Protein 5BUK (pdb70)

Radius of gyration: 29.81 Å; Cα contacts (8 Å, |Δi|>4): 1865; chains: 2; bounding box: 68×84×71 Å

Organism: NCBI:txid467194

InterPro domains:
  IPR002938 FAD-binding domain [PF01494] (5-361)
  IPR036188 FAD/NAD(P)-binding domain superfamily [G3DSA:3.50.50.60] (1-447)
  IPR036188 FAD/NAD(P)-binding domain superfamily [SSF51905] (2-396)
  IPR050816 Flavin-dependent halogenases [PTHR43747] (2-377)

B-factor: mean 31.66, std 9.0, range [16.54, 79.93]

Nearest PDB structures (foldseek):
  5buk-assembly1_A  TM=1.002E+00  e=3.097E-97  Streptomyces sp. CNQ-418
  5buk-assembly2_B  TM=9.868E-01  e=4.689E-89  Streptomyces sp. CNQ-418
  7fco-assembly1_A  TM=9.828E-01  e=1.094E-70  Streptomyces antibioticus
  5dbj-assembly1_E  TM=9.733E-01  e=3.593E-66  Pseudomonas protegens Pf-5
  5dbj-assembly2_B  TM=9.717E-01  e=8.549E-66  Pseudomonas protegens Pf-5

Structure (mmCIF, N/CA/C/O backbone):
data_5BUK
#
_entry.id   5BUK
#
_cell.length_a   62.831
_cell.length_b   73.276
_cell.length_c   189.717
_cell.angle_alpha   90.00
_cell.angle_beta   90.00
_cell.angle_gamma   90.00
#
_symmetry.space_group_name_H-M   'P 21 21 21'
#
loop_
_entity.id
_entity.type
_entity.pdbx_description
1 polymer 'FADH2-dependent halogenase'
2 non-polymer 'FLAVIN-ADENINE DINUCLEOTIDE'
3 non-polymer GLYCEROL
4 water water
#
loop_
_atom_site.group_PDB
_atom_site.id
_atom_site.type_symbol
_atom_site.label_atom_id
_atom_site.label_alt_id
_atom_site.label_comp_id
_atom_site.label_asym_id
_atom_site.label_entity_id
_atom_site.label_seq_id
_atom_site.pdbx_PDB_ins_code
_atom_site.Cartn_x
_atom_site.Cartn_y
_atom_site.Cartn_z
_atom_site.occupancy
_atom_site.B_iso_or_equiv
_atom_site.auth_seq_id
_atom_site.auth_comp_id
_atom_site.auth_asym_id
_atom_site.auth_atom_id
_atom_site.pdbx_PDB_model_num
ATOM 1 N N . GLU A 1 5 ? -3.008 67.059 19.621 1.00 44.72 2 GLU A N 1
ATOM 2 C CA . GLU A 1 5 ? -1.621 66.849 20.047 1.00 42.64 2 GLU A CA 1
ATOM 3 C C . GLU A 1 5 ? -0.768 68.104 19.910 1.00 40.65 2 GLU A C 1
ATOM 4 O O . GLU A 1 5 ? -0.958 68.888 18.983 1.00 37.24 2 GLU A O 1
ATOM 10 N N . PRO A 1 6 ? 0.189 68.289 20.833 1.00 35.10 3 PRO A N 1
ATOM 11 C CA . PRO A 1 6 ? 1.033 69.486 20.807 1.00 31.41 3 PRO A CA 1
ATOM 12 C C . PRO A 1 6 ? 1.738 69.675 19.473 1.00 31.95 3 PRO A C 1
ATOM 13 O O . PRO A 1 6 ? 2.163 68.711 18.833 1.00 32.50 3 PRO A O 1
ATOM 17 N N . GLN A 1 7 ? 1.859 70.936 19.082 1.00 33.43 4 GLN A N 1
ATOM 18 C CA . GLN A 1 7 ? 2.595 71.355 17.901 1.00 35.04 4 GLN A CA 1
ATOM 19 C C . GLN A 1 7 ? 4.046 70.889 17.996 1.00 34.09 4 GLN A C 1
ATOM 20 O O . GLN A 1 7 ? 4.592 70.309 17.061 1.00 30.22 4 GLN A O 1
ATOM 26 N N . PHE A 1 8 ? 4.670 71.131 19.139 1.00 27.49 5 PHE A N 1
ATOM 27 C CA . PHE A 1 8 ? 6.078 70.776 19.297 1.00 30.14 5 PHE A CA 1
ATOM 28 C C . PHE A 1 8 ? 6.294 69.325 19.690 1.00 27.26 5 PHE A C 1
ATOM 29 O O . PHE A 1 8 ? 5.654 68.831 20.606 1.00 25.38 5 PHE A O 1
ATOM 37 N N . ASP A 1 9 ? 7.203 68.648 18.995 1.00 25.23 6 ASP A N 1
ATOM 38 C CA . ASP A 1 9 ? 7.507 67.262 19.333 1.00 26.13 6 ASP A CA 1
ATOM 39 C C . ASP A 1 9 ? 8.287 67.168 20.639 1.00 25.26 6 ASP A C 1
ATOM 40 O O . ASP A 1 9 ? 8.022 66.309 21.479 1.00 24.19 6 ASP A O 1
ATOM 45 N N . VAL A 1 10 ? 9.252 68.063 20.817 1.00 25.06 7 VAL A N 1
ATOM 46 C CA . VAL A 1 10 ? 10.152 67.961 21.957 1.00 19.80 7 VAL A CA 1
ATOM 47 C C . VAL A 1 10 ? 10.405 69.335 22.567 1.00 20.89 7 VAL A C 1
ATOM 48 O O . VAL A 1 10 ? 10.638 70.305 21.850 1.00 23.31 7 VAL A O 1
ATOM 52 N N . GLY A 1 11 ? 10.347 69.408 23.888 1.00 20.03 8 GLY A N 1
ATOM 53 C CA . GLY A 1 11 ? 10.685 70.632 24.595 1.00 20.14 8 GLY A CA 1
ATOM 54 C C . GLY A 1 11 ? 11.934 70.359 25.389 1.00 21.41 8 GLY A C 1
ATOM 55 O O . GLY A 1 11 ? 12.001 69.359 26.098 1.00 22.37 8 GLY A O 1
ATOM 56 N N . ILE A 1 12 ? 12.932 71.228 25.258 1.00 19.07 9 ILE A N 1
ATOM 57 C CA . ILE A 1 12 ? 14.217 71.008 25.925 1.00 18.29 9 ILE A CA 1
ATOM 58 C C . ILE A 1 12 ? 14.473 72.068 26.987 1.00 20.68 9 ILE A C 1
ATOM 59 O O . ILE A 1 12 ? 14.428 73.272 26.710 1.00 23.68 9 ILE A O 1
ATOM 64 N N . ILE A 1 13 ? 14.760 71.611 28.197 1.00 18.56 10 ILE A N 1
ATOM 65 C CA . ILE A 1 13 ? 15.110 72.514 29.289 1.00 20.84 10 ILE A CA 1
ATOM 66 C C . ILE A 1 13 ? 16.621 72.670 29.306 1.00 21.34 10 ILE A C 1
ATOM 67 O O . ILE A 1 13 ? 17.346 71.701 29.582 1.00 21.69 10 ILE A O 1
ATOM 72 N N . GLY A 1 14 ? 17.099 73.870 28.992 1.00 21.96 11 GLY A N 1
ATOM 73 C CA . GLY A 1 14 ? 18.528 74.147 29.000 1.00 21.86 11 GLY A CA 1
ATOM 74 C C . GLY A 1 14 ? 19.177 74.168 27.620 1.00 21.26 11 GLY A C 1
ATOM 75 O O . GLY A 1 14 ? 18.839 73.373 26.747 1.00 21.21 11 GLY A O 1
ATOM 76 N N . GLY A 1 15 ? 20.126 75.080 27.423 1.00 20.36 12 GLY A N 1
ATOM 77 C CA . GLY A 1 15 ? 20.788 75.214 26.134 1.00 17.19 12 GLY A CA 1
ATOM 78 C C . GLY A 1 15 ? 22.304 75.155 26.226 1.00 21.30 12 GLY A C 1
ATOM 79 O O . GLY A 1 15 ? 23.007 75.774 25.415 1.00 22.28 12 GLY A O 1
ATOM 80 N N . GLY A 1 16 ? 22.805 74.423 27.219 1.00 17.26 13 GLY A N 1
ATOM 81 C CA . GLY A 1 16 ? 24.229 74.121 27.311 1.00 19.38 13 GLY A CA 1
ATOM 82 C C . GLY A 1 16 ? 24.544 73.036 26.287 1.00 21.20 13 GLY A C 1
ATOM 83 O O . GLY A 1 16 ? 23.688 72.699 25.488 1.00 20.86 13 GLY A O 1
ATOM 84 N N . PRO A 1 17 ? 25.762 72.470 26.316 1.00 20.36 14 PRO A N 1
ATOM 85 C CA . PRO A 1 17 ? 26.158 71.454 25.331 1.00 19.18 14 PRO A CA 1
ATOM 86 C C . PRO A 1 17 ? 25.164 70.299 25.165 1.00 19.99 14 PRO A C 1
ATOM 87 O O . PRO A 1 17 ? 24.873 69.929 24.033 1.00 19.06 14 PRO A O 1
ATOM 91 N N . ALA A 1 18 ? 24.643 69.747 26.254 1.00 18.80 15 ALA A N 1
ATOM 92 C CA . ALA A 1 18 ? 23.681 68.651 26.130 1.00 22.71 15 ALA A CA 1
ATOM 93 C C . ALA A 1 18 ? 22.376 69.081 25.433 1.00 22.17 15 ALA A C 1
ATOM 94 O O . ALA A 1 18 ? 21.847 68.390 24.545 1.00 20.89 15 ALA A O 1
ATOM 96 N N . GLY A 1 19 ? 21.843 70.215 25.857 1.00 19.40 16 GLY A N 1
ATOM 97 C CA . GLY A 1 19 ? 20.593 70.702 25.305 1.00 19.38 16 GLY A CA 1
ATOM 98 C C . GLY A 1 19 ? 20.716 71.137 23.861 1.00 23.01 16 GLY A C 1
ATOM 99 O O . GLY A 1 19 ? 19.848 70.827 23.041 1.00 19.11 16 GLY A O 1
ATOM 100 N N . SER A 1 20 ? 21.784 71.855 23.537 1.00 18.96 17 SER A N 1
ATOM 101 C CA . SER A 1 20 ? 21.925 72.335 22.169 1.00 19.43 17 SER A CA 1
ATOM 102 C C . SER A 1 20 ? 22.214 71.182 21.224 1.00 19.13 17 SER A C 1
ATOM 103 O O . SER A 1 20 ? 21.709 71.151 20.111 1.00 18.46 17 SER A O 1
ATOM 106 N N . THR A 1 21 ? 23.027 70.227 21.666 1.00 20.96 18 THR A N 1
ATOM 107 C CA . THR A 1 21 ? 23.315 69.047 20.848 1.00 18.94 18 THR A CA 1
ATOM 108 C C . THR A 1 21 ? 22.062 68.212 20.584 1.00 19.56 18 THR A C 1
ATOM 109 O O . THR A 1 21 ? 21.845 67.730 19.468 1.00 23.18 18 THR A O 1
ATOM 113 N N . THR A 1 22 ? 21.235 68.038 21.606 1.00 16.67 19 THR A N 1
ATOM 114 C CA . THR A 1 22 ? 19.974 67.321 21.449 1.00 20.59 19 THR A CA 1
ATOM 115 C C . THR A 1 22 ? 19.088 68.043 20.425 1.00 21.76 19 THR A C 1
ATOM 116 O O . THR A 1 22 ? 18.545 67.432 19.494 1.00 21.01 19 THR A O 1
ATOM 120 N N . ALA A 1 23 ? 18.961 69.355 20.591 1.00 20.76 20 ALA A N 1
ATOM 121 C CA . ALA A 1 23 ? 18.174 70.151 19.657 1.00 20.09 20 ALA A CA 1
ATOM 122 C C . ALA A 1 23 ? 18.658 69.982 18.215 1.00 19.34 20 ALA A C 1
ATOM 123 O O . ALA A 1 23 ? 17.845 69.853 17.301 1.00 21.88 20 ALA A O 1
ATOM 125 N N . SER A 1 24 ? 19.971 69.984 18.010 1.00 20.78 21 SER A N 1
ATOM 126 C CA . SER A 1 24 ? 20.522 69.837 16.656 1.00 23.32 21 SER A CA 1
ATOM 127 C C . SER A 1 24 ? 20.244 68.480 16.044 1.00 22.50 21 SER A C 1
ATOM 128 O O . SER A 1 24 ? 19.813 68.393 14.894 1.00 22.73 21 SER A O 1
ATOM 131 N N . TYR A 1 25 ? 20.491 67.410 16.795 1.00 19.44 22 TYR A N 1
ATOM 132 C CA . TYR A 1 25 ? 20.132 66.083 16.303 1.00 24.81 22 TYR A CA 1
ATOM 133 C C . TYR A 1 25 ? 18.659 65.982 15.908 1.00 24.10 22 TYR A C 1
ATOM 134 O O . TYR A 1 25 ? 18.315 65.438 14.848 1.00 23.20 22 TYR A O 1
ATOM 143 N N . LEU A 1 26 ? 17.783 66.479 16.777 1.00 20.82 23 LEU A N 1
ATOM 144 C CA . LEU A 1 26 ? 16.352 66.293 16.598 1.00 21.73 23 LEU A CA 1
ATOM 145 C C . LEU A 1 26 ? 15.816 67.182 15.488 1.00 25.37 23 LEU A C 1
ATOM 146 O O . LEU A 1 26 ? 15.008 66.739 14.672 1.00 23.92 23 LEU A O 1
ATOM 151 N N . ALA A 1 27 ? 16.272 68.433 15.449 1.00 22.46 24 ALA A N 1
ATOM 152 C CA . ALA A 1 27 ? 15.867 69.345 14.385 1.00 23.98 24 ALA A CA 1
ATOM 153 C C . ALA A 1 27 ? 16.355 68.828 13.030 1.00 27.97 24 ALA A C 1
ATOM 154 O O . ALA A 1 27 ? 15.637 68.897 12.027 1.00 24.76 24 ALA A O 1
ATOM 156 N N . ARG A 1 28 ? 17.565 68.275 13.001 1.00 25.95 25 ARG A N 1
ATOM 157 C CA . ARG A 1 28 ? 18.110 67.764 11.747 1.00 22.98 25 ARG A CA 1
ATOM 158 C C . ARG A 1 28 ? 17.331 66.550 11.283 1.00 28.07 25 ARG A C 1
ATOM 159 O O . ARG A 1 28 ? 17.282 66.255 10.086 1.00 29.34 25 ARG A O 1
ATOM 167 N N . ALA A 1 29 ? 16.704 65.852 12.222 1.00 23.46 26 ALA A N 1
ATOM 168 C CA . ALA A 1 29 ? 15.903 64.684 11.879 1.00 29.07 26 ALA A CA 1
ATOM 169 C C . ALA A 1 29 ? 14.483 65.079 11.478 1.00 30.26 26 ALA A C 1
ATOM 170 O O . ALA A 1 29 ? 13.666 64.228 11.111 1.00 26.15 26 ALA A O 1
ATOM 172 N N . GLY A 1 30 ? 14.187 66.374 11.555 1.00 28.60 27 GLY A N 1
ATOM 173 C CA . GLY A 1 30 ? 12.896 66.881 11.135 1.00 30.19 27 GLY A CA 1
ATOM 174 C C . GLY A 1 30 ? 11.841 66.999 12.220 1.00 33.90 27 GLY A C 1
ATOM 175 O O . GLY A 1 30 ? 10.678 67.257 11.916 1.00 31.59 27 GLY A O 1
ATOM 176 N N . LEU A 1 31 ? 12.226 66.807 13.481 1.00 28.45 28 LEU A N 1
ATOM 177 C CA . LEU A 1 31 ? 11.284 66.990 14.589 1.00 26.79 28 LEU A CA 1
ATOM 178 C C . LEU A 1 31 ? 11.129 68.471 14.910 1.00 28.66 28 LEU A C 1
ATOM 179 O O . LEU A 1 31 ? 12.030 69.257 14.631 1.00 25.72 28 LEU A O 1
ATOM 184 N N . LYS A 1 32 ? 9.983 68.856 15.464 1.00 25.63 29 LYS A N 1
ATOM 185 C CA . LYS A 1 32 ? 9.754 70.257 15.828 1.00 26.22 29 LYS A CA 1
ATOM 186 C C . LYS A 1 32 ? 10.232 70.423 17.252 1.00 25.15 29 LYS A C 1
ATOM 187 O O . LYS A 1 32 ? 9.696 69.801 18.159 1.00 23.47 29 LYS A O 1
ATOM 193 N N . VAL A 1 33 ? 11.247 71.257 17.452 1.00 21.74 30 VAL A N 1
ATOM 194 C CA . VAL A 1 33 ? 11.913 71.336 18.757 1.00 22.98 30 VAL A CA 1
ATOM 195 C C . VAL A 1 33 ? 11.850 72.759 19.319 1.00 26.00 30 VAL A C 1
ATOM 196 O O . VAL A 1 33 ? 12.173 73.719 18.609 1.00 24.02 30 VAL A O 1
ATOM 200 N N . ALA A 1 34 ? 11.432 72.879 20.579 1.00 22.45 31 ALA A N 1
ATOM 201 C CA . ALA A 1 34 ? 11.472 74.143 21.309 1.00 21.62 31 ALA A CA 1
ATOM 202 C C . ALA A 1 34 ? 12.449 73.994 22.468 1.00 24.66 31 ALA A C 1
ATOM 203 O O . ALA A 1 34 ? 12.354 73.035 23.245 1.00 24.34 31 ALA A O 1
ATOM 205 N N . LEU A 1 35 ? 13.379 74.935 22.588 1.00 21.11 32 LEU A N 1
ATOM 206 C CA . LEU A 1 35 ? 14.383 74.895 23.651 1.00 21.56 32 LEU A CA 1
ATOM 207 C C . LEU A 1 35 ? 14.294 76.149 24.510 1.00 20.65 32 LEU A C 1
ATOM 208 O O . LEU A 1 35 ? 14.118 77.246 23.983 1.00 22.73 32 LEU A O 1
ATOM 213 N N . PHE A 1 36 ? 14.413 75.979 25.824 1.00 20.32 33 PHE A N 1
ATOM 214 C CA . PHE A 1 36 ? 14.315 77.089 26.761 1.00 23.93 33 PHE A CA 1
ATOM 215 C C . PHE A 1 36 ? 15.549 77.177 27.660 1.00 22.17 33 PHE A C 1
ATOM 216 O O . PHE A 1 36 ? 15.856 76.245 28.405 1.00 24.54 33 PHE A O 1
ATOM 224 N N . GLU A 1 37 ? 16.236 78.310 27.583 1.00 19.26 34 GLU A N 1
ATOM 225 C CA . GLU A 1 37 ? 17.440 78.547 28.355 1.00 20.81 34 GLU A CA 1
ATOM 226 C C . GLU A 1 37 ? 17.183 79.712 29.307 1.00 23.16 34 GLU A C 1
ATOM 227 O O . GLU A 1 37 ? 16.780 80.797 28.878 1.00 22.88 34 GLU A O 1
ATOM 233 N N . SER A 1 38 ? 17.383 79.483 30.601 1.00 24.19 35 SER A N 1
ATOM 234 C CA A SER A 1 38 ? 17.121 80.501 31.624 0.32 23.45 35 SER A CA 1
ATOM 235 C CA B SER A 1 38 ? 17.088 80.513 31.597 0.68 23.29 35 SER A CA 1
ATOM 236 C C . SER A 1 38 ? 17.975 81.749 31.442 1.00 25.33 35 SER A C 1
ATOM 237 O O . SER A 1 38 ? 17.518 82.881 31.673 1.00 25.11 35 SER A O 1
ATOM 242 N N . ASP A 1 39 ? 19.230 81.543 31.064 1.00 23.55 36 ASP A N 1
ATOM 243 C CA . ASP A 1 39 ? 20.176 82.651 30.943 1.00 25.08 36 ASP A CA 1
ATOM 244 C C . ASP A 1 39 ? 20.180 83.237 29.546 1.00 24.55 36 ASP A C 1
ATOM 245 O O . ASP A 1 39 ? 19.531 82.712 28.638 1.00 23.41 36 ASP A O 1
ATOM 250 N N . ASN A 1 40 ? 20.930 84.326 29.376 1.00 22.65 37 ASN A N 1
ATOM 251 C CA . ASN A 1 40 ? 21.238 84.826 28.048 1.00 21.23 37 ASN A CA 1
ATOM 252 C C . ASN A 1 40 ? 22.713 84.598 27.786 1.00 21.83 37 ASN A C 1
ATOM 253 O O . ASN A 1 40 ? 23.553 85.004 28.589 1.00 23.19 37 ASN A O 1
ATOM 258 N N . PHE A 1 41 ? 23.022 83.931 26.675 1.00 22.58 38 PHE A N 1
ATOM 259 C CA . PHE A 1 41 ? 24.401 83.656 26.297 1.00 22.70 38 PHE A CA 1
ATOM 260 C C . PHE A 1 41 ? 25.040 84.898 25.650 1.00 24.72 38 PHE A C 1
ATOM 261 O O . PHE A 1 41 ? 24.347 85.700 25.014 1.00 25.04 38 PHE A O 1
ATOM 269 N N . PRO A 1 42 ? 26.367 85.044 25.783 1.00 24.12 39 PRO A N 1
ATOM 270 C CA . PRO A 1 42 ? 27.247 84.094 26.483 1.00 24.60 39 PRO A CA 1
ATOM 271 C C . PRO A 1 42 ? 27.230 84.270 28.000 1.00 26.01 39 PRO A C 1
ATOM 272 O O . PRO A 1 42 ? 27.044 85.384 28.496 1.00 24.85 39 PRO A O 1
ATOM 276 N N . ARG A 1 43 ? 27.415 83.172 28.731 1.00 26.34 40 ARG A N 1
ATOM 277 C CA . ARG A 1 43 ? 27.485 83.242 30.180 1.00 25.82 40 ARG A CA 1
ATOM 278 C C . ARG A 1 43 ? 28.625 82.362 30.679 1.00 26.50 40 ARG A C 1
ATOM 279 O O . ARG A 1 43 ? 28.895 81.313 30.105 1.00 22.21 40 ARG A O 1
ATOM 287 N N . GLU A 1 44 ? 29.303 82.815 31.728 1.00 25.72 41 GLU A N 1
ATOM 288 C CA . GLU A 1 44 ? 30.472 82.120 32.254 1.00 25.27 41 GLU A CA 1
ATOM 289 C C . GLU A 1 44 ? 30.075 80.741 32.775 1.00 25.63 41 GLU A C 1
ATOM 290 O O . GLU A 1 44 ? 28.979 80.581 33.309 1.00 24.48 41 GLU A O 1
ATOM 296 N N . HIS A 1 45 ? 30.950 79.750 32.584 1.00 22.93 42 HIS A N 1
ATOM 297 C CA . HIS A 1 45 ? 30.676 78.363 32.996 1.00 22.55 42 HIS A CA 1
ATOM 298 C C . HIS A 1 45 ? 32.003 77.601 33.016 1.00 20.64 42 HIS A C 1
ATOM 299 O O . HIS A 1 45 ? 32.786 77.697 32.079 1.00 23.70 42 HIS A O 1
ATOM 306 N N . VAL A 1 46 ? 32.244 76.862 34.088 1.00 21.37 43 VAL A N 1
ATOM 307 C CA . VAL A 1 46 ? 33.469 76.072 34.248 1.00 20.84 43 VAL A CA 1
ATOM 308 C C . VAL A 1 46 ? 33.340 74.801 33.401 1.00 25.69 43 VAL A C 1
ATOM 309 O O . VAL A 1 46 ? 32.231 74.457 32.961 1.00 26.15 43 VAL A O 1
ATOM 313 N N . GLY A 1 47 ? 34.441 74.093 33.163 1.00 22.01 44 GLY A N 1
ATOM 314 C CA . GLY A 1 47 ? 34.343 72.828 32.443 1.00 22.03 44 GLY A CA 1
ATOM 315 C C . GLY A 1 47 ? 34.808 72.948 31.007 1.00 22.00 44 GLY A C 1
ATOM 316 O O . GLY A 1 47 ? 34.029 72.809 30.064 1.00 22.82 44 GLY A O 1
ATOM 317 N N . GLU A 1 48 ? 36.107 73.164 30.849 1.00 22.25 45 GLU A N 1
ATOM 318 C CA . GLU A 1 48 ? 36.633 73.768 29.632 1.00 22.76 45 GLU A CA 1
ATOM 319 C C . GLU A 1 48 ? 37.401 72.815 28.737 1.00 21.69 45 GLU A C 1
ATOM 320 O O . GLU A 1 48 ? 37.594 73.095 27.551 1.00 23.44 45 GLU A O 1
ATOM 326 N N . SER A 1 49 ? 37.849 71.692 29.285 1.00 22.34 46 SER A N 1
ATOM 327 C CA . SER A 1 49 ? 38.732 70.812 28.509 1.00 19.95 46 SER A CA 1
ATOM 328 C C . SER A 1 49 ? 38.000 69.619 27.893 1.00 21.85 46 SER A C 1
ATOM 329 O O . SER A 1 49 ? 37.420 68.799 28.603 1.00 21.87 46 SER A O 1
ATOM 332 N N . LEU A 1 50 ? 38.010 69.515 26.566 1.00 20.05 47 LEU A N 1
ATOM 333 C CA . LEU A 1 50 ? 37.238 68.453 25.922 1.00 20.68 47 LEU A CA 1
ATOM 334 C C . LEU A 1 50 ? 38.069 67.194 25.734 1.00 24.63 47 LEU A C 1
ATOM 335 O O . LEU A 1 50 ? 39.296 67.236 25.780 1.00 23.69 47 LEU A O 1
ATOM 340 N N . VAL A 1 51 ? 37.384 66.078 25.511 1.00 22.52 48 VAL A N 1
ATOM 341 C CA . VAL A 1 51 ? 38.039 64.894 24.985 1.00 21.53 48 VAL A CA 1
ATOM 342 C C . VAL A 1 51 ? 37.477 64.579 23.595 1.00 20.26 48 VAL A C 1
ATOM 343 O O . VAL A 1 51 ? 36.378 65.030 23.248 1.00 21.87 48 VAL A O 1
ATOM 347 N N . PRO A 1 52 ? 38.243 63.823 22.792 1.00 20.09 49 PRO A N 1
ATOM 348 C CA . PRO A 1 52 ? 37.946 63.543 21.385 1.00 20.44 49 PRO A CA 1
ATOM 349 C C . PRO A 1 52 ? 36.621 62.830 21.140 1.00 20.14 49 PRO A C 1
ATOM 350 O O . PRO A 1 52 ? 36.146 62.891 20.015 1.00 23.16 49 PRO A O 1
ATOM 354 N N . ALA A 1 53 ? 36.037 62.176 22.140 1.00 23.55 50 ALA A N 1
ATOM 355 C CA . ALA A 1 53 ? 34.695 61.603 21.972 1.00 22.58 50 ALA A CA 1
ATOM 356 C C . ALA A 1 53 ? 33.638 62.685 21.681 1.00 23.32 50 ALA A C 1
ATOM 357 O O . ALA A 1 53 ? 32.502 62.370 21.304 1.00 24.49 50 ALA A O 1
ATOM 359 N N . THR A 1 54 ? 34.004 63.955 21.855 1.00 20.67 51 THR A N 1
ATOM 360 C CA . THR A 1 54 ? 33.112 65.045 21.447 1.00 22.62 51 THR A CA 1
ATOM 361 C C . THR A 1 54 ? 33.113 65.178 19.930 1.00 22.33 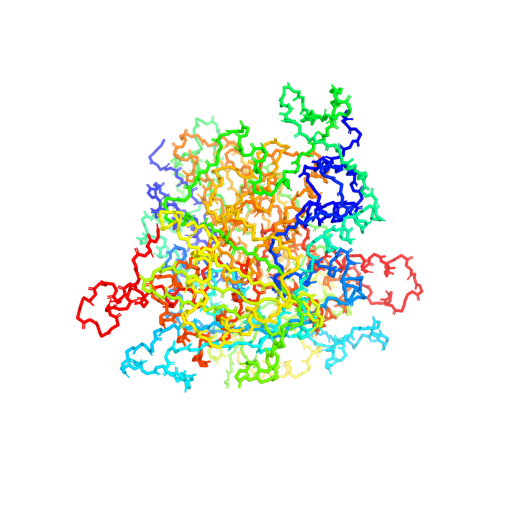51 THR A C 1
ATOM 362 O O . THR A 1 54 ? 32.157 65.661 19.342 1.00 22.11 51 THR A O 1
ATOM 366 N N . THR A 1 55 ? 34.199 64.756 19.294 1.00 20.66 52 THR A N 1
ATOM 367 C CA . THR A 1 55 ? 34.367 65.019 17.862 1.00 23.64 52 THR A CA 1
ATOM 368 C C . THR A 1 55 ? 33.346 64.345 16.949 1.00 23.52 52 THR A C 1
ATOM 369 O O . THR A 1 55 ? 32.826 64.980 16.031 1.00 23.79 52 THR A O 1
ATOM 373 N N . PRO A 1 56 ? 33.062 63.055 17.176 1.00 25.08 53 PRO A N 1
ATOM 374 C CA . PRO A 1 56 ? 32.129 62.430 16.233 1.00 23.32 53 PRO A CA 1
ATOM 375 C C . PRO A 1 56 ? 30.742 63.047 16.338 1.00 24.55 53 PRO A C 1
ATOM 376 O O . PRO A 1 56 ? 29.999 63.080 15.350 1.00 23.39 53 PRO A O 1
ATOM 380 N N . VAL A 1 57 ? 30.399 63.537 17.525 1.00 23.81 54 VAL A N 1
ATOM 381 C CA . VAL A 1 57 ? 29.103 64.174 17.728 1.00 19.84 54 VAL A CA 1
ATOM 382 C C . VAL A 1 57 ? 29.074 65.545 17.022 1.00 23.25 54 VAL A C 1
ATOM 383 O O . VAL A 1 57 ? 28.108 65.873 16.339 1.00 22.94 54 VAL A O 1
ATOM 387 N N . LEU A 1 58 ? 30.134 66.335 17.186 1.00 21.82 55 LEU A N 1
ATOM 388 C CA . LEU A 1 58 ? 30.212 67.625 16.493 1.00 23.63 55 LEU A CA 1
ATOM 389 C C . LEU A 1 58 ? 30.118 67.431 14.972 1.00 25.92 55 LEU A C 1
ATOM 390 O O . LEU A 1 58 ? 29.471 68.208 14.267 1.00 22.90 55 LEU A O 1
ATOM 395 N N . VAL A 1 59 ? 30.760 66.385 14.464 1.00 26.47 56 VAL A N 1
ATOM 396 C CA . VAL A 1 59 ? 30.647 66.083 13.038 1.00 24.40 56 VAL A CA 1
ATOM 397 C C . VAL A 1 59 ? 29.223 65.652 12.666 1.00 22.92 56 VAL A C 1
ATOM 398 O O . VAL A 1 59 ? 28.675 66.121 11.662 1.00 25.48 56 VAL A O 1
ATOM 402 N N . ASP A 1 60 ? 28.617 64.783 13.477 1.00 24.01 57 ASP A N 1
ATOM 403 C CA . ASP A 1 60 ? 27.237 64.337 13.233 1.00 26.77 57 ASP A CA 1
ATOM 404 C C . ASP A 1 60 ? 26.293 65.511 12.976 1.00 24.04 57 ASP A C 1
ATOM 405 O O . ASP A 1 60 ? 25.494 65.470 12.045 1.00 21.54 57 ASP A O 1
ATOM 410 N N . ILE A 1 61 ? 26.356 66.527 13.837 1.00 22.48 58 ILE A N 1
ATOM 411 C CA . ILE A 1 61 ? 25.422 67.655 13.764 1.00 20.47 58 ILE A CA 1
ATOM 412 C C . ILE A 1 61 ? 25.965 68.785 12.887 1.00 23.08 58 ILE A C 1
ATOM 413 O O . ILE A 1 61 ? 25.333 69.832 12.752 1.00 23.25 58 ILE A O 1
ATOM 418 N N . ASP A 1 62 ? 27.137 68.557 12.304 1.00 24.47 59 ASP A N 1
ATOM 419 C CA . ASP A 1 62 ? 27.801 69.498 11.390 1.00 26.60 59 ASP A CA 1
ATOM 420 C C . ASP A 1 62 ? 28.221 70.809 12.061 1.00 28.06 59 ASP A C 1
ATOM 421 O O . ASP A 1 62 ? 28.135 71.885 11.460 1.00 25.48 59 ASP A O 1
ATOM 426 N N . ALA A 1 63 ? 28.692 70.698 13.301 1.00 23.96 60 ALA A N 1
ATOM 427 C CA . ALA A 1 63 ? 29.183 71.831 14.066 1.00 24.85 60 ALA A CA 1
ATOM 428 C C . ALA A 1 63 ? 30.702 71.838 14.187 1.00 26.73 60 ALA A C 1
ATOM 429 O O . ALA A 1 63 ? 31.274 72.791 14.693 1.00 25.86 60 ALA A O 1
ATOM 431 N N . PHE A 1 64 ? 31.364 70.768 13.760 1.00 24.18 61 PHE A N 1
ATOM 432 C CA . PHE A 1 64 ? 32.803 70.693 13.993 1.00 26.32 61 PHE A CA 1
ATOM 433 C C . PHE A 1 64 ? 33.579 71.827 13.311 1.00 26.55 61 PHE A C 1
ATOM 434 O O . PHE A 1 64 ? 34.463 72.438 13.913 1.00 28.01 61 PHE A O 1
ATOM 442 N N . ASP A 1 65 ? 33.244 72.096 12.055 1.00 28.44 62 ASP A N 1
ATOM 443 C CA . ASP A 1 65 ? 33.914 73.147 11.293 1.00 32.58 62 ASP A CA 1
ATOM 444 C C . ASP A 1 65 ? 33.809 74.522 11.970 1.00 26.26 62 ASP A C 1
ATOM 445 O O . ASP A 1 65 ? 34.790 75.263 12.029 1.00 27.66 62 ASP A O 1
ATOM 450 N N . LYS A 1 66 ? 32.632 74.863 12.483 1.00 27.64 63 LYS A N 1
ATOM 451 C CA . LYS A 1 66 ? 32.466 76.141 13.182 1.00 26.20 63 LYS A CA 1
ATOM 452 C C . LYS A 1 66 ? 33.332 76.168 14.438 1.00 27.74 63 LYS A C 1
ATOM 453 O O . LYS A 1 66 ? 33.967 77.177 14.761 1.00 25.41 63 LYS A O 1
ATOM 459 N N . VAL A 1 67 ? 33.347 75.058 15.164 1.00 26.13 64 VAL A N 1
ATOM 460 C CA . VAL A 1 67 ? 34.111 75.004 16.402 1.00 27.18 64 VAL A CA 1
ATOM 461 C C . VAL A 1 67 ? 35.589 75.193 16.109 1.00 27.35 64 VAL A C 1
ATOM 462 O O . VAL A 1 67 ? 36.287 75.945 16.793 1.00 26.58 64 VAL A O 1
ATOM 466 N N . GLU A 1 68 ? 36.052 74.505 15.074 1.00 26.75 65 GLU A N 1
ATOM 467 C CA . GLU A 1 68 ? 37.435 74.608 14.628 1.00 33.36 65 GLU A CA 1
ATOM 468 C C . GLU A 1 68 ? 37.750 76.024 14.158 1.00 33.31 65 GLU A C 1
ATOM 469 O O . GLU A 1 68 ? 38.847 76.530 14.378 1.00 36.11 65 GLU A O 1
ATOM 475 N N . ALA A 1 69 ? 36.776 76.666 13.526 1.00 30.87 66 ALA A N 1
ATOM 476 C CA . ALA A 1 69 ? 36.978 78.006 12.982 1.00 35.32 66 ALA A CA 1
ATOM 477 C C . ALA A 1 69 ? 37.034 79.085 14.061 1.00 34.57 66 ALA A C 1
ATOM 478 O O . ALA A 1 69 ? 37.583 80.168 13.844 1.00 31.83 66 ALA A O 1
ATOM 480 N N . ALA A 1 70 ? 36.474 78.782 15.226 1.00 31.43 67 ALA A N 1
ATOM 481 C CA . ALA A 1 70 ? 36.402 79.746 16.308 1.00 29.54 67 ALA A CA 1
ATOM 482 C C . ALA A 1 70 ? 37.766 80.084 16.901 1.00 31.46 67 ALA A C 1
ATOM 483 O O . ALA A 1 70 ? 37.923 81.110 17.547 1.00 31.62 67 ALA A O 1
ATOM 485 N N . GLY A 1 71 ? 38.743 79.206 16.712 1.00 33.36 68 GLY A N 1
ATOM 486 C CA . GLY A 1 71 ? 40.079 79.460 17.218 1.00 32.60 68 GLY A CA 1
ATOM 487 C C . GLY A 1 71 ? 40.308 79.107 18.680 1.00 32.20 68 GLY A C 1
ATOM 488 O O . GLY A 1 71 ? 41.154 79.705 19.334 1.00 32.87 68 GLY A O 1
ATOM 489 N N . PHE A 1 72 ? 39.564 78.138 19.202 1.00 26.01 69 PHE A N 1
ATOM 490 C CA . PHE A 1 72 ? 39.841 77.599 20.542 1.00 27.18 69 PHE A CA 1
ATOM 491 C C . PHE A 1 72 ? 41.206 76.895 20.540 1.00 24.93 69 PHE A C 1
ATOM 492 O O . PHE A 1 72 ? 41.600 76.314 19.531 1.00 25.60 69 PHE A O 1
ATOM 500 N N . PRO A 1 73 ? 41.922 76.919 21.675 1.00 25.81 70 PRO A N 1
ATOM 501 C CA . PRO A 1 73 ? 43.232 76.241 21.725 1.00 26.22 70 PRO A CA 1
ATOM 502 C C . PRO A 1 73 ? 43.113 74.750 21.413 1.00 26.95 70 PRO A C 1
ATOM 503 O O . PRO A 1 73 ? 42.214 74.090 21.945 1.00 26.60 70 PRO A O 1
ATOM 507 N N . LYS A 1 74 ? 43.980 74.238 20.542 1.00 23.88 71 LYS A N 1
ATOM 508 C CA . LYS A 1 74 ? 43.973 72.826 20.189 1.00 23.86 71 LYS A CA 1
ATOM 509 C C . LYS A 1 74 ? 44.535 71.985 21.343 1.00 26.96 71 LYS A C 1
ATOM 510 O O . LYS A 1 74 ? 45.537 72.355 21.961 1.00 25.85 71 LYS A O 1
ATOM 516 N N . LYS A 1 75 ? 43.870 70.869 21.632 1.00 24.58 72 LYS A N 1
ATOM 517 C CA . LYS A 1 75 ? 44.297 69.945 22.681 1.00 21.33 72 LYS A CA 1
ATOM 518 C C . LYS A 1 75 ? 44.720 68.604 22.072 1.00 24.44 72 LYS A C 1
ATOM 519 O O . LYS A 1 75 ? 43.875 67.807 21.672 1.00 23.89 72 LYS A O 1
ATOM 525 N N . PHE A 1 76 ? 46.031 68.374 21.982 1.00 23.20 73 PHE A N 1
ATOM 526 C CA . PHE A 1 76 ? 46.575 67.115 21.447 1.00 23.06 73 PHE A CA 1
ATOM 527 C C . PHE A 1 76 ? 46.776 66.046 22.516 1.00 22.78 73 PHE A C 1
ATOM 528 O O . PHE A 1 76 ? 47.057 64.888 22.210 1.00 23.12 73 PHE A O 1
ATOM 536 N N . GLY A 1 77 ? 46.660 66.422 23.776 1.00 24.61 74 GLY A N 1
ATOM 537 C CA . GLY A 1 77 ? 46.919 65.450 24.818 1.00 26.29 74 GLY A CA 1
ATOM 538 C C . GLY A 1 77 ? 46.700 65.950 26.220 1.00 26.82 74 GLY A C 1
ATOM 539 O O . GLY A 1 77 ? 46.159 67.036 26.438 1.00 24.31 74 GLY A O 1
ATOM 540 N N . ALA A 1 78 ? 47.141 65.148 27.180 1.00 23.74 75 ALA A N 1
ATOM 541 C CA . ALA A 1 78 ? 46.854 65.413 28.573 1.00 24.29 75 ALA A CA 1
ATOM 542 C C . ALA A 1 78 ? 47.961 64.856 29.455 1.00 26.96 75 ALA A C 1
ATOM 543 O O . ALA A 1 78 ? 48.607 63.862 29.115 1.00 24.08 75 ALA A O 1
ATOM 545 N N . ALA A 1 79 ? 48.189 65.504 30.585 1.00 24.17 76 ALA A N 1
ATOM 546 C CA . ALA A 1 79 ? 49.195 65.015 31.522 1.00 26.70 76 ALA A CA 1
ATOM 547 C C . ALA A 1 79 ? 48.628 65.015 32.934 1.00 27.32 76 ALA A C 1
ATOM 548 O O . ALA A 1 79 ? 47.970 65.981 33.352 1.00 25.25 76 ALA A O 1
ATOM 550 N N . TRP A 1 80 ? 48.879 63.927 33.652 1.00 23.55 77 TRP A N 1
ATOM 551 C CA . TRP A 1 80 ? 48.482 63.777 35.048 1.00 24.91 77 TRP A CA 1
ATOM 552 C C . TRP A 1 80 ? 49.747 63.573 35.878 1.00 28.46 77 TRP A C 1
ATOM 553 O O . TRP A 1 80 ? 50.489 62.605 35.659 1.00 26.84 77 TRP A O 1
ATOM 564 N N . THR A 1 81 ? 49.994 64.482 36.815 1.00 25.23 78 THR A N 1
ATOM 565 C CA . THR A 1 81 ? 51.163 64.388 37.673 1.00 30.28 78 THR A CA 1
ATOM 566 C C . THR A 1 81 ? 50.738 64.142 39.120 1.00 30.31 78 THR A C 1
ATOM 567 O O . THR A 1 81 ? 49.610 64.453 39.503 1.00 30.11 78 THR A O 1
ATOM 571 N N . SER A 1 82 ? 51.640 63.580 39.923 1.00 27.77 79 SER A N 1
ATOM 572 C CA . SER A 1 82 ? 51.369 63.399 41.348 1.00 28.77 79 SER A CA 1
ATOM 573 C C . SER A 1 82 ? 52.519 63.929 42.200 1.00 29.34 79 SER A C 1
ATOM 574 O O . SER A 1 82 ? 53.663 63.932 41.759 1.00 29.80 79 SER A O 1
ATOM 577 N N . ALA A 1 83 ? 52.225 64.368 43.421 1.00 29.90 80 ALA A N 1
ATOM 578 C CA . ALA A 1 83 ? 53.287 64.794 44.340 1.00 37.54 80 ALA A CA 1
ATOM 579 C C . ALA A 1 83 ? 54.023 63.586 44.941 1.00 36.55 80 ALA A C 1
ATOM 580 O O . ALA A 1 83 ? 55.095 63.722 45.530 1.00 41.21 80 ALA A O 1
ATOM 582 N N . ASP A 1 84 ? 53.430 62.407 44.785 1.00 37.04 81 ASP A N 1
ATOM 583 C CA . ASP A 1 84 ? 53.966 61.161 45.328 1.00 35.94 81 ASP A CA 1
ATOM 584 C C . ASP A 1 84 ? 54.871 60.486 44.294 1.00 35.86 81 ASP A C 1
ATOM 585 O O . ASP A 1 84 ? 54.472 60.325 43.146 1.00 35.02 81 ASP A O 1
ATOM 590 N N . SER A 1 85 ? 56.084 60.090 44.686 1.00 33.84 82 SER A N 1
ATOM 591 C CA . SER A 1 85 ? 56.987 59.416 43.755 1.00 30.92 82 SER A CA 1
ATOM 592 C C . SER A 1 85 ? 56.676 57.932 43.683 1.00 34.96 82 SER A C 1
ATOM 593 O O . SER A 1 85 ? 57.086 57.246 42.745 1.00 33.76 82 SER A O 1
ATOM 596 N N . GLY A 1 86 ? 55.961 57.430 44.682 1.00 34.71 83 GLY A N 1
ATOM 597 C CA . GLY A 1 86 ? 55.512 56.054 44.652 1.00 32.33 83 GLY A CA 1
ATOM 598 C C . GLY A 1 86 ? 56.561 55.059 45.113 1.00 37.99 83 GLY A C 1
ATOM 599 O O . GLY A 1 86 ? 57.685 55.441 45.443 1.00 35.43 83 GLY A O 1
ATOM 600 N N . PRO A 1 87 ? 56.194 53.767 45.135 1.00 34.59 84 PRO A N 1
ATOM 601 C CA . PRO A 1 87 ? 57.042 52.687 45.658 1.00 39.75 84 PRO A CA 1
ATOM 602 C C . PRO A 1 87 ? 58.262 52.423 44.789 1.00 42.00 84 PRO A C 1
ATOM 603 O O . PRO A 1 87 ? 58.226 52.684 43.583 1.00 34.90 84 PRO A O 1
ATOM 607 N N . SER A 1 88 ? 59.326 51.898 45.394 1.00 41.03 85 SER A N 1
ATOM 608 C CA . SER A 1 88 ? 60.554 51.610 44.659 1.00 37.31 85 SER A CA 1
ATOM 609 C C . SER A 1 88 ? 60.344 50.413 43.751 1.00 37.36 85 SER A C 1
ATOM 610 O O . SER A 1 88 ? 60.883 50.353 42.645 1.00 40.61 85 SER A O 1
ATOM 613 N N . ASP A 1 89 ? 59.551 49.460 44.226 1.00 35.73 86 ASP A N 1
ATOM 614 C CA . ASP A 1 89 ? 59.246 48.270 43.453 1.00 41.53 86 ASP A CA 1
ATOM 615 C C . ASP A 1 89 ? 58.128 48.597 42.466 1.00 39.56 86 ASP A C 1
ATOM 616 O O . ASP A 1 89 ? 56.963 48.713 42.852 1.00 40.00 86 ASP A O 1
ATOM 621 N N . LYS A 1 90 ? 58.495 48.755 41.198 1.00 39.30 87 LYS A N 1
ATOM 622 C CA . LYS A 1 90 ? 57.537 49.088 40.151 1.00 38.98 87 LYS A CA 1
ATOM 623 C C . LYS A 1 90 ? 56.760 47.865 39.674 1.00 38.82 87 LYS A C 1
ATOM 624 O O . LYS A 1 90 ? 55.900 47.967 38.795 1.00 37.43 87 LYS A O 1
ATOM 630 N N . MET A 1 91 ? 57.068 46.709 40.251 1.00 39.89 88 MET A N 1
ATOM 631 C CA . MET A 1 91 ? 56.283 45.502 40.000 1.00 37.50 88 MET A CA 1
ATOM 632 C C . MET A 1 91 ? 56.220 45.130 38.522 1.00 39.21 88 MET A C 1
ATOM 633 O O . MET A 1 91 ? 55.210 44.606 38.050 1.00 41.99 88 MET A O 1
ATOM 638 N N . GLY A 1 92 ? 57.294 45.407 37.792 1.00 35.52 89 GLY A N 1
ATOM 639 C CA . GLY A 1 92 ? 57.389 45.000 36.401 1.00 36.38 89 GLY A CA 1
ATOM 640 C C . GLY A 1 92 ? 56.763 45.954 35.399 1.00 38.47 89 GLY A C 1
ATOM 641 O O . GLY A 1 92 ? 56.811 45.703 34.195 1.00 38.46 89 GLY A O 1
ATOM 642 N N . PHE A 1 93 ? 56.170 47.043 35.885 1.00 34.84 90 PHE A N 1
ATOM 643 C CA . PHE A 1 93 ? 55.607 48.058 34.999 1.00 34.97 90 PHE A CA 1
ATOM 644 C C . PHE A 1 93 ? 56.714 48.890 34.365 1.00 31.47 90 PHE A C 1
ATOM 645 O O . PHE A 1 93 ? 57.640 49.328 35.051 1.00 33.80 90 PHE A O 1
ATOM 653 N N . THR A 1 94 ? 56.616 49.118 33.059 1.00 30.16 91 THR A N 1
ATOM 654 C CA . THR A 1 94 ? 57.603 49.929 32.350 1.00 36.52 91 THR A CA 1
ATOM 655 C C . THR A 1 94 ? 57.021 51.261 31.871 1.00 36.32 91 THR A C 1
ATOM 656 O O . THR A 1 94 ? 55.808 51.450 31.870 1.00 35.20 91 THR A O 1
ATOM 660 N N . GLY A 1 95 ? 57.893 52.185 31.477 1.00 31.80 92 GLY A N 1
ATOM 661 C CA . GLY A 1 95 ? 57.449 53.461 30.954 1.00 36.74 92 GLY A CA 1
ATOM 662 C C . GLY A 1 95 ? 57.310 54.511 32.032 1.00 37.30 92 GLY A C 1
ATOM 663 O O . GLY A 1 95 ? 56.910 55.637 31.759 1.00 34.85 92 GLY A O 1
ATOM 664 N N . LEU A 1 96 ? 57.634 54.144 33.268 1.00 32.57 93 LEU A N 1
ATOM 665 C CA . LEU A 1 96 ? 57.580 55.095 34.367 1.00 37.10 93 LEU A CA 1
ATOM 666 C C . LEU A 1 96 ? 58.880 55.887 34.448 1.00 38.90 93 LEU A C 1
ATOM 667 O O . LEU A 1 96 ? 59.688 55.685 35.354 1.00 33.43 93 LEU A O 1
ATOM 672 N N . ASP A 1 97 ? 59.073 56.791 33.488 1.00 34.88 94 ASP A N 1
ATOM 673 C CA . ASP A 1 97 ? 60.327 57.526 33.355 1.00 39.37 94 ASP A CA 1
ATOM 674 C C . ASP A 1 97 ? 60.578 58.506 34.502 1.00 37.04 94 ASP A C 1
ATOM 675 O O . ASP A 1 97 ? 61.709 58.944 34.723 1.00 34.53 94 ASP A O 1
ATOM 680 N N . HIS A 1 98 ? 59.528 58.849 35.237 1.00 33.74 95 HIS A N 1
ATOM 681 C CA . HIS A 1 98 ? 59.666 59.781 36.358 1.00 32.71 95 HIS A CA 1
ATOM 682 C C . HIS A 1 98 ? 59.059 59.182 37.621 1.00 35.78 95 HIS A C 1
ATOM 683 O O . HIS A 1 98 ? 58.278 59.825 38.321 1.00 33.90 95 HIS A O 1
ATOM 690 N N . ASP A 1 99 ? 59.477 57.958 37.923 1.00 32.30 96 ASP A N 1
ATOM 691 C CA . ASP A 1 99 ? 58.856 57.145 38.956 1.00 34.19 96 ASP A CA 1
ATOM 692 C C . ASP A 1 99 ? 57.349 57.221 38.741 1.00 31.11 96 ASP A C 1
ATOM 693 O O . ASP A 1 99 ? 56.882 57.101 37.602 1.00 33.62 96 ASP A O 1
ATOM 698 N N . PHE A 1 100 ? 56.588 57.435 39.802 1.00 32.26 97 PHE A N 1
ATOM 699 C CA . PHE A 1 100 ? 55.137 57.529 39.665 1.00 33.51 97 PHE A CA 1
ATOM 700 C C . PHE A 1 100 ? 54.673 58.985 39.636 1.00 30.34 97 PHE A C 1
ATOM 701 O O . PHE A 1 100 ? 53.497 59.286 39.862 1.00 32.77 97 PHE A O 1
ATOM 709 N N . ARG A 1 101 ? 55.602 59.893 39.364 1.00 27.82 98 ARG A N 1
ATOM 710 C CA . ARG A 1 101 ? 55.294 61.319 39.420 1.00 26.73 98 ARG A CA 1
ATOM 711 C C . ARG A 1 101 ? 54.513 61.826 38.199 1.00 30.30 98 ARG A C 1
ATOM 712 O O . ARG A 1 101 ? 53.885 62.868 38.262 1.00 31.30 98 ARG A O 1
ATOM 720 N N . ALA A 1 102 ? 54.560 61.104 37.085 1.00 31.49 99 ALA A N 1
ATOM 721 C CA . ALA A 1 102 ? 54.004 61.653 35.847 1.00 30.98 99 ALA A CA 1
ATOM 722 C C . ALA A 1 102 ? 53.495 60.611 34.863 1.00 26.87 99 ALA A C 1
ATOM 723 O O . ALA A 1 102 ? 54.176 59.626 34.572 1.00 30.02 99 ALA A O 1
ATOM 725 N N . ALA A 1 103 ? 52.296 60.855 34.345 1.00 26.77 100 ALA A N 1
ATOM 726 C CA . ALA A 1 103 ? 51.781 60.136 33.195 1.00 26.90 100 ALA A CA 1
ATOM 727 C C . ALA A 1 103 ? 51.302 61.132 32.141 1.00 28.05 100 ALA A C 1
ATOM 728 O O . ALA A 1 103 ? 50.829 62.226 32.464 1.00 26.20 100 ALA A O 1
ATOM 730 N N . GLU A 1 104 ? 51.409 60.739 30.880 1.00 25.97 101 GLU A N 1
ATOM 731 C CA . GLU A 1 104 ? 51.106 61.640 29.773 1.00 31.69 101 GLU A CA 1
ATOM 732 C C . GLU A 1 104 ? 50.631 60.835 28.573 1.00 31.28 101 GLU A C 1
ATOM 733 O O . GLU A 1 104 ? 51.156 59.756 28.296 1.00 31.13 101 GLU A O 1
ATOM 739 N N . ILE A 1 105 ? 49.639 61.351 27.855 1.00 29.99 102 ILE A N 1
ATOM 740 C CA . ILE A 1 105 ? 49.230 60.722 26.591 1.00 25.49 102 ILE A CA 1
ATOM 741 C C . ILE A 1 105 ? 48.966 61.733 25.482 1.00 27.53 102 ILE A C 1
ATOM 742 O O . ILE A 1 105 ? 48.674 62.909 25.736 1.00 25.80 102 ILE A O 1
ATOM 747 N N . MET A 1 106 ? 49.079 61.268 24.243 1.00 29.28 103 MET A N 1
ATOM 748 C CA . MET A 1 106 ? 48.573 62.020 23.099 1.00 28.32 103 MET A CA 1
ATOM 749 C C . MET A 1 106 ? 47.407 61.243 22.515 1.00 27.55 103 MET A C 1
ATOM 750 O O . MET A 1 106 ? 47.449 60.024 22.412 1.00 25.65 103 MET A O 1
ATOM 755 N N . PHE A 1 107 ? 46.358 61.958 22.152 1.00 27.38 104 PHE A N 1
ATOM 756 C CA . PHE A 1 107 ? 45.143 61.320 21.681 1.00 28.34 104 PHE A CA 1
ATOM 757 C C . PHE A 1 107 ? 45.387 60.517 20.415 1.00 29.37 104 PHE A C 1
ATOM 758 O O . PHE A 1 107 ? 44.752 59.486 20.203 1.00 28.24 104 PHE A O 1
ATOM 766 N N . ASN A 1 108 ? 46.325 60.968 19.588 1.00 29.74 105 ASN A N 1
ATOM 767 C CA . ASN A 1 108 ? 46.555 60.296 18.309 1.00 31.34 105 ASN A CA 1
ATOM 768 C C . ASN A 1 108 ? 47.294 58.953 18.420 1.00 30.17 105 ASN A C 1
ATOM 769 O O . ASN A 1 108 ? 47.607 58.325 17.407 1.00 28.70 105 ASN A O 1
ATOM 774 N N . GLU A 1 109 ? 47.567 58.506 19.643 1.00 30.80 106 GLU A N 1
ATOM 775 C CA . GLU A 1 109 ? 48.279 57.246 19.823 1.00 30.85 106 GLU A CA 1
ATOM 776 C C . GLU A 1 109 ? 47.361 56.063 19.565 1.00 35.19 106 GLU A C 1
ATOM 777 O O . GLU A 1 109 ? 47.818 54.937 19.354 1.00 30.59 106 GLU A O 1
ATOM 783 N N . ARG A 1 110 ? 46.060 56.314 19.601 1.00 29.45 107 ARG A N 1
ATOM 784 C CA . ARG A 1 110 ? 45.097 55.259 19.325 1.00 29.36 107 ARG A CA 1
ATOM 785 C C . ARG A 1 110 ? 44.104 55.784 18.307 1.00 32.36 107 ARG A C 1
ATOM 786 O O . ARG A 1 110 ? 43.600 56.892 18.457 1.00 28.61 107 ARG A O 1
ATOM 794 N N . THR A 1 111 ? 43.831 54.991 17.277 1.00 30.33 108 THR A N 1
ATOM 795 C CA . THR A 1 111 ? 42.855 55.356 16.263 1.00 32.83 108 THR A CA 1
ATOM 796 C C . THR A 1 111 ? 41.453 55.320 16.861 1.00 30.16 108 THR A C 1
ATOM 797 O O . THR A 1 111 ? 41.043 54.332 17.465 1.00 31.36 108 THR A O 1
ATOM 801 N N . GLN A 1 112 ? 40.722 56.413 16.713 1.00 27.98 109 GLN A N 1
ATOM 802 C CA . GLN A 1 112 ? 39.408 56.503 17.325 1.00 31.51 109 GLN A CA 1
ATOM 803 C C . GLN A 1 112 ? 38.313 56.681 16.277 1.00 30.48 109 GLN A C 1
ATOM 804 O O . GLN A 1 112 ? 38.308 57.648 15.517 1.00 27.93 109 GLN A O 1
ATOM 810 N N . SER A 1 113 ? 37.390 55.729 16.237 1.00 32.02 110 SER A N 1
ATOM 811 C CA . SER A 1 113 ? 36.322 55.731 15.249 1.00 37.93 110 SER A CA 1
ATOM 812 C C . SER A 1 113 ? 35.544 57.057 15.224 1.00 34.35 110 SER A C 1
ATOM 813 O O . SER A 1 113 ? 35.127 57.567 16.266 1.00 36.24 110 SER A O 1
ATOM 816 N N . GLY A 1 114 ? 35.375 57.619 14.029 1.00 34.41 111 GLY A N 1
ATOM 817 C CA . GLY A 1 114 ? 34.652 58.871 13.859 1.00 36.65 111 GLY A CA 1
ATOM 818 C C . GLY A 1 114 ? 35.450 60.130 14.160 1.00 33.58 111 GLY A C 1
ATOM 819 O O . GLY A 1 114 ? 34.937 61.244 14.036 1.00 31.62 111 GLY A O 1
ATOM 820 N N . VAL A 1 115 ? 36.705 59.960 14.568 1.00 32.35 112 VAL A N 1
ATOM 821 C CA . VAL A 1 115 ? 37.578 61.095 14.852 1.00 27.30 112 VAL A CA 1
ATOM 822 C C . VAL A 1 115 ? 38.618 61.216 13.744 1.00 33.09 112 VAL A C 1
ATOM 823 O O . VAL A 1 115 ? 39.372 60.278 13.491 1.00 30.53 112 VAL A O 1
ATOM 827 N N . HIS A 1 116 ? 38.658 62.378 13.096 1.00 31.22 113 HIS A N 1
ATOM 828 C CA . HIS A 1 116 ? 39.460 62.579 11.893 1.00 34.63 113 HIS A CA 1
ATOM 829 C C . HIS A 1 116 ? 40.624 63.539 12.121 1.00 33.55 113 HIS A C 1
ATOM 830 O O . HIS A 1 116 ? 41.352 63.873 11.183 1.00 32.77 113 HIS A O 1
ATOM 837 N N . LYS A 1 117 ? 40.779 63.988 13.362 1.00 32.33 114 LYS A N 1
ATOM 838 C CA . LYS A 1 117 ? 41.832 64.934 13.736 1.00 30.81 114 LYS A CA 1
ATOM 839 C C . LYS A 1 117 ? 42.644 64.409 14.927 1.00 29.66 114 LYS A C 1
ATOM 840 O O . LYS A 1 117 ? 42.166 63.579 15.707 1.00 30.78 114 LYS A O 1
ATOM 846 N N . ASP A 1 118 ? 43.875 64.894 15.056 1.00 28.05 115 ASP A N 1
ATOM 847 C CA . ASP A 1 118 ? 44.767 64.483 16.139 1.00 27.19 115 ASP A CA 1
ATOM 848 C C . ASP A 1 118 ? 44.514 65.293 17.417 1.00 26.25 115 ASP A C 1
ATOM 849 O O . ASP A 1 118 ? 45.110 65.040 18.455 1.00 25.19 115 ASP A O 1
ATOM 854 N N . TYR A 1 119 ? 43.618 66.267 17.333 1.00 27.64 116 TYR A N 1
ATOM 855 C CA . TYR A 1 119 ? 43.374 67.163 18.446 1.00 25.21 116 TYR A CA 1
ATOM 856 C C . TYR A 1 119 ? 41.883 67.367 18.661 1.00 23.03 116 TYR A C 1
ATOM 857 O O . TYR A 1 119 ? 41.086 67.219 17.733 1.00 24.48 116 TYR A O 1
ATOM 866 N N . THR A 1 120 ? 41.531 67.678 19.905 1.00 22.73 117 THR A N 1
ATOM 867 C CA . THR A 1 120 ? 40.262 68.303 20.234 1.00 22.85 117 THR A CA 1
ATOM 868 C C . THR A 1 120 ? 40.608 69.706 20.765 1.00 27.23 117 THR A C 1
ATOM 869 O O . THR A 1 120 ? 41.645 70.264 20.380 1.00 25.86 117 THR A O 1
ATOM 873 N N . PHE A 1 121 ? 39.771 70.281 21.626 1.00 21.60 118 PHE A N 1
ATOM 874 C CA . PHE A 1 121 ? 39.982 71.662 22.060 1.00 22.73 118 PHE A CA 1
ATOM 875 C C . PHE A 1 121 ? 39.842 71.844 23.569 1.00 24.93 118 PHE A C 1
ATOM 876 O O . PHE A 1 121 ? 39.281 70.987 24.259 1.00 26.17 118 PHE A O 1
ATOM 884 N N . HIS A 1 122 ? 40.380 72.954 24.070 1.00 20.85 119 HIS A N 1
ATOM 885 C CA . HIS A 1 122 ? 39.962 73.511 25.345 1.00 20.59 119 HIS A CA 1
ATOM 886 C C . HIS A 1 122 ? 39.146 74.739 24.958 1.00 24.51 119 HIS A C 1
ATOM 887 O O . HIS A 1 122 ? 39.506 75.451 24.010 1.00 25.81 119 HIS A O 1
ATOM 894 N N . VAL A 1 123 ? 38.056 75.002 25.670 1.00 23.37 120 VAL A N 1
ATOM 895 C CA . VAL A 1 123 ? 37.161 76.083 25.248 1.00 24.06 120 VAL A CA 1
ATOM 896 C C . VAL A 1 123 ? 36.749 77.050 26.360 1.00 21.23 120 VAL A C 1
ATOM 897 O O . VAL A 1 123 ? 36.571 76.647 27.509 1.00 25.48 120 VAL A O 1
ATOM 901 N N . ASP A 1 124 ? 36.619 78.330 25.999 1.00 22.07 121 ASP A N 1
ATOM 902 C CA . ASP A 1 124 ? 35.890 79.325 26.781 1.00 22.68 121 ASP A CA 1
ATOM 903 C C . ASP A 1 124 ? 34.437 78.902 26.631 1.00 22.10 121 ASP A C 1
ATOM 904 O O . ASP A 1 124 ? 33.884 78.991 25.539 1.00 20.64 121 ASP A O 1
ATOM 909 N N . ARG A 1 125 ? 33.842 78.388 27.700 1.00 22.69 122 ARG A N 1
ATOM 910 C CA . ARG A 1 125 ? 32.520 77.758 27.606 1.00 19.50 122 ARG A CA 1
ATOM 911 C C . ARG A 1 125 ? 31.417 78.762 27.320 1.00 23.49 122 ARG A C 1
ATOM 912 O O . ARG A 1 125 ? 30.387 78.405 26.751 1.00 20.94 122 ARG A O 1
ATOM 920 N N . GLY A 1 126 ? 31.619 80.014 27.726 1.00 22.47 123 GLY A N 1
ATOM 921 C CA . GLY A 1 126 ? 30.684 81.058 27.339 1.00 23.29 123 GLY A CA 1
ATOM 922 C C . GLY A 1 126 ? 30.555 81.113 25.821 1.00 24.41 123 GLY A C 1
ATOM 923 O O . GLY A 1 126 ? 29.441 81.110 25.273 1.00 22.38 123 GLY A O 1
ATOM 924 N N . GLN A 1 127 ? 31.698 81.138 25.134 1.00 25.88 124 GLN A N 1
ATOM 925 C CA . GLN A 1 127 ? 31.711 81.235 23.674 1.00 25.24 124 GLN A CA 1
ATOM 926 C C . GLN A 1 127 ? 31.297 79.925 23.006 1.00 20.43 124 GLN A C 1
ATOM 927 O O . GLN A 1 127 ? 30.591 79.921 22.003 1.00 21.80 124 GLN A O 1
ATOM 933 N N . PHE A 1 128 ? 31.762 78.814 23.558 1.00 20.61 125 PHE A N 1
ATOM 934 C CA . PHE A 1 128 ? 31.463 77.493 23.012 1.00 20.64 125 PHE A CA 1
ATOM 935 C C . PHE A 1 128 ? 29.963 77.186 23.068 1.00 21.59 125 PHE A C 1
ATOM 936 O O . PHE A 1 128 ? 29.385 76.715 22.084 1.00 23.10 125 PHE A O 1
ATOM 944 N N . ASP A 1 129 ? 29.334 77.434 24.215 1.00 23.13 126 ASP A N 1
ATOM 945 C CA . ASP A 1 129 ? 27.895 77.147 24.379 1.00 22.72 126 ASP A CA 1
ATOM 946 C C . ASP A 1 129 ? 27.040 78.044 23.502 1.00 21.32 126 ASP A C 1
ATOM 947 O O . ASP A 1 129 ? 25.991 77.624 23.001 1.00 20.74 126 ASP A O 1
ATOM 952 N N . LEU A 1 130 ? 27.475 79.289 23.330 1.00 20.32 127 LEU A N 1
ATOM 953 C CA . LEU A 1 130 ? 26.767 80.210 22.438 1.00 19.83 127 LEU A CA 1
ATOM 954 C C . LEU A 1 130 ? 26.859 79.729 20.985 1.00 22.12 127 LEU A C 1
ATOM 955 O O . LEU A 1 130 ? 25.870 79.730 20.237 1.00 22.00 127 LEU A O 1
ATOM 960 N N . LEU A 1 131 ? 28.054 79.321 20.581 1.00 21.91 128 LEU A N 1
ATOM 961 C CA . LEU A 1 131 ? 28.281 78.824 19.228 1.00 22.80 128 LEU A CA 1
ATOM 962 C C . LEU A 1 131 ? 27.358 77.646 18.930 1.00 22.65 128 LEU A C 1
ATOM 963 O O . LEU A 1 131 ? 26.689 77.614 17.888 1.00 22.30 128 LEU A O 1
ATOM 968 N N . LEU A 1 132 ? 27.321 76.677 19.842 1.00 19.40 129 LEU A N 1
ATOM 969 C CA . LEU A 1 132 ? 26.456 75.510 19.667 1.00 20.14 129 LEU A CA 1
ATOM 970 C C . LEU A 1 132 ? 24.967 75.849 19.731 1.00 21.46 129 LEU A C 1
ATOM 971 O O . LEU A 1 132 ? 24.142 75.237 19.034 1.00 21.78 129 LEU A O 1
ATOM 976 N N . LEU A 1 133 ? 24.607 76.815 20.566 1.00 20.59 130 LEU A N 1
ATOM 977 C CA . LEU A 1 133 ? 23.193 77.159 20.674 1.00 19.14 130 LEU A CA 1
ATOM 978 C C . LEU A 1 133 ? 22.697 77.862 19.396 1.00 22.03 130 LEU A C 1
ATOM 979 O O . LEU A 1 133 ? 21.595 77.583 18.904 1.00 20.07 130 LEU A O 1
ATOM 984 N N . LYS A 1 134 ? 23.514 78.755 18.839 1.00 19.87 131 LYS A N 1
ATOM 985 C CA . LYS A 1 134 ? 23.156 79.382 17.564 1.00 21.93 131 LYS A CA 1
ATOM 986 C C . LYS A 1 134 ? 23.119 78.354 16.434 1.00 19.08 131 LYS A C 1
ATOM 987 O O . LYS A 1 134 ? 22.256 78.397 15.545 1.00 20.80 131 LYS A O 1
ATOM 993 N N . HIS A 1 135 ? 24.031 77.399 16.484 1.00 22.72 132 HIS A N 1
ATOM 994 C CA . HIS A 1 135 ? 24.028 76.327 15.508 1.00 19.12 132 HIS A CA 1
ATOM 995 C C . HIS A 1 135 ? 22.718 75.529 15.560 1.00 20.41 132 HIS A C 1
ATOM 996 O O . HIS A 1 135 ? 22.157 75.204 14.525 1.00 23.68 132 HIS A O 1
ATOM 1003 N N . ALA A 1 136 ? 22.244 75.194 16.757 1.00 20.98 133 ALA A N 1
ATOM 1004 C CA . ALA A 1 136 ? 20.990 74.447 16.895 1.00 21.97 133 ALA A CA 1
ATOM 1005 C C . ALA A 1 136 ? 19.828 75.243 16.280 1.00 22.55 133 ALA A C 1
ATOM 1006 O O . ALA A 1 136 ? 18.953 74.692 15.599 1.00 22.02 133 ALA A O 1
ATOM 1008 N N . GLU A 1 137 ? 19.815 76.544 16.537 1.00 22.30 134 GLU A N 1
ATOM 1009 C CA . GLU A 1 137 ? 18.787 77.401 15.955 1.00 22.49 134 GLU A CA 1
ATOM 1010 C C . GLU A 1 137 ? 18.832 77.295 14.442 1.00 24.02 134 GLU A C 1
ATOM 1011 O O . GLU A 1 137 ? 17.796 77.179 13.779 1.00 25.75 134 GLU A O 1
ATOM 1017 N N . GLU A 1 138 ? 20.041 77.327 13.895 1.00 23.18 135 GLU A N 1
ATOM 1018 C CA . GLU A 1 138 ? 20.234 77.234 12.452 1.00 25.71 135 GLU A CA 1
ATOM 1019 C C . GLU A 1 138 ? 19.752 75.888 11.894 1.00 29.62 135 GLU A C 1
ATOM 1020 O O . GLU A 1 138 ? 19.394 75.791 10.706 1.00 26.66 135 GLU A O 1
ATOM 1026 N N . GLN A 1 139 ? 19.732 74.858 12.743 1.00 24.67 136 GLN A N 1
ATOM 1027 C CA . GLN A 1 139 ? 19.232 73.547 12.321 1.00 25.03 136 GLN A CA 1
ATOM 1028 C C . GLN A 1 139 ? 17.711 73.525 12.284 1.00 24.40 136 GLN A C 1
ATOM 1029 O O . GLN A 1 139 ? 17.112 72.634 11.678 1.00 28.79 136 GLN A O 1
ATOM 1035 N N . GLY A 1 140 ? 17.085 74.506 12.926 1.00 27.51 137 GLY A N 1
ATOM 1036 C CA . GLY A 1 140 ? 15.636 74.606 12.912 1.00 28.86 137 GLY A CA 1
ATOM 1037 C C . GLY A 1 140 ? 15.011 74.528 14.290 1.00 26.14 137 GLY A C 1
ATOM 1038 O O . GLY A 1 140 ? 13.791 74.612 14.432 1.00 27.60 137 GLY A O 1
ATOM 1039 N N . ALA A 1 141 ? 15.833 74.363 15.321 1.00 24.92 138 ALA A N 1
ATOM 1040 C CA . ALA A 1 141 ? 15.307 74.414 16.688 1.00 26.09 138 ALA A CA 1
ATOM 1041 C C . ALA A 1 141 ? 14.825 75.824 17.052 1.00 25.62 138 ALA A C 1
ATOM 1042 O O . ALA A 1 141 ? 15.454 76.812 16.668 1.00 25.47 138 ALA A O 1
ATOM 1044 N N . LYS A 1 142 ? 13.705 75.908 17.775 1.00 23.36 139 LYS A N 1
ATOM 1045 C CA . LYS A 1 142 ? 13.175 77.185 18.253 1.00 26.86 139 LYS A CA 1
ATOM 1046 C C . LYS A 1 142 ? 13.726 77.516 19.637 1.00 24.85 139 LYS A C 1
ATOM 1047 O O . LYS A 1 142 ? 13.329 76.921 20.651 1.00 24.34 139 LYS A O 1
ATOM 1053 N N . VAL A 1 143 ? 14.645 78.473 19.668 1.00 21.36 140 VAL A N 1
ATOM 1054 C CA . VAL A 1 143 ? 15.441 78.751 20.857 1.00 23.16 140 VAL A CA 1
ATOM 1055 C C . VAL A 1 143 ? 14.933 79.990 21.568 1.00 24.17 140 VAL A C 1
ATOM 1056 O O . VAL A 1 143 ? 14.676 81.021 20.940 1.00 21.74 140 VAL A O 1
ATOM 1060 N N . HIS A 1 144 ? 14.772 79.871 22.879 1.00 21.07 141 HIS A N 1
ATOM 1061 C CA . HIS A 1 144 ? 14.380 80.998 23.707 1.00 23.96 141 HIS A CA 1
ATOM 1062 C C . HIS A 1 144 ? 15.422 81.148 24.803 1.00 27.49 141 HIS A C 1
ATOM 1063 O O . HIS A 1 144 ? 15.867 80.149 25.388 1.00 24.80 141 HIS A O 1
ATOM 1070 N N . GLN A 1 145 ? 15.819 82.390 25.072 1.00 24.79 142 GLN A N 1
ATOM 1071 C CA . GLN A 1 145 ? 16.741 82.671 26.157 1.00 20.05 142 GLN A CA 1
ATOM 1072 C C . GLN A 1 145 ? 16.115 83.665 27.113 1.00 20.39 142 GLN A C 1
ATOM 1073 O O . GLN A 1 145 ? 15.259 84.452 26.724 1.00 22.43 142 GLN A O 1
ATOM 1079 N N . GLY A 1 146 ? 16.556 83.632 28.364 1.00 21.50 143 GLY A N 1
ATOM 1080 C CA . GLY A 1 146 ? 15.936 84.443 29.391 1.00 23.96 143 GLY A CA 1
ATOM 1081 C C . GLY A 1 146 ? 14.604 83.860 29.798 1.00 23.99 143 GLY A C 1
ATOM 1082 O O . GLY A 1 146 ? 13.813 84.518 30.473 1.00 25.77 143 GLY A O 1
ATOM 1083 N N . VAL A 1 147 ? 14.355 82.617 29.394 1.00 24.24 144 VAL A N 1
ATOM 1084 C CA . VAL A 1 147 ? 13.075 81.966 29.656 1.00 24.47 144 VAL A CA 1
ATOM 1085 C C . VAL A 1 147 ? 13.295 80.668 30.428 1.00 27.00 144 VAL A C 1
ATOM 1086 O O . VAL A 1 147 ? 13.713 79.657 29.863 1.00 22.58 144 VAL A O 1
ATOM 1090 N N . ARG A 1 148 ? 13.011 80.712 31.723 1.00 23.13 145 ARG A N 1
ATOM 1091 C CA . ARG A 1 148 ? 13.287 79.598 32.600 1.00 26.73 145 ARG A CA 1
ATOM 1092 C C . ARG A 1 148 ? 12.099 78.643 32.603 1.00 27.73 145 ARG A C 1
ATOM 1093 O O . ARG A 1 148 ? 10.948 79.065 32.508 1.00 28.09 145 ARG A O 1
ATOM 1101 N N . VAL A 1 149 ? 12.378 77.354 32.689 1.00 25.11 146 VAL A N 1
ATOM 1102 C CA . VAL A 1 149 ? 11.316 76.377 32.873 1.00 21.94 146 VAL A CA 1
ATOM 1103 C C . VAL A 1 149 ? 11.222 76.140 34.367 1.00 25.30 146 VAL A C 1
ATOM 1104 O O . VAL A 1 149 ? 12.193 75.697 34.980 1.00 25.49 146 VAL A O 1
ATOM 1108 N N . ASN A 1 150 ? 10.067 76.452 34.957 1.00 25.46 147 ASN A N 1
ATOM 1109 C CA . ASN A 1 150 ? 9.891 76.391 36.408 1.00 28.76 147 ASN A CA 1
ATOM 1110 C C . ASN A 1 150 ? 9.533 75.000 36.880 1.00 30.34 147 ASN A C 1
ATOM 1111 O O . ASN A 1 150 ? 9.897 74.579 37.981 1.00 27.54 147 ASN A O 1
ATOM 1116 N N . ARG A 1 151 ? 8.784 74.297 36.046 1.00 24.00 148 ARG A N 1
ATOM 1117 C CA . ARG A 1 151 ? 8.273 72.992 36.422 1.00 28.84 148 ARG A CA 1
ATOM 1118 C C . ARG A 1 151 ? 7.804 72.299 35.153 1.00 26.84 148 ARG A C 1
ATOM 1119 O O . ARG A 1 151 ? 7.595 72.949 34.126 1.00 27.40 148 ARG A O 1
ATOM 1127 N N . VAL A 1 152 ? 7.651 70.982 35.222 1.00 25.83 149 VAL A N 1
ATOM 1128 C CA . VAL A 1 152 ? 7.035 70.230 34.133 1.00 26.00 149 VAL A CA 1
ATOM 1129 C C . VAL A 1 152 ? 5.736 69.667 34.680 1.00 26.13 149 VAL A C 1
ATOM 1130 O O . VAL A 1 152 ? 5.732 68.982 35.702 1.00 27.79 149 VAL A O 1
ATOM 1134 N N . ASN A 1 153 ? 4.627 69.962 34.017 1.00 27.53 150 ASN A N 1
ATOM 1135 C CA . ASN A 1 153 ? 3.341 69.431 34.471 1.00 28.02 150 ASN A CA 1
ATOM 1136 C C . ASN A 1 153 ? 2.995 68.138 33.748 1.00 26.17 150 ASN A C 1
ATOM 1137 O O . ASN A 1 153 ? 2.980 68.108 32.526 1.00 26.18 150 ASN A O 1
ATOM 1142 N N . PHE A 1 154 ? 2.721 67.077 34.510 1.00 25.43 151 PHE A N 1
ATOM 1143 C CA . PHE A 1 154 ? 2.379 65.774 33.938 1.00 25.83 151 PHE A CA 1
ATOM 1144 C C . PHE A 1 154 ? 0.892 65.427 34.065 1.00 27.33 151 PHE A C 1
ATOM 1145 O O . PHE A 1 154 ? 0.508 64.270 33.902 1.00 28.85 151 PHE A O 1
ATOM 1153 N N . ASP A 1 155 ? 0.058 66.422 34.349 1.00 26.53 152 ASP A N 1
ATOM 1154 C CA . ASP A 1 155 ? -1.368 66.172 34.603 1.00 28.69 152 ASP A CA 1
ATOM 1155 C C . ASP A 1 155 ? -2.166 65.845 33.345 1.00 33.00 152 ASP A C 1
ATOM 1156 O O . ASP A 1 155 ? -3.272 65.308 33.434 1.00 33.58 152 ASP A O 1
ATOM 1161 N N . GLY A 1 156 ? -1.611 66.171 32.179 1.00 29.47 153 GLY A N 1
ATOM 1162 C CA . GLY A 1 156 ? -2.296 65.970 30.906 1.00 34.21 153 GLY A CA 1
ATOM 1163 C C . GLY A 1 156 ? -1.812 64.758 30.128 1.00 33.33 153 GLY A C 1
ATOM 1164 O O . GLY A 1 156 ? -0.986 63.986 30.621 1.00 31.46 153 GLY A O 1
ATOM 1165 N N . ALA A 1 157 ? -2.327 64.582 28.911 1.00 28.95 154 ALA A N 1
ATOM 1166 C CA . ALA A 1 157 ? -1.912 63.468 28.066 1.00 30.34 154 ALA A CA 1
ATOM 1167 C C . ALA A 1 157 ? -0.464 63.641 27.628 1.00 30.52 154 ALA A C 1
ATOM 1168 O O . ALA A 1 157 ? 0.254 62.663 27.433 1.00 28.19 154 ALA A O 1
ATOM 1170 N N . PHE A 1 158 ? -0.058 64.896 27.447 1.00 27.97 155 PHE A N 1
ATOM 1171 C CA . PHE A 1 158 ? 1.309 65.238 27.070 1.00 26.45 155 PHE A CA 1
ATOM 1172 C C . PHE A 1 158 ? 1.875 66.223 28.088 1.00 25.02 155 PHE A C 1
ATOM 1173 O O . PHE A 1 158 ? 1.133 67.041 28.643 1.00 25.74 155 PHE A O 1
ATOM 1181 N N . PRO A 1 159 ? 3.187 66.140 28.351 1.00 24.95 156 PRO A N 1
ATOM 1182 C CA . PRO A 1 159 ? 3.808 66.986 29.377 1.00 28.05 156 PRO A CA 1
ATOM 1183 C C . PRO A 1 159 ? 3.722 68.448 28.988 1.00 26.04 156 PRO A C 1
ATOM 1184 O O . PRO A 1 159 ? 3.713 68.778 27.799 1.00 26.29 156 PRO A O 1
ATOM 1188 N N . VAL A 1 160 ? 3.635 69.316 29.987 1.00 25.78 157 VAL A N 1
ATOM 1189 C CA . VAL A 1 160 ? 3.584 70.750 29.738 1.00 28.08 157 VAL A CA 1
ATOM 1190 C C . VAL A 1 160 ? 4.712 71.440 30.491 1.00 26.56 157 VAL A C 1
ATOM 1191 O O . VAL A 1 160 ? 4.832 71.289 31.701 1.00 25.19 157 VAL A O 1
ATOM 1195 N N . LEU A 1 161 ? 5.543 72.184 29.765 1.00 24.98 158 LEU A N 1
ATOM 1196 C CA . LEU A 1 161 ? 6.607 72.973 30.386 1.00 24.45 158 LEU A CA 1
ATOM 1197 C C . LEU A 1 161 ? 6.028 74.297 30.882 1.00 26.36 158 LEU A C 1
ATOM 1198 O O . LEU A 1 161 ? 5.538 75.102 30.092 1.00 23.49 158 LEU A O 1
ATOM 1203 N N . GLU A 1 162 ? 6.080 74.520 32.189 1.00 27.92 159 GLU A N 1
ATOM 1204 C CA . GLU A 1 162 ? 5.653 75.796 32.752 1.00 26.32 159 GLU A CA 1
ATOM 1205 C C . GLU A 1 162 ? 6.825 76.780 32.734 1.00 29.30 159 GLU A C 1
ATOM 1206 O O . GLU A 1 162 ? 7.723 76.707 33.576 1.00 30.23 159 GLU A O 1
ATOM 1212 N N . THR A 1 163 ? 6.835 77.679 31.753 1.00 28.22 160 THR A N 1
ATOM 1213 C CA . THR A 1 163 ? 7.933 78.630 31.626 1.00 27.07 160 THR A CA 1
ATOM 1214 C C . THR A 1 163 ? 7.551 79.970 32.244 1.00 31.23 160 THR A C 1
ATOM 1215 O O . THR A 1 163 ? 6.379 80.217 32.556 1.00 28.51 160 THR A O 1
ATOM 1219 N N . SER A 1 164 ? 8.552 80.823 32.424 1.00 29.38 161 SER A N 1
ATOM 1220 C CA . SER A 1 164 ? 8.365 82.134 33.026 1.00 32.85 161 SER A CA 1
ATOM 1221 C C . SER A 1 164 ? 8.810 83.210 32.032 1.00 28.87 161 SER A C 1
ATOM 1222 O O . SER A 1 164 ? 9.952 83.213 31.560 1.00 28.62 161 SER A O 1
ATOM 1225 N N . VAL A 1 165 ? 7.896 84.106 31.691 1.00 29.80 162 VAL A N 1
ATOM 1226 C CA . VAL A 1 165 ? 8.200 85.170 30.742 1.00 30.37 162 VAL A CA 1
ATOM 1227 C C . VAL A 1 165 ? 7.834 86.480 31.409 1.00 27.00 162 VAL A C 1
ATOM 1228 O O . VAL A 1 165 ? 6.650 86.751 31.630 1.00 28.07 162 VAL A O 1
ATOM 1232 N N . ALA A 1 166 ? 8.828 87.286 31.750 1.00 26.88 163 ALA A N 1
ATOM 1233 C CA . ALA A 1 166 ? 8.548 88.552 32.428 1.00 30.42 163 ALA A CA 1
ATOM 1234 C C . ALA A 1 166 ? 7.518 88.383 33.546 1.00 32.80 163 ALA A C 1
ATOM 1235 O O . ALA A 1 166 ? 6.502 89.084 33.566 1.00 32.46 163 ALA A O 1
ATOM 1237 N N . GLY A 1 167 ? 7.758 87.437 34.449 1.00 36.24 164 GLY A N 1
ATOM 1238 C CA . GLY A 1 167 ? 6.874 87.230 35.584 1.00 38.19 164 GLY A CA 1
ATOM 1239 C C . GLY A 1 167 ? 5.531 86.591 35.262 1.00 37.61 164 GLY A C 1
ATOM 1240 O O . GLY A 1 167 ? 4.703 86.395 36.157 1.00 36.81 164 GLY A O 1
ATOM 1241 N N . GLN A 1 168 ? 5.302 86.282 33.989 1.00 31.88 165 GLN A N 1
ATOM 1242 C CA . GLN A 1 168 ? 4.066 85.628 33.562 1.00 32.82 165 GLN A CA 1
ATOM 1243 C C . GLN A 1 168 ? 4.315 84.143 33.304 1.00 36.25 165 GLN A C 1
ATOM 1244 O O . GLN A 1 168 ? 5.389 83.756 32.852 1.00 31.27 165 GLN A O 1
ATOM 1250 N N . ARG A 1 169 ? 3.317 83.318 33.598 1.00 33.07 166 ARG A N 1
ATOM 1251 C CA . ARG A 1 169 ? 3.420 81.881 33.387 1.00 35.66 166 ARG A CA 1
ATOM 1252 C C . ARG A 1 169 ? 2.987 81.558 31.961 1.00 38.83 166 ARG A C 1
ATOM 1253 O O . ARG A 1 169 ? 1.866 81.886 31.563 1.00 42.22 166 ARG A O 1
ATOM 1261 N N . ALA A 1 170 ? 3.870 80.927 31.190 1.00 29.87 167 ALA A N 1
ATOM 1262 C CA . ALA A 1 170 ? 3.553 80.520 29.828 1.00 31.40 167 ALA A CA 1
ATOM 1263 C C . ALA A 1 170 ? 3.680 79.008 29.714 1.00 33.20 167 ALA A C 1
ATOM 1264 O O . ALA A 1 170 ? 4.794 78.485 29.759 1.00 29.12 167 ALA A O 1
ATOM 1266 N N . LYS A 1 171 ? 2.550 78.312 29.566 1.00 25.88 168 LYS A N 1
ATOM 1267 C CA . LYS A 1 171 ? 2.535 76.839 29.561 1.00 29.30 168 LYS A CA 1
ATOM 1268 C C . LYS A 1 171 ? 2.715 76.254 28.165 1.00 31.68 168 LYS A C 1
ATOM 1269 O O . LYS A 1 171 ? 1.841 76.390 27.315 1.00 37.47 168 LYS A O 1
ATOM 1275 N N . VAL A 1 172 ? 3.838 75.588 27.926 1.00 28.33 169 VAL A N 1
ATOM 1276 C CA . VAL A 1 172 ? 4.119 75.063 26.599 1.00 24.58 169 VAL A CA 1
ATOM 1277 C C . VAL A 1 172 ? 3.944 73.545 26.536 1.00 29.66 169 VAL A C 1
ATOM 1278 O O . VAL A 1 172 ? 4.769 72.788 27.056 1.00 24.80 169 VAL A O 1
ATOM 1282 N N . PRO A 1 173 ? 2.859 73.085 25.899 1.00 31.65 170 PRO A N 1
ATOM 1283 C CA . PRO A 1 173 ? 2.743 71.637 25.714 1.00 28.44 170 PRO A CA 1
ATOM 1284 C C . PRO A 1 173 ? 3.751 71.111 24.692 1.00 26.23 170 PRO A C 1
ATOM 1285 O O . PRO A 1 173 ? 3.995 71.742 23.649 1.00 25.64 170 PRO A O 1
ATOM 1289 N N . VAL A 1 174 ? 4.325 69.953 24.993 1.00 25.10 171 VAL A N 1
ATOM 1290 C CA . VAL A 1 174 ? 5.175 69.231 24.046 1.00 24.92 171 VAL A CA 1
ATOM 1291 C C . VAL A 1 174 ? 4.892 67.739 24.174 1.00 24.29 171 VAL A C 1
ATOM 1292 O O . VAL A 1 174 ? 4.401 67.290 25.201 1.00 25.45 171 VAL A O 1
ATOM 1296 N N . LYS A 1 175 ? 5.220 66.969 23.144 1.00 23.97 172 LYS A N 1
ATOM 1297 C CA . LYS A 1 175 ? 5.015 65.526 23.217 1.00 25.37 172 LYS A CA 1
ATOM 1298 C C . LYS A 1 175 ? 6.053 64.857 24.119 1.00 24.55 172 LYS A C 1
ATOM 1299 O O . LYS A 1 175 ? 5.759 63.870 24.778 1.00 23.58 172 LYS A O 1
ATOM 1305 N N . MET A 1 176 ? 7.263 65.410 24.151 1.00 21.98 173 MET A N 1
ATOM 1306 C CA . MET A 1 176 ? 8.388 64.778 24.830 1.00 25.50 173 MET A CA 1
ATOM 1307 C C . MET A 1 176 ? 9.248 65.853 25.478 1.00 22.76 173 MET A C 1
ATOM 1308 O O . MET A 1 176 ? 9.590 66.840 24.824 1.00 21.65 173 MET A O 1
ATOM 1313 N N . VAL A 1 177 ? 9.616 65.641 26.736 1.00 24.16 174 VAL A N 1
ATOM 1314 C CA . VAL A 1 177 ? 10.506 66.558 27.453 1.00 24.86 174 VAL A CA 1
ATOM 1315 C C . VAL A 1 177 ? 11.913 65.993 27.582 1.00 24.03 174 VAL A C 1
ATOM 1316 O O . VAL A 1 177 ? 12.090 64.826 27.933 1.00 23.11 174 VAL A O 1
ATOM 1320 N N . VAL A 1 178 ? 12.909 66.821 27.273 1.00 21.88 175 VAL A N 1
ATOM 1321 C CA . VAL A 1 178 ? 14.302 66.474 27.527 1.00 20.47 175 VAL A CA 1
ATOM 1322 C C . VAL A 1 178 ? 14.841 67.462 28.548 1.00 23.41 175 VAL A C 1
ATOM 1323 O O . VAL A 1 178 ? 14.866 68.671 28.302 1.00 22.29 175 VAL A O 1
ATOM 1327 N N . ASP A 1 179 ? 15.229 66.954 29.709 1.00 19.99 176 ASP A N 1
ATOM 1328 C CA . ASP A 1 179 ? 15.833 67.790 30.730 1.00 21.25 176 ASP A CA 1
ATOM 1329 C C . ASP A 1 179 ? 17.330 67.841 30.482 1.00 22.13 176 ASP A C 1
ATOM 1330 O O . ASP A 1 179 ? 18.024 66.838 30.622 1.00 22.08 176 ASP A O 1
ATOM 1335 N N . ALA A 1 180 ? 17.816 69.011 30.093 1.00 20.25 177 ALA A N 1
ATOM 1336 C CA . ALA A 1 180 ? 19.230 69.243 29.844 1.00 20.36 177 ALA A CA 1
ATOM 1337 C C . ALA A 1 180 ? 19.670 70.436 30.691 1.00 19.32 177 ALA A C 1
ATOM 1338 O O . ALA A 1 180 ? 20.452 71.293 30.257 1.00 22.12 177 ALA A O 1
ATOM 1340 N N . SER A 1 181 ? 19.187 70.446 31.928 1.00 18.38 178 SER A N 1
ATOM 1341 C CA . SER A 1 181 ? 19.409 71.559 32.827 1.00 20.89 178 SER A CA 1
ATOM 1342 C C . SER A 1 181 ? 20.744 71.479 33.567 1.00 23.76 178 SER A C 1
ATOM 1343 O O . SER A 1 181 ? 20.985 72.271 34.466 1.00 22.29 178 SER A O 1
ATOM 1346 N N . GLY A 1 182 ? 21.611 70.535 33.192 1.00 21.78 179 GLY A N 1
ATOM 1347 C CA . GLY A 1 182 ? 22.888 70.395 33.872 1.00 20.37 179 GLY A CA 1
ATOM 1348 C C . GLY A 1 182 ? 22.770 70.161 35.376 1.00 23.00 179 GLY A C 1
ATOM 1349 O O . GLY A 1 182 ? 21.872 69.442 35.854 1.00 21.39 179 GLY A O 1
ATOM 1350 N N . ARG A 1 183 ? 23.690 70.758 36.130 1.00 19.48 180 ARG A N 1
ATOM 1351 C CA . ARG A 1 183 ? 23.783 70.508 37.568 1.00 20.43 180 ARG A CA 1
ATOM 1352 C C . ARG A 1 183 ? 22.582 71.052 38.325 1.00 25.10 180 ARG A C 1
ATOM 1353 O O . ARG A 1 183 ? 22.421 70.792 39.516 1.00 24.59 180 ARG A O 1
ATOM 1361 N N . ARG A 1 184 ? 21.745 71.827 37.641 1.00 25.65 181 ARG A N 1
ATOM 1362 C CA . ARG A 1 184 ? 20.499 72.292 38.254 1.00 26.48 181 ARG A CA 1
ATOM 1363 C C . ARG A 1 184 ? 19.526 71.133 38.460 1.00 25.18 181 ARG A C 1
ATOM 1364 O O . ARG A 1 184 ? 18.614 71.230 39.283 1.00 22.74 181 ARG A O 1
ATOM 1366 N N . THR A 1 185 ? 19.748 70.029 37.740 1.00 23.44 182 THR A N 1
ATOM 1367 C CA . THR A 1 185 ? 18.870 68.842 37.762 1.00 22.20 182 THR A CA 1
ATOM 1368 C C . THR A 1 185 ? 17.386 69.176 37.953 1.00 23.33 182 THR A C 1
ATOM 1369 O O . THR A 1 185 ? 16.752 68.710 38.906 1.00 22.96 182 THR A O 1
ATOM 1373 N N . GLN A 1 186 ? 16.842 69.971 37.031 1.00 25.05 183 GLN A N 1
ATOM 1374 C CA . GLN A 1 186 ? 15.497 70.541 37.169 1.00 25.54 183 GLN A CA 1
ATOM 1375 C C . GLN A 1 186 ? 14.409 69.491 37.377 1.00 27.92 183 GLN A C 1
ATOM 1376 O O . GLN A 1 186 ? 13.611 69.576 38.322 1.00 26.94 183 GLN A O 1
ATOM 1382 N N . LEU A 1 187 ? 14.395 68.487 36.508 1.00 25.08 184 LEU A N 1
ATOM 1383 C CA . LEU A 1 187 ? 13.386 67.440 36.577 1.00 24.50 184 LEU A CA 1
ATOM 1384 C C . LEU A 1 187 ? 13.705 66.367 37.635 1.00 25.88 184 LEU A C 1
ATOM 1385 O O . LEU A 1 187 ? 12.812 65.897 38.339 1.00 25.63 184 LEU A O 1
ATOM 1390 N N . GLY A 1 188 ? 14.972 65.986 37.759 1.00 24.73 185 GLY A N 1
ATOM 1391 C CA . GLY A 1 188 ? 15.370 65.037 38.784 1.00 28.10 185 GLY A CA 1
ATOM 1392 C C . GLY A 1 188 ? 15.016 65.519 40.185 1.00 28.14 185 GLY A C 1
ATOM 1393 O O . GLY A 1 188 ? 14.548 64.738 41.015 1.00 27.24 185 GLY A O 1
ATOM 1394 N N . SER A 1 189 ? 15.225 66.807 40.445 1.00 26.26 186 SER A N 1
ATOM 1395 C CA . SER A 1 189 ? 14.867 67.391 41.738 1.00 26.15 186 SER A CA 1
ATOM 1396 C C . SER A 1 189 ? 13.360 67.461 41.942 1.00 27.45 186 SER A C 1
ATOM 1397 O O . SER A 1 189 ? 12.863 67.188 43.042 1.00 29.49 186 SER A O 1
ATOM 1400 N N . GLN A 1 190 ? 12.630 67.828 40.890 1.00 27.94 187 GLN A N 1
ATOM 1401 C CA . GLN A 1 190 ? 11.172 67.841 40.962 1.00 27.99 187 GLN A CA 1
ATOM 1402 C C . GLN A 1 190 ? 10.628 66.454 41.308 1.00 28.67 187 GLN A C 1
ATOM 1403 O O . GLN A 1 190 ? 9.743 66.318 42.156 1.00 26.41 187 GLN A O 1
ATOM 1409 N N . LEU A 1 191 ? 11.168 65.425 40.652 1.00 27.21 188 LEU A N 1
ATOM 1410 C CA . LEU A 1 191 ? 10.713 64.052 40.844 1.00 26.17 188 LEU A CA 1
ATOM 1411 C C . LEU A 1 191 ? 11.305 63.389 42.089 1.00 28.55 188 LEU A C 1
ATOM 1412 O O . LEU A 1 191 ? 10.909 62.277 42.453 1.00 28.53 188 LEU A O 1
ATOM 1417 N N . LYS A 1 192 ? 12.249 64.077 42.727 1.00 27.85 189 LYS A N 1
ATOM 1418 C CA . LYS A 1 192 ? 12.936 63.602 43.935 1.00 31.10 189 LYS A CA 1
ATOM 1419 C C . LYS A 1 192 ? 13.714 62.316 43.701 1.00 31.61 189 LYS A C 1
ATOM 1420 O O . LYS A 1 192 ? 13.692 61.412 44.536 1.00 30.10 189 LYS A O 1
ATOM 1426 N N . VAL A 1 193 ? 14.407 62.229 42.569 1.00 28.53 190 VAL A N 1
ATOM 1427 C CA . VAL A 1 193 ? 15.145 61.019 42.243 1.00 26.54 190 VAL A CA 1
ATOM 1428 C C . VAL A 1 193 ? 16.665 61.236 42.283 1.00 29.34 190 VAL A C 1
ATOM 1429 O O . VAL A 1 193 ? 17.427 60.354 41.900 1.00 29.82 190 VAL A O 1
ATOM 1433 N N . LYS A 1 194 ? 17.098 62.400 42.763 1.00 26.71 191 LYS A N 1
ATOM 1434 C CA . LYS A 1 194 ? 18.521 62.747 42.777 1.00 27.69 191 LYS A CA 1
ATOM 1435 C C . LYS A 1 194 ? 19.212 62.245 44.042 1.00 31.21 191 LYS A C 1
ATOM 1436 O O . LYS A 1 194 ? 18.796 62.576 45.151 1.00 35.70 191 LYS A O 1
ATOM 1442 N N . GLU A 1 195 ? 20.268 61.456 43.870 1.00 30.72 192 GLU A N 1
ATOM 1443 C CA . GLU A 1 195 ? 21.012 60.909 45.006 1.00 34.02 192 GLU A CA 1
ATOM 1444 C C . GLU A 1 195 ? 22.451 61.397 45.033 1.00 28.61 192 GLU A C 1
ATOM 1445 O O . GLU A 1 195 ? 23.244 61.041 44.159 1.00 29.87 192 GLU A O 1
ATOM 1451 N N . LYS A 1 196 ? 22.797 62.198 46.035 1.00 32.82 193 LYS A N 1
ATOM 1452 C CA . LYS A 1 196 ? 24.159 62.706 46.133 1.00 34.08 193 LYS A CA 1
ATOM 1453 C C . LYS A 1 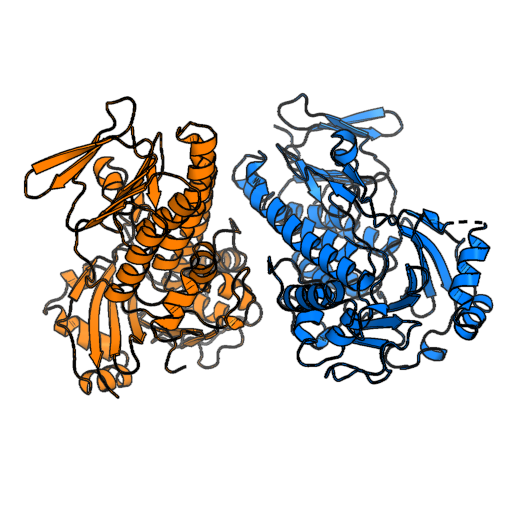196 ? 25.112 61.585 46.505 1.00 32.09 193 LYS A C 1
ATOM 1454 O O . LYS A 1 196 ? 24.774 60.689 47.276 1.00 35.23 193 LYS A O 1
ATOM 1460 N N . ASP A 1 197 ? 26.303 61.624 45.931 1.00 29.93 194 ASP A N 1
ATOM 1461 C CA . ASP A 1 197 ? 27.299 60.598 46.198 1.00 31.76 194 ASP A CA 1
ATOM 1462 C C . ASP A 1 197 ? 27.834 60.760 47.626 1.00 33.49 194 ASP A C 1
ATOM 1463 O O . ASP A 1 197 ? 28.270 61.835 48.007 1.00 30.55 194 ASP A O 1
ATOM 1468 N N . PRO A 1 198 ? 27.813 59.683 48.419 1.00 36.12 195 PRO A N 1
ATOM 1469 C CA . PRO A 1 198 ? 28.254 59.831 49.809 1.00 44.06 195 PRO A CA 1
ATOM 1470 C C . PRO A 1 198 ? 29.748 60.154 49.922 1.00 46.77 195 PRO A C 1
ATOM 1471 O O . PRO A 1 198 ? 30.181 60.670 50.955 1.00 49.15 195 PRO A O 1
ATOM 1475 N N . VAL A 1 199 ? 30.515 59.884 48.867 1.00 34.87 196 VAL A N 1
ATOM 1476 C CA . VAL A 1 199 ? 31.973 59.937 48.944 1.00 36.30 196 VAL A CA 1
ATOM 1477 C C . VAL A 1 199 ? 32.613 61.056 48.106 1.00 35.80 196 VAL A C 1
ATOM 1478 O O . VAL A 1 199 ? 33.490 61.789 48.580 1.00 33.25 196 VAL A O 1
ATOM 1482 N N . PHE A 1 200 ? 32.175 61.187 46.862 1.00 31.97 197 PHE A N 1
ATOM 1483 C CA . PHE A 1 200 ? 32.685 62.248 45.990 1.00 31.28 197 PHE A CA 1
ATOM 1484 C C . PHE A 1 200 ? 31.913 63.539 46.189 1.00 32.74 197 PHE A C 1
ATOM 1485 O O . PHE A 1 200 ? 30.948 63.816 45.484 1.00 35.96 197 PHE A O 1
ATOM 1493 N N . ASN A 1 201 ? 32.352 64.329 47.155 1.00 30.63 198 ASN A N 1
ATOM 1494 C CA . ASN A 1 201 ? 31.682 65.569 47.498 1.00 34.18 198 ASN A CA 1
ATOM 1495 C C . ASN A 1 201 ? 32.543 66.786 47.206 1.00 32.35 198 ASN A C 1
ATOM 1496 O O . ASN A 1 201 ? 32.610 67.710 48.014 1.00 33.13 198 ASN A O 1
ATOM 1501 N N . GLN A 1 202 ? 33.193 66.780 46.043 1.00 31.89 199 GLN A N 1
ATOM 1502 C CA . GLN A 1 202 ? 34.163 67.812 45.689 1.00 28.61 199 GLN A CA 1
ATOM 1503 C C . GLN A 1 202 ? 33.525 69.172 45.462 1.00 31.08 199 GLN A C 1
ATOM 1504 O O . GLN A 1 202 ? 32.346 69.282 45.118 1.00 30.94 199 GLN A O 1
ATOM 1510 N N . TYR A 1 203 ? 34.340 70.199 45.669 1.00 27.11 200 TYR A N 1
ATOM 1511 C CA . TYR A 1 203 ? 34.018 71.575 45.342 1.00 30.08 200 TYR A CA 1
ATOM 1512 C C . TYR A 1 203 ? 35.263 72.136 44.679 1.00 27.78 200 TYR A C 1
ATOM 1513 O O . TYR A 1 203 ? 36.353 71.621 44.894 1.00 27.33 200 TYR A O 1
ATOM 1522 N N . ALA A 1 204 ? 35.102 73.179 43.874 1.00 27.62 201 ALA A N 1
ATOM 1523 C CA . ALA A 1 204 ? 36.210 73.730 43.107 1.00 26.65 201 ALA A CA 1
ATOM 1524 C C . ALA A 1 204 ? 36.353 75.218 43.352 1.00 29.20 201 ALA A C 1
ATOM 1525 O O . ALA A 1 204 ? 35.356 75.917 43.499 1.00 30.64 201 ALA A O 1
ATOM 1527 N N . ILE A 1 205 ? 37.596 75.689 43.396 1.00 29.06 202 ILE A N 1
ATOM 1528 C CA . ILE A 1 205 ? 37.905 77.114 43.472 1.00 29.06 202 ILE A CA 1
ATOM 1529 C C . ILE A 1 205 ? 38.814 77.417 42.298 1.00 26.69 202 ILE A C 1
ATOM 1530 O O . ILE A 1 205 ? 39.887 76.830 42.181 1.00 28.36 202 ILE A O 1
ATOM 1535 N N . HIS A 1 206 ? 38.415 78.345 41.437 1.00 24.66 203 HIS A N 1
ATOM 1536 C CA . HIS A 1 206 ? 39.117 78.505 40.167 1.00 29.17 203 HIS A CA 1
ATOM 1537 C C . HIS A 1 206 ? 38.976 79.902 39.591 1.00 28.56 203 HIS A C 1
ATOM 1538 O O . HIS A 1 206 ? 38.062 80.650 39.956 1.00 29.14 203 HIS A O 1
ATOM 1545 N N . THR A 1 207 ? 39.872 80.242 38.665 1.00 25.03 204 THR A N 1
ATOM 1546 C CA . THR A 1 207 ? 39.779 81.506 37.947 1.00 27.13 204 THR A CA 1
ATOM 1547 C C . THR A 1 207 ? 40.596 81.478 36.647 1.00 28.78 204 THR A C 1
ATOM 1548 O O . THR A 1 207 ? 41.195 80.457 36.304 1.00 28.45 204 THR A O 1
ATOM 1552 N N . TRP A 1 208 ? 40.589 82.590 35.913 1.00 27.92 205 TRP A N 1
ATOM 1553 C CA . TRP A 1 208 ? 41.446 82.769 34.741 1.00 25.47 205 TRP A CA 1
ATOM 1554 C C . TRP A 1 208 ? 42.606 83.720 35.050 1.00 27.59 205 TRP A C 1
ATOM 1555 O O . TRP A 1 208 ? 42.445 84.696 35.785 1.00 28.67 205 TRP A O 1
ATOM 1566 N N . PHE A 1 209 ? 43.762 83.435 34.465 1.00 27.63 206 PHE A N 1
ATOM 1567 C CA . PHE A 1 209 ? 44.929 84.309 34.543 1.00 30.18 206 PHE A CA 1
ATOM 1568 C C . PHE A 1 209 ? 45.361 84.693 33.130 1.00 33.85 206 PHE A C 1
ATOM 1569 O O . PHE A 1 209 ? 45.282 83.879 32.208 1.00 30.58 206 PHE A O 1
ATOM 1577 N N . ASP A 1 210 ? 45.819 85.929 32.963 1.00 32.40 207 ASP A N 1
ATOM 1578 C CA . ASP A 1 210 ? 46.326 86.396 31.678 1.00 34.57 207 ASP A CA 1
ATOM 1579 C C . ASP A 1 210 ? 47.838 86.633 31.785 1.00 36.23 207 ASP A C 1
ATOM 1580 O O . ASP A 1 210 ? 48.341 87.004 32.842 1.00 36.72 207 ASP A O 1
ATOM 1585 N N . ASN A 1 211 ? 48.552 86.388 30.693 1.00 39.67 208 ASN A N 1
ATOM 1586 C CA . ASN A 1 211 ? 50.000 86.590 30.641 1.00 42.04 208 ASN A CA 1
ATOM 1587 C C . ASN A 1 211 ? 50.779 85.731 31.629 1.00 41.02 208 ASN A C 1
ATOM 1588 O O . ASN A 1 211 ? 51.813 86.134 32.162 1.00 40.35 208 ASN A O 1
ATOM 1593 N N . PHE A 1 212 ? 50.245 84.545 31.886 1.00 40.93 209 PHE A N 1
ATOM 1594 C CA . PHE A 1 212 ? 51.002 83.479 32.516 1.00 38.34 209 PHE A CA 1
ATOM 1595 C C . PHE A 1 212 ? 51.562 82.669 31.350 1.00 40.25 209 PHE A C 1
ATOM 1596 O O . PHE A 1 212 ? 50.811 82.260 30.465 1.00 33.17 209 PHE A O 1
ATOM 1604 N N . ASP A 1 213 ? 52.880 82.477 31.317 1.00 36.17 210 ASP A N 1
ATOM 1605 C CA . ASP A 1 213 ? 53.519 81.842 30.163 1.00 36.84 210 ASP A CA 1
ATOM 1606 C C . ASP A 1 213 ? 53.600 80.323 30.298 1.00 37.22 210 ASP A C 1
ATOM 1607 O O . ASP A 1 213 ? 54.556 79.800 30.862 1.00 36.50 210 ASP A O 1
ATOM 1612 N N . ARG A 1 214 ? 52.612 79.623 29.753 1.00 32.82 211 ARG A N 1
ATOM 1613 C CA . ARG A 1 214 ? 52.513 78.175 29.931 1.00 32.75 211 ARG A CA 1
ATOM 1614 C C . ARG A 1 214 ? 53.783 77.440 29.517 1.00 33.12 211 ARG A C 1
ATOM 1615 O O . ARG A 1 214 ? 54.197 76.469 30.151 1.00 33.62 211 ARG A O 1
ATOM 1623 N N . LYS A 1 215 ? 54.383 77.904 28.433 1.00 35.83 212 LYS A N 1
ATOM 1624 C CA . LYS A 1 215 ? 55.511 77.219 27.833 1.00 39.49 212 LYS A CA 1
ATOM 1625 C C . LYS A 1 215 ? 56.753 77.374 28.708 1.00 41.06 212 LYS A C 1
ATOM 1626 O O . LYS A 1 215 ? 57.591 76.479 28.770 1.00 39.92 212 LYS A O 1
ATOM 1632 N N . ALA A 1 216 ? 56.842 78.497 29.415 1.00 40.43 213 ALA A N 1
ATOM 1633 C CA . ALA A 1 216 ? 58.004 78.804 30.249 1.00 40.91 213 ALA A CA 1
ATOM 1634 C C . ALA A 1 216 ? 58.159 77.858 31.432 1.00 43.74 213 ALA A C 1
ATOM 1635 O O . ALA A 1 216 ? 59.279 77.537 31.835 1.00 46.04 213 ALA A O 1
ATOM 1637 N N . LEU A 1 217 ? 57.039 77.425 32.003 1.00 41.66 214 LEU A N 1
ATOM 1638 C CA . LEU A 1 217 ? 57.088 76.490 33.124 1.00 40.40 214 LEU A CA 1
ATOM 1639 C C . LEU A 1 217 ? 56.992 75.022 32.711 1.00 42.26 214 LEU A C 1
ATOM 1640 O O . LEU A 1 217 ? 57.316 74.135 33.502 1.00 42.49 214 LEU A O 1
ATOM 1645 N N . ALA A 1 218 ? 56.541 74.766 31.487 1.00 37.85 215 ALA A N 1
ATOM 1646 C CA . ALA A 1 218 ? 56.325 73.393 31.023 1.00 34.11 215 ALA A CA 1
ATOM 1647 C C . ALA A 1 218 ? 57.624 72.583 31.006 1.00 40.30 215 ALA A C 1
ATOM 1648 O O . ALA A 1 218 ? 58.639 73.065 30.503 1.00 34.49 215 ALA A O 1
ATOM 1650 N N . VAL A 1 219 ? 57.591 71.361 31.551 1.00 35.41 216 VAL A N 1
ATOM 1651 C CA . VAL A 1 219 ? 58.769 70.486 31.527 1.00 35.47 216 VAL A CA 1
ATOM 1652 C C . VAL A 1 219 ? 58.993 69.894 30.133 1.00 40.80 216 VAL A C 1
ATOM 1653 O O . VAL A 1 219 ? 60.124 69.561 29.763 1.00 40.77 216 VAL A O 1
ATOM 1657 N N . ASP A 1 220 ? 57.908 69.757 29.372 1.00 34.67 217 ASP A N 1
ATOM 1658 C CA . ASP A 1 220 ? 57.983 69.436 27.946 1.00 36.99 217 ASP A CA 1
ATOM 1659 C C . ASP A 1 220 ? 57.336 70.589 27.208 1.00 37.40 217 ASP A C 1
ATOM 1660 O O . ASP A 1 220 ? 56.109 70.665 27.150 1.00 33.77 217 ASP A O 1
ATOM 1665 N N . GLN A 1 221 ? 58.145 71.485 26.645 1.00 37.65 218 GLN A N 1
ATOM 1666 C CA . GLN A 1 221 ? 57.603 72.672 25.988 1.00 38.43 218 GLN A CA 1
ATOM 1667 C C . GLN A 1 221 ? 56.586 72.330 24.905 1.00 37.35 218 GLN A C 1
ATOM 1668 O O . GLN A 1 221 ? 55.634 73.076 24.685 1.00 39.56 218 GLN A O 1
ATOM 1674 N N . SER A 1 222 ? 56.794 71.213 24.219 1.00 36.04 219 SER A N 1
ATOM 1675 C CA . SER A 1 222 ? 55.894 70.807 23.145 1.00 38.29 219 SER A CA 1
ATOM 1676 C C . SER A 1 222 ? 54.509 70.441 23.688 1.00 38.92 219 SER A C 1
ATOM 1677 O O . SER A 1 222 ? 53.556 70.250 22.932 1.00 40.84 219 SER A O 1
ATOM 1680 N N . GLN A 1 223 ? 54.407 70.329 25.003 1.00 32.47 220 GLN A N 1
ATOM 1681 C CA . GLN A 1 223 ? 53.169 69.890 25.628 1.00 36.27 220 GLN A CA 1
ATOM 1682 C C . GLN A 1 223 ? 52.494 71.023 26.382 1.00 30.88 220 GLN A C 1
ATOM 1683 O O . GLN A 1 223 ? 51.554 70.791 27.147 1.00 27.13 220 GLN A O 1
ATOM 1689 N N . SER A 1 224 ? 52.970 72.247 26.176 1.00 29.49 221 SER A N 1
ATOM 1690 C CA . SER A 1 224 ? 52.513 73.362 27.009 1.00 30.75 221 SER A CA 1
ATOM 1691 C C . SER A 1 224 ? 51.020 73.654 26.851 1.00 27.84 221 SER A C 1
ATOM 1692 O O . SER A 1 224 ? 50.418 74.298 27.714 1.00 31.85 221 SER A O 1
ATOM 1695 N N . ASP A 1 225 ? 50.424 73.183 25.758 1.00 26.17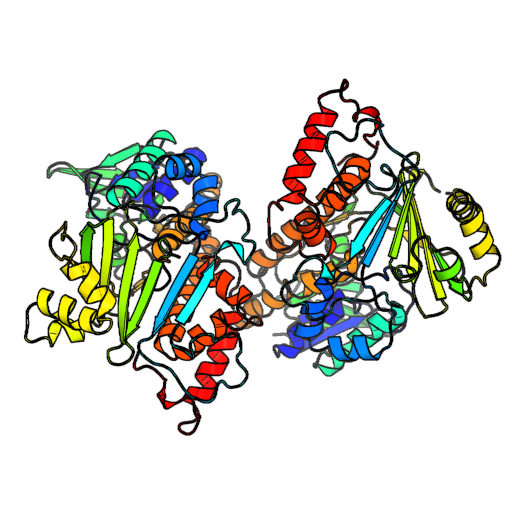 222 ASP A N 1
ATOM 1696 C CA . ASP A 1 225 ? 48.980 73.349 25.551 1.00 25.53 222 ASP A CA 1
ATOM 1697 C C . ASP A 1 225 ? 48.143 72.098 25.884 1.00 24.12 222 ASP A C 1
ATOM 1698 O O . ASP A 1 225 ? 46.954 72.057 25.576 1.00 26.31 222 ASP A O 1
ATOM 1703 N N . PHE A 1 226 ? 48.744 71.093 26.529 1.00 25.28 223 PHE A N 1
ATOM 1704 C CA . PHE A 1 226 ? 47.968 70.002 27.127 1.00 25.68 223 PHE A CA 1
ATOM 1705 C C . PHE A 1 226 ? 47.151 70.531 28.309 1.00 22.24 223 PHE A C 1
ATOM 1706 O O . PHE A 1 226 ? 47.435 71.601 28.845 1.00 23.45 223 PHE A O 1
ATOM 1714 N N . ILE A 1 227 ? 46.168 69.764 28.759 1.00 23.25 224 ILE A N 1
ATOM 1715 C CA . ILE A 1 227 ? 45.662 69.992 30.105 1.00 20.74 224 ILE A CA 1
ATOM 1716 C C . ILE A 1 227 ? 46.656 69.346 31.075 1.00 20.67 224 ILE A C 1
ATOM 1717 O O . ILE A 1 227 ? 47.201 68.279 30.793 1.00 24.57 224 ILE A O 1
ATOM 1722 N N . PHE A 1 228 ? 46.918 69.999 32.199 1.00 22.73 225 PHE A N 1
ATOM 1723 C CA . PHE A 1 228 ? 47.716 69.385 33.260 1.00 22.65 225 PHE A CA 1
ATOM 1724 C C . PHE A 1 228 ? 46.851 69.249 34.502 1.00 26.01 225 PHE A C 1
ATOM 1725 O O . PHE A 1 228 ? 46.177 70.202 34.913 1.00 22.89 225 PHE A O 1
ATOM 1733 N N . ILE A 1 229 ? 46.840 68.049 35.070 1.00 23.30 226 ILE A N 1
ATOM 1734 C CA . ILE A 1 229 ? 46.084 67.778 36.281 1.00 25.47 226 ILE A CA 1
ATOM 1735 C C . ILE A 1 229 ? 47.109 67.298 37.287 1.00 25.09 226 ILE A C 1
ATOM 1736 O O . ILE A 1 229 ? 47.717 66.257 37.084 1.00 26.01 226 ILE A O 1
ATOM 1741 N N . HIS A 1 230 ? 47.314 68.058 38.354 1.00 24.03 227 HIS A N 1
ATOM 1742 C CA . HIS A 1 230 ? 48.279 67.677 39.374 1.00 31.07 227 HIS A CA 1
ATOM 1743 C C . HIS A 1 230 ? 47.566 67.172 40.622 1.00 26.70 227 HIS A C 1
ATOM 1744 O O . HIS A 1 230 ? 46.735 67.873 41.196 1.00 26.30 227 HIS A O 1
ATOM 1751 N N . PHE A 1 231 ? 47.936 65.973 41.055 1.00 27.96 228 PHE A N 1
ATOM 1752 C CA . PHE A 1 231 ? 47.305 65.318 42.192 1.00 27.97 228 PHE A CA 1
ATOM 1753 C C . PHE A 1 231 ? 48.156 65.417 43.458 1.00 30.41 228 PHE A C 1
ATOM 1754 O O . PHE A 1 231 ? 49.366 65.214 43.419 1.00 28.33 228 PHE A O 1
ATOM 1762 N N . LEU A 1 232 ? 47.501 65.719 44.573 1.00 30.69 229 LEU A N 1
ATOM 1763 C CA . LEU A 1 232 ? 48.142 65.748 45.886 1.00 33.33 229 LEU A CA 1
ATOM 1764 C C . LEU A 1 232 ? 47.498 64.643 46.711 1.00 30.90 229 LEU A C 1
ATOM 1765 O O . LEU A 1 232 ? 46.432 64.836 47.292 1.00 29.56 229 LEU A O 1
ATOM 1770 N N . PRO A 1 233 ? 48.125 63.454 46.716 1.00 30.82 230 PRO A N 1
ATOM 1771 C CA . PRO A 1 233 ? 47.539 62.236 47.289 1.00 37.04 230 PRO A CA 1
ATOM 1772 C C . PRO A 1 233 ? 47.150 62.399 48.757 1.00 38.46 230 PRO A C 1
ATOM 1773 O O . PRO A 1 233 ? 46.132 61.861 49.206 1.00 41.31 230 PRO A O 1
ATOM 1777 N N . VAL A 1 234 ? 47.960 63.133 49.504 1.00 36.00 231 VAL A N 1
ATOM 1778 C CA . VAL A 1 234 ? 47.777 63.193 50.955 1.00 46.33 231 VAL A CA 1
ATOM 1779 C C . VAL A 1 234 ? 46.462 63.858 51.351 1.00 43.52 231 VAL A C 1
ATOM 1780 O O . VAL A 1 234 ? 45.866 63.505 52.371 1.00 44.67 231 VAL A O 1
ATOM 1784 N N . ILE A 1 235 ? 46.008 64.801 50.529 1.00 37.17 232 ILE A N 1
ATOM 1785 C CA . ILE A 1 235 ? 44.770 65.523 50.817 1.00 34.57 232 ILE A CA 1
ATOM 1786 C C . ILE A 1 235 ? 43.697 65.339 49.727 1.00 37.23 232 ILE A C 1
ATOM 1787 O O . ILE A 1 235 ? 42.749 66.121 49.639 1.00 33.08 232 ILE A O 1
ATOM 1792 N N . ASP A 1 236 ? 43.850 64.293 48.914 1.00 35.02 233 ASP A N 1
ATOM 1793 C CA . ASP A 1 236 ? 42.880 63.966 47.868 1.00 37.04 233 ASP A CA 1
ATOM 1794 C C . ASP A 1 236 ? 42.396 65.233 47.160 1.00 32.12 233 ASP A C 1
ATOM 1795 O O . ASP A 1 236 ? 41.194 65.501 47.074 1.0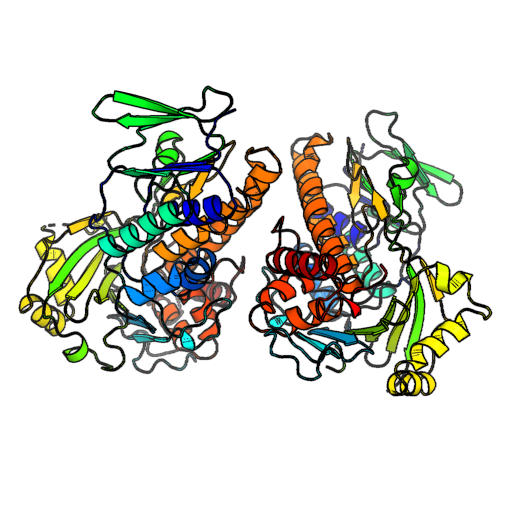0 29.61 233 ASP A O 1
ATOM 1800 N N . THR A 1 237 ? 43.357 66.009 46.672 1.00 27.84 234 THR A N 1
ATOM 1801 C CA . THR A 1 237 ? 43.082 67.298 46.047 1.00 30.58 234 THR A CA 1
ATOM 1802 C C . THR A 1 237 ? 43.784 67.367 44.694 1.00 28.46 234 THR A C 1
ATOM 1803 O O . THR A 1 237 ? 44.939 66.948 44.564 1.00 31.63 234 THR A O 1
ATOM 1807 N N . TRP A 1 238 ? 43.091 67.884 43.681 1.00 29.76 235 TRP A N 1
ATOM 1808 C CA . TRP A 1 238 ? 43.714 68.070 42.377 1.00 27.46 235 TRP A CA 1
ATOM 1809 C C . TRP A 1 238 ? 43.693 69.508 41.867 1.00 25.73 235 TRP A C 1
ATOM 1810 O O . TRP A 1 238 ? 42.864 70.316 42.275 1.00 25.94 235 TRP A O 1
ATOM 1821 N N . VAL A 1 239 ? 44.645 69.806 40.987 1.00 26.81 236 VAL A N 1
ATOM 1822 C CA . VAL A 1 239 ? 44.856 71.153 40.486 1.00 23.38 236 VAL A CA 1
ATOM 1823 C C . VAL A 1 239 ? 44.924 71.097 38.967 1.00 24.64 236 VAL A C 1
ATOM 1824 O O . VAL A 1 239 ? 45.722 70.341 38.407 1.00 25.35 236 VAL A O 1
ATOM 1828 N N . TRP A 1 240 ? 44.096 71.892 38.299 1.00 23.25 237 TRP A N 1
ATOM 1829 C CA . TRP A 1 240 ? 44.097 71.894 36.838 1.00 21.96 237 TRP A CA 1
ATOM 1830 C C . TRP A 1 240 ? 44.772 73.134 36.254 1.00 20.80 237 TRP A C 1
ATOM 1831 O O . TRP A 1 240 ? 44.760 74.195 36.869 1.00 23.42 237 TRP A O 1
ATOM 1842 N N . GLN A 1 241 ? 45.369 72.966 35.080 1.00 22.97 238 GLN A N 1
ATOM 1843 C CA . GLN A 1 241 ? 45.806 74.064 34.222 1.00 23.91 238 GLN A CA 1
ATOM 1844 C C . GLN A 1 241 ? 45.236 73.817 32.817 1.00 25.74 238 GLN A C 1
ATOM 1845 O O . GLN A 1 241 ? 45.561 72.814 32.170 1.00 24.78 238 GLN A O 1
ATOM 1851 N N . ILE A 1 242 ? 44.374 74.718 32.355 1.00 24.23 239 ILE A N 1
ATOM 1852 C CA . ILE A 1 242 ? 43.715 74.559 31.058 1.00 23.71 239 ILE A CA 1
ATOM 1853 C C . ILE A 1 242 ? 43.878 75.815 30.214 1.00 23.51 239 ILE A C 1
ATOM 1854 O O . ILE A 1 242 ? 43.480 76.902 30.635 1.00 25.39 239 ILE A O 1
ATOM 1859 N N . PRO A 1 243 ? 44.445 75.672 29.009 1.00 23.61 240 PRO A N 1
ATOM 1860 C CA . PRO A 1 243 ? 44.559 76.829 28.115 1.00 24.88 240 PRO A CA 1
ATOM 1861 C C . PRO A 1 243 ? 43.174 77.342 27.723 1.00 25.92 240 PRO A C 1
ATOM 1862 O O . PRO A 1 243 ? 42.282 76.548 27.437 1.00 22.44 240 PRO A O 1
ATOM 1866 N N . ILE A 1 244 ? 43.008 78.657 27.714 1.00 25.63 241 ILE A N 1
ATOM 1867 C CA . ILE A 1 244 ? 41.774 79.267 27.239 1.00 24.49 241 ILE A CA 1
ATOM 1868 C C . ILE A 1 244 ? 42.025 80.027 25.927 1.00 26.74 241 ILE A C 1
ATOM 1869 O O . ILE A 1 244 ? 41.280 79.882 24.963 1.00 28.72 241 ILE A O 1
ATOM 1874 N N . THR A 1 245 ? 43.073 80.846 25.903 1.00 26.17 242 THR A N 1
ATOM 1875 C CA . THR A 1 245 ? 43.566 81.431 24.656 1.00 29.88 242 THR A CA 1
ATOM 1876 C C . THR A 1 245 ? 45.081 81.284 24.592 1.00 31.52 242 THR A C 1
ATOM 1877 O O . THR A 1 245 ? 45.685 80.627 25.433 1.00 26.92 242 THR A O 1
ATOM 1881 N N . ASP A 1 246 ? 45.703 81.903 23.598 1.00 31.95 243 ASP A N 1
ATOM 1882 C CA . ASP A 1 246 ? 47.155 81.890 23.523 1.00 32.76 243 ASP A CA 1
ATOM 1883 C C . ASP A 1 246 ? 47.770 82.487 24.793 1.00 32.36 243 ASP A C 1
ATOM 1884 O O . ASP A 1 246 ? 48.867 82.103 25.186 1.00 32.08 243 ASP A O 1
ATOM 1889 N N . THR A 1 247 ? 47.053 83.393 25.457 1.00 30.48 244 THR A N 1
ATOM 1890 C CA . THR A 1 247 ? 47.598 84.051 26.648 1.00 31.16 244 THR A CA 1
ATOM 1891 C C . THR A 1 247 ? 46.827 83.845 27.953 1.00 29.39 244 THR A C 1
ATOM 1892 O O . THR A 1 247 ? 47.353 84.139 29.028 1.00 30.85 244 THR A O 1
ATOM 1896 N N . ILE A 1 248 ? 45.590 83.359 27.874 1.00 26.85 245 ILE A N 1
ATOM 1897 C CA . ILE A 1 248 ? 44.804 83.117 29.084 1.00 25.99 245 ILE A CA 1
ATOM 1898 C C . ILE A 1 248 ? 44.785 81.642 29.470 1.00 24.26 245 ILE A C 1
ATOM 1899 O O . ILE A 1 248 ? 44.641 80.762 28.615 1.00 23.37 245 ILE A O 1
ATOM 1904 N N . THR A 1 249 ? 44.917 81.390 30.763 1.00 24.29 246 THR A N 1
ATOM 1905 C CA . THR A 1 249 ? 44.905 80.036 31.300 1.00 27.68 246 THR A CA 1
ATOM 1906 C C . THR A 1 249 ? 43.917 79.924 32.460 1.00 27.73 246 THR A C 1
ATOM 1907 O O . THR A 1 249 ? 43.837 80.811 33.324 1.00 29.33 246 THR A O 1
ATOM 1911 N N . SER A 1 250 ? 43.161 78.830 32.465 1.00 25.32 247 SER A N 1
ATOM 1912 C CA . SER A 1 250 ? 42.234 78.527 33.536 1.00 22.02 247 SER A CA 1
ATOM 1913 C C . SER A 1 250 ? 42.933 77.635 34.567 1.00 25.80 247 SER A C 1
ATOM 1914 O O . SER A 1 250 ? 43.594 76.660 34.216 1.00 24.88 247 SER A O 1
ATOM 1917 N N . VAL A 1 251 ? 42.795 77.977 35.837 1.00 22.84 248 VAL A N 1
ATOM 1918 C CA . VAL A 1 251 ? 43.452 77.224 36.910 1.00 25.22 248 VAL A CA 1
ATOM 1919 C C . VAL A 1 251 ? 42.434 76.984 38.004 1.00 23.00 248 VAL A C 1
ATOM 1920 O O . VAL A 1 251 ? 41.718 77.905 38.404 1.00 24.84 248 VAL A O 1
ATOM 1924 N N . GLY A 1 252 ? 42.355 75.751 38.482 1.00 22.83 249 GLY A N 1
ATOM 1925 C CA . GLY A 1 252 ? 41.346 75.396 39.460 1.00 24.22 249 GLY A CA 1
ATOM 1926 C C . GLY A 1 252 ? 41.903 74.456 40.500 1.00 27.69 249 GLY A C 1
ATOM 1927 O O . GLY A 1 252 ? 42.817 73.682 40.218 1.00 25.04 249 GLY A O 1
ATOM 1928 N N . VAL A 1 253 ? 41.355 74.535 41.705 1.00 25.92 250 VAL A N 1
ATOM 1929 C CA . VAL A 1 253 ? 41.703 73.616 42.778 1.00 26.46 250 VAL A CA 1
ATOM 1930 C C . VAL A 1 253 ? 40.437 72.890 43.188 1.00 25.26 250 VAL A C 1
ATOM 1931 O O . VAL A 1 253 ? 39.384 73.514 43.366 1.00 29.24 250 VAL A O 1
ATOM 1935 N N . VAL A 1 254 ? 40.527 71.571 43.302 1.00 27.06 251 VAL A N 1
ATOM 1936 C CA . VAL A 1 254 ? 39.352 70.755 43.563 1.00 26.56 251 VAL A CA 1
ATOM 1937 C C . VAL A 1 254 ? 39.597 69.862 44.768 1.00 28.76 251 VAL A C 1
ATOM 1938 O O . VAL A 1 254 ? 40.585 69.125 44.819 1.00 27.55 251 VAL A O 1
ATOM 1942 N N . THR A 1 255 ? 38.688 69.912 45.734 1.00 27.85 252 THR A N 1
ATOM 1943 C CA . THR A 1 255 ? 38.895 69.191 46.986 1.00 29.12 252 THR A CA 1
ATOM 1944 C C . THR A 1 255 ? 37.571 68.796 47.636 1.00 30.44 252 THR A C 1
ATOM 1945 O O . THR A 1 255 ? 36.509 69.302 47.261 1.00 33.30 252 THR A O 1
ATOM 1949 N N . GLN A 1 256 ? 37.624 67.888 48.607 1.00 34.02 253 GLN A N 1
ATOM 1950 C CA . GLN A 1 256 ? 36.412 67.510 49.343 1.00 36.80 253 GLN A CA 1
ATOM 1951 C C . GLN A 1 256 ? 35.823 68.693 50.082 1.00 31.91 253 GLN A C 1
ATOM 1952 O O . GLN A 1 256 ? 36.553 69.518 50.632 1.00 36.57 253 GLN A O 1
ATOM 1958 N N . LYS A 1 257 ? 34.497 68.767 50.099 1.00 35.07 254 LYS A N 1
ATOM 1959 C CA . LYS A 1 257 ? 33.790 69.830 50.810 1.00 41.27 254 LYS A CA 1
ATOM 1960 C C . LYS A 1 257 ? 34.249 69.923 52.262 1.00 38.73 254 LYS A C 1
ATOM 1961 O O . LYS A 1 257 ? 34.468 71.020 52.775 1.00 37.65 254 LYS A O 1
ATOM 1967 N N . GLU A 1 258 ? 34.388 68.769 52.915 1.00 39.37 255 GLU A N 1
ATOM 1968 C CA . GLU A 1 258 ? 34.784 68.716 54.328 1.00 42.06 255 GLU A CA 1
ATOM 1969 C C . GLU A 1 258 ? 36.078 69.482 54.557 1.00 45.09 255 GLU A C 1
ATOM 1970 O O . GLU A 1 258 ? 36.229 70.194 55.551 1.00 44.91 255 GLU A O 1
ATOM 1976 N N . ARG A 1 259 ? 37.014 69.333 53.628 1.00 42.47 256 ARG A N 1
ATOM 1977 C CA . ARG A 1 259 ? 38.316 69.970 53.759 1.00 44.45 256 ARG A CA 1
ATOM 1978 C C . ARG A 1 259 ? 38.189 71.483 53.605 1.00 43.43 256 ARG A C 1
ATOM 1979 O O . ARG A 1 259 ? 38.990 72.242 54.147 1.00 49.14 256 ARG A O 1
ATOM 1987 N N . LEU A 1 260 ? 37.162 71.923 52.887 1.00 48.05 257 LEU A N 1
ATOM 1988 C CA . LEU A 1 260 ? 36.834 73.344 52.831 1.00 48.16 257 LEU A CA 1
ATOM 1989 C C . LEU A 1 260 ? 36.010 73.752 54.053 1.00 50.90 257 LEU A C 1
ATOM 1990 O O . LEU A 1 260 ? 36.150 74.863 54.569 1.00 56.30 257 LEU A O 1
ATOM 1995 N N . ASP A 1 266 ? 40.256 81.448 54.835 1.00 53.51 263 ASP A N 1
ATOM 1996 C CA . ASP A 1 266 ? 39.201 81.560 53.839 1.00 52.58 263 ASP A CA 1
ATOM 1997 C C . ASP A 1 266 ? 39.618 80.879 52.535 1.00 49.27 263 ASP A C 1
ATOM 1998 O O . ASP A 1 266 ? 40.693 80.280 52.452 1.00 46.52 263 ASP A O 1
ATOM 2003 N N . LEU A 1 267 ? 38.763 80.985 51.522 1.00 46.38 264 LEU A N 1
ATOM 2004 C CA . LEU A 1 267 ? 38.921 80.226 50.281 1.00 49.21 264 LEU A CA 1
ATOM 2005 C C . LEU A 1 267 ? 40.085 80.700 49.411 1.00 44.96 264 LEU A C 1
ATOM 2006 O O . LEU A 1 267 ? 40.790 79.895 48.808 1.00 44.25 264 LEU A O 1
ATOM 2011 N N . GLU A 1 268 ? 40.279 82.010 49.347 1.00 45.65 265 GLU A N 1
ATOM 2012 C CA . GLU A 1 268 ? 41.405 82.580 48.628 1.00 47.86 265 GLU A CA 1
ATOM 2013 C C . GLU A 1 268 ? 42.720 81.986 49.126 1.00 48.41 265 GLU A C 1
ATOM 2014 O O . GLU A 1 268 ? 43.601 81.635 48.334 1.00 44.12 265 GLU A O 1
ATOM 2020 N N . LYS A 1 269 ? 42.839 81.861 50.444 1.00 46.90 266 LYS A N 1
ATOM 2021 C CA . LYS A 1 269 ? 44.048 81.327 51.061 1.00 45.49 266 LYS A CA 1
ATOM 2022 C C . LYS A 1 269 ? 44.237 79.834 50.769 1.00 41.43 266 LYS A C 1
ATOM 2023 O O . LYS A 1 269 ? 45.356 79.385 50.509 1.00 36.92 266 LYS A O 1
ATOM 2029 N N . PHE A 1 270 ? 43.146 79.070 50.801 1.00 37.77 267 PHE A N 1
ATOM 2030 C CA . PHE A 1 270 ? 43.223 77.642 50.501 1.00 39.41 267 PHE A CA 1
ATOM 2031 C C . PHE A 1 270 ? 43.673 77.424 49.056 1.00 36.41 267 PHE A C 1
ATOM 2032 O O . PHE A 1 270 ? 44.528 76.591 48.785 1.00 37.77 267 PHE A O 1
ATOM 2040 N N . PHE A 1 271 ? 43.084 78.181 48.138 1.00 33.17 268 PHE A N 1
ATOM 2041 C CA . PHE A 1 271 ? 43.480 78.144 46.734 1.00 30.60 268 PHE A CA 1
ATOM 2042 C C . PHE A 1 271 ? 44.991 78.337 46.600 1.00 37.03 268 PHE A C 1
ATOM 2043 O O . PHE A 1 271 ? 45.690 77.497 46.033 1.00 32.17 268 PHE A O 1
ATOM 2051 N N . TRP A 1 272 ? 45.496 79.442 47.139 1.00 35.83 269 TRP A N 1
ATOM 2052 C CA . TRP A 1 272 ? 46.910 79.769 46.979 1.00 38.08 269 TRP A CA 1
ATOM 2053 C C . TRP A 1 272 ? 47.859 78.840 47.721 1.00 36.23 269 TRP A C 1
ATOM 2054 O O . TRP A 1 272 ? 48.904 78.489 47.187 1.00 39.78 269 TRP A O 1
ATOM 2065 N N . ASP A 1 273 ? 47.508 78.444 48.943 1.00 38.75 270 ASP A N 1
ATOM 2066 C CA . ASP A 1 273 ? 48.339 77.493 49.682 1.00 38.85 270 ASP A CA 1
ATOM 2067 C C . ASP A 1 273 ? 48.494 76.196 48.898 1.00 38.19 270 ASP A C 1
ATOM 2068 O O . ASP A 1 273 ? 49.585 75.621 48.833 1.00 36.27 270 ASP A O 1
ATOM 2073 N N . THR A 1 274 ? 47.394 75.738 48.302 1.00 35.06 271 THR A N 1
ATOM 2074 C CA . THR A 1 274 ? 47.415 74.522 47.492 1.00 36.44 271 THR A CA 1
ATOM 2075 C C . THR A 1 274 ? 48.329 74.660 46.273 1.00 34.78 271 THR A C 1
ATOM 2076 O O . THR A 1 274 ? 49.135 73.776 45.988 1.00 35.64 271 THR A O 1
ATOM 2080 N N . LEU A 1 275 ? 48.189 75.760 45.541 1.00 34.39 272 LEU A N 1
ATOM 2081 C CA . LEU A 1 275 ? 49.069 76.023 44.402 1.00 33.40 272 LEU A CA 1
ATOM 2082 C C . LEU A 1 275 ? 50.525 76.123 44.852 1.00 39.05 272 LEU A C 1
ATOM 2083 O O . LEU A 1 275 ? 51.448 75.818 44.094 1.00 39.17 272 LEU A O 1
ATOM 2088 N N . GLY A 1 276 ? 50.711 76.556 46.096 1.00 37.86 273 GLY A N 1
ATOM 2089 C CA . GLY A 1 276 ? 52.029 76.742 46.673 1.00 40.60 273 GLY A CA 1
ATOM 2090 C C . GLY A 1 276 ? 52.768 75.447 46.924 1.00 45.43 273 GLY A C 1
ATOM 2091 O O . GLY A 1 276 ? 53.944 75.465 47.289 1.00 46.91 273 GLY A O 1
ATOM 2092 N N . SER A 1 277 ? 52.089 74.318 46.731 1.00 43.35 274 SER A N 1
ATOM 2093 C CA . SER A 1 277 ? 52.756 73.027 46.836 1.00 45.48 274 SER A CA 1
ATOM 2094 C C . SER A 1 277 ? 53.869 72.983 45.800 1.00 51.32 274 SER A C 1
ATOM 2095 O O . SER A 1 277 ? 54.728 72.102 45.827 1.00 53.29 274 SER A O 1
ATOM 2098 N N . ARG A 1 278 ? 53.848 73.951 44.888 1.00 45.90 275 ARG A N 1
ATOM 2099 C CA . ARG A 1 278 ? 54.810 74.017 43.798 1.00 47.07 275 ARG A CA 1
ATOM 2100 C C . ARG A 1 278 ? 55.203 75.463 43.620 1.00 44.35 275 ARG A C 1
ATOM 2101 O O . ARG A 1 278 ? 54.606 76.178 42.825 1.00 48.67 275 ARG A O 1
ATOM 2109 N N . PRO A 1 279 ? 56.208 75.902 44.392 1.00 50.23 276 PRO A N 1
ATOM 2110 C CA . PRO A 1 279 ? 56.549 77.315 44.594 1.00 50.76 276 PRO A CA 1
ATOM 2111 C C . PRO A 1 279 ? 56.657 78.152 43.317 1.00 50.32 276 PRO A C 1
ATOM 2112 O O . PRO A 1 279 ? 56.236 79.310 43.333 1.00 46.21 276 PRO A O 1
ATOM 2116 N N . GLU A 1 280 ? 57.194 77.597 42.235 1.00 46.02 277 GLU A N 1
ATOM 2117 C CA . GLU A 1 280 ? 57.386 78.415 41.041 1.00 53.68 277 GLU A CA 1
ATOM 2118 C C . GLU A 1 280 ? 56.160 78.509 40.124 1.00 47.03 277 GLU A C 1
ATOM 2119 O O . GLU A 1 280 ? 56.049 79.445 39.335 1.00 47.97 277 GLU A O 1
ATOM 2125 N N . LEU A 1 281 ? 55.235 77.559 40.237 1.00 46.00 278 LEU A N 1
ATOM 2126 C CA . LEU A 1 281 ? 53.935 77.727 39.598 1.00 42.54 278 LEU A CA 1
ATOM 2127 C C . LEU A 1 281 ? 53.194 78.808 40.363 1.00 39.81 278 LEU A C 1
ATOM 2128 O O . LEU A 1 281 ? 52.637 79.737 39.782 1.00 43.13 278 LEU A O 1
ATOM 2133 N N . HIS A 1 282 ? 53.202 78.674 41.683 1.00 36.45 279 HIS A N 1
ATOM 2134 C CA . HIS A 1 282 ? 52.586 79.643 42.564 1.00 41.33 279 HIS A CA 1
ATOM 2135 C C . HIS A 1 282 ? 53.124 81.037 42.243 1.00 39.59 279 HIS A C 1
ATOM 2136 O O . HIS A 1 282 ? 52.368 81.988 42.079 1.00 38.14 279 HIS A O 1
ATOM 2143 N N . LYS A 1 283 ? 54.441 81.153 42.144 1.00 44.47 280 LYS A N 1
ATOM 2144 C CA . LYS A 1 283 ? 55.056 82.437 41.834 1.00 45.46 280 LYS A CA 1
ATOM 2145 C C . LYS A 1 283 ? 54.607 82.979 40.477 1.00 39.70 280 LYS A C 1
ATOM 2146 O O . LYS A 1 283 ? 54.157 84.123 40.367 1.00 40.24 280 LYS A O 1
ATOM 2152 N N . ALA A 1 284 ? 54.730 82.152 39.446 1.00 40.44 281 ALA A N 1
ATOM 2153 C CA . ALA A 1 284 ? 54.360 82.552 38.094 1.00 41.99 281 ALA A CA 1
ATOM 2154 C C . ALA A 1 284 ? 52.918 83.054 37.999 1.00 38.79 281 ALA A C 1
ATOM 2155 O O . ALA A 1 284 ? 52.619 83.960 37.220 1.00 35.31 281 ALA A O 1
ATOM 2157 N N . LEU A 1 285 ? 52.022 82.455 38.778 1.00 39.73 282 LEU A N 1
ATOM 2158 C CA . LEU A 1 285 ? 50.611 82.838 38.725 1.00 36.42 282 LEU A CA 1
ATOM 2159 C C . LEU A 1 285 ? 50.362 84.113 39.515 1.00 34.96 282 LEU A C 1
ATOM 2160 O O . LEU A 1 285 ? 49.544 84.947 39.124 1.00 35.16 282 LEU A O 1
ATOM 2165 N N . LYS A 1 286 ? 51.071 84.260 40.629 1.00 39.32 283 LYS A N 1
ATOM 2166 C CA . LYS A 1 286 ? 50.973 85.473 41.429 1.00 42.06 283 LYS A CA 1
ATOM 2167 C C . LYS A 1 286 ? 51.435 86.666 40.611 1.00 36.09 283 LYS A C 1
ATOM 2168 O O . LYS A 1 286 ? 50.893 87.756 40.726 1.00 39.82 283 LYS A O 1
ATOM 2174 N N . GLU A 1 287 ? 52.431 86.449 39.766 1.00 38.28 284 GLU A N 1
ATOM 2175 C CA . GLU A 1 287 ? 52.984 87.536 38.970 1.00 39.97 284 GLU A CA 1
ATOM 2176 C C . GLU A 1 287 ? 52.230 87.757 37.664 1.00 42.24 284 GLU A C 1
ATOM 2177 O O . GLU A 1 287 ? 52.530 88.689 36.918 1.00 40.76 284 GLU A O 1
ATOM 2183 N N . SER A 1 288 ? 51.250 86.904 37.382 1.00 36.45 285 SER A N 1
ATOM 2184 C CA . SER A 1 288 ? 50.431 87.105 36.194 1.00 37.90 285 SER A CA 1
ATOM 2185 C C . SER A 1 288 ? 49.202 87.939 36.553 1.00 35.08 285 SER A C 1
ATOM 2186 O O . SER A 1 288 ? 48.987 88.269 37.722 1.00 37.17 285 SER A O 1
ATOM 2189 N N . GLU A 1 289 ? 48.396 88.283 35.552 1.00 33.35 286 GLU A N 1
ATOM 2190 C CA . GLU A 1 289 ? 47.180 89.054 35.793 1.00 37.22 286 GLU A CA 1
ATOM 2191 C C . GLU A 1 289 ? 45.976 88.151 36.062 1.00 36.67 286 GLU A C 1
ATOM 2192 O O . GLU A 1 289 ? 45.579 87.374 35.200 1.00 34.49 286 GLU A O 1
ATOM 2198 N N . GLN A 1 290 ? 45.399 88.244 37.255 1.00 36.86 287 GLN A N 1
ATOM 2199 C CA . GLN A 1 290 ? 44.174 87.508 37.534 1.00 35.92 287 GLN A CA 1
ATOM 2200 C C . GLN A 1 290 ? 43.003 88.271 36.917 1.00 40.97 287 GLN A C 1
ATOM 2201 O O . GLN A 1 290 ? 42.654 89.369 37.363 1.00 36.71 287 GLN A O 1
ATOM 2207 N N . VAL A 1 291 ? 42.391 87.680 35.891 1.00 33.94 288 VAL A N 1
ATOM 2208 C CA A VAL A 1 291 ? 41.367 88.334 35.073 0.18 34.42 288 VAL A CA 1
ATOM 2209 C CA B VAL A 1 291 ? 41.382 88.413 35.132 0.82 34.39 288 VAL A CA 1
ATOM 2210 C C . VAL A 1 291 ? 39.947 88.211 35.633 1.00 32.54 288 VAL A C 1
ATOM 2211 O O . VAL A 1 291 ? 39.042 88.921 35.214 1.00 34.81 288 VAL A O 1
ATOM 2218 N N . ARG A 1 292 ? 39.750 87.284 36.565 1.00 32.01 289 ARG A N 1
ATOM 2219 C CA . ARG A 1 292 ? 38.433 87.089 37.178 1.00 34.58 289 ARG A CA 1
ATOM 2220 C C . ARG A 1 292 ? 38.561 86.816 38.673 1.00 34.52 289 ARG A C 1
ATOM 2221 O O . ARG A 1 292 ? 39.604 86.358 39.134 1.00 33.12 289 ARG A O 1
ATOM 2229 N N . PRO A 1 293 ? 37.494 87.088 39.441 1.00 39.68 290 PRO A N 1
ATOM 2230 C CA . PRO A 1 293 ? 37.517 86.760 40.872 1.00 41.37 290 PRO A CA 1
ATOM 2231 C C . PRO A 1 293 ? 37.668 85.259 41.046 1.00 40.23 290 PRO A C 1
ATOM 2232 O O . PRO A 1 293 ? 37.283 84.514 40.142 1.00 38.69 290 PRO A O 1
ATOM 2236 N N . LEU A 1 294 ? 38.199 84.810 42.177 1.00 35.87 291 LEU A N 1
ATOM 2237 C CA . LEU A 1 294 ? 38.150 83.387 42.469 1.00 37.68 291 LEU A CA 1
ATOM 2238 C C . LEU A 1 294 ? 36.689 82.988 42.601 1.00 39.27 291 LEU A C 1
ATOM 2239 O O . LEU A 1 294 ? 35.927 83.619 43.329 1.00 35.32 291 LEU A O 1
ATOM 2244 N N . LYS A 1 295 ? 36.296 81.947 41.883 1.00 33.02 292 LYS A N 1
ATOM 2245 C CA . LYS A 1 295 ? 34.942 81.438 41.989 1.00 34.94 292 LYS A CA 1
ATOM 2246 C C . LYS A 1 295 ? 34.950 80.078 42.668 1.00 33.11 292 LYS A C 1
ATOM 2247 O O . LYS A 1 295 ? 35.793 79.227 42.372 1.00 31.34 292 LYS A O 1
ATOM 2253 N N . THR A 1 296 ? 34.013 79.873 43.582 1.00 30.99 293 THR A N 1
ATOM 2254 C CA . THR A 1 296 ? 33.865 78.572 44.218 1.00 35.24 293 THR A CA 1
ATOM 2255 C C . THR A 1 296 ? 32.527 77.967 43.811 1.00 35.94 293 THR A C 1
ATOM 2256 O O . THR A 1 296 ? 31.495 78.633 43.902 1.00 30.32 293 THR A O 1
ATOM 2260 N N . GLU A 1 297 ? 32.546 76.721 43.340 1.00 29.64 294 GLU A N 1
ATOM 2261 C CA . GLU A 1 297 ? 31.312 76.043 42.930 1.00 30.48 294 GLU A CA 1
ATOM 2262 C C . GLU A 1 297 ? 31.313 74.579 43.319 1.00 28.93 294 GLU A C 1
ATOM 2263 O O . GLU A 1 297 ? 32.360 73.987 43.570 1.00 28.40 294 GLU A O 1
ATOM 2269 N N . GLY A 1 298 ? 30.122 73.990 43.304 1.00 27.82 295 GLY A N 1
ATOM 2270 C CA . GLY A 1 298 ? 29.954 72.579 43.560 1.00 27.95 295 GLY A CA 1
ATOM 2271 C C . GLY A 1 298 ? 30.552 71.743 42.444 1.00 25.60 295 GLY A C 1
ATOM 2272 O O . GLY A 1 298 ? 30.452 72.088 41.268 1.00 24.90 295 GLY A O 1
ATOM 2273 N N . ASP A 1 299 ? 31.178 70.637 42.831 1.00 27.55 296 ASP A N 1
ATOM 2274 C CA . ASP A 1 299 ? 31.762 69.710 41.884 1.00 26.44 296 ASP A CA 1
ATOM 2275 C C . ASP A 1 299 ? 31.413 68.310 42.331 1.00 26.04 296 ASP A C 1
ATOM 2276 O O . ASP A 1 299 ? 32.066 67.345 41.947 1.00 26.14 296 ASP A O 1
ATOM 2281 N N . TYR A 1 300 ? 30.371 68.196 43.149 1.00 26.28 297 TYR A N 1
ATOM 2282 C CA . TYR A 1 300 ? 30.070 66.915 43.767 1.00 27.71 297 TYR A CA 1
ATOM 2283 C C . TYR A 1 300 ? 29.317 65.970 42.838 1.00 24.05 297 TYR A C 1
ATOM 2284 O O . TYR A 1 300 ? 28.546 66.389 41.971 1.00 24.98 297 TYR A O 1
ATOM 2293 N N . SER A 1 301 ? 29.569 64.684 43.026 1.00 25.88 298 SER A N 1
ATOM 2294 C CA . SER A 1 301 ? 28.936 63.648 42.229 1.00 26.56 298 SER A CA 1
ATOM 2295 C C . SER A 1 301 ? 27.535 63.323 42.746 1.00 26.17 298 SER A C 1
ATOM 2296 O O . SER A 1 301 ? 27.216 63.535 43.931 1.00 27.19 298 SER A O 1
ATOM 2299 N N . TYR A 1 302 ? 26.695 62.855 41.831 1.00 21.19 299 TYR A N 1
ATOM 2300 C CA . TYR A 1 302 ? 25.323 62.437 42.125 1.00 24.89 299 TYR A CA 1
ATOM 2301 C C . TYR A 1 302 ? 24.841 61.591 40.952 1.00 24.35 299 TYR A C 1
ATOM 2302 O O . TYR A 1 302 ? 25.400 61.647 39.850 1.00 25.32 299 TYR A O 1
ATOM 2311 N N . ALA A 1 303 ? 23.795 60.817 41.182 1.00 23.23 300 ALA A N 1
ATOM 2312 C CA . ALA A 1 303 ? 23.148 60.081 40.110 1.00 24.33 300 ALA A CA 1
ATOM 2313 C C . ALA A 1 303 ? 21.648 60.050 40.363 1.00 27.76 300 ALA A C 1
ATOM 2314 O O . ALA A 1 303 ? 21.191 60.020 41.514 1.00 28.79 300 ALA A O 1
ATOM 2316 N N . LEU A 1 304 ? 20.879 60.065 39.284 1.00 25.89 301 LEU A N 1
ATOM 2317 C CA . LEU A 1 304 ? 19.436 59.984 39.383 1.00 29.25 301 LEU A CA 1
ATOM 2318 C C . LEU A 1 304 ? 19.018 58.525 39.390 1.00 28.70 301 LEU A C 1
ATOM 2319 O O . LEU A 1 304 ? 19.572 57.709 38.647 1.00 27.61 301 LEU A O 1
ATOM 2324 N N . THR A 1 305 ? 18.038 58.186 40.218 1.00 29.49 302 THR A N 1
ATOM 2325 C CA . THR A 1 305 ? 17.523 56.820 40.202 1.00 32.05 302 THR A CA 1
ATOM 2326 C C . THR A 1 305 ? 16.575 56.612 39.026 1.00 35.07 302 THR A C 1
ATOM 2327 O O . THR A 1 305 ? 16.229 55.479 38.687 1.00 31.63 302 THR A O 1
ATOM 2331 N N . LYS A 1 306 ? 16.158 57.710 38.402 1.00 30.56 303 LYS A N 1
ATOM 2332 C CA . LYS A 1 306 ? 15.366 57.634 37.180 1.00 31.26 303 LYS A CA 1
ATOM 2333 C C . LYS A 1 306 ? 15.903 58.661 36.175 1.00 28.21 303 LYS A C 1
ATOM 2334 O O . LYS A 1 306 ? 16.001 59.839 36.509 1.00 26.46 303 LYS A O 1
ATOM 2340 N N . VAL A 1 307 ? 16.273 58.219 34.970 1.00 24.97 304 VAL A N 1
ATOM 2341 C CA . VAL A 1 307 ? 16.753 59.144 33.932 1.00 26.61 304 VAL A CA 1
ATOM 2342 C C . VAL A 1 307 ? 15.805 59.234 32.739 1.00 27.10 304 VAL A C 1
ATOM 2343 O O . VAL A 1 307 ? 16.077 59.938 31.755 1.00 24.87 304 VAL A O 1
ATOM 2347 N N . CYS A 1 308 ? 14.695 58.511 32.822 1.00 26.35 305 CYS A N 1
ATOM 2348 C CA . CYS A 1 308 ? 13.687 58.528 31.768 1.00 23.20 305 CYS A CA 1
ATOM 2349 C C . CYS A 1 308 ? 12.384 57.959 32.316 1.00 26.72 305 CYS A C 1
ATOM 2350 O O . CYS A 1 308 ? 12.360 57.384 33.405 1.00 27.23 305 CYS A O 1
ATOM 2353 N N . GLY A 1 309 ? 11.306 58.141 31.568 1.00 25.26 306 GLY A N 1
ATOM 2354 C CA . GLY A 1 309 ? 9.993 57.680 31.984 1.00 23.28 306 GLY A CA 1
ATOM 2355 C C . GLY A 1 309 ? 9.045 58.044 30.870 1.00 25.13 306 GLY A C 1
ATOM 2356 O O . GLY A 1 309 ? 9.496 58.447 29.801 1.00 24.42 306 GLY A O 1
ATOM 2357 N N . ASP A 1 310 ? 7.741 57.915 31.095 1.00 27.05 307 ASP A N 1
ATOM 2358 C CA . ASP A 1 310 ? 6.776 58.296 30.062 1.00 25.44 307 ASP A CA 1
ATOM 2359 C C . ASP A 1 310 ? 6.936 59.770 29.694 1.00 24.94 307 ASP A C 1
ATOM 2360 O O . ASP A 1 310 ? 6.732 60.642 30.534 1.00 24.27 307 ASP A O 1
ATOM 2365 N N . ASN A 1 311 ? 7.277 60.034 28.433 1.00 23.61 308 ASN A N 1
ATOM 2366 C CA . ASN A 1 311 ? 7.394 61.397 27.902 1.00 25.79 308 ASN A CA 1
ATOM 2367 C C . ASN A 1 311 ? 8.487 62.274 28.516 1.00 24.75 308 ASN A C 1
ATOM 2368 O O . ASN A 1 311 ? 8.398 63.495 28.423 1.00 24.80 308 ASN A O 1
ATOM 2373 N N . PHE A 1 312 ? 9.518 61.677 29.122 1.00 21.64 309 PHE A N 1
ATOM 2374 C CA . PHE A 1 312 ? 10.680 62.475 29.523 1.00 25.80 309 PHE A CA 1
ATOM 2375 C C . PHE A 1 312 ? 11.989 61.680 29.606 1.00 23.82 309 PHE A C 1
ATOM 2376 O O . PHE A 1 312 ? 11.993 60.466 29.821 1.00 20.36 309 PHE A O 1
ATOM 2384 N N . LEU A 1 313 ? 13.102 62.384 29.434 1.00 20.69 310 LEU A N 1
ATOM 2385 C CA . LEU A 1 313 ? 14.408 61.838 29.803 1.00 19.58 310 LEU A CA 1
ATOM 2386 C C . LEU A 1 313 ? 15.356 62.972 30.153 1.00 21.30 310 LEU A C 1
ATOM 2387 O O . LEU A 1 313 ? 15.079 64.129 29.836 1.00 21.18 310 LEU A O 1
ATOM 2392 N N . MET A 1 314 ? 16.444 62.638 30.842 1.00 22.51 311 MET A N 1
ATOM 2393 C CA . MET A 1 314 ? 17.464 63.608 31.236 1.00 22.77 311 MET A CA 1
ATOM 2394 C C . MET A 1 314 ? 18.732 63.316 30.463 1.00 22.98 311 MET A C 1
ATOM 2395 O O . MET A 1 314 ? 19.083 62.148 30.276 1.00 21.79 311 MET A O 1
ATOM 2400 N N . VAL A 1 315 ? 19.439 64.366 30.049 1.00 19.44 312 VAL A N 1
ATOM 2401 C CA . VAL A 1 315 ? 20.748 64.206 29.400 1.00 19.60 312 VAL A CA 1
ATOM 2402 C C . VAL A 1 315 ? 21.799 65.017 30.149 1.00 19.45 312 VAL A C 1
ATOM 2403 O O . VAL A 1 315 ? 21.462 65.920 30.918 1.00 19.87 312 VAL A O 1
ATOM 2407 N N . GLY A 1 316 ? 23.065 64.712 29.902 1.00 17.85 313 GLY A N 1
ATOM 2408 C CA . GLY A 1 316 ? 24.174 65.483 30.451 1.00 18.73 313 GLY A CA 1
ATOM 2409 C C . GLY A 1 316 ? 24.198 65.489 31.966 1.00 21.77 313 GLY A C 1
ATOM 2410 O O . GLY A 1 316 ? 23.866 64.487 32.596 1.00 21.52 313 GLY A O 1
ATOM 2411 N N . ASP A 1 317 ? 24.598 66.613 32.562 1.00 21.49 314 ASP A N 1
ATOM 2412 C CA . ASP A 1 317 ? 24.696 66.683 34.021 1.00 22.57 314 ASP A CA 1
ATOM 2413 C C . ASP A 1 317 ? 23.317 66.504 34.670 1.00 20.57 314 ASP A C 1
ATOM 2414 O O . ASP A 1 317 ? 23.215 66.092 35.825 1.00 21.17 314 ASP A O 1
ATOM 2419 N N . ALA A 1 318 ? 22.254 66.816 33.935 1.00 20.33 315 ALA A N 1
ATOM 2420 C CA . ALA A 1 318 ? 20.911 66.697 34.512 1.00 18.70 315 ALA A CA 1
ATOM 2421 C C . ALA A 1 318 ? 20.593 65.244 34.871 1.00 22.80 315 ALA A C 1
ATOM 2422 O O . ALA A 1 318 ? 19.691 64.989 35.672 1.00 21.37 315 ALA A O 1
ATOM 2424 N N . ALA A 1 319 ? 21.339 64.307 34.281 1.00 22.26 316 ALA A N 1
ATOM 2425 C CA . ALA A 1 319 ? 21.166 62.878 34.553 1.00 22.99 316 ALA A CA 1
ATOM 2426 C C . ALA A 1 319 ? 22.149 62.330 35.593 1.00 23.18 316 ALA A C 1
ATOM 2427 O O . ALA A 1 319 ? 21.774 61.509 36.425 1.00 25.73 316 ALA A O 1
ATOM 2429 N N . ARG A 1 320 ? 23.401 62.781 35.537 1.00 23.12 317 ARG A N 1
ATOM 2430 C CA . ARG A 1 320 ? 24.454 62.263 36.419 1.00 24.57 317 ARG A CA 1
ATOM 2431 C C . ARG A 1 320 ? 25.697 63.158 36.368 1.00 22.41 317 ARG A C 1
ATOM 2432 O O . ARG A 1 320 ? 25.926 63.848 35.375 1.00 23.37 317 ARG A O 1
ATOM 2440 N N . PHE A 1 321 ? 26.480 63.168 37.446 1.00 21.80 318 PHE A N 1
ATOM 2441 C CA . PHE A 1 321 ? 27.728 63.932 37.479 1.00 21.35 318 PHE A CA 1
ATOM 2442 C C . PHE A 1 321 ? 28.844 63.098 38.092 1.00 23.94 318 PHE A C 1
ATOM 2443 O O . PHE A 1 321 ? 28.633 62.422 39.097 1.00 22.55 318 PHE A O 1
ATOM 2451 N N . VAL A 1 322 ? 30.021 63.141 37.469 1.00 24.49 319 VAL A N 1
ATOM 2452 C CA . VAL A 1 322 ? 31.220 62.499 37.996 1.00 24.08 319 VAL A CA 1
ATOM 2453 C C . VAL A 1 322 ? 32.386 63.497 37.981 1.00 21.99 319 VAL A C 1
ATOM 2454 O O . VAL A 1 322 ? 32.403 64.444 37.182 1.00 22.22 319 VAL A O 1
ATOM 2458 N N . ASP A 1 323 ? 33.350 63.295 38.873 1.00 25.46 320 ASP A N 1
ATOM 2459 C CA . ASP A 1 323 ? 34.502 64.196 39.002 1.00 21.27 320 ASP A CA 1
ATOM 2460 C C . ASP A 1 323 ? 35.288 64.288 37.691 1.00 23.66 320 ASP A C 1
ATOM 2461 O O . ASP A 1 323 ? 35.771 63.274 37.189 1.00 23.92 320 ASP A O 1
ATOM 2466 N N . PRO A 1 324 ? 35.419 65.504 37.129 1.00 23.79 321 PRO A N 1
ATOM 2467 C CA . PRO A 1 324 ? 35.997 65.666 35.781 1.00 22.88 321 PRO A CA 1
ATOM 2468 C C . PRO A 1 324 ? 37.527 65.669 35.706 1.00 24.03 321 PRO A C 1
ATOM 2469 O O . PRO A 1 324 ? 38.113 66.429 34.913 1.00 23.34 321 PRO A O 1
ATOM 2473 N N . ILE A 1 325 ? 38.176 64.816 36.493 1.00 22.81 322 ILE A N 1
ATOM 2474 C CA . ILE A 1 325 ? 39.632 64.687 36.415 1.00 22.75 322 ILE A CA 1
ATOM 2475 C C . ILE A 1 325 ? 40.094 64.213 35.045 1.00 23.64 322 ILE A C 1
ATOM 2476 O O . ILE A 1 325 ? 41.257 64.405 34.679 1.00 25.44 322 ILE A O 1
ATOM 2481 N N . PHE A 1 326 ? 39.192 63.580 34.297 1.00 22.28 323 PHE A N 1
ATOM 2482 C CA . PHE A 1 326 ? 39.509 63.127 32.948 1.00 23.14 323 PHE A CA 1
ATOM 2483 C C . PHE A 1 326 ? 38.839 63.976 31.860 1.00 22.22 323 PHE A C 1
ATOM 2484 O O . PHE A 1 326 ? 38.747 63.538 30.713 1.00 24.85 323 PHE A O 1
ATOM 2492 N N . SER A 1 327 ? 38.378 65.173 32.222 1.00 22.71 324 SER A N 1
ATOM 2493 C CA . SER A 1 327 ? 37.800 66.105 31.248 1.00 22.82 324 SER A CA 1
ATOM 2494 C C . SER A 1 327 ? 36.652 65.440 30.501 1.00 20.52 324 SER A C 1
ATOM 2495 O O . SER A 1 327 ? 36.606 65.452 29.264 1.00 22.26 324 SER A O 1
ATOM 2498 N N . SER A 1 328 ? 35.726 64.875 31.272 1.00 22.54 325 SER A N 1
ATOM 2499 C CA . SER A 1 328 ? 34.728 63.937 30.760 1.00 21.96 325 SER A CA 1
ATOM 2500 C C . SER A 1 328 ? 33.346 64.543 30.514 1.00 20.80 325 SER A C 1
ATOM 2501 O O . SER A 1 328 ? 32.608 64.068 29.653 1.00 22.64 325 SER A O 1
ATOM 2504 N N . GLY A 1 329 ? 33.009 65.585 31.256 1.00 18.89 326 GLY A N 1
ATOM 2505 C CA . GLY A 1 329 ? 31.644 66.086 31.302 1.00 20.79 326 GLY A CA 1
ATOM 2506 C C . GLY A 1 329 ? 30.992 66.510 29.998 1.00 21.40 326 GLY A C 1
ATOM 2507 O O . GLY A 1 329 ? 29.853 66.118 29.698 1.00 18.96 326 GLY A O 1
ATOM 2508 N N . VAL A 1 330 ? 31.673 67.352 29.229 1.00 20.50 327 VAL A N 1
ATOM 2509 C CA . VAL A 1 330 ? 31.097 67.781 27.966 1.00 16.54 327 VAL A CA 1
ATOM 2510 C C . VAL A 1 330 ? 30.980 66.590 26.990 1.00 17.12 327 VAL A C 1
ATOM 2511 O O . VAL A 1 330 ? 30.030 66.512 26.236 1.00 19.21 327 VAL A O 1
ATOM 2515 N N . SER A 1 331 ? 31.926 65.652 27.014 1.00 19.18 328 SER A N 1
ATOM 2516 C CA . SER A 1 331 ? 31.768 64.462 26.172 1.00 18.84 328 SER A CA 1
ATOM 2517 C C . SER A 1 331 ? 30.544 63.640 26.582 1.00 21.90 328 SER A C 1
ATOM 2518 O O . SER A 1 331 ? 29.879 63.055 25.722 1.00 20.86 328 SER A O 1
ATOM 2521 N N . VAL A 1 332 ? 30.219 63.604 27.875 1.00 21.13 329 VAL A N 1
ATOM 2522 C CA . VAL A 1 332 ? 28.991 62.908 28.299 1.00 20.75 329 VAL A CA 1
ATOM 2523 C C . VAL A 1 332 ? 27.746 63.673 27.853 1.00 19.73 329 VAL A C 1
ATOM 2524 O O . VAL A 1 332 ? 26.761 63.082 27.383 1.00 21.47 329 VAL A O 1
ATOM 2528 N N . ALA A 1 333 ? 27.806 64.995 27.973 1.00 20.10 330 ALA A N 1
ATOM 2529 C CA . ALA A 1 333 ? 26.734 65.848 27.483 1.00 21.11 330 ALA A CA 1
ATOM 2530 C C . ALA A 1 333 ? 26.472 65.579 26.000 1.00 22.84 330 ALA A C 1
ATOM 2531 O O . ALA A 1 333 ? 25.332 65.364 25.595 1.00 20.88 330 ALA A O 1
ATOM 2533 N N . LEU A 1 334 ? 27.524 65.575 25.190 1.00 19.13 331 LEU A N 1
ATOM 2534 C CA . LEU A 1 334 ? 27.333 65.406 23.756 1.00 20.98 331 LEU A CA 1
ATOM 2535 C C . LEU A 1 334 ? 26.899 63.986 23.400 1.00 21.35 331 LEU A C 1
ATOM 2536 O O . LEU A 1 334 ? 26.030 63.793 22.539 1.00 20.89 331 LEU A O 1
ATOM 2541 N N . ASN A 1 335 ? 27.491 62.991 24.059 1.00 20.29 332 ASN A N 1
ATOM 2542 C CA . ASN A 1 335 ? 27.134 61.611 23.736 1.00 23.27 332 ASN A CA 1
ATOM 2543 C C . ASN A 1 335 ? 25.824 61.132 24.338 1.00 21.17 332 ASN A C 1
ATOM 2544 O O . ASN A 1 335 ? 25.121 60.345 23.717 1.00 21.58 332 ASN A O 1
ATOM 2549 N N . SER A 1 336 ? 25.475 61.603 25.534 1.00 18.38 333 SER A N 1
ATOM 2550 C CA . SER A 1 336 ? 24.133 61.303 26.048 1.00 22.25 333 SER A CA 1
ATOM 2551 C C . SER A 1 336 ? 23.074 61.901 25.111 1.00 23.87 333 SER A C 1
ATOM 2552 O O . SER A 1 336 ? 22.065 61.250 24.803 1.00 21.17 333 SER A O 1
ATOM 2555 N N . ALA A 1 337 ? 23.316 63.131 24.648 1.00 19.64 334 ALA A N 1
ATOM 2556 C CA . ALA A 1 337 ? 22.468 63.764 23.637 1.00 19.96 334 ALA A CA 1
ATOM 2557 C C . ALA A 1 337 ? 22.367 62.888 22.380 1.00 23.40 334 ALA A C 1
ATOM 2558 O O . ALA A 1 337 ? 21.283 62.653 21.857 1.00 22.61 334 ALA A O 1
ATOM 2560 N N . ARG A 1 338 ? 23.503 62.414 21.888 1.00 20.22 335 ARG A N 1
ATOM 2561 C CA . ARG A 1 338 ? 23.492 61.584 20.694 1.00 20.80 335 ARG A CA 1
ATOM 2562 C C . ARG A 1 338 ? 22.629 60.331 20.864 1.00 26.68 335 ARG A C 1
ATOM 2563 O O . ARG A 1 338 ? 21.787 60.024 20.020 1.00 23.43 335 ARG A O 1
ATOM 2571 N N . ILE A 1 339 ? 22.850 59.614 21.963 1.00 22.20 336 ILE A N 1
ATOM 2572 C CA A ILE A 1 339 ? 22.181 58.339 22.217 0.16 25.46 336 ILE A CA 1
ATOM 2573 C CA B ILE A 1 339 ? 22.181 58.333 22.192 0.84 25.77 336 ILE A CA 1
ATOM 2574 C C . ILE A 1 339 ? 20.706 58.538 22.525 1.00 26.03 336 ILE A C 1
ATOM 2575 O O . ILE A 1 339 ? 19.838 57.810 22.021 1.00 25.21 336 ILE A O 1
ATOM 2584 N N . ALA A 1 340 ? 20.420 59.527 23.357 1.00 21.52 337 ALA A N 1
ATOM 2585 C CA . ALA A 1 340 ? 19.043 59.855 23.678 1.00 21.77 337 ALA A CA 1
ATOM 2586 C C . ALA A 1 340 ? 18.308 60.278 22.412 1.00 23.66 337 ALA A C 1
ATOM 2587 O O . ALA A 1 340 ? 17.152 59.901 22.210 1.00 22.86 337 ALA A O 1
ATOM 2589 N N . SER A 1 341 ? 18.962 61.063 21.555 1.00 21.89 338 SER A N 1
ATOM 2590 C CA . SER A 1 341 ? 18.269 61.530 20.354 1.00 23.59 338 SER A CA 1
ATOM 2591 C C . SER A 1 341 ? 17.883 60.371 19.442 1.00 24.21 338 SER A C 1
ATOM 2592 O O . SER A 1 341 ? 16.859 60.435 18.766 1.00 23.66 338 SER A O 1
ATOM 2595 N N . ALA A 1 342 ? 18.706 59.327 19.404 1.00 24.29 339 ALA A N 1
ATOM 2596 C CA . ALA A 1 342 ? 18.378 58.159 18.580 1.00 28.28 339 ALA A CA 1
ATOM 2597 C C . ALA A 1 342 ? 17.088 57.494 19.047 1.00 26.60 339 ALA A C 1
ATOM 2598 O O . ALA A 1 342 ? 16.242 57.144 18.224 1.00 26.46 339 ALA A O 1
ATOM 2600 N N . ASP A 1 343 ? 16.939 57.329 20.362 1.00 23.46 340 ASP A N 1
ATOM 2601 C CA . ASP A 1 343 ? 15.712 56.774 20.927 1.00 25.06 340 ASP A CA 1
ATOM 2602 C C . ASP A 1 343 ? 14.527 57.713 20.704 1.00 24.51 340 ASP A C 1
ATOM 2603 O O . ASP A 1 343 ? 13.419 57.254 20.486 1.00 22.41 340 ASP A O 1
ATOM 2608 N N . ILE A 1 344 ? 14.746 59.025 20.771 1.00 23.24 341 ILE A N 1
ATOM 2609 C CA A ILE A 1 344 ? 13.663 59.992 20.585 0.18 23.22 341 ILE A CA 1
ATOM 2610 C CA B ILE A 1 344 ? 13.631 59.957 20.603 0.82 23.13 341 ILE A CA 1
ATOM 2611 C C . ILE A 1 344 ? 13.130 59.965 19.158 1.00 22.00 341 ILE A C 1
ATOM 2612 O O . ILE A 1 344 ? 11.931 59.977 18.924 1.00 24.12 341 ILE A O 1
ATOM 2621 N N . ILE A 1 345 ? 14.047 59.933 18.202 1.00 20.98 342 ILE A N 1
ATOM 2622 C CA . ILE A 1 345 ? 13.683 59.902 16.791 1.00 22.56 342 ILE A CA 1
ATOM 2623 C C . ILE A 1 345 ? 12.877 58.637 16.475 1.00 26.49 342 ILE A C 1
ATOM 2624 O O . ILE A 1 345 ? 11.859 58.685 15.767 1.00 21.92 342 ILE A O 1
ATOM 2629 N N . ALA A 1 346 ? 13.336 57.504 17.003 1.00 26.75 343 ALA A N 1
ATOM 2630 C CA . ALA A 1 346 ? 12.615 56.239 16.852 1.00 25.80 343 ALA A CA 1
ATOM 2631 C C . ALA A 1 346 ? 11.261 56.304 17.530 1.00 25.03 343 ALA A C 1
ATOM 2632 O O . ALA A 1 346 ? 10.290 55.788 16.996 1.00 25.52 343 ALA A O 1
ATOM 2634 N N . ALA A 1 347 ? 11.192 56.928 18.707 1.00 23.14 344 ALA A N 1
ATOM 2635 C CA . ALA A 1 347 ? 9.910 57.083 19.407 1.00 23.50 344 ALA A CA 1
ATOM 2636 C C . ALA A 1 347 ? 8.931 57.938 18.585 1.00 27.93 344 ALA A C 1
ATOM 2637 O O . ALA A 1 347 ? 7.756 57.591 18.421 1.00 27.66 344 ALA A O 1
ATOM 2639 N N . HIS A 1 348 ? 9.428 59.055 18.064 1.00 26.12 345 HIS A N 1
ATOM 2640 C CA . HIS A 1 348 ? 8.665 59.911 17.156 1.00 28.31 345 HIS A CA 1
ATOM 2641 C C . HIS A 1 348 ? 8.136 59.098 15.966 1.00 27.62 345 HIS A C 1
ATOM 2642 O O . HIS A 1 348 ? 6.982 59.257 15.558 1.00 31.17 345 HIS A O 1
ATOM 2649 N N . ARG A 1 349 ? 8.967 58.217 15.417 1.00 26.86 346 ARG A N 1
ATOM 2650 C CA . ARG A 1 349 ? 8.542 57.414 14.263 1.00 29.63 346 ARG A CA 1
ATOM 2651 C C . ARG A 1 349 ? 7.464 56.403 14.652 1.00 32.56 346 ARG A C 1
ATOM 2652 O O . ARG A 1 349 ? 6.626 56.027 13.827 1.00 30.32 346 ARG A O 1
ATOM 2660 N N . ALA A 1 350 ? 7.475 55.994 15.916 1.00 31.49 347 ALA A N 1
ATOM 2661 C CA . ALA A 1 350 ? 6.513 55.022 16.433 1.00 33.66 347 ALA A CA 1
ATOM 2662 C C . ALA A 1 350 ? 5.247 55.693 16.959 1.00 36.81 347 ALA A C 1
ATOM 2663 O O . ALA A 1 350 ? 4.265 55.020 17.278 1.00 34.75 347 ALA A O 1
ATOM 2665 N N . GLY A 1 351 ? 5.280 57.016 17.073 1.00 32.44 348 GLY A N 1
ATOM 2666 C CA . GLY A 1 351 ? 4.168 57.762 17.631 1.00 32.05 348 GLY A CA 1
ATOM 2667 C C . GLY A 1 351 ? 3.883 57.410 19.085 1.00 35.88 348 GLY A C 1
ATOM 2668 O O . GLY A 1 351 ? 2.726 57.389 19.520 1.00 33.15 348 GLY A O 1
ATOM 2669 N N . ASP A 1 352 ? 4.942 57.139 19.842 1.00 33.53 349 ASP A N 1
ATOM 2670 C CA . ASP A 1 352 ? 4.800 56.771 21.244 1.00 29.12 349 ASP A CA 1
ATOM 2671 C C . ASP A 1 352 ? 6.050 57.118 22.067 1.00 28.32 349 ASP A C 1
ATOM 2672 O O . ASP A 1 352 ? 7.176 56.834 21.658 1.00 25.14 349 ASP A O 1
ATOM 2677 N N . TYR A 1 353 ? 5.850 57.725 23.230 1.00 25.46 350 TYR A N 1
ATOM 2678 C CA . TYR A 1 353 ? 6.972 58.190 24.031 1.00 28.97 350 TYR A CA 1
ATOM 2679 C C . TYR A 1 353 ? 6.994 57.567 25.419 1.00 26.20 350 TYR A C 1
ATOM 2680 O O . TYR A 1 353 ? 7.512 58.162 26.349 1.00 26.21 350 TYR A O 1
ATOM 2689 N N . SER A 1 354 ? 6.425 56.376 25.558 1.00 25.10 351 SER A N 1
ATOM 2690 C CA . SER A 1 354 ? 6.421 55.682 26.843 1.00 26.18 351 SER A CA 1
ATOM 2691 C C . SER A 1 354 ? 7.837 55.241 27.230 1.00 25.78 351 SER A C 1
ATOM 2692 O O . SER A 1 354 ? 8.712 55.143 26.379 1.00 25.80 351 SER A O 1
ATOM 2695 N N . LYS A 1 355 ? 8.048 54.980 28.519 1.00 24.32 352 LYS A N 1
ATOM 2696 C CA . LYS A 1 355 ? 9.385 54.723 29.065 1.00 24.74 352 LYS A CA 1
ATOM 2697 C C . LYS A 1 355 ? 10.199 53.684 28.279 1.00 27.59 352 LYS A C 1
ATOM 2698 O O . LYS A 1 355 ? 11.400 53.860 28.058 1.00 23.22 352 LYS A O 1
ATOM 2704 N N . LYS A 1 356 ? 9.551 52.596 27.868 1.00 29.02 353 LYS A N 1
ATOM 2705 C CA . LYS A 1 356 ? 10.270 51.521 27.183 1.00 28.61 353 LYS A CA 1
ATOM 2706 C C . LYS A 1 356 ? 11.008 52.012 25.936 1.00 27.10 353 LYS A C 1
ATOM 2707 O O . LYS A 1 356 ? 12.017 51.419 25.543 1.00 24.67 353 LYS A O 1
ATOM 2713 N N . ARG A 1 357 ? 10.521 53.093 25.319 1.00 25.68 354 ARG A N 1
ATOM 2714 C CA . ARG A 1 357 ? 11.174 53.648 24.123 1.00 21.60 354 ARG A CA 1
ATOM 2715 C C . ARG A 1 357 ? 12.614 54.064 24.383 1.00 23.36 354 ARG A C 1
ATOM 2716 O O . ARG A 1 357 ? 13.399 54.197 23.453 1.00 25.75 354 ARG A O 1
ATOM 2724 N N . PHE A 1 358 ? 12.952 54.302 25.648 1.00 24.81 355 PHE A N 1
ATOM 2725 C CA . PHE A 1 358 ? 14.277 54.794 25.983 1.00 26.00 355 PHE A CA 1
ATOM 2726 C C . PHE A 1 358 ? 15.122 53.768 26.739 1.00 27.03 355 PHE A C 1
ATOM 2727 O O . PHE A 1 358 ? 16.118 54.126 27.362 1.00 26.57 355 PHE A O 1
ATOM 2735 N N . ASP A 1 359 ? 14.730 52.497 26.665 1.00 27.89 356 ASP A N 1
ATOM 2736 C CA . ASP A 1 359 ? 15.494 51.415 27.300 1.00 25.45 356 ASP A CA 1
ATOM 2737 C C . ASP A 1 359 ? 16.958 51.412 26.870 1.00 26.30 356 ASP A C 1
ATOM 2738 O O . ASP A 1 359 ? 17.858 51.222 27.702 1.00 24.68 356 ASP A O 1
ATOM 2743 N N . THR A 1 360 ? 17.211 51.603 25.579 1.00 25.58 357 THR A N 1
ATOM 2744 C CA . THR A 1 360 ? 18.591 51.606 25.089 1.00 26.89 357 THR A CA 1
ATOM 2745 C C . THR A 1 360 ? 19.375 52.805 25.632 1.00 29.77 357 THR A C 1
ATOM 2746 O O . THR A 1 360 ? 20.503 52.651 26.107 1.00 24.46 357 THR A O 1
ATOM 2750 N N . TYR A 1 361 ? 18.785 53.998 25.577 1.00 23.90 358 TYR A N 1
ATOM 2751 C CA . TYR A 1 361 ? 19.467 55.162 26.140 1.00 23.95 358 TYR A CA 1
ATOM 2752 C C . TYR A 1 361 ? 19.787 54.935 27.615 1.00 22.90 358 TYR A C 1
ATOM 2753 O O . TYR A 1 361 ? 20.901 55.206 28.063 1.00 25.32 358 TYR A O 1
ATOM 2762 N N . GLU A 1 362 ? 18.814 54.427 28.367 1.00 23.29 359 GLU A N 1
ATOM 2763 C CA . GLU A 1 362 ? 18.992 54.202 29.798 1.00 23.52 359 GLU A CA 1
ATOM 2764 C C . GLU A 1 362 ? 20.170 53.252 30.086 1.00 28.42 359 GLU A C 1
ATOM 2765 O O . GLU A 1 362 ? 21.008 53.526 30.956 1.00 26.03 359 GLU A O 1
ATOM 2771 N N . SER A 1 363 ? 20.237 52.150 29.339 1.00 29.17 360 SER A N 1
ATOM 2772 C CA . SER A 1 363 ? 21.329 51.182 29.479 1.00 25.90 360 SER A CA 1
ATOM 2773 C C . SER A 1 363 ? 22.698 51.736 29.074 1.00 24.54 360 SER A C 1
ATOM 2774 O O . SER A 1 363 ? 23.695 51.475 29.748 1.00 24.29 360 SER A O 1
ATOM 2777 N N . MET A 1 364 ? 22.754 52.449 27.949 1.00 21.55 361 MET A N 1
ATOM 2778 C CA . MET A 1 364 ? 24.017 52.977 27.440 1.00 23.47 361 MET A CA 1
ATOM 2779 C C . MET A 1 364 ? 24.569 54.089 28.317 1.00 25.02 361 MET A C 1
ATOM 2780 O O . MET A 1 364 ? 25.784 54.173 28.528 1.00 23.66 361 MET A O 1
ATOM 2785 N N . LEU A 1 365 ? 23.685 54.956 28.812 1.00 20.44 362 LEU A N 1
ATOM 2786 C CA . LEU A 1 365 ? 24.101 55.983 29.768 1.00 24.16 362 LEU A CA 1
ATOM 2787 C C . LEU A 1 365 ? 24.645 55.371 31.072 1.00 25.67 362 LEU A C 1
ATOM 2788 O O . LEU A 1 365 ? 25.651 55.825 31.635 1.00 24.69 362 LEU A O 1
ATOM 2793 N N . ARG A 1 366 ? 23.963 54.346 31.560 1.00 26.37 363 ARG A N 1
ATOM 2794 C CA . ARG A 1 366 ? 24.415 53.634 32.744 1.00 26.37 363 ARG A CA 1
ATOM 2795 C C . ARG A 1 366 ? 25.785 52.987 32.510 1.00 24.76 363 ARG A C 1
ATOM 2796 O O . ARG A 1 366 ? 26.691 53.118 33.332 1.00 24.98 363 ARG A O 1
ATOM 2804 N N . ARG A 1 367 ? 25.929 52.294 31.387 1.00 25.26 364 ARG A N 1
ATOM 2805 C CA . ARG A 1 367 ? 27.199 51.669 31.011 1.00 26.97 364 ARG A CA 1
ATOM 2806 C C . ARG A 1 367 ? 28.342 52.680 30.897 1.00 22.03 364 ARG A C 1
ATOM 2807 O O . ARG A 1 367 ? 29.401 52.517 31.509 1.00 22.40 364 ARG A O 1
ATOM 2815 N N . GLY A 1 368 ? 28.151 53.710 30.083 1.00 22.85 365 GLY A N 1
ATOM 2816 C CA . GLY A 1 368 ? 29.215 54.671 29.854 1.00 20.12 365 GLY A CA 1
ATOM 2817 C C . GLY A 1 368 ? 29.638 55.436 31.100 1.00 23.50 365 GLY A C 1
ATOM 2818 O O . GLY A 1 368 ? 30.831 55.569 31.402 1.00 24.74 365 GLY A O 1
ATOM 2819 N N . VAL A 1 369 ? 28.675 55.971 31.835 1.00 21.90 366 VAL A N 1
ATOM 2820 C CA . VAL A 1 369 ? 29.052 56.722 33.035 1.00 24.49 366 VAL A CA 1
ATOM 2821 C C . VAL A 1 369 ? 29.498 55.829 34.211 1.00 25.41 366 VAL A C 1
ATOM 2822 O O . VAL A 1 369 ? 30.287 56.266 35.047 1.00 22.69 366 VAL A O 1
ATOM 2826 N N . ASN A 1 370 ? 29.005 54.592 34.276 1.00 24.08 367 ASN A N 1
ATOM 2827 C CA . ASN A 1 370 ? 29.581 53.625 35.212 1.00 25.78 367 ASN A CA 1
ATOM 2828 C C . ASN A 1 370 ? 31.068 53.421 34.899 1.00 23.70 367 ASN A C 1
ATOM 2829 O O . ASN A 1 370 ? 31.889 53.308 35.805 1.00 22.27 367 ASN A O 1
ATOM 2834 N N . ASN A 1 371 ? 31.408 53.351 33.613 1.00 23.61 368 ASN A N 1
ATOM 2835 C CA . ASN A 1 371 ? 32.805 53.218 33.205 1.00 24.01 368 ASN A CA 1
ATOM 2836 C C . ASN A 1 371 ? 33.661 54.404 33.673 1.00 23.77 368 ASN A C 1
ATOM 2837 O O . ASN A 1 371 ? 34.738 54.223 34.245 1.00 22.22 368 ASN A O 1
ATOM 2842 N N . TRP A 1 372 ? 33.174 55.619 33.448 1.00 25.17 369 TRP A N 1
ATOM 2843 C CA . TRP A 1 372 ? 33.860 56.801 33.958 1.00 22.92 369 TRP A CA 1
ATOM 2844 C C . TRP A 1 372 ? 34.008 56.738 35.481 1.00 24.06 369 TRP A C 1
ATOM 2845 O O . TRP A 1 372 ? 35.080 57.037 36.013 1.00 22.89 369 TRP A O 1
ATOM 2856 N N . TYR A 1 373 ? 32.931 56.364 36.178 1.00 24.24 370 TYR A N 1
ATOM 2857 C CA . TYR A 1 373 ? 32.915 56.393 37.645 1.00 22.91 370 TYR A CA 1
ATOM 2858 C C . TYR A 1 373 ? 33.924 55.414 38.238 1.00 22.95 370 TYR A C 1
ATOM 2859 O O . TYR A 1 373 ? 34.615 55.709 39.223 1.00 22.66 370 TYR A O 1
ATOM 2868 N N . GLU A 1 374 ? 33.996 54.246 37.624 1.00 21.89 371 GLU A N 1
ATOM 2869 C CA . GLU A 1 374 ? 34.922 53.197 38.045 1.00 25.71 371 GLU A CA 1
ATOM 2870 C C . GLU A 1 374 ? 36.379 53.622 37.780 1.00 28.20 371 GLU A C 1
ATOM 2871 O O . GLU A 1 374 ? 37.269 53.444 38.625 1.00 23.07 371 GLU A O 1
ATOM 2877 N N . PHE A 1 375 ? 36.616 54.196 36.605 1.00 22.35 372 PHE A N 1
ATOM 2878 C CA . PHE A 1 375 ? 37.930 54.728 36.247 1.00 23.35 372 PHE A CA 1
ATOM 2879 C C . PHE A 1 375 ? 38.338 55.776 37.284 1.00 25.73 372 PHE A C 1
ATOM 2880 O O . PHE A 1 375 ? 39.445 55.731 37.836 1.00 25.25 372 PHE A O 1
ATOM 2888 N N . ILE A 1 376 ? 37.435 56.717 37.556 1.00 22.99 373 ILE A N 1
ATOM 2889 C CA . ILE A 1 376 ? 37.691 57.755 38.546 1.00 20.76 373 ILE A CA 1
ATOM 2890 C C . ILE A 1 376 ? 37.947 57.164 39.941 1.00 25.91 373 ILE A C 1
ATOM 2891 O O . ILE A 1 376 ? 38.835 57.628 40.666 1.00 22.36 373 ILE A O 1
ATOM 2896 N N . SER A 1 377 ? 37.172 56.148 40.310 1.00 25.40 374 SER A N 1
ATOM 2897 C CA . SER A 1 377 ? 37.323 55.484 41.616 1.00 25.90 374 SER A CA 1
ATOM 2898 C C . SER A 1 377 ? 38.729 54.909 41.777 1.00 25.75 374 SER A C 1
ATOM 2899 O O . SER A 1 377 ? 39.357 55.048 42.833 1.00 30.44 374 SER A O 1
ATOM 2902 N N . ILE A 1 378 ? 39.210 54.251 40.726 1.00 26.41 375 ILE A N 1
ATOM 2903 C CA . ILE A 1 378 ? 40.556 53.659 40.711 1.00 27.00 375 ILE A CA 1
ATOM 2904 C C . ILE A 1 378 ? 41.632 54.742 40.841 1.00 28.71 375 ILE A C 1
ATOM 2905 O O . ILE A 1 378 ? 42.589 54.594 41.604 1.00 31.00 375 ILE A O 1
ATOM 2910 N N . TYR A 1 379 ? 41.461 55.845 40.118 1.00 29.13 376 TYR A N 1
ATOM 2911 C CA . TYR A 1 379 ? 42.397 56.974 40.182 1.00 24.05 376 TYR A CA 1
ATOM 2912 C C . TYR A 1 379 ? 42.583 57.410 41.621 1.00 27.37 376 TYR A C 1
ATOM 2913 O O . TYR A 1 379 ? 43.711 57.638 42.079 1.00 28.39 376 TYR A O 1
ATOM 2922 N N . TYR A 1 380 ? 41.472 57.528 42.338 1.00 25.26 377 TYR A N 1
ATOM 2923 C CA . TYR A 1 380 ? 41.517 57.944 43.738 1.00 28.09 377 TYR A CA 1
ATOM 2924 C C . TYR A 1 380 ? 41.982 56.812 44.664 1.00 27.73 377 TYR A C 1
ATOM 2925 O O . TYR A 1 380 ? 42.770 57.048 45.573 1.00 30.44 377 TYR A O 1
ATOM 2934 N N . ARG A 1 381 ? 41.504 55.593 44.436 1.00 27.30 378 ARG A N 1
ATOM 2935 C CA . ARG A 1 381 ? 41.813 54.491 45.361 1.00 29.24 378 ARG A CA 1
ATOM 2936 C C . ARG A 1 381 ? 43.269 53.975 45.287 1.00 30.37 378 ARG A C 1
ATOM 2937 O O . ARG A 1 381 ? 43.863 53.645 46.307 1.00 32.51 378 ARG A O 1
ATOM 2945 N N . LEU A 1 382 ? 43.838 53.900 44.090 1.00 31.09 379 LEU A N 1
ATOM 2946 C CA . LEU A 1 382 ? 45.243 53.508 43.941 1.00 31.16 379 LEU A CA 1
ATOM 2947 C C . LEU A 1 382 ? 45.824 54.301 42.786 1.00 27.98 379 LEU A C 1
ATOM 2948 O O . LEU A 1 382 ? 45.952 53.802 41.671 1.00 26.82 379 LEU A O 1
ATOM 2953 N N . ASN A 1 383 ? 46.147 55.554 43.058 1.00 28.47 380 ASN A N 1
ATOM 2954 C CA . ASN A 1 383 ? 46.569 56.456 42.016 1.00 26.91 380 ASN A CA 1
ATOM 2955 C C . ASN A 1 383 ? 47.837 55.988 41.307 1.00 29.12 380 ASN A C 1
ATOM 2956 O O . ASN A 1 383 ? 47.980 56.186 40.100 1.00 25.50 380 ASN A O 1
ATOM 2961 N N . ILE A 1 384 ? 48.758 55.352 42.030 1.00 28.59 381 ILE A N 1
ATOM 2962 C CA . ILE A 1 384 ? 49.976 54.871 41.378 1.00 23.30 381 ILE A CA 1
ATOM 2963 C C . ILE A 1 384 ? 49.685 53.840 40.285 1.00 28.37 381 ILE A C 1
ATOM 2964 O O . ILE A 1 384 ? 50.445 53.704 39.324 1.00 30.01 381 ILE A O 1
ATOM 2969 N N . LEU A 1 385 ? 48.589 53.107 40.428 1.00 27.09 382 LEU A N 1
ATOM 2970 C CA . LEU A 1 385 ? 48.227 52.104 39.435 1.00 25.71 382 LEU A CA 1
ATOM 2971 C C . LEU A 1 385 ? 47.696 52.778 38.165 1.00 24.75 382 LEU A C 1
ATOM 2972 O O . LEU A 1 385 ? 47.952 52.326 37.055 1.00 25.32 382 LEU A O 1
ATOM 2977 N N . PHE A 1 386 ? 46.942 53.854 38.341 1.00 26.93 383 PHE A N 1
ATOM 2978 C CA . PHE A 1 386 ? 46.519 54.664 37.206 1.00 26.80 383 PHE A CA 1
ATOM 2979 C C . PHE A 1 386 ? 47.742 55.075 36.406 1.00 25.18 383 PHE A C 1
ATOM 2980 O O . PHE A 1 386 ? 47.816 54.837 35.203 1.00 26.75 383 PHE A O 1
ATOM 2988 N N . THR A 1 387 ? 48.708 55.684 37.087 1.00 26.98 384 THR A N 1
ATOM 2989 C CA . THR A 1 387 ? 49.944 56.143 36.452 1.00 28.12 384 THR A CA 1
ATOM 2990 C C . THR A 1 387 ? 50.673 55.015 35.706 1.00 28.86 384 THR A C 1
ATOM 2991 O O . THR A 1 387 ? 51.143 55.209 34.583 1.00 28.92 384 THR A O 1
ATOM 2995 N N . ALA A 1 388 ? 50.750 53.842 36.327 1.00 23.79 385 ALA A N 1
ATOM 2996 C CA . ALA A 1 388 ? 51.375 52.678 35.708 1.00 28.30 385 ALA A CA 1
ATOM 2997 C C . ALA A 1 388 ? 50.629 52.187 34.473 1.00 26.89 385 ALA A C 1
ATOM 2998 O O . ALA A 1 388 ? 51.247 51.807 33.478 1.00 30.72 385 ALA A O 1
ATOM 3000 N N . PHE A 1 389 ? 49.303 52.173 34.529 1.00 27.48 386 PHE A N 1
ATOM 3001 C CA . PHE A 1 389 ? 48.539 51.699 33.377 1.00 27.54 386 PHE A CA 1
ATOM 3002 C C . PHE A 1 389 ? 48.599 52.641 32.181 1.00 27.97 386 PHE A C 1
ATOM 3003 O O . PHE A 1 389 ? 48.568 52.196 31.032 1.00 29.32 386 PHE A O 1
ATOM 3011 N N . VAL A 1 390 ? 48.680 53.939 32.453 1.00 25.78 387 VAL A N 1
ATOM 3012 C CA . VAL A 1 390 ? 48.789 54.922 31.383 1.00 27.70 387 VAL A CA 1
ATOM 3013 C C . VAL A 1 390 ? 50.145 54.767 30.701 1.00 28.21 387 VAL A C 1
ATOM 3014 O O . VAL A 1 390 ? 50.233 54.769 29.478 1.00 29.62 387 VAL A O 1
ATOM 3018 N N . GLN A 1 391 ? 51.191 54.579 31.497 1.00 27.94 388 GLN A N 1
ATOM 3019 C CA . GLN A 1 391 ? 52.561 54.578 30.983 1.00 29.30 388 GLN A CA 1
ATOM 3020 C C . GLN A 1 391 ? 53.040 53.263 30.358 1.00 32.19 388 GLN A C 1
ATOM 3021 O O . GLN A 1 391 ? 53.852 53.283 29.435 1.00 30.73 388 GLN A O 1
ATOM 3027 N N . ASP A 1 392 ? 52.551 52.136 30.865 1.00 31.52 389 ASP A N 1
ATOM 3028 C CA . ASP A 1 392 ? 53.016 50.823 30.414 1.00 32.94 389 ASP A CA 1
ATOM 3029 C C . ASP A 1 392 ? 52.385 50.419 29.088 1.00 33.44 389 ASP A C 1
ATOM 3030 O O . ASP A 1 392 ? 51.163 50.360 28.964 1.00 31.99 389 ASP A O 1
ATOM 3035 N N . PRO A 1 393 ? 53.227 50.127 28.089 1.00 37.33 390 PRO A N 1
ATOM 3036 C CA . PRO A 1 393 ? 52.773 49.940 26.706 1.00 38.27 390 PRO A CA 1
ATOM 3037 C C . PRO A 1 393 ? 51.891 48.713 26.513 1.00 35.38 390 PRO A C 1
ATOM 3038 O O . PRO A 1 393 ? 51.234 48.600 25.480 1.00 38.27 390 PRO A O 1
ATOM 3042 N N . ARG A 1 394 ? 51.865 47.810 27.487 1.00 30.95 391 ARG A N 1
ATOM 3043 C CA . ARG A 1 394 ? 50.942 46.685 27.427 1.00 37.03 391 ARG A CA 1
ATOM 3044 C C . ARG A 1 394 ? 49.487 47.135 27.605 1.00 35.26 391 ARG A C 1
ATOM 3045 O O . ARG A 1 394 ? 48.557 46.504 27.088 1.00 29.68 391 ARG A O 1
ATOM 3053 N N . TYR A 1 395 ? 49.304 48.239 28.323 1.00 33.10 392 TYR A N 1
ATOM 3054 C CA . TYR A 1 395 ? 47.982 48.649 28.792 1.00 31.33 392 TYR A CA 1
ATOM 3055 C C . TYR A 1 395 ? 47.583 50.026 28.287 1.00 30.15 392 TYR A C 1
ATOM 3056 O O . TYR A 1 395 ? 46.413 50.397 28.343 1.00 30.35 392 TYR A O 1
ATOM 3065 N N . ARG A 1 396 ? 48.570 50.771 27.811 1.00 26.90 393 ARG A N 1
ATOM 3066 C CA . ARG A 1 396 ? 48.416 52.175 27.469 1.00 30.09 393 ARG A CA 1
ATOM 3067 C C . ARG A 1 396 ? 47.271 52.434 26.496 1.00 30.70 393 ARG A C 1
ATOM 3068 O O . ARG A 1 396 ? 46.478 53.353 26.708 1.00 28.40 393 ARG A O 1
ATOM 3076 N N . ILE A 1 397 ? 47.168 51.616 25.450 1.00 31.88 394 ILE A N 1
ATOM 3077 C CA . ILE A 1 397 ? 46.174 51.843 24.400 1.00 30.07 394 ILE A CA 1
ATOM 3078 C C . ILE A 1 397 ? 44.747 51.583 24.892 1.00 31.60 394 ILE A C 1
ATOM 3079 O O . ILE A 1 397 ? 43.810 52.302 24.530 1.00 26.07 394 ILE A O 1
ATOM 3084 N N . ASP A 1 398 ? 44.589 50.552 25.718 1.00 29.37 395 ASP A N 1
ATOM 3085 C CA . ASP A 1 398 ? 43.284 50.222 26.283 1.00 32.96 395 ASP A CA 1
ATOM 3086 C C . ASP A 1 398 ? 42.864 51.289 27.286 1.00 29.83 395 ASP A C 1
ATOM 3087 O O . ASP A 1 398 ? 41.681 51.593 27.415 1.00 30.42 395 ASP A O 1
ATOM 3092 N N . VAL A 1 399 ? 43.834 51.842 28.003 1.00 25.38 396 VAL A N 1
ATOM 3093 C CA . VAL A 1 399 ? 43.555 52.952 28.906 1.00 27.21 396 VAL A CA 1
ATOM 3094 C C . VAL A 1 399 ? 43.226 54.224 28.109 1.00 28.28 396 VAL A C 1
ATOM 3095 O O . VAL A 1 399 ? 42.306 54.976 28.450 1.00 25.37 396 VAL A O 1
ATOM 3099 N N . LEU A 1 400 ? 43.976 54.452 27.041 1.00 25.83 397 LEU A N 1
ATOM 3100 C CA . LEU A 1 400 ? 43.745 55.623 26.202 1.00 25.96 397 LEU A CA 1
ATOM 3101 C C . LEU A 1 400 ? 42.328 55.632 25.606 1.00 27.38 397 LEU A C 1
ATOM 3102 O O . LEU A 1 400 ? 41.736 56.698 25.428 1.00 26.20 397 LEU A O 1
ATOM 3107 N N . LYS A 1 401 ? 41.779 54.455 25.303 1.00 25.02 398 LYS A N 1
ATOM 3108 C CA . LYS A 1 401 ? 40.394 54.379 24.828 1.00 25.20 398 LYS A CA 1
ATOM 3109 C C . LYS A 1 401 ? 39.423 55.042 25.814 1.00 27.29 398 LYS A C 1
ATOM 3110 O O . LYS A 1 401 ? 38.495 55.748 25.400 1.00 28.38 398 LYS A O 1
ATOM 3116 N N . MET A 1 402 ? 39.638 54.816 27.113 1.00 25.79 399 MET A N 1
ATOM 3117 C CA . MET A 1 402 ? 38.817 55.459 28.142 1.00 27.39 399 MET A CA 1
ATOM 3118 C C . MET A 1 402 ? 39.068 56.967 28.190 1.00 26.51 399 MET A C 1
ATOM 3119 O O . MET A 1 402 ? 38.130 57.767 28.266 1.00 23.90 399 MET A O 1
ATOM 3124 N N . LEU A 1 403 ? 40.342 57.345 28.166 1.00 24.40 400 LEU A N 1
ATOM 3125 C CA . LEU A 1 403 ? 40.726 58.742 28.304 1.00 23.18 400 LEU A CA 1
ATOM 3126 C C . LEU A 1 403 ? 40.292 59.573 27.105 1.00 21.44 400 LEU A C 1
ATOM 3127 O O . LEU A 1 403 ? 40.221 60.803 27.189 1.00 23.20 400 LEU A O 1
ATOM 3132 N N . GLN A 1 404 ? 40.028 58.904 25.987 1.00 22.30 401 GLN A N 1
ATOM 3133 C CA . GLN A 1 404 ? 39.542 59.573 24.776 1.00 23.87 401 GLN A CA 1
ATOM 3134 C C . GLN A 1 404 ? 38.051 59.840 24.899 1.00 22.58 401 GLN A C 1
ATOM 3135 O O . GLN A 1 404 ? 37.481 60.585 24.105 1.00 21.81 401 GLN A O 1
ATOM 3141 N N . GLY A 1 405 ? 37.421 59.206 25.888 1.00 22.10 402 GLY A N 1
ATOM 3142 C CA . GLY A 1 405 ? 35.995 59.367 26.130 1.00 21.38 402 GLY A CA 1
ATOM 3143 C C . GLY A 1 405 ? 35.141 58.265 25.512 1.00 22.72 402 GLY A C 1
ATOM 3144 O O . GLY A 1 405 ? 33.914 58.321 25.539 1.00 22.88 402 GLY A O 1
ATOM 3145 N N . ASP A 1 406 ? 35.804 57.265 24.947 1.00 22.64 403 ASP A N 1
ATOM 3146 C CA . ASP A 1 406 ? 35.153 56.195 24.196 1.00 25.49 403 ASP A CA 1
ATOM 3147 C C . ASP A 1 406 ? 34.650 55.110 25.159 1.00 25.43 403 ASP A C 1
ATOM 3148 O O . ASP A 1 406 ? 35.155 53.991 25.149 1.00 27.61 403 ASP A O 1
ATOM 3153 N N . VAL A 1 407 ? 33.653 55.439 25.982 1.00 25.49 404 VAL A N 1
ATOM 3154 C CA . VAL A 1 407 ? 33.250 54.560 27.086 1.00 25.94 404 VAL A CA 1
ATOM 3155 C C . VAL A 1 407 ? 31.907 53.854 26.903 1.00 25.20 404 VAL A C 1
ATOM 3156 O O . VAL A 1 407 ? 31.419 53.185 27.823 1.00 23.07 404 VAL A O 1
ATOM 3160 N N . TYR A 1 408 ? 31.305 54.007 25.725 1.00 25.56 405 TYR A N 1
ATOM 3161 C CA . TYR A 1 408 ? 29.933 53.555 25.508 1.00 26.79 405 TYR A CA 1
ATOM 3162 C C . TYR A 1 408 ? 29.874 52.175 24.852 1.00 31.20 405 TYR A C 1
ATOM 3163 O O . TYR A 1 408 ? 28.807 51.576 24.738 1.00 30.58 405 TYR A O 1
ATOM 3172 N N . ASP A 1 409 ? 31.048 51.689 24.464 1.00 33.58 406 ASP A N 1
ATOM 3173 C CA . ASP A 1 409 ? 31.235 50.486 23.655 1.00 40.43 406 ASP A CA 1
ATOM 3174 C C . ASP A 1 409 ? 31.114 49.192 24.429 1.00 37.19 406 ASP A C 1
ATOM 3175 O O . ASP A 1 409 ? 30.862 48.137 23.865 1.00 34.99 406 ASP A O 1
ATOM 3180 N N . ASP A 1 410 ? 31.361 49.274 25.724 1.00 33.03 407 ASP A N 1
ATOM 3181 C CA . ASP A 1 410 ? 31.836 48.121 26.446 1.00 32.28 407 ASP A CA 1
ATOM 3182 C C . ASP A 1 410 ? 31.340 48.145 27.883 1.00 32.31 407 ASP A C 1
ATOM 3183 O O . ASP A 1 410 ? 31.652 49.056 28.644 1.00 29.22 407 ASP A O 1
ATOM 3188 N N . GLU A 1 411 ? 30.550 47.142 28.244 1.00 29.55 408 GLU A N 1
ATOM 3189 C CA . GLU A 1 411 ? 30.061 47.000 29.600 1.00 34.43 408 GLU A CA 1
ATOM 3190 C C . GLU A 1 411 ? 31.226 46.760 30.559 1.00 36.05 408 GLU A C 1
ATOM 3191 O O . GLU A 1 411 ? 31.157 47.149 31.721 1.00 31.59 408 GLU A O 1
ATOM 3197 N N . GLU A 1 412 ? 32.287 46.126 30.063 1.00 33.53 409 GLU A N 1
ATOM 3198 C CA . GLU A 1 412 ? 33.426 45.730 30.893 1.00 38.81 409 GLU A CA 1
ATOM 3199 C C . GLU A 1 412 ? 34.747 46.007 30.202 1.00 36.53 409 GLU A C 1
ATOM 3200 O O . GLU A 1 412 ? 35.388 45.078 29.718 1.00 34.92 409 GLU A O 1
ATOM 3206 N N . PRO A 1 413 ? 35.157 47.289 30.137 1.00 32.72 410 PRO A N 1
ATOM 3207 C CA . PRO A 1 413 ? 36.370 47.661 29.396 1.00 29.94 410 PRO A CA 1
ATOM 3208 C C . PRO A 1 413 ? 37.612 46.889 29.857 1.00 34.94 410 PRO A C 1
ATOM 3209 O O . PRO A 1 413 ? 37.790 46.653 31.057 1.00 32.22 410 PRO A O 1
ATOM 3213 N N . LYS A 1 414 ? 38.464 46.513 28.906 1.00 33.04 411 LYS A N 1
ATOM 3214 C CA . LYS A 1 414 ? 39.623 45.672 29.202 1.00 40.68 411 LYS A CA 1
ATOM 3215 C C . LYS A 1 414 ? 40.497 46.273 30.298 1.00 36.14 411 LYS A C 1
ATOM 3216 O O . LYS A 1 414 ? 40.777 45.619 31.301 1.00 35.83 411 LYS A O 1
ATOM 3222 N N . ALA A 1 415 ? 40.905 47.526 30.110 1.00 33.77 412 ALA A N 1
ATOM 3223 C CA . ALA A 1 415 ? 41.762 48.203 31.080 1.00 34.99 412 ALA A CA 1
ATOM 3224 C C . ALA A 1 415 ? 41.131 48.296 32.472 1.00 32.53 412 ALA A C 1
ATOM 3225 O O . ALA A 1 415 ? 41.803 48.091 33.479 1.00 34.40 412 ALA A O 1
ATOM 3227 N N . LEU A 1 416 ? 39.840 48.609 32.530 1.00 29.08 413 LEU A N 1
ATOM 3228 C CA . LEU A 1 416 ? 39.146 48.765 33.804 1.00 31.25 413 LEU A CA 1
ATOM 3229 C C . LEU A 1 416 ? 39.083 47.466 34.602 1.00 34.74 413 LEU A C 1
ATOM 3230 O O . LEU A 1 416 ? 39.298 47.466 35.809 1.00 31.55 413 LEU A O 1
ATOM 3235 N N . ALA A 1 417 ? 38.754 46.367 33.932 1.00 36.45 414 ALA A N 1
ATOM 3236 C CA . ALA A 1 417 ? 38.720 45.066 34.591 1.00 36.95 414 ALA A CA 1
ATOM 3237 C C . ALA A 1 417 ? 40.117 44.697 35.100 1.00 34.83 414 ALA A C 1
ATOM 3238 O O . ALA A 1 417 ? 40.283 44.312 36.257 1.00 35.49 414 ALA A O 1
ATOM 3240 N N . ALA A 1 418 ? 41.117 44.841 34.237 1.00 33.47 415 ALA A N 1
ATOM 3241 C CA . ALA A 1 418 ? 42.505 44.579 34.624 1.00 38.08 415 ALA A CA 1
ATOM 3242 C C . ALA A 1 418 ? 42.916 45.359 35.871 1.00 37.64 415 ALA A C 1
ATOM 3243 O O . ALA A 1 418 ? 43.435 44.784 36.826 1.00 34.79 415 ALA A O 1
ATOM 3245 N N . MET A 1 419 ? 42.689 46.672 35.860 1.00 32.05 416 MET A N 1
ATOM 3246 C CA . MET A 1 419 ? 43.050 47.515 36.994 1.00 31.51 416 MET A CA 1
ATOM 3247 C C . MET A 1 419 ? 42.249 47.155 38.233 1.00 33.00 416 MET A C 1
ATOM 3248 O O . MET A 1 419 ? 42.774 47.169 39.343 1.00 32.25 416 MET A O 1
ATOM 3253 N N . ARG A 1 420 ? 40.974 46.835 38.044 1.00 32.98 417 ARG A N 1
ATOM 3254 C CA . ARG A 1 420 ? 40.104 46.534 39.171 1.00 32.21 417 ARG A CA 1
ATOM 3255 C C . ARG A 1 420 ? 40.613 45.353 40.016 1.00 35.40 417 ARG A C 1
ATOM 3256 O O . ARG A 1 420 ? 40.565 45.385 41.252 1.00 35.89 417 ARG A O 1
ATOM 3264 N N . GLU A 1 421 ? 41.090 44.306 39.361 1.00 33.57 418 GLU A N 1
ATOM 3265 C CA . GLU A 1 421 ? 41.546 43.147 40.118 1.00 39.56 418 GLU A CA 1
ATOM 3266 C C . GLU A 1 421 ? 42.900 43.393 40.776 1.00 37.32 418 GLU A C 1
ATOM 3267 O O . GLU A 1 421 ? 43.231 42.752 41.763 1.00 35.74 418 GLU A O 1
ATOM 3273 N N . ILE A 1 422 ? 43.676 44.333 40.245 1.00 34.33 419 ILE A N 1
ATOM 3274 C CA . ILE A 1 422 ? 44.935 44.693 40.885 1.00 33.96 419 ILE A CA 1
ATOM 3275 C C . ILE A 1 422 ? 44.652 45.478 42.155 1.00 35.31 419 ILE A C 1
ATOM 3276 O O . ILE A 1 422 ? 45.271 45.240 43.192 1.00 35.21 419 ILE A O 1
ATOM 3281 N N . VAL A 1 423 ? 43.694 46.400 42.087 1.00 33.67 420 VAL A N 1
ATOM 3282 C CA . VAL A 1 423 ? 43.277 47.118 43.280 1.00 30.58 420 VAL A CA 1
ATOM 3283 C C . VAL A 1 423 ? 42.801 46.126 44.344 1.00 35.48 420 VAL A C 1
ATOM 3284 O O . VAL A 1 423 ? 43.162 46.245 45.505 1.00 32.80 420 VAL A O 1
ATOM 3288 N N . LYS A 1 424 ? 41.994 45.149 43.938 1.00 40.14 421 LYS A N 1
ATOM 3289 C CA . LYS A 1 424 ? 41.522 44.109 44.859 1.00 39.46 421 LYS A CA 1
ATOM 3290 C C . LYS A 1 424 ? 42.679 43.337 45.486 1.00 38.19 421 LYS A C 1
ATOM 3291 O O . LYS A 1 424 ? 42.749 43.194 46.703 1.00 42.82 421 LYS A O 1
ATOM 3297 N N . ALA A 1 425 ? 43.568 42.826 44.643 1.00 35.96 422 ALA A N 1
ATOM 3298 C CA . ALA A 1 425 ? 44.728 42.072 45.107 1.00 42.76 422 ALA A CA 1
ATOM 3299 C C . ALA A 1 425 ? 45.516 42.879 46.129 1.00 44.07 422 ALA A C 1
ATOM 3300 O O . ALA A 1 425 ? 45.959 42.349 47.147 1.00 44.98 422 ALA A O 1
ATOM 3302 N N . VAL A 1 426 ? 45.687 44.167 45.854 1.00 36.95 423 VAL A N 1
ATOM 3303 C CA . VAL A 1 426 ? 46.421 45.046 46.758 1.00 38.04 423 VAL A CA 1
ATOM 3304 C C . VAL A 1 426 ? 45.654 45.287 48.052 1.00 41.32 423 VAL A C 1
ATOM 3305 O O . VAL A 1 426 ? 46.216 45.196 49.144 1.00 39.66 423 VAL A O 1
ATOM 3309 N N . GLU A 1 427 ? 44.367 45.592 47.931 1.00 40.31 424 GLU A N 1
ATOM 3310 C CA . GLU A 1 427 ? 43.536 45.831 49.101 1.00 40.67 424 GLU A CA 1
ATOM 3311 C C . GLU A 1 427 ? 43.534 44.633 50.056 1.00 45.45 424 GLU A C 1
ATOM 3312 O O . GLU A 1 427 ? 43.575 44.801 51.279 1.00 42.40 424 GLU A O 1
ATOM 3318 N N . GLU A 1 428 ? 43.480 43.431 49.484 1.00 44.95 425 GLU A N 1
ATOM 3319 C CA . GLU A 1 428 ? 43.295 42.200 50.256 1.00 47.16 425 GLU A CA 1
ATOM 3320 C C . GLU A 1 428 ? 44.602 41.607 50.798 1.00 49.13 425 GLU A C 1
ATOM 3321 O O . GLU A 1 428 ? 44.595 40.597 51.505 1.00 50.80 425 GLU A O 1
ATOM 3327 N N . ASP A 1 429 ? 45.721 42.234 50.463 1.00 43.87 426 ASP A N 1
ATOM 3328 C CA . ASP A 1 429 ? 47.010 41.817 51.000 1.00 48.11 426 ASP A CA 1
ATOM 3329 C C . ASP A 1 429 ? 47.730 42.997 51.661 1.00 43.80 426 ASP A C 1
ATOM 3330 O O . ASP A 1 429 ? 48.433 43.758 50.996 1.00 44.86 426 ASP A O 1
ATOM 3335 N N . PRO A 1 430 ? 47.555 43.160 52.981 1.00 46.87 427 PRO A N 1
ATOM 3336 C CA . PRO A 1 430 ? 48.224 44.288 53.641 1.00 40.16 427 PRO A CA 1
ATOM 3337 C C . PRO A 1 430 ? 49.753 44.145 53.627 1.00 41.27 427 PRO A C 1
ATOM 3338 O O . PRO A 1 430 ? 50.454 45.062 54.056 1.00 44.35 427 PRO A O 1
ATOM 3342 N N . ASN A 1 431 ? 50.254 43.018 53.124 1.00 39.02 428 ASN A N 1
ATOM 3343 C CA . ASN A 1 431 ? 51.698 42.812 52.981 1.00 46.78 428 ASN A CA 1
ATOM 3344 C C . ASN A 1 431 ? 52.231 43.422 51.691 1.00 47.77 428 ASN A C 1
ATOM 3345 O O . ASN A 1 431 ? 53.438 43.628 51.537 1.00 48.62 428 ASN A O 1
ATOM 3350 N N . HIS A 1 432 ? 51.319 43.706 50.764 1.00 45.70 429 HIS A N 1
ATOM 3351 C CA . HIS A 1 432 ? 51.689 44.225 49.454 1.00 41.79 429 HIS A CA 1
ATOM 3352 C C . HIS A 1 432 ? 52.491 45.511 49.587 1.00 32.35 429 HIS A C 1
ATOM 3353 O O . HIS A 1 432 ? 52.137 46.398 50.363 1.00 37.93 429 HIS A O 1
ATOM 3360 N N . LEU A 1 433 ? 53.575 45.607 48.827 1.00 36.83 430 LEU A N 1
ATOM 3361 C CA . LEU A 1 433 ? 54.397 46.811 48.832 1.00 36.60 430 LEU A CA 1
ATOM 3362 C C . LEU A 1 433 ? 53.624 48.012 48.290 1.00 38.60 430 LEU A C 1
ATOM 3363 O O . LEU A 1 433 ? 54.041 49.155 48.457 1.00 37.65 430 LEU A O 1
ATOM 3368 N N . TRP A 1 434 ? 52.488 47.758 47.648 1.00 37.41 431 TRP A N 1
ATOM 3369 C CA . TRP A 1 434 ? 51.694 48.864 47.122 1.00 39.23 431 TRP A CA 1
ATOM 3370 C C . TRP A 1 434 ? 50.564 49.249 48.079 1.00 41.61 431 TRP A C 1
ATOM 3371 O O . TRP A 1 434 ? 50.010 50.349 47.987 1.00 37.51 431 TRP A O 1
ATOM 3382 N N . HIS A 1 435 ? 50.248 48.355 49.016 1.00 35.36 432 HIS A N 1
ATOM 3383 C CA . HIS A 1 435 ? 49.180 48.603 49.995 1.00 37.74 432 HIS A CA 1
ATOM 3384 C C . HIS A 1 435 ? 49.229 49.995 50.643 1.00 34.42 432 HIS A C 1
ATOM 3385 O O . HIS A 1 435 ? 48.192 50.630 50.827 1.00 36.66 432 HIS A O 1
ATOM 3392 N N . PRO A 1 436 ? 50.430 50.477 51.000 1.00 36.13 433 PRO A N 1
ATOM 3393 C CA . PRO A 1 436 ? 50.495 51.789 51.656 1.00 33.82 433 PRO A CA 1
ATOM 3394 C C . PRO A 1 436 ? 50.068 52.951 50.753 1.00 38.19 433 PRO A C 1
ATOM 3395 O O . PRO A 1 436 ? 49.887 54.075 51.222 1.00 32.46 433 PRO A O 1
ATOM 3399 N N . PHE A 1 437 ? 49.907 52.687 49.464 1.00 34.57 434 PHE A N 1
ATOM 3400 C CA . PHE A 1 437 ? 49.551 53.752 48.534 1.00 33.92 434 PHE A CA 1
ATOM 3401 C C . PHE A 1 437 ? 48.052 53.835 48.221 1.00 34.62 434 PHE A C 1
ATOM 3402 O O . PHE A 1 437 ? 47.604 54.745 47.510 1.00 37.90 434 PHE A O 1
ATOM 3410 N N . LEU A 1 438 ? 47.280 52.897 48.766 1.00 32.06 435 LEU A N 1
ATOM 3411 C CA . LEU A 1 438 ? 45.823 52.961 48.682 1.00 35.63 435 LEU A CA 1
ATOM 3412 C C . LEU A 1 438 ? 45.324 54.281 49.259 1.00 39.15 435 LEU A C 1
ATOM 3413 O O . LEU A 1 438 ? 45.677 54.640 50.380 1.00 34.30 435 LEU A O 1
ATOM 3418 N N . GLY A 1 439 ? 44.508 55.006 48.493 1.00 33.05 436 GLY A N 1
ATOM 3419 C CA . GLY A 1 439 ? 43.940 56.253 48.970 1.00 31.03 436 GLY A CA 1
ATOM 3420 C C . GLY A 1 439 ? 42.732 56.022 49.858 1.00 35.43 436 GLY A C 1
ATOM 3421 O O . GLY A 1 439 ? 42.155 54.933 49.864 1.00 38.05 436 GLY A O 1
ATOM 3422 N N . SER A 1 440 ? 42.334 57.050 50.602 1.00 34.10 437 SER A N 1
ATOM 3423 C CA . SER A 1 440 ? 41.251 56.917 51.570 1.00 40.46 437 SER A CA 1
ATOM 3424 C C . SER A 1 440 ? 39.866 57.057 50.943 1.00 41.05 437 SER A C 1
ATOM 3425 O O . SER A 1 440 ? 38.863 56.701 51.556 1.00 41.62 437 SER A O 1
ATOM 3428 N N . LEU A 1 441 ? 39.808 57.576 49.721 1.00 41.17 438 LEU A N 1
ATOM 3429 C CA . LEU A 1 441 ? 38.521 57.758 49.055 1.00 39.51 438 LEU A CA 1
ATOM 3430 C C . LEU A 1 441 ? 38.114 56.463 48.356 1.00 33.99 438 LEU A C 1
ATOM 3431 O O . LEU A 1 441 ? 38.729 56.060 47.360 1.00 37.92 438 LEU A O 1
ATOM 3436 N N . LYS A 1 442 ? 37.089 55.795 48.877 1.00 34.41 439 LYS A N 1
ATOM 3437 C CA . LYS A 1 442 ? 36.736 54.485 48.349 1.00 40.49 439 LYS A CA 1
ATOM 3438 C C . LYS A 1 442 ? 35.257 54.324 47.973 1.00 43.31 439 LYS A C 1
ATOM 3439 O O . LYS A 1 442 ? 34.380 54.474 48.821 1.00 38.45 439 LYS A O 1
ATOM 3445 N N . ALA A 1 443 ? 35.007 54.027 46.694 1.00 45.51 440 ALA A N 1
ATOM 3446 C CA . ALA A 1 443 ? 33.700 53.560 46.205 1.00 44.41 440 ALA A CA 1
ATOM 3447 C C . ALA A 1 443 ? 32.497 54.119 46.958 1.00 49.60 440 ALA A C 1
ATOM 3448 O O . ALA A 1 443 ? 31.468 53.443 47.076 1.00 55.24 440 ALA A O 1
ATOM 3450 N N . PRO B 1 6 ? 0.813 23.649 36.970 1.00 38.95 3 PRO B N 1
ATOM 3451 C CA . PRO B 1 6 ? 1.646 22.478 36.679 1.00 38.66 3 PRO B CA 1
ATOM 3452 C C . PRO B 1 6 ? 2.986 22.479 37.393 1.00 38.64 3 PRO B C 1
ATOM 3453 O O . PRO B 1 6 ? 3.442 23.494 37.911 1.00 45.09 3 PRO B O 1
ATOM 3457 N N . GLN B 1 7 ? 3.618 21.316 37.379 1.00 36.74 4 GLN B N 1
ATOM 3458 C CA . GLN B 1 7 ? 4.903 21.078 38.023 1.00 40.69 4 GLN B CA 1
ATOM 3459 C C . GLN B 1 7 ? 6.040 21.899 37.390 1.00 42.32 4 GLN B C 1
ATOM 3460 O O . GLN B 1 7 ? 6.852 22.507 38.089 1.00 41.92 4 GLN B O 1
ATOM 3466 N N . PHE B 1 8 ? 6.099 21.902 36.064 1.00 32.24 5 PHE B N 1
ATOM 3467 C CA . PHE B 1 8 ? 7.137 22.634 35.343 1.00 26.70 5 PHE B CA 1
ATOM 3468 C C . PHE B 1 8 ? 6.728 24.049 34.989 1.00 26.91 5 PHE B C 1
ATOM 3469 O O . PHE B 1 8 ? 5.624 24.275 34.515 1.00 27.90 5 PHE B O 1
ATOM 3477 N N . ASP B 1 9 ? 7.625 25.001 35.228 1.00 25.88 6 ASP B N 1
ATOM 3478 C CA . ASP B 1 9 ? 7.373 26.384 34.860 1.00 26.63 6 ASP B CA 1
ATOM 3479 C C . ASP B 1 9 ? 7.400 26.530 33.347 1.00 27.86 6 ASP B C 1
ATOM 3480 O O . ASP B 1 9 ? 6.553 27.208 32.763 1.00 28.83 6 ASP B O 1
ATOM 3485 N N . VAL B 1 10 ? 8.361 25.883 32.697 1.00 23.92 7 VAL B N 1
ATOM 3486 C CA . VAL B 1 10 ? 8.512 26.076 31.249 1.00 22.93 7 VAL B CA 1
ATOM 3487 C C . VAL B 1 10 ? 8.729 24.770 30.513 1.00 25.30 7 VAL B C 1
ATOM 3488 O O . VAL B 1 10 ? 9.523 23.931 30.943 1.00 26.76 7 VAL B O 1
ATOM 3492 N N . GLY B 1 11 ? 8.018 24.610 29.398 1.00 25.24 8 GLY B N 1
ATOM 3493 C CA . GLY B 1 11 ? 8.240 23.494 28.493 1.00 23.80 8 GLY B CA 1
ATOM 3494 C C . GLY B 1 11 ? 8.815 24.014 27.188 1.00 22.01 8 GLY B C 1
ATOM 3495 O O . GLY B 1 11 ? 8.277 24.944 26.596 1.00 25.04 8 GLY B O 1
ATOM 3496 N N . ILE B 1 12 ? 9.922 23.432 26.753 1.00 21.31 9 ILE B N 1
ATOM 3497 C CA . ILE B 1 12 ? 10.622 23.913 25.565 1.00 20.47 9 ILE B CA 1
ATOM 3498 C C . ILE B 1 12 ? 10.540 22.888 24.442 1.00 20.85 9 ILE B C 1
ATOM 3499 O O . ILE B 1 12 ? 10.864 21.719 24.629 1.00 20.78 9 ILE B O 1
ATOM 3504 N N . ILE B 1 13 ? 10.106 23.331 23.271 1.00 21.08 10 ILE B N 1
ATOM 3505 C CA . ILE B 1 13 ? 10.053 22.458 22.110 1.00 22.68 10 ILE B CA 1
ATOM 3506 C C . ILE B 1 13 ? 11.350 22.624 21.335 1.00 21.42 10 ILE B C 1
ATOM 3507 O O . ILE B 1 13 ? 11.586 23.689 20.756 1.00 21.22 10 ILE B O 1
ATOM 3512 N N . GLY B 1 14 ? 12.185 21.584 21.323 1.00 21.18 11 GLY B N 1
ATOM 3513 C CA . GLY B 1 14 ? 13.427 21.598 20.560 1.00 20.37 11 GLY B CA 1
ATOM 3514 C C . GLY B 1 14 ? 14.675 21.825 21.404 1.00 22.54 11 GLY B C 1
ATOM 3515 O O . GLY B 1 14 ? 14.651 22.606 22.353 1.00 22.83 11 GLY B O 1
ATOM 3516 N N . GLY B 1 15 ? 15.773 21.158 21.048 1.00 21.53 12 GLY B N 1
ATOM 3517 C CA . GLY B 1 15 ? 16.996 21.244 21.832 1.00 22.44 12 GLY B CA 1
ATOM 3518 C C . GLY B 1 15 ? 18.215 21.716 21.052 1.00 21.82 12 GLY B C 1
ATOM 3519 O O . GLY B 1 15 ? 19.368 21.415 21.425 1.00 21.05 12 GLY B O 1
ATOM 3520 N N . GLY B 1 16 ? 17.959 22.425 19.954 1.00 18.71 13 GLY B N 1
ATOM 3521 C CA . GLY B 1 16 ? 19.012 23.085 19.198 1.00 20.69 13 GLY B CA 1
ATOM 3522 C C . GLY B 1 16 ? 19.530 24.280 19.995 1.00 20.96 13 GLY B C 1
ATOM 3523 O O . GLY B 1 16 ? 19.176 24.448 21.159 1.00 20.00 13 GLY B O 1
ATOM 3524 N N . PRO B 1 17 ? 20.381 25.110 19.379 1.00 22.82 14 PRO B N 1
ATOM 3525 C CA . PRO B 1 17 ? 20.979 26.258 20.072 1.00 23.35 14 PRO B CA 1
ATOM 3526 C C . PRO B 1 17 ? 19.957 27.165 20.784 1.00 20.11 14 PRO B C 1
ATOM 3527 O O . PRO B 1 17 ? 20.186 27.539 21.932 1.00 22.27 14 PRO B O 1
ATOM 3531 N N . ALA B 1 18 ? 18.841 27.500 20.138 1.00 19.68 15 ALA B N 1
ATOM 3532 C CA . ALA B 1 18 ? 17.825 28.338 20.791 1.00 20.08 15 ALA B CA 1
ATOM 3533 C C . ALA B 1 18 ? 17.201 27.644 22.012 1.00 22.79 15 ALA B C 1
ATOM 3534 O O . ALA B 1 18 ? 17.091 28.230 23.091 1.00 20.99 15 ALA B O 1
ATOM 3536 N N . GLY B 1 19 ? 16.772 26.393 21.842 1.00 20.45 16 GLY B N 1
ATOM 3537 C CA . GLY B 1 19 ? 16.159 25.662 22.949 1.00 19.03 16 GLY B CA 1
ATOM 3538 C C . GLY B 1 19 ? 17.091 25.366 24.116 1.00 20.98 16 GLY B C 1
ATOM 3539 O O . GLY B 1 19 ? 16.723 25.539 25.284 1.00 19.92 16 GLY B O 1
ATOM 3540 N N . SER B 1 20 ? 18.303 24.910 23.818 1.00 20.89 17 SER B N 1
ATOM 3541 C CA . SER B 1 20 ? 19.235 24.608 24.896 1.00 23.18 17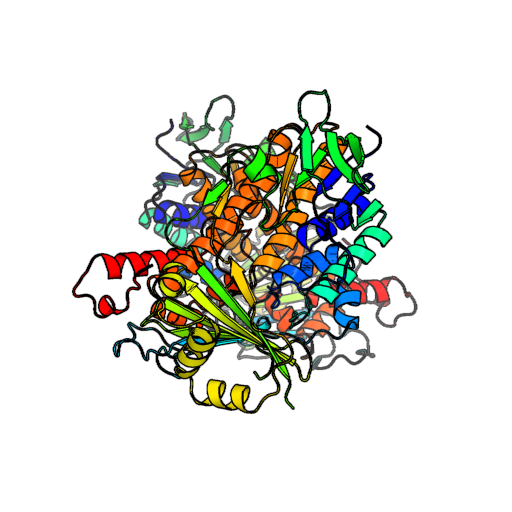 SER B CA 1
ATOM 3542 C C . SER B 1 20 ? 19.709 25.886 25.585 1.00 23.67 17 SER B C 1
ATOM 3543 O O . SER B 1 20 ? 19.969 25.879 26.774 1.00 19.22 17 SER B O 1
ATOM 3546 N N . THR B 1 21 ? 19.835 26.982 24.848 1.00 23.01 18 THR B N 1
ATOM 3547 C CA . THR B 1 21 ? 20.250 28.233 25.488 1.00 20.11 18 THR B CA 1
ATOM 3548 C C . THR B 1 21 ? 19.161 28.733 26.432 1.00 22.04 18 THR B C 1
ATOM 3549 O O . THR B 1 21 ? 19.442 29.155 27.561 1.00 24.51 18 THR B O 1
ATOM 3553 N N . THR B 1 22 ? 17.914 28.664 25.977 1.00 21.55 19 THR B N 1
ATOM 3554 C CA . THR B 1 22 ? 16.779 29.056 26.795 1.00 20.08 19 THR B CA 1
ATOM 3555 C C . THR B 1 22 ? 16.725 28.187 28.062 1.00 23.20 19 THR B C 1
ATOM 3556 O O . THR B 1 22 ? 16.567 28.691 29.168 1.00 20.38 19 THR B O 1
ATOM 3560 N N . ALA B 1 23 ? 16.876 26.881 27.885 1.00 21.79 20 ALA B N 1
ATOM 3561 C CA . ALA B 1 23 ? 16.882 25.947 29.004 1.00 24.20 20 ALA B CA 1
ATOM 3562 C C . ALA B 1 23 ? 17.967 26.297 30.026 1.00 22.00 20 ALA B C 1
ATOM 3563 O O . ALA B 1 23 ? 17.724 26.247 31.236 1.00 24.61 20 ALA B O 1
ATOM 3565 N N . SER B 1 24 ? 19.166 26.641 29.548 1.00 20.57 21 SER B N 1
ATOM 3566 C CA . SER B 1 24 ? 20.249 27.016 30.466 1.00 23.45 21 SER B CA 1
ATOM 3567 C C . SER B 1 24 ? 19.974 28.306 31.244 1.00 25.38 21 SER B C 1
ATOM 3568 O O . SER B 1 24 ? 20.113 28.331 32.466 1.00 23.70 21 SER B O 1
ATOM 3571 N N . TYR B 1 25 ? 19.573 29.371 30.560 1.00 24.26 22 TYR B N 1
ATOM 3572 C CA . TYR B 1 25 ? 19.235 30.600 31.278 1.00 24.54 22 TYR B CA 1
ATOM 3573 C C . TYR B 1 25 ? 18.170 30.342 32.338 1.00 24.07 22 TYR B C 1
ATOM 3574 O O . TYR B 1 25 ? 18.302 30.760 33.481 1.00 25.88 22 TYR B O 1
ATOM 3583 N N . LEU B 1 26 ? 17.099 29.666 31.947 1.00 23.58 23 LEU B N 1
ATOM 3584 C CA . LEU B 1 26 ? 15.958 29.481 32.844 1.00 20.19 23 LEU B CA 1
ATOM 3585 C C . LEU B 1 26 ? 16.283 28.574 34.041 1.00 24.21 23 LEU B C 1
ATOM 3586 O O . LEU B 1 26 ? 15.906 28.867 35.178 1.00 24.06 23 LEU B O 1
ATOM 3591 N N . ALA B 1 27 ? 16.989 27.478 33.789 1.00 23.00 24 ALA B N 1
ATOM 3592 C CA . ALA B 1 27 ? 17.360 26.567 34.864 1.00 24.75 24 ALA B CA 1
ATOM 3593 C C . ALA B 1 27 ? 18.343 27.250 35.805 1.00 24.95 24 ALA B C 1
ATOM 3594 O O . ALA B 1 27 ? 18.272 27.064 37.015 1.00 27.77 24 ALA B O 1
ATOM 3596 N N . ARG B 1 28 ? 19.253 28.049 35.252 1.00 25.87 25 ARG B N 1
ATOM 3597 C CA . ARG B 1 28 ? 20.236 28.735 36.080 1.00 27.24 25 ARG B CA 1
ATOM 3598 C C . ARG B 1 28 ? 19.537 29.761 36.965 1.00 31.80 25 ARG B C 1
ATOM 3599 O O . ARG B 1 28 ? 20.020 30.084 38.049 1.00 29.64 25 ARG B O 1
ATOM 3607 N N . ALA B 1 29 ? 18.385 30.244 36.508 1.00 24.87 26 ALA B N 1
ATOM 3608 C CA . ALA B 1 29 ? 17.595 31.191 37.291 1.00 31.07 26 ALA B CA 1
ATOM 3609 C C . ALA B 1 29 ? 16.668 30.508 38.304 1.00 28.30 26 ALA B C 1
ATOM 3610 O O . ALA B 1 29 ? 15.933 31.178 39.030 1.00 33.95 26 ALA B O 1
ATOM 3612 N N . GLY B 1 30 ? 16.674 29.183 38.348 1.00 26.26 27 GLY B N 1
ATOM 3613 C CA . GLY B 1 30 ? 15.853 28.478 39.319 1.00 27.90 27 GLY B CA 1
ATOM 3614 C C . GLY B 1 30 ? 14.485 28.016 38.832 1.00 34.20 27 GLY B C 1
ATOM 3615 O O . GLY B 1 30 ? 13.709 27.442 39.597 1.00 30.97 27 GLY B O 1
ATOM 3616 N N . LEU B 1 31 ? 14.170 28.253 37.563 1.00 26.09 28 LEU B N 1
ATOM 3617 C CA . LEU B 1 31 ? 12.891 27.796 37.031 1.00 26.38 28 LEU B CA 1
ATOM 3618 C C . LEU B 1 31 ? 12.943 26.303 36.741 1.00 28.86 28 LEU B C 1
ATOM 3619 O O . LEU B 1 31 ? 14.018 25.765 36.480 1.00 26.05 28 LEU B O 1
ATOM 3624 N N . LYS B 1 32 ? 11.795 25.635 36.812 1.00 28.07 29 LYS B N 1
ATOM 3625 C CA . LYS B 1 32 ? 11.720 24.211 36.489 1.00 28.81 29 LYS B CA 1
ATOM 3626 C C . LYS B 1 32 ? 11.463 24.055 35.000 1.00 26.97 29 LYS B C 1
ATOM 3627 O O . LYS B 1 32 ? 10.427 24.474 34.500 1.00 27.01 29 LYS B O 1
ATOM 3633 N N . VAL B 1 33 ? 12.413 23.453 34.296 1.00 25.05 30 VAL B N 1
ATOM 3634 C CA . VAL B 1 33 ? 12.356 23.417 32.834 1.00 26.59 30 VAL B CA 1
ATOM 3635 C C . VAL B 1 33 ? 12.305 21.984 32.293 1.00 25.29 30 VAL B C 1
ATOM 3636 O O . VAL B 1 33 ? 13.121 21.141 32.675 1.00 27.55 30 VAL B O 1
ATOM 3640 N N . ALA B 1 34 ? 11.355 21.713 31.405 1.00 26.29 31 ALA B N 1
ATOM 3641 C CA . ALA B 1 34 ? 11.313 20.435 30.685 1.00 24.22 31 ALA B CA 1
ATOM 3642 C C . ALA B 1 34 ? 11.534 20.717 29.202 1.00 27.38 31 ALA B C 1
ATOM 3643 O O . ALA B 1 34 ? 10.878 21.590 28.631 1.00 24.80 31 ALA B O 1
ATOM 3645 N N . LEU B 1 35 ? 12.473 20.004 28.587 1.00 23.98 32 LEU B N 1
ATOM 3646 C CA . LEU B 1 35 ? 12.814 20.247 27.182 1.00 20.34 32 LEU B CA 1
ATOM 3647 C C . LEU B 1 35 ? 12.624 18.962 26.392 1.00 23.01 32 LEU B C 1
ATOM 3648 O O . LEU B 1 35 ? 13.012 17.887 26.860 1.00 22.79 32 LEU B O 1
ATOM 3653 N N . PHE B 1 36 ? 12.013 19.079 25.212 1.00 21.77 33 PHE B N 1
ATOM 3654 C CA . PHE B 1 36 ? 11.724 17.918 24.364 1.00 24.93 33 PHE B CA 1
ATOM 3655 C C . PHE B 1 36 ? 12.369 18.089 23.004 1.00 25.20 33 PHE B C 1
ATOM 3656 O O . PHE B 1 36 ? 12.065 19.033 22.278 1.00 22.73 33 PHE B O 1
ATOM 3664 N N . GLU B 1 37 ? 13.279 17.176 22.666 1.00 21.47 34 GLU B N 1
ATOM 3665 C CA . GLU B 1 37 ? 13.943 17.209 21.380 1.00 19.71 34 GLU B CA 1
ATOM 3666 C C . GLU B 1 37 ? 13.539 15.945 20.610 1.00 23.75 34 GLU B C 1
ATOM 3667 O O . GLU B 1 37 ? 13.645 14.834 21.135 1.00 20.95 34 GLU B O 1
ATOM 3673 N N . SER B 1 38 ? 13.039 16.116 19.390 1.00 23.85 35 SER B N 1
ATOM 3674 C CA . SER B 1 38 ? 12.478 14.989 18.642 1.00 24.18 35 SER B CA 1
ATOM 3675 C C . SER B 1 38 ? 13.563 14.004 18.215 1.00 24.38 35 SER B C 1
ATOM 3676 O O . SER B 1 38 ? 13.311 12.805 18.120 1.00 22.60 35 SER B O 1
ATOM 3679 N N . ASP B 1 39 ? 14.756 14.520 17.931 1.00 21.89 36 ASP B N 1
ATOM 3680 C CA . ASP B 1 39 ? 15.880 13.690 17.483 1.00 24.33 36 ASP B CA 1
ATOM 3681 C C . ASP B 1 39 ? 16.733 13.209 18.641 1.00 24.17 36 ASP B C 1
ATOM 3682 O O . ASP B 1 39 ? 16.500 13.580 19.781 1.00 22.58 36 ASP B O 1
ATOM 3687 N N . ASN B 1 40 ? 17.741 12.393 18.321 1.00 24.73 37 ASN B N 1
ATOM 3688 C CA . ASN B 1 40 ? 18.778 12.018 19.271 1.00 25.02 37 ASN B CA 1
ATOM 3689 C C . ASN B 1 40 ? 20.106 12.601 18.806 1.00 21.94 37 ASN B C 1
ATOM 3690 O O . ASN B 1 40 ? 20.530 12.348 17.678 1.00 24.32 37 ASN B O 1
ATOM 3695 N N . PHE B 1 41 ? 20.762 13.386 19.665 1.00 22.19 38 PHE B N 1
ATOM 3696 C CA . PHE B 1 41 ? 22.023 14.031 19.305 1.00 21.57 38 PHE B CA 1
ATOM 3697 C C . PHE B 1 41 ? 23.177 13.042 19.499 1.00 24.00 38 PHE B C 1
ATOM 3698 O O . PHE B 1 41 ? 23.096 12.146 20.325 1.00 24.19 38 PHE B O 1
ATOM 3706 N N . PRO B 1 42 ? 24.252 13.198 18.727 1.00 24.94 39 PRO B N 1
ATOM 3707 C CA . PRO B 1 42 ? 24.455 14.243 17.718 1.00 22.47 39 PRO B CA 1
ATOM 3708 C C . PRO B 1 42 ? 23.725 13.964 16.402 1.00 26.52 39 PRO B C 1
ATOM 3709 O O . PRO B 1 42 ? 23.657 12.819 15.956 1.00 24.35 39 PRO B O 1
ATOM 3713 N N . ARG B 1 43 ? 23.184 15.010 15.779 1.00 24.64 40 ARG B N 1
ATOM 3714 C CA . ARG B 1 43 ? 22.539 14.846 14.482 1.00 23.93 40 ARG B CA 1
ATOM 3715 C C . ARG B 1 43 ? 23.024 15.925 13.535 1.00 27.27 40 ARG B C 1
ATOM 3716 O O . ARG B 1 43 ? 23.268 17.062 13.964 1.00 24.03 40 ARG B O 1
ATOM 3724 N N . GLU B 1 44 ? 23.181 15.574 12.258 1.00 20.14 41 GLU B N 1
ATOM 3725 C CA . GLU B 1 44 ? 23.735 16.512 11.281 1.00 23.97 41 GLU B CA 1
ATOM 3726 C C . GLU B 1 44 ? 22.794 17.693 11.101 1.00 23.72 41 GLU B C 1
ATOM 3727 O O . GLU B 1 44 ? 21.572 17.539 11.181 1.00 21.42 41 GLU B O 1
ATOM 3733 N N . HIS B 1 45 ? 23.371 18.863 10.843 1.00 23.46 42 HIS B N 1
ATOM 3734 C CA . HIS B 1 45 ? 22.599 20.088 10.738 1.00 24.02 42 HIS B CA 1
ATOM 3735 C C . HIS B 1 45 ? 23.504 21.142 10.124 1.00 25.57 42 HIS B C 1
ATOM 3736 O O . HIS B 1 45 ? 24.666 21.300 10.528 1.00 22.84 42 HIS B O 1
ATOM 3743 N N . VAL B 1 46 ? 22.976 21.875 9.154 1.00 26.45 43 VAL B N 1
ATOM 3744 C CA . VAL B 1 46 ? 23.758 22.905 8.473 1.00 24.41 43 VAL B CA 1
ATOM 3745 C C . VAL B 1 46 ? 23.738 24.177 9.330 1.00 25.42 43 VAL B C 1
ATOM 3746 O O . VAL B 1 46 ? 22.991 24.240 10.305 1.00 25.45 43 VAL B O 1
ATOM 3750 N N . GLY B 1 47 ? 24.577 25.160 9.005 1.00 23.22 44 GLY B N 1
ATOM 3751 C CA . GLY B 1 47 ? 24.570 26.438 9.717 1.00 21.03 44 GLY B CA 1
ATOM 3752 C C . GLY B 1 47 ? 25.704 26.506 10.715 1.00 20.24 44 GLY B C 1
ATOM 3753 O O . GLY B 1 47 ? 25.488 26.434 11.930 1.00 24.34 44 GLY B O 1
ATOM 3754 N N . GLU B 1 48 ? 26.916 26.675 10.203 1.00 20.03 45 GLU B N 1
ATOM 3755 C CA . GLU B 1 48 ? 28.119 26.295 10.944 1.00 24.70 45 GLU B CA 1
ATOM 3756 C C . GLU B 1 48 ? 29.031 27.411 11.418 1.00 26.11 45 GLU B C 1
ATOM 3757 O O . GLU B 1 48 ? 29.851 27.203 12.320 1.00 27.92 45 GLU B O 1
ATOM 3763 N N . SER B 1 49 ? 28.917 28.584 10.813 1.00 24.89 46 SER B N 1
ATOM 3764 C CA . SER B 1 49 ? 29.877 29.649 11.084 1.00 23.43 46 SER B CA 1
ATOM 3765 C C . SER B 1 49 ? 29.251 30.675 12.037 1.00 24.02 46 SER B C 1
ATOM 3766 O O . SER B 1 49 ? 28.179 31.207 11.763 1.00 24.06 46 SER B O 1
ATOM 3769 N N . LEU B 1 50 ? 29.894 30.911 13.179 1.00 22.06 47 LEU B N 1
ATOM 3770 C CA . LEU B 1 50 ? 29.307 31.785 14.205 1.00 25.02 47 LEU B CA 1
ATOM 3771 C C . LEU B 1 50 ? 29.744 33.229 14.008 1.00 22.79 47 LEU B C 1
ATOM 3772 O O . LEU B 1 50 ? 30.715 33.494 13.305 1.00 22.14 47 LEU B O 1
ATOM 3777 N N . VAL B 1 51 ? 29.006 34.163 14.609 1.00 22.82 48 VAL B N 1
ATOM 3778 C CA . VAL B 1 51 ? 29.476 35.537 14.727 1.00 21.44 48 VAL B CA 1
ATOM 3779 C C . VAL B 1 51 ? 29.623 35.828 16.221 1.00 21.46 48 VAL B C 1
ATOM 3780 O O . VAL B 1 51 ? 29.036 35.129 17.046 1.00 22.96 48 VAL B O 1
ATOM 3784 N N . PRO B 1 52 ? 30.427 36.843 16.568 1.00 22.66 49 PRO B N 1
ATOM 3785 C CA . PRO B 1 52 ? 30.792 37.002 17.979 1.00 19.92 49 PRO B CA 1
ATOM 3786 C C . PRO B 1 52 ? 29.676 37.455 18.921 1.00 22.40 49 PRO B C 1
ATOM 3787 O O . PRO B 1 52 ? 29.884 37.404 20.135 1.00 24.07 49 PRO B O 1
ATOM 3791 N N . ALA B 1 53 ? 28.509 37.830 18.402 1.00 21.43 50 ALA B N 1
ATOM 3792 C CA . ALA B 1 53 ? 27.368 38.086 19.295 1.00 23.66 50 ALA B CA 1
ATOM 3793 C C . ALA B 1 53 ? 26.919 36.807 20.016 1.00 23.55 50 ALA B C 1
ATOM 3794 O O . ALA B 1 53 ? 26.166 36.866 20.985 1.00 23.39 50 ALA B O 1
ATOM 3796 N N . THR B 1 54 ? 27.384 35.647 19.562 1.00 21.26 51 THR B N 1
ATOM 3797 C CA . THR B 1 54 ? 27.152 34.429 20.343 1.00 21.89 51 THR B CA 1
ATOM 3798 C C . THR B 1 54 ? 27.986 34.394 21.640 1.00 24.67 51 THR B C 1
ATOM 3799 O O . THR B 1 54 ? 27.627 33.721 22.601 1.00 20.20 51 THR B O 1
ATOM 3803 N N . THR B 1 55 ? 29.098 35.117 21.669 1.00 22.44 52 THR B N 1
ATOM 3804 C CA . THR B 1 55 ? 30.039 35.018 22.792 1.00 20.89 52 THR B CA 1
ATOM 3805 C C . THR B 1 55 ? 29.504 35.484 24.156 1.00 23.28 52 THR B C 1
ATOM 3806 O O . THR B 1 55 ? 29.662 34.785 25.151 1.00 23.83 52 THR B O 1
ATOM 3810 N N . PRO B 1 56 ? 28.861 36.663 24.214 1.00 22.98 53 PRO B N 1
ATOM 3811 C CA . PRO B 1 56 ? 28.365 37.068 25.536 1.00 22.48 53 PRO B CA 1
ATOM 3812 C C . PRO B 1 56 ? 27.323 36.094 26.122 1.00 27.93 53 PRO B C 1
ATOM 3813 O O . PRO B 1 56 ? 27.249 35.931 27.341 1.00 25.11 53 PRO B O 1
ATOM 3817 N N . VAL B 1 57 ? 26.523 35.472 25.259 1.00 24.35 54 VAL B N 1
ATOM 3818 C CA . VAL B 1 57 ? 25.525 34.495 25.676 1.00 20.85 54 VAL B CA 1
ATOM 3819 C C . VAL B 1 57 ? 26.173 33.204 26.215 1.00 22.66 54 VAL B C 1
ATOM 3820 O O . VAL B 1 57 ? 25.797 32.701 27.277 1.00 25.85 54 VAL B O 1
ATOM 3824 N N . LEU B 1 58 ? 27.135 32.666 25.468 1.00 22.18 55 LEU B N 1
ATOM 3825 C CA . LEU B 1 58 ? 27.907 31.501 25.916 1.00 22.64 55 LEU B CA 1
ATOM 3826 C C . LEU B 1 58 ? 28.543 31.764 27.276 1.00 25.73 55 LEU B C 1
ATOM 3827 O O . LEU B 1 58 ? 28.573 30.890 28.135 1.00 24.78 55 LEU B O 1
ATOM 3832 N N . VAL B 1 59 ? 29.065 32.973 27.457 1.00 25.82 56 VAL B N 1
ATOM 3833 C CA . VAL B 1 59 ? 29.662 33.343 28.737 1.00 26.94 56 VAL B CA 1
ATOM 3834 C C . VAL B 1 59 ? 28.587 33.437 29.819 1.00 27.01 56 VAL B C 1
ATOM 3835 O O . VAL B 1 59 ? 28.769 32.886 30.916 1.00 28.44 56 VAL B O 1
ATOM 3839 N N . ASP B 1 60 ? 27.470 34.099 29.501 1.00 24.51 57 ASP B N 1
ATOM 3840 C CA . ASP B 1 60 ? 26.321 34.209 30.420 1.00 24.15 57 ASP B CA 1
ATOM 3841 C C . ASP B 1 60 ? 25.951 32.868 31.035 1.00 29.92 57 ASP B C 1
ATOM 3842 O O . ASP B 1 60 ? 25.723 32.763 32.243 1.00 26.00 57 ASP B O 1
ATOM 3847 N N . ILE B 1 61 ? 25.832 31.846 30.192 1.00 24.97 58 ILE B N 1
ATOM 3848 C CA . ILE B 1 61 ? 25.403 30.538 30.679 1.00 23.75 58 ILE B CA 1
ATOM 3849 C C . ILE B 1 61 ? 26.593 29.643 31.049 1.00 24.64 58 ILE B C 1
ATOM 3850 O O . ILE B 1 61 ? 26.416 28.477 31.392 1.00 24.77 58 ILE B O 1
ATOM 3855 N N . ASP B 1 62 ? 27.794 30.207 30.962 1.00 24.63 59 ASP B N 1
ATOM 3856 C CA . ASP B 1 62 ? 29.022 29.522 31.339 1.00 25.36 59 ASP B CA 1
ATOM 3857 C C . ASP B 1 62 ? 29.296 28.293 30.461 1.00 26.83 59 ASP B C 1
ATOM 3858 O O . ASP B 1 62 ? 29.803 27.285 30.934 1.00 24.23 59 ASP B O 1
ATOM 3863 N N . ALA B 1 63 ? 28.984 28.403 29.172 1.00 23.72 60 ALA B N 1
ATOM 3864 C CA . ALA B 1 63 ? 29.284 27.351 28.209 1.00 25.26 60 ALA B CA 1
ATOM 3865 C C . ALA B 1 63 ? 30.510 27.694 27.368 1.00 29.08 60 ALA B C 1
ATOM 3866 O O . ALA B 1 63 ? 30.994 26.861 26.598 1.00 29.04 60 ALA B O 1
ATOM 3868 N N . PHE B 1 64 ? 31.013 28.920 27.495 1.00 25.62 61 PHE B N 1
ATOM 3869 C CA . PHE B 1 64 ? 32.066 29.353 26.587 1.00 27.01 61 PHE B CA 1
ATOM 3870 C C . PHE B 1 64 ? 33.355 28.531 26.676 1.00 28.04 61 PHE B C 1
ATOM 3871 O O . PHE B 1 64 ? 33.943 28.165 25.659 1.00 24.34 61 PHE B O 1
ATOM 3879 N N . ASP B 1 65 ? 33.810 28.267 27.889 1.00 27.98 62 ASP B N 1
ATOM 3880 C CA . ASP B 1 65 ? 35.040 27.506 28.072 1.00 32.21 62 ASP B CA 1
ATOM 3881 C C . ASP B 1 65 ? 34.915 26.094 27.500 1.00 30.66 62 ASP B C 1
ATOM 3882 O O . ASP B 1 65 ? 35.861 25.578 26.898 1.00 31.65 62 ASP B O 1
ATOM 3887 N N . LYS B 1 66 ? 33.744 25.483 27.677 1.00 25.56 63 LYS B N 1
ATOM 3888 C CA . LYS B 1 66 ? 33.455 24.178 27.084 1.00 29.40 63 LYS B CA 1
ATOM 3889 C C . LYS B 1 66 ? 33.555 24.207 25.567 1.00 29.10 63 LYS B C 1
ATOM 3890 O O . LYS B 1 66 ? 34.124 23.301 24.965 1.00 27.91 63 LYS B O 1
ATOM 3896 N N . VAL B 1 67 ? 32.994 25.240 24.944 1.00 28.58 64 VAL B N 1
ATOM 3897 C CA . VAL B 1 67 ? 33.057 25.353 23.491 1.00 25.84 64 VAL B CA 1
ATOM 3898 C C . VAL B 1 67 ? 34.498 25.518 23.029 1.00 28.99 64 VAL B C 1
ATOM 3899 O O . VAL B 1 67 ? 34.950 24.850 22.098 1.00 27.84 64 VAL B O 1
ATOM 3903 N N . GLU B 1 68 ? 35.237 26.396 23.696 1.00 28.75 65 GLU B N 1
ATOM 3904 C CA . GLU B 1 68 ? 36.617 26.618 23.299 1.00 32.84 65 GLU B CA 1
ATOM 3905 C C . GLU B 1 68 ? 37.448 25.343 23.455 1.00 31.19 65 GLU B C 1
ATOM 3906 O O . GLU B 1 68 ? 38.271 25.017 22.603 1.00 34.72 65 GLU B O 1
ATOM 3912 N N . ALA B 1 69 ? 37.206 24.611 24.537 1.00 32.59 66 ALA B N 1
ATOM 3913 C CA . ALA B 1 69 ? 37.969 23.398 24.826 1.00 31.33 66 ALA B CA 1
ATOM 3914 C C . ALA B 1 69 ? 37.625 22.230 23.895 1.00 32.82 66 ALA B C 1
ATOM 3915 O O . ALA B 1 69 ? 38.371 21.257 23.811 1.00 35.54 66 ALA B O 1
ATOM 3917 N N . ALA B 1 70 ? 36.496 22.325 23.202 1.00 29.62 67 ALA B N 1
ATOM 3918 C CA . ALA B 1 70 ? 36.074 21.276 22.282 1.00 28.73 67 ALA B CA 1
ATOM 3919 C C . ALA B 1 70 ? 36.940 21.225 21.012 1.00 33.46 67 ALA B C 1
ATOM 3920 O O . ALA B 1 70 ? 36.923 20.240 20.274 1.00 31.55 67 ALA B O 1
ATOM 3922 N N . GLY B 1 71 ? 37.695 22.288 20.756 1.00 27.42 68 GLY B N 1
ATOM 3923 C CA . GLY B 1 71 ? 38.609 22.306 19.630 1.00 28.00 68 GLY B CA 1
ATOM 3924 C C . GLY B 1 71 ? 38.008 22.734 18.298 1.00 32.24 68 GLY B C 1
ATOM 3925 O O . GLY B 1 71 ? 38.608 22.499 17.245 1.00 28.55 68 GLY B O 1
ATOM 3926 N N . PHE B 1 72 ? 36.832 23.361 18.332 1.00 29.84 69 PHE B N 1
ATOM 3927 C CA . PHE B 1 72 ? 36.235 23.924 17.124 1.00 27.84 69 PHE B CA 1
ATOM 3928 C C . PHE B 1 72 ? 37.204 24.921 16.508 1.00 29.59 69 PHE B C 1
ATOM 3929 O O . PHE B 1 72 ? 37.906 25.605 17.240 1.00 27.39 69 PHE B O 1
ATOM 3937 N N . PRO B 1 73 ? 37.264 25.001 15.160 1.00 27.44 70 PRO B N 1
ATOM 3938 C CA . PRO B 1 73 ? 38.169 25.970 14.532 1.00 29.41 70 PRO B CA 1
ATOM 3939 C C . PRO B 1 73 ? 37.854 27.407 14.959 1.00 27.57 70 PRO B C 1
ATOM 3940 O O . PRO B 1 73 ? 36.691 27.784 15.046 1.00 24.40 70 PRO B O 1
ATOM 3944 N N . LYS B 1 74 ? 38.890 28.190 15.234 1.00 27.03 71 LYS B N 1
ATOM 3945 C CA . LYS B 1 74 ? 38.711 29.578 15.629 1.00 29.35 71 LYS B CA 1
ATOM 3946 C C . LYS B 1 74 ? 38.446 30.458 14.413 1.00 28.37 71 LYS B C 1
ATOM 3947 O O . LYS B 1 74 ? 39.081 30.294 13.379 1.00 28.37 71 LYS B O 1
ATOM 3953 N N . LYS B 1 75 ? 37.481 31.368 14.539 1.00 23.71 72 LYS B N 1
ATOM 3954 C CA . LYS B 1 75 ? 37.106 32.282 13.460 1.00 24.12 72 LYS B CA 1
ATOM 3955 C C . LYS B 1 75 ? 37.434 33.715 13.856 1.00 28.39 72 LYS B C 1
ATOM 3956 O O . LYS B 1 75 ? 36.800 34.266 14.764 1.00 24.15 72 LYS B O 1
ATOM 3962 N N . PHE B 1 76 ? 38.412 34.320 13.180 1.00 24.28 73 PHE B N 1
ATOM 3963 C CA . PHE B 1 76 ? 38.824 35.691 13.490 1.00 27.17 73 PHE B CA 1
ATOM 3964 C C . PHE B 1 76 ? 38.194 36.740 12.583 1.00 28.19 73 PHE B C 1
ATOM 3965 O O . PHE B 1 76 ? 38.285 37.946 12.852 1.00 26.29 73 PHE B O 1
ATOM 3973 N N . GLY B 1 77 ? 37.596 36.296 11.484 1.00 27.58 74 GLY B N 1
ATOM 3974 C CA . GLY B 1 77 ? 37.029 37.239 10.537 1.00 25.88 74 GLY B CA 1
ATOM 3975 C C . GLY B 1 77 ? 36.264 36.583 9.411 1.00 29.41 74 GLY B C 1
ATOM 3976 O O . GLY B 1 77 ? 35.889 35.417 9.487 1.00 27.62 74 GLY B O 1
ATOM 3977 N N . ALA B 1 78 ? 36.024 37.351 8.362 1.00 28.87 75 ALA B N 1
ATOM 3978 C CA . ALA B 1 78 ? 35.175 36.904 7.282 1.00 29.46 75 ALA B CA 1
ATOM 3979 C C . ALA B 1 78 ? 35.535 37.655 6.017 1.00 27.85 75 ALA B C 1
ATOM 3980 O O . ALA B 1 78 ? 35.983 38.795 6.077 1.00 27.56 75 ALA B O 1
ATOM 3982 N N . ALA B 1 79 ? 35.333 37.007 4.873 1.00 26.59 76 ALA B N 1
ATOM 3983 C CA . ALA B 1 79 ? 35.548 37.657 3.587 1.00 27.19 76 ALA B CA 1
ATOM 3984 C C . ALA B 1 79 ? 34.380 37.395 2.634 1.00 28.60 76 ALA B C 1
ATOM 3985 O O . ALA B 1 79 ? 33.850 36.280 2.570 1.00 28.97 76 ALA B O 1
ATOM 3987 N N . TRP B 1 80 ? 33.961 38.442 1.927 1.00 29.99 77 TRP B N 1
ATOM 3988 C CA . TRP B 1 80 ? 32.887 38.340 0.939 1.00 33.23 77 TRP B CA 1
ATOM 3989 C C . TRP B 1 80 ? 33.434 38.728 -0.429 1.00 34.40 77 TRP B C 1
ATOM 3990 O O . TRP B 1 80 ? 33.938 39.837 -0.600 1.00 36.56 77 TRP B O 1
ATOM 4001 N N . THR B 1 81 ? 33.332 37.826 -1.402 1.00 30.03 78 THR B N 1
ATOM 4002 C CA . THR B 1 81 ? 33.823 38.116 -2.749 1.00 32.04 78 THR B CA 1
ATOM 4003 C C . THR B 1 81 ? 32.685 38.230 -3.756 1.00 32.69 78 THR B C 1
ATOM 4004 O O . THR B 1 81 ? 31.582 37.722 -3.532 1.00 31.72 78 THR B O 1
ATOM 4008 N N . SER B 1 82 ? 32.968 38.874 -4.884 1.00 30.89 79 SER B N 1
ATOM 4009 C CA . SER B 1 82 ? 32.004 38.959 -5.975 1.00 31.04 79 SER B CA 1
ATOM 4010 C C . SER B 1 82 ? 32.689 38.621 -7.298 1.00 38.76 79 SER B C 1
ATOM 4011 O O . SER B 1 82 ? 33.841 38.995 -7.513 1.00 34.99 79 SER B O 1
ATOM 4014 N N . ALA B 1 83 ? 31.985 37.911 -8.176 1.00 37.45 80 ALA B N 1
ATOM 4015 C CA . ALA B 1 83 ? 32.536 37.552 -9.485 1.00 40.73 80 ALA B CA 1
ATOM 4016 C C . ALA B 1 83 ? 32.525 38.751 -10.429 1.00 44.95 80 ALA B C 1
ATOM 4017 O O . ALA B 1 83 ? 32.880 38.643 -11.601 1.00 55.95 80 ALA B O 1
ATOM 4019 N N . ASP B 1 84 ? 32.122 39.895 -9.897 1.00 45.13 81 ASP B N 1
ATOM 4020 C CA . ASP B 1 84 ? 31.954 41.111 -10.669 1.00 47.55 81 ASP B CA 1
ATOM 4021 C C . ASP B 1 84 ? 32.954 42.155 -10.169 1.00 49.06 81 ASP B C 1
ATOM 4022 O O . ASP B 1 84 ? 33.174 42.281 -8.961 1.00 47.59 81 ASP B O 1
ATOM 4027 N N . SER B 1 85 ? 33.567 42.890 -11.092 1.00 47.35 82 SER B N 1
ATOM 4028 C CA . SER B 1 85 ? 34.538 43.924 -10.734 1.00 47.34 82 SER B CA 1
ATOM 4029 C C . SER B 1 85 ? 33.885 45.245 -10.340 1.00 43.69 82 SER B C 1
ATOM 4030 O O . SER B 1 85 ? 34.511 46.083 -9.693 1.00 42.93 82 SER B O 1
ATOM 4033 N N . GLY B 1 86 ? 32.634 45.441 -10.737 1.00 41.35 83 GLY B N 1
ATOM 4034 C CA . GLY B 1 86 ? 31.918 46.643 -10.349 1.00 42.24 83 GLY B CA 1
ATOM 4035 C C . GLY B 1 86 ? 32.183 47.825 -11.257 1.00 43.88 83 GLY B C 1
ATOM 4036 O O . GLY B 1 86 ? 32.957 47.717 -12.210 1.00 41.64 83 GLY B O 1
ATOM 4037 N N . PRO B 1 87 ? 31.540 48.967 -10.963 1.00 39.62 84 PRO B N 1
ATOM 4038 C CA . PRO B 1 87 ? 31.656 50.165 -11.799 1.00 43.71 84 PRO B CA 1
ATOM 4039 C C . PRO B 1 87 ? 33.061 50.738 -11.701 1.00 47.48 84 PRO B C 1
ATOM 4040 O O . PRO B 1 87 ? 33.718 50.564 -10.674 1.00 46.72 84 PRO B O 1
ATOM 4044 N N . SER B 1 88 ? 33.516 51.407 -12.753 1.00 45.76 85 SER B N 1
ATOM 4045 C CA . SER B 1 88 ? 34.842 52.018 -12.744 1.00 43.96 85 SER B CA 1
ATOM 4046 C C . SER B 1 88 ? 34.841 53.228 -11.822 1.00 41.21 85 SER B C 1
ATOM 4047 O O . SER B 1 88 ? 35.855 53.559 -11.212 1.00 46.42 85 SER B O 1
ATOM 4050 N N . ASP B 1 89 ? 33.693 53.892 -11.733 1.00 45.01 86 ASP B N 1
ATOM 4051 C CA . ASP B 1 89 ? 33.545 55.075 -10.893 1.00 45.87 86 ASP B CA 1
ATOM 4052 C C . ASP B 1 89 ? 33.213 54.677 -9.448 1.00 50.39 86 ASP B C 1
ATOM 4053 O O . ASP B 1 89 ? 32.174 54.066 -9.188 1.00 46.21 86 ASP B O 1
ATOM 4058 N N . LYS B 1 90 ? 34.092 55.040 -8.515 1.00 49.55 87 LYS B N 1
ATOM 4059 C CA . LYS B 1 90 ? 33.991 54.591 -7.125 1.00 43.72 87 LYS B CA 1
ATOM 4060 C C . LYS B 1 90 ? 33.233 55.552 -6.227 1.00 47.59 87 LYS B C 1
ATOM 4061 O O . LYS B 1 90 ? 33.055 55.290 -5.037 1.00 41.36 87 LYS B O 1
ATOM 4067 N N . MET B 1 91 ? 32.798 56.671 -6.796 1.00 41.75 88 MET B N 1
ATOM 4068 C CA . MET B 1 91 ? 31.974 57.626 -6.068 1.00 47.30 88 MET B CA 1
ATOM 4069 C C . MET B 1 91 ? 32.556 58.045 -4.716 1.00 39.90 88 MET B C 1
ATOM 4070 O O . MET B 1 91 ? 31.807 58.313 -3.782 1.00 42.12 88 MET B O 1
ATOM 4075 N N . GLY B 1 92 ? 33.880 58.099 -4.612 1.00 42.16 89 GLY B N 1
ATOM 4076 C CA . GLY B 1 92 ? 34.525 58.612 -3.411 1.00 36.54 89 GLY B CA 1
ATOM 4077 C C . GLY B 1 92 ? 34.910 57.542 -2.397 1.00 42.67 89 GLY B C 1
ATOM 4078 O O . GLY B 1 92 ? 35.620 57.811 -1.426 1.00 42.75 89 GLY B O 1
ATOM 4079 N N . PHE B 1 93 ? 34.447 56.319 -2.626 1.00 40.63 90 PHE B N 1
ATOM 4080 C CA . PHE B 1 93 ? 34.749 55.208 -1.733 1.00 36.50 90 PHE B CA 1
ATOM 4081 C C . PHE B 1 93 ? 36.204 54.757 -1.846 1.00 37.08 90 PHE B C 1
ATOM 4082 O O . PHE B 1 93 ? 36.716 54.550 -2.942 1.00 37.29 90 PHE B O 1
ATOM 4090 N N . THR B 1 94 ? 36.857 54.570 -0.706 1.00 37.05 91 THR B N 1
ATOM 4091 C CA . THR B 1 94 ? 38.257 54.160 -0.692 1.00 40.60 91 THR B CA 1
ATOM 4092 C C . THR B 1 94 ? 38.413 52.801 -0.005 1.00 41.87 91 THR B C 1
ATOM 4093 O O . THR B 1 94 ? 37.449 52.252 0.529 1.00 39.67 91 THR B O 1
ATOM 4097 N N . GLY B 1 95 ? 39.629 52.262 -0.018 1.00 40.46 92 GLY B N 1
ATOM 4098 C CA . GLY B 1 95 ? 39.910 50.998 0.635 1.00 42.28 92 GLY B CA 1
ATOM 4099 C C . GLY B 1 95 ? 39.562 49.789 -0.213 1.00 45.86 92 GLY B C 1
ATOM 4100 O O . GLY B 1 95 ? 39.603 48.652 0.266 1.00 45.09 92 GLY B O 1
ATOM 4101 N N . LEU B 1 96 ? 39.228 50.023 -1.479 1.00 40.31 93 LEU B N 1
ATOM 4102 C CA . LEU B 1 96 ? 38.877 48.929 -2.383 1.00 41.39 93 LEU B CA 1
ATOM 4103 C C . LEU B 1 96 ? 40.105 48.338 -3.084 1.00 47.77 93 LEU B C 1
ATOM 4104 O O . LEU B 1 96 ? 40.403 48.676 -4.230 1.00 50.23 93 LEU B O 1
ATOM 4109 N N . ASP B 1 97 ? 40.796 47.442 -2.388 1.00 48.26 94 ASP B N 1
ATOM 4110 C CA . ASP B 1 97 ? 42.044 46.859 -2.875 1.00 51.43 94 ASP B CA 1
ATOM 4111 C C . ASP B 1 97 ? 41.888 46.094 -4.186 1.00 53.50 94 ASP B C 1
ATOM 4112 O O . ASP B 1 97 ? 42.804 46.060 -5.007 1.00 54.31 94 ASP B O 1
ATOM 4117 N N . HIS B 1 98 ? 40.730 45.474 -4.380 1.00 51.24 95 HIS B N 1
ATOM 4118 C CA . HIS B 1 98 ? 40.499 44.693 -5.589 1.00 51.87 95 HIS B CA 1
ATOM 4119 C C . HIS B 1 98 ? 39.223 45.147 -6.292 1.00 43.45 95 HIS B C 1
ATOM 4120 O O . HIS B 1 98 ? 38.363 44.331 -6.615 1.00 47.76 95 HIS B O 1
ATOM 4127 N N . ASP B 1 99 ? 39.103 46.448 -6.530 1.00 43.89 96 ASP B N 1
ATOM 4128 C CA . ASP B 1 99 ? 37.870 46.995 -7.074 1.00 44.76 96 ASP B CA 1
ATOM 4129 C C . ASP B 1 99 ? 36.718 46.506 -6.184 1.00 41.53 96 ASP B C 1
ATOM 4130 O O . ASP B 1 99 ? 36.835 46.540 -4.963 1.00 39.38 96 ASP B O 1
ATOM 4135 N N . PHE B 1 100 ? 35.628 46.037 -6.776 1.00 41.94 97 PHE B N 1
ATOM 4136 C CA . PHE B 1 100 ? 34.500 45.553 -5.977 1.00 39.01 97 PHE B CA 1
ATOM 4137 C C . PHE B 1 100 ? 34.497 44.031 -5.830 1.00 39.43 97 PHE B C 1
ATOM 4138 O O . PHE B 1 100 ? 33.478 43.434 -5.471 1.00 39.04 97 PHE B O 1
ATOM 4146 N N . ARG B 1 101 ? 35.635 43.403 -6.108 1.00 36.26 98 ARG B N 1
ATOM 4147 C CA . ARG B 1 101 ? 35.719 41.947 -6.099 1.00 36.61 98 ARG B CA 1
ATOM 4148 C C . ARG B 1 101 ? 35.848 41.323 -4.700 1.00 36.98 98 ARG B C 1
ATOM 4149 O O . ARG B 1 101 ? 35.660 40.117 -4.538 1.00 33.37 98 ARG B O 1
ATOM 4157 N N . ALA B 1 102 ? 36.186 42.122 -3.696 1.00 34.41 99 ALA B N 1
ATOM 4158 C CA . ALA B 1 102 ? 36.419 41.547 -2.374 1.00 36.59 99 ALA B CA 1
ATOM 4159 C C . ALA B 1 102 ? 36.325 42.543 -1.234 1.00 33.56 99 ALA B C 1
ATOM 4160 O O . ALA B 1 102 ? 36.749 43.694 -1.344 1.00 33.83 99 ALA B O 1
ATOM 4162 N N . ALA B 1 103 ? 35.749 42.077 -0.132 1.00 36.52 100 ALA B N 1
ATOM 4163 C CA . ALA B 1 103 ? 35.784 42.801 1.127 1.00 35.04 100 ALA B CA 1
ATOM 4164 C C . ALA B 1 103 ? 36.121 41.802 2.229 1.00 37.21 100 ALA B C 1
ATOM 4165 O O . ALA B 1 103 ? 35.749 40.627 2.155 1.00 34.07 100 ALA B O 1
ATOM 4167 N N . GLU B 1 104 ? 36.845 42.258 3.241 1.00 33.18 101 GLU B N 1
ATOM 4168 C CA . GLU B 1 104 ? 37.259 41.368 4.324 1.00 36.51 101 GLU B CA 1
ATOM 4169 C C . GLU B 1 104 ? 37.403 42.146 5.618 1.00 32.89 101 GLU B C 1
ATOM 4170 O O . GLU B 1 104 ? 37.806 43.305 5.603 1.00 35.00 101 GLU B O 1
ATOM 4176 N N . ILE B 1 105 ? 37.052 41.514 6.734 1.00 32.95 102 ILE B N 1
ATOM 4177 C CA . ILE B 1 105 ? 37.222 42.126 8.045 1.00 29.71 102 ILE B CA 1
ATOM 4178 C C . ILE B 1 105 ? 37.664 41.129 9.100 1.00 30.28 102 ILE B C 1
ATOM 4179 O O . ILE B 1 105 ? 37.506 39.911 8.955 1.00 27.78 102 ILE B O 1
ATOM 4184 N N . MET B 1 106 ? 38.212 41.679 10.172 1.00 29.27 103 MET B N 1
ATOM 4185 C CA . MET B 1 106 ? 38.513 40.914 11.362 1.00 29.48 103 MET B CA 1
ATOM 4186 C C . MET B 1 106 ? 37.627 41.457 12.470 1.00 25.58 103 MET B C 1
ATOM 4187 O O . MET B 1 106 ? 37.465 42.670 12.604 1.00 29.49 103 MET B O 1
ATOM 4192 N N . PHE B 1 107 ? 37.026 40.551 13.235 1.00 28.04 104 PHE B N 1
ATOM 4193 C CA . PHE B 1 107 ? 36.088 40.920 14.286 1.00 26.88 104 PHE B CA 1
ATOM 4194 C C . PHE B 1 107 ? 36.704 41.830 15.337 1.00 28.36 104 PHE B C 1
ATOM 4195 O O . PHE B 1 107 ? 36.002 42.644 15.928 1.00 28.06 104 PHE B O 1
ATOM 4203 N N . ASN B 1 108 ? 38.009 41.697 15.568 1.00 27.79 105 ASN B N 1
ATOM 4204 C CA . ASN B 1 108 ? 38.681 42.539 16.564 1.00 31.83 105 ASN B CA 1
ATOM 4205 C C . ASN B 1 108 ? 38.924 43.990 16.147 1.00 32.98 105 ASN B C 1
ATOM 4206 O O . ASN B 1 108 ? 39.548 44.745 16.887 1.00 32.61 105 ASN B O 1
ATOM 4211 N N . GLU B 1 109 ? 38.436 44.384 14.976 1.00 29.75 106 GLU B N 1
ATOM 4212 C CA . GLU B 1 109 ? 38.567 45.779 14.544 1.00 32.62 106 GLU B CA 1
ATOM 4213 C C . GLU B 1 109 ? 37.588 46.694 15.265 1.00 35.13 106 GLU B C 1
ATOM 4214 O O . GLU B 1 109 ? 37.703 47.921 15.212 1.00 35.08 106 GLU B O 1
ATOM 4220 N N . ARG B 1 110 ? 36.608 46.101 15.931 1.00 30.13 107 ARG B N 1
ATOM 4221 C CA . ARG B 1 110 ? 35.644 46.889 16.677 1.00 31.26 107 ARG B CA 1
ATOM 4222 C C . ARG B 1 110 ? 35.398 46.258 18.032 1.00 37.35 107 ARG B C 1
ATOM 4223 O O . ARG B 1 110 ? 35.080 45.075 18.120 1.00 32.41 107 ARG B O 1
ATOM 4231 N N . THR B 1 111 ? 35.545 47.042 19.091 1.00 31.32 108 THR B N 1
ATOM 4232 C CA . THR B 1 111 ? 35.237 46.541 20.419 1.00 32.97 108 THR B CA 1
ATOM 4233 C C . THR B 1 111 ? 33.751 46.191 20.508 1.00 32.45 108 THR B C 1
ATOM 4234 O O . THR B 1 111 ? 32.881 46.982 20.124 1.00 32.94 108 THR B O 1
ATOM 4238 N N . GLN B 1 112 ? 33.466 44.995 21.006 1.00 29.80 109 GLN B N 1
ATOM 4239 C CA . GLN B 1 112 ? 32.095 44.525 21.111 1.00 28.97 109 GLN B CA 1
ATOM 4240 C C . GLN B 1 112 ? 31.805 44.203 22.566 1.00 30.02 109 GLN B C 1
ATOM 4241 O O . GLN B 1 112 ? 32.568 43.481 23.211 1.00 28.26 109 GLN B O 1
ATOM 4247 N N . SER B 1 113 ? 30.715 44.751 23.098 1.00 27.60 110 SER B N 1
ATOM 4248 C CA . SER B 1 113 ? 30.504 44.663 24.536 1.00 27.94 110 SER B CA 1
ATOM 4249 C C . SER B 1 113 ? 30.333 43.204 24.952 1.00 30.47 110 SER B C 1
ATOM 4250 O O . SER B 1 113 ? 29.567 42.462 24.327 1.00 31.34 110 SER B O 1
ATOM 4253 N N . GLY B 1 114 ? 31.050 42.793 25.995 1.00 30.88 111 GLY B N 1
ATOM 4254 C CA . GLY B 1 114 ? 30.927 41.443 26.517 1.00 31.79 111 GLY B CA 1
ATOM 4255 C C . GLY B 1 114 ? 31.724 40.404 25.741 1.00 33.18 111 GLY B C 1
ATOM 4256 O O . GLY B 1 114 ? 31.652 39.205 26.027 1.00 29.04 111 GLY B O 1
ATOM 4257 N N . VAL B 1 115 ? 32.501 40.866 24.770 1.00 31.34 112 VAL B N 1
ATOM 4258 C CA . VAL B 1 115 ? 33.330 39.982 23.955 1.00 29.01 112 VAL B CA 1
ATOM 4259 C C . VAL B 1 115 ? 34.802 40.173 24.298 1.00 36.25 112 VAL B C 1
ATOM 4260 O O . VAL B 1 115 ? 35.405 41.205 23.985 1.00 32.13 112 VAL B O 1
ATOM 4264 N N . HIS B 1 116 ? 35.373 39.144 24.917 1.00 33.85 113 HIS B N 1
ATOM 4265 C CA . HIS B 1 116 ? 36.692 39.209 25.529 1.00 36.78 113 HIS B CA 1
ATOM 4266 C C . HIS B 1 116 ? 37.751 38.485 24.700 1.00 35.77 113 HIS B C 1
ATOM 4267 O O . HIS B 1 116 ? 38.917 38.419 25.090 1.00 35.87 113 HIS B O 1
ATOM 4274 N N . LYS B 1 117 ? 37.344 37.942 23.558 1.00 31.82 114 LYS B N 1
ATOM 4275 C CA . LYS B 1 117 ? 38.272 37.229 22.683 1.00 29.39 114 LYS B CA 1
ATOM 4276 C C . LYS B 1 117 ? 38.258 37.824 21.282 1.00 33.54 114 LYS B C 1
ATOM 4277 O O . LYS B 1 117 ? 37.276 38.454 20.873 1.00 28.43 114 LYS B O 1
ATOM 4283 N N . ASP B 1 118 ? 39.338 37.596 20.538 1.00 26.35 115 ASP B N 1
ATOM 4284 C CA . ASP B 1 118 ? 39.453 38.136 19.193 1.00 29.90 115 ASP B CA 1
ATOM 4285 C C . ASP B 1 118 ? 38.810 37.201 18.180 1.00 28.13 115 ASP B C 1
ATOM 4286 O O . ASP B 1 118 ? 38.775 37.501 16.985 1.00 27.83 115 ASP B O 1
ATOM 4291 N N . TYR B 1 119 ? 38.300 36.069 18.659 1.00 28.21 116 TYR B N 1
ATOM 4292 C CA . TYR B 1 119 ? 37.723 35.075 17.761 1.00 27.55 116 TYR B CA 1
ATOM 4293 C C . TYR B 1 119 ? 36.390 34.519 18.255 1.00 23.59 116 TYR B C 1
ATOM 4294 O O . TYR B 1 119 ? 36.093 34.567 19.463 1.00 23.69 116 TYR B O 1
ATOM 4303 N N . THR B 1 120 ? 35.610 33.990 17.347 1.00 24.90 117 THR B N 1
ATOM 4304 C CA . THR B 1 120 ? 34.514 33.117 17.663 1.00 23.15 117 THR B CA 1
ATOM 4305 C C . THR B 1 120 ? 34.873 31.780 17.000 1.00 26.04 117 THR B C 1
ATOM 4306 O O . THR B 1 120 ? 36.014 31.467 16.941 1.00 26.10 117 THR B O 1
ATOM 4310 N N . PHE B 1 121 ? 33.920 31.010 16.520 1.00 23.93 118 PHE B N 1
ATOM 4311 C CA . PHE B 1 121 ? 34.187 29.661 16.019 1.00 24.68 118 PHE B CA 1
ATOM 4312 C C . PHE B 1 121 ? 33.410 29.293 14.767 1.00 23.34 118 PHE B C 1
ATOM 4313 O O . PHE B 1 121 ? 32.379 29.890 14.460 1.00 22.86 118 PHE B O 1
ATOM 4321 N N . HIS B 1 122 ? 33.921 28.298 14.050 1.00 23.76 119 HIS B N 1
ATOM 4322 C CA . HIS B 1 122 ? 33.106 27.550 13.088 1.00 24.65 119 HIS B CA 1
ATOM 4323 C C . HIS B 1 122 ? 32.870 26.195 13.746 1.00 22.35 119 HIS B C 1
ATOM 4324 O O . HIS B 1 122 ? 33.797 25.630 14.316 1.00 23.77 119 HIS B O 1
ATOM 4331 N N . VAL B 1 123 ? 31.659 25.651 13.658 1.00 23.48 120 VAL B N 1
ATOM 4332 C CA . VAL B 1 123 ? 31.361 24.424 14.388 1.00 23.80 120 VAL B CA 1
ATOM 4333 C C . VAL B 1 123 ? 30.717 23.311 13.548 1.00 25.82 120 VAL B C 1
ATOM 4334 O O . VAL B 1 123 ? 29.919 23.581 12.662 1.00 24.67 120 VAL B O 1
ATOM 4338 N N . ASP B 1 124 ? 31.098 22.061 13.832 1.00 22.62 121 ASP B N 1
ATOM 4339 C CA . ASP B 1 124 ? 30.302 20.898 13.464 1.00 24.23 121 ASP B CA 1
ATOM 4340 C C . ASP B 1 124 ? 29.032 20.975 14.312 1.00 23.24 121 ASP B C 1
ATOM 4341 O O . ASP B 1 124 ? 29.084 20.783 15.520 1.00 21.48 121 ASP B O 1
ATOM 4346 N N . ARG B 1 125 ? 27.891 21.283 13.6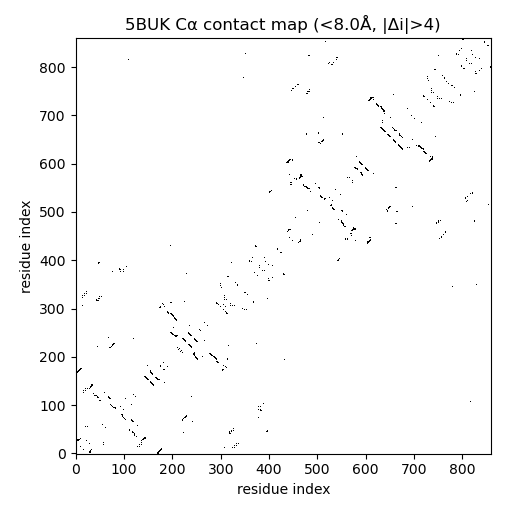96 1.00 22.97 122 ARG B N 1
ATOM 4347 C CA . ARG B 1 125 ? 26.663 21.500 14.474 1.00 23.11 122 ARG B CA 1
ATOM 4348 C C . ARG B 1 125 ? 26.161 20.267 15.232 1.00 23.47 122 ARG B C 1
ATOM 4349 O O . ARG B 1 125 ? 25.464 20.390 16.235 1.00 23.58 122 ARG B O 1
ATOM 4357 N N . GLY B 1 126 ? 26.495 19.073 14.758 1.00 24.41 123 GLY B N 1
ATOM 4358 C CA . GLY B 1 126 ? 26.089 17.881 15.488 1.00 20.93 123 GLY B CA 1
ATOM 4359 C C . GLY B 1 126 ? 26.748 17.858 16.856 1.00 23.01 123 GLY B C 1
ATOM 4360 O O . GLY B 1 126 ? 26.109 17.582 17.874 1.00 23.23 123 GLY B O 1
ATOM 4361 N N . GLN B 1 127 ? 28.037 18.170 16.875 1.00 21.31 124 GLN B N 1
ATOM 4362 C CA . GLN B 1 127 ? 28.808 18.219 18.104 1.00 22.54 124 GLN B CA 1
ATOM 4363 C C . GLN B 1 127 ? 28.487 19.451 18.957 1.00 23.76 124 GLN B C 1
ATOM 4364 O O . GLN B 1 127 ? 28.390 19.367 20.178 1.00 21.04 124 GLN B O 1
ATOM 4370 N N . PHE B 1 128 ? 28.331 20.595 18.304 1.00 20.96 125 PHE B N 1
ATOM 4371 C CA . PHE B 1 128 ? 28.037 21.854 18.988 1.00 21.67 125 PHE B CA 1
ATOM 4372 C C . PHE B 1 128 ? 26.699 21.789 19.733 1.00 22.07 125 PHE B C 1
ATOM 4373 O O . PHE B 1 128 ? 26.632 22.067 20.934 1.00 21.15 125 PHE B O 1
ATOM 4381 N N . ASP B 1 129 ? 25.635 21.402 19.033 1.00 21.55 126 ASP B N 1
ATOM 4382 C CA . ASP B 1 129 ? 24.315 21.319 19.656 1.00 22.89 126 ASP B CA 1
ATOM 4383 C C . ASP B 1 129 ? 24.273 20.280 20.767 1.00 22.25 126 ASP B C 1
ATOM 4384 O O . ASP B 1 129 ? 23.570 20.453 21.757 1.00 21.58 126 ASP B O 1
ATOM 4389 N N . LEU B 1 130 ? 24.985 19.177 20.577 1.00 21.19 127 LEU B N 1
ATOM 4390 C CA . LEU B 1 130 ? 25.090 18.167 21.631 1.00 22.47 127 LEU B CA 1
ATOM 4391 C C . LEU B 1 130 ? 25.770 18.728 22.886 1.00 20.52 127 LEU B C 1
ATOM 4392 O O . LEU B 1 130 ? 25.305 18.548 24.014 1.00 19.69 127 LEU B O 1
ATOM 4397 N N . LEU B 1 131 ? 26.899 19.389 22.691 1.00 20.69 128 LEU B N 1
ATOM 4398 C CA . LEU B 1 131 ? 27.616 19.979 23.820 1.00 21.48 128 LEU B CA 1
ATOM 4399 C C . LEU B 1 131 ? 26.686 20.914 24.599 1.00 21.99 128 LEU B C 1
ATOM 4400 O O . LEU B 1 131 ? 26.611 20.861 25.822 1.00 22.79 128 LEU B O 1
ATOM 4405 N N . LEU B 1 132 ? 25.953 21.755 23.884 1.00 19.71 129 LEU B N 1
ATOM 4406 C CA . LEU B 1 132 ? 25.087 22.740 24.531 1.00 19.86 129 LEU B CA 1
ATOM 4407 C C . LEU B 1 132 ? 23.862 22.100 25.187 1.00 22.84 129 LEU B C 1
ATOM 4408 O O . LEU B 1 132 ? 23.364 22.581 26.211 1.00 21.39 129 LEU B O 1
ATOM 4413 N N . LEU B 1 133 ? 23.373 21.007 24.608 1.00 21.06 130 LEU B N 1
ATOM 4414 C CA . LEU B 1 133 ? 22.221 20.339 25.195 1.00 19.92 130 LEU B CA 1
ATOM 4415 C C . LEU B 1 133 ? 22.600 19.661 26.509 1.00 22.01 130 LEU B C 1
ATOM 4416 O O . LEU B 1 133 ? 21.861 19.757 27.496 1.00 21.87 130 LEU B O 1
ATOM 4421 N N . LYS B 1 134 ? 23.757 18.993 26.527 1.00 21.68 131 LYS B N 1
ATOM 4422 C CA . LYS B 1 134 ? 24.257 18.387 27.759 1.00 24.37 131 LYS B CA 1
ATOM 4423 C C . LYS B 1 134 ? 24.554 19.462 28.799 1.00 22.28 131 LYS B C 1
ATOM 4424 O O . LYS B 1 134 ? 24.361 19.243 29.995 1.00 22.53 131 LYS B O 1
ATOM 4430 N N . HIS B 1 135 ? 25.026 20.622 28.351 1.00 21.74 132 HIS B N 1
ATOM 4431 C CA . HIS B 1 135 ? 25.269 21.728 29.268 1.00 24.09 132 HIS B CA 1
ATOM 4432 C C . HIS B 1 135 ? 23.965 22.192 29.941 1.00 26.13 132 HIS B C 1
ATOM 4433 O O . HIS B 1 135 ? 23.949 22.459 31.140 1.00 24.79 132 HIS B O 1
ATOM 4440 N N . ALA B 1 136 ? 22.887 22.305 29.162 1.00 22.07 133 ALA B N 1
ATOM 4441 C CA . ALA B 1 136 ? 21.579 22.689 29.690 1.00 22.59 133 ALA B CA 1
ATOM 4442 C C . ALA B 1 136 ? 21.112 21.673 30.730 1.00 25.20 133 ALA B C 1
ATOM 4443 O O . ALA B 1 136 ? 20.577 22.041 31.780 1.00 24.36 133 ALA B O 1
ATOM 4445 N N . GLU B 1 137 ? 21.335 20.394 30.454 1.00 21.39 134 GLU B N 1
ATOM 4446 C CA . GLU B 1 137 ? 20.982 19.376 31.438 1.00 24.07 134 GLU B CA 1
ATOM 4447 C C . GLU B 1 137 ? 21.768 19.555 32.729 1.00 24.32 134 GLU B C 1
ATOM 4448 O O . GLU B 1 137 ? 21.228 19.432 33.831 1.00 25.23 134 GLU B O 1
ATOM 4454 N N . GLU B 1 138 ? 23.054 19.851 32.595 1.00 26.82 135 GLU B N 1
ATOM 4455 C CA . GLU B 1 138 ? 23.887 20.076 33.760 1.00 27.38 135 GLU B CA 1
ATOM 4456 C C . GLU B 1 138 ? 23.390 21.289 34.569 1.00 28.37 135 GLU B C 1
ATOM 4457 O O . GLU B 1 138 ? 23.554 21.334 35.788 1.00 24.85 135 GLU B O 1
ATOM 4463 N N . GLN B 1 139 ? 22.769 22.263 33.900 1.00 26.91 136 GLN B N 1
ATOM 4464 C CA . GLN B 1 139 ? 22.239 23.441 34.596 1.00 25.73 136 GLN B CA 1
ATOM 4465 C C . GLN B 1 139 ? 20.976 23.128 35.386 1.00 29.91 136 GLN B C 1
ATOM 4466 O O . GLN B 1 139 ? 20.579 23.905 36.260 1.00 24.68 136 GLN B O 1
ATOM 4472 N N . GLY B 1 140 ? 20.343 21.998 35.070 1.00 26.73 137 GLY B N 1
ATOM 4473 C CA . GLY B 1 140 ? 19.183 21.550 35.802 1.00 26.23 137 GLY B CA 1
ATOM 4474 C C . GLY B 1 140 ? 17.949 21.326 34.953 1.00 25.30 137 GLY B C 1
ATOM 4475 O O . GLY B 1 140 ? 16.931 20.879 35.471 1.00 29.18 137 GLY B O 1
ATOM 4476 N N . ALA B 1 141 ? 18.023 21.634 33.657 1.00 25.12 138 ALA B N 1
ATOM 4477 C CA . ALA B 1 141 ? 16.897 21.374 32.761 1.00 23.93 138 ALA B CA 1
ATOM 4478 C C . ALA B 1 141 ? 16.670 19.867 32.603 1.00 25.19 138 ALA B C 1
ATOM 4479 O O . ALA B 1 141 ? 17.624 19.088 32.555 1.00 23.63 138 ALA B O 1
ATOM 4481 N N . LYS B 1 142 ? 15.406 19.461 32.556 1.00 24.88 139 LYS B N 1
ATOM 4482 C CA . LYS B 1 142 ? 15.072 18.056 32.339 1.00 23.57 139 LYS B CA 1
ATOM 4483 C C . LYS B 1 142 ? 14.953 17.817 30.848 1.00 25.26 139 LYS B C 1
ATOM 4484 O O . LYS B 1 142 ? 13.996 18.257 30.223 1.00 24.03 139 LYS B O 1
ATOM 4490 N N . VAL B 1 143 ? 15.934 17.110 30.289 1.00 24.40 140 VAL B N 1
ATOM 4491 C CA . VAL B 1 143 ? 16.063 16.971 28.848 1.00 22.38 140 VAL B CA 1
ATOM 4492 C C . VAL B 1 143 ? 15.564 15.603 28.369 1.00 24.69 140 VAL B C 1
ATOM 4493 O O . VAL B 1 143 ? 15.938 14.575 28.938 1.00 24.95 140 VAL B O 1
ATOM 4497 N N . HIS B 1 144 ? 14.735 15.602 27.324 1.00 24.39 141 HIS B N 1
ATOM 4498 C CA . HIS B 1 144 ? 14.219 14.371 26.718 1.00 24.18 141 HIS B CA 1
ATOM 4499 C C . HIS B 1 144 ? 14.542 14.370 25.226 1.00 25.98 141 HIS B C 1
ATOM 4500 O O . HIS B 1 144 ? 14.261 15.348 24.527 1.00 27.17 141 HIS B O 1
ATOM 4507 N N . GLN B 1 145 ? 15.137 13.286 24.736 1.00 20.34 142 GLN B N 1
ATOM 4508 C CA . GLN B 1 145 ? 15.439 13.176 23.316 1.00 19.64 142 GLN B CA 1
ATOM 4509 C C . GLN B 1 145 ? 14.676 12.004 22.712 1.00 23.30 142 GLN B C 1
ATOM 4510 O O . GLN B 1 145 ? 14.370 11.036 23.413 1.00 23.24 142 GLN B O 1
ATOM 4516 N N . GLY B 1 146 ? 14.392 12.082 21.416 1.00 19.44 143 GLY B N 1
ATOM 4517 C CA . GLY B 1 146 ? 13.585 11.081 20.747 1.00 22.45 143 GLY B CA 1
ATOM 4518 C C . GLY B 1 146 ? 12.120 11.294 21.083 1.00 27.31 143 GLY B C 1
ATOM 4519 O O . GLY B 1 146 ? 11.288 10.408 20.885 1.00 25.72 143 GLY B O 1
ATOM 4520 N N . VAL B 1 147 ? 11.805 12.481 21.594 1.00 25.02 144 VAL B N 1
ATOM 4521 C CA . VAL B 1 147 ? 10.452 12.796 22.058 1.00 24.80 144 VAL B CA 1
ATOM 4522 C C . VAL B 1 147 ? 9.933 14.057 21.372 1.00 27.81 144 VAL B C 1
ATOM 4523 O O . VAL B 1 147 ? 10.324 15.183 21.710 1.00 24.98 144 VAL B O 1
ATOM 4527 N N . ARG B 1 148 ? 9.057 13.859 20.395 1.00 25.58 145 ARG B N 1
ATOM 4528 C CA . ARG B 1 148 ? 8.526 14.974 19.607 1.00 27.29 145 ARG B CA 1
ATOM 4529 C C . ARG B 1 148 ? 7.272 15.595 20.235 1.00 28.51 145 ARG B C 1
ATOM 4530 O O . ARG B 1 148 ? 6.431 14.889 20.808 1.00 31.18 145 ARG B O 1
ATOM 4538 N N . VAL B 1 149 ? 7.152 16.920 20.135 1.00 23.76 146 VAL B N 1
ATOM 4539 C CA . VAL B 1 149 ? 5.922 17.610 20.530 1.00 24.19 146 VAL B CA 1
ATOM 4540 C C . VAL B 1 149 ? 5.053 17.805 19.284 1.00 25.78 146 VAL B C 1
ATOM 4541 O O . VAL B 1 149 ? 5.447 18.504 18.353 1.00 24.06 146 VAL B O 1
ATOM 4545 N N . ASN B 1 150 ? 3.886 17.169 19.262 1.00 27.53 147 ASN B N 1
ATOM 4546 C CA . ASN B 1 150 ? 3.014 17.182 18.090 1.00 29.33 147 ASN B CA 1
ATOM 4547 C C . ASN B 1 150 ? 2.054 18.359 18.068 1.00 26.88 147 ASN B C 1
ATOM 4548 O O . ASN B 1 150 ? 1.594 18.785 17.006 1.00 27.10 147 ASN B O 1
ATOM 4553 N N . ARG B 1 151 ? 1.752 18.883 19.244 1.00 23.63 148 ARG B N 1
ATOM 4554 C CA . ARG B 1 151 ? 0.749 19.926 19.352 1.00 29.83 148 ARG B CA 1
ATOM 4555 C C . ARG B 1 151 ? 0.829 20.575 20.722 1.00 29.49 148 ARG B C 1
ATOM 4556 O O . ARG B 1 151 ? 1.273 19.949 21.685 1.00 29.75 148 ARG B O 1
ATOM 4564 N N . VAL B 1 152 ? 0.417 21.838 20.804 1.00 28.74 149 VAL B N 1
ATOM 4565 C CA . VAL B 1 152 ? 0.267 22.508 22.087 1.00 24.73 149 VAL B CA 1
ATOM 4566 C C . VAL B 1 152 ? -1.213 22.830 22.287 1.00 33.04 149 VAL B C 1
ATOM 4567 O O . VAL B 1 152 ? -1.822 23.515 21.465 1.00 28.30 149 VAL B O 1
ATOM 4571 N N . ASN B 1 153 ? -1.797 22.301 23.357 1.00 30.79 150 ASN B N 1
ATOM 4572 C CA . ASN B 1 153 ? -3.203 22.571 23.641 1.00 35.19 150 ASN B CA 1
ATOM 4573 C C . ASN B 1 153 ? -3.363 23.751 24.599 1.00 30.10 150 ASN B C 1
ATOM 4574 O O . ASN B 1 153 ? -2.830 23.743 25.709 1.00 32.68 150 ASN B O 1
ATOM 4579 N N . PHE B 1 154 ? -4.092 24.771 24.155 1.00 35.55 151 PHE B N 1
ATOM 4580 C CA . PHE B 1 154 ? -4.306 25.983 24.951 1.00 32.67 151 PHE B CA 1
ATOM 4581 C C . PHE B 1 154 ? -5.693 26.067 25.604 1.00 40.80 151 PHE B C 1
ATOM 4582 O O . PHE B 1 154 ? -6.053 27.104 26.163 1.00 40.01 151 PHE B O 1
ATOM 4590 N N . ASP B 1 155 ? -6.460 24.983 25.537 1.00 39.90 152 ASP B N 1
ATOM 4591 C CA . ASP B 1 155 ? -7.836 24.975 26.044 1.00 43.39 152 ASP B CA 1
ATOM 4592 C C . ASP B 1 155 ? -7.937 25.215 27.553 1.00 43.74 152 ASP B C 1
ATOM 4593 O O . ASP B 1 155 ? -8.866 25.868 28.020 1.00 41.89 152 ASP B O 1
ATOM 4598 N N . GLY B 1 156 ? -6.989 24.675 28.310 1.00 38.26 153 GLY B N 1
ATOM 4599 C CA . GLY B 1 156 ? -7.048 24.742 29.759 1.00 34.53 153 GLY B CA 1
ATOM 4600 C C . GLY B 1 156 ? -6.450 25.993 30.368 1.00 38.10 153 GLY B C 1
ATOM 4601 O O . GLY B 1 156 ? -6.040 26.920 29.660 1.00 39.56 153 GLY B O 1
ATOM 4602 N N . ALA B 1 157 ? -6.412 26.021 31.697 1.00 37.81 154 ALA B N 1
ATOM 4603 C CA . ALA B 1 157 ? -5.802 27.121 32.443 1.00 40.03 154 ALA B CA 1
ATOM 4604 C C . ALA B 1 157 ? -4.347 27.344 32.023 1.00 40.43 154 ALA B C 1
ATOM 4605 O O . ALA B 1 157 ? -3.894 28.482 31.851 1.00 40.06 154 ALA B O 1
ATOM 4607 N N . PHE B 1 158 ? -3.618 26.246 31.863 1.00 39.33 155 PHE B N 1
ATOM 4608 C CA . PHE B 1 158 ? -2.234 26.308 31.411 1.00 37.58 155 PHE B CA 1
ATOM 4609 C C . PHE B 1 158 ? -2.040 25.478 30.143 1.00 33.39 155 PHE B C 1
ATOM 4610 O O . PHE B 1 158 ? -2.778 24.519 29.895 1.00 30.03 155 PHE B O 1
ATOM 4618 N N . PRO B 1 159 ? -1.050 25.851 29.328 1.00 30.38 156 PRO B N 1
ATOM 4619 C CA . PRO B 1 159 ? -0.800 25.085 28.105 1.00 30.38 156 PRO B CA 1
ATOM 4620 C C . PRO B 1 159 ? -0.387 23.645 28.404 1.00 32.52 156 PRO B C 1
ATOM 4621 O O . PRO B 1 159 ? 0.233 23.352 29.441 1.00 29.12 156 PRO B O 1
ATOM 4625 N N . VAL B 1 160 ? -0.731 22.754 27.482 1.00 29.44 157 VAL B N 1
ATOM 4626 C CA . VAL B 1 160 ? -0.333 21.356 27.586 1.00 30.13 157 VAL B CA 1
ATOM 4627 C C . VAL B 1 160 ? 0.419 20.942 26.331 1.00 27.71 157 VAL B C 1
ATOM 4628 O O . VAL B 1 160 ? -0.051 21.144 25.215 1.00 26.88 157 VAL B O 1
ATOM 4632 N N . LEU B 1 161 ? 1.613 20.401 26.518 1.00 26.39 158 LEU B N 1
ATOM 4633 C CA . LEU B 1 161 ? 2.374 19.868 25.399 1.00 26.25 158 LEU B CA 1
ATOM 4634 C C . LEU B 1 161 ? 1.931 18.434 25.128 1.00 29.13 158 LEU B C 1
ATOM 4635 O O . LEU B 1 161 ? 1.984 17.573 26.008 1.00 26.37 158 LEU B O 1
ATOM 4640 N N . GLU B 1 162 ? 1.504 18.171 23.903 1.00 27.50 159 GLU B N 1
ATOM 4641 C CA . GLU B 1 162 ? 1.142 16.811 23.541 1.00 28.37 159 GLU B CA 1
ATOM 4642 C C . GLU B 1 162 ? 2.353 16.165 22.902 1.00 29.92 159 GLU B C 1
ATOM 4643 O O . GLU B 1 162 ? 2.657 16.433 21.744 1.00 29.80 159 GLU B O 1
ATOM 4649 N N . THR B 1 163 ? 3.065 15.351 23.683 1.00 30.08 160 THR B N 1
ATOM 4650 C CA . THR B 1 163 ? 4.281 14.702 23.205 1.00 31.60 160 THR B CA 1
ATOM 4651 C C . THR B 1 163 ? 3.990 13.291 22.728 1.00 33.83 160 THR B C 1
ATOM 4652 O O . THR B 1 163 ? 2.914 12.748 22.984 1.00 34.13 160 THR B O 1
ATOM 4656 N N . SER B 1 164 ? 4.958 12.712 22.023 1.00 33.16 161 SER B N 1
ATOM 4657 C CA . SER B 1 164 ? 4.846 11.361 21.493 1.00 37.29 161 SER B CA 1
ATOM 4658 C C . SER B 1 164 ? 6.005 10.512 22.018 1.00 32.25 161 SER B C 1
ATOM 4659 O O . SER B 1 164 ? 7.170 10.811 21.754 1.00 31.21 161 SER B O 1
ATOM 4662 N N . VAL B 1 165 ? 5.671 9.486 22.796 1.00 28.70 162 VAL B N 1
ATOM 4663 C CA . VAL B 1 165 ? 6.640 8.560 23.354 1.00 33.08 162 VAL B CA 1
ATOM 4664 C C . VAL B 1 165 ? 6.319 7.166 22.840 1.00 32.77 162 VAL B C 1
ATOM 4665 O O . VAL B 1 165 ? 5.319 6.564 23.241 1.00 30.18 162 VAL B O 1
ATOM 4669 N N . ALA B 1 166 ? 7.152 6.655 21.942 1.00 30.47 163 ALA B N 1
ATOM 4670 C CA . ALA B 1 166 ? 6.925 5.326 21.365 1.00 30.00 163 ALA B CA 1
ATOM 4671 C C . ALA B 1 166 ? 5.462 5.094 20.962 1.00 33.67 163 ALA B C 1
ATOM 4672 O O . ALA B 1 166 ? 4.831 4.121 21.387 1.00 32.17 163 ALA B O 1
ATOM 4674 N N . GLY B 1 167 ? 4.929 5.989 20.142 1.00 35.11 164 GLY B N 1
ATOM 4675 C CA . GLY B 1 167 ? 3.567 5.857 19.666 1.00 35.16 164 GLY B CA 1
ATOM 4676 C C . GLY B 1 167 ? 2.514 6.223 20.692 1.00 35.63 164 GLY B C 1
ATOM 4677 O O . GLY B 1 167 ? 1.330 6.262 20.375 1.00 41.42 164 GLY B O 1
ATOM 4678 N N . GLN B 1 168 ? 2.933 6.482 21.926 1.00 32.57 165 GLN B N 1
ATOM 4679 C CA . GLN B 1 168 ? 1.998 6.879 22.970 1.00 33.92 165 GLN B CA 1
ATOM 4680 C C . GLN B 1 168 ? 1.966 8.396 23.102 1.00 38.77 165 GLN B C 1
ATOM 4681 O O . GLN B 1 168 ? 2.985 9.071 22.981 1.00 34.88 165 GLN B O 1
ATOM 4687 N N . ARG B 1 169 ? 0.786 8.933 23.356 1.00 39.23 166 ARG B N 1
ATOM 4688 C CA . ARG B 1 169 ? 0.652 10.370 23.509 1.00 38.24 166 ARG B CA 1
ATOM 4689 C C . ARG B 1 169 ? 0.729 10.730 24.985 1.00 34.92 166 ARG B C 1
ATOM 4690 O O . ARG B 1 169 ? -0.099 10.304 25.779 1.00 40.64 166 ARG B O 1
ATOM 4698 N N . ALA B 1 170 ? 1.751 11.496 25.353 1.00 30.56 167 ALA B N 1
ATOM 4699 C CA . ALA B 1 170 ? 1.951 11.896 26.735 1.00 28.29 167 ALA B CA 1
ATOM 4700 C C . ALA B 1 170 ? 1.741 13.403 26.875 1.00 34.58 167 ALA B C 1
ATOM 4701 O O . ALA B 1 170 ? 2.479 14.202 26.289 1.00 31.65 167 ALA B O 1
ATOM 4703 N N . LYS B 1 171 ? 0.743 13.788 27.662 1.00 30.41 168 LYS B N 1
ATOM 4704 C CA . LYS B 1 171 ? 0.389 15.194 27.821 1.00 32.27 168 LYS B CA 1
ATOM 4705 C C . LYS B 1 171 ? 1.096 15.819 29.019 1.00 35.48 168 LYS B C 1
ATOM 4706 O O . LYS B 1 171 ? 0.932 15.372 30.160 1.00 37.12 168 LYS B O 1
ATOM 4712 N N . VAL B 1 172 ? 1.886 16.853 28.746 1.00 28.45 169 VAL B N 1
ATOM 4713 C CA . VAL B 1 172 ? 2.689 17.510 29.766 1.00 25.27 169 VAL B CA 1
ATOM 4714 C C . VAL B 1 172 ? 2.236 18.948 29.995 1.00 29.59 169 VAL B C 1
ATOM 4715 O O . VAL B 1 172 ? 2.489 19.818 29.162 1.00 27.19 169 VAL B O 1
ATOM 4719 N N . PRO B 1 173 ? 1.568 19.209 31.131 1.00 29.03 170 PRO B N 1
ATOM 4720 C CA . PRO B 1 173 ? 1.185 20.596 31.417 1.00 29.06 170 PRO B CA 1
ATOM 4721 C C . PRO B 1 173 ? 2.398 21.418 31.868 1.00 27.23 170 PRO B C 1
ATOM 4722 O O . PRO B 1 173 ? 3.248 20.928 32.612 1.00 27.78 170 PRO B O 1
ATOM 4726 N N . VAL B 1 174 ? 2.496 22.654 31.386 1.00 26.00 171 VAL B N 1
ATOM 4727 C CA . VAL B 1 174 ? 3.583 23.548 31.774 1.00 27.17 171 VAL B CA 1
ATOM 4728 C C . VAL B 1 174 ? 2.978 24.933 31.940 1.00 26.08 171 VAL B C 1
ATOM 4729 O O . VAL B 1 174 ? 1.921 25.201 31.383 1.00 28.89 171 VAL B O 1
ATOM 4733 N N . LYS B 1 175 ? 3.632 25.818 32.688 1.00 25.35 172 LYS B N 1
ATOM 4734 C CA . LYS B 1 175 ? 3.069 27.161 32.884 1.00 26.39 172 LYS B CA 1
ATOM 4735 C C . LYS B 1 175 ? 3.302 28.062 31.663 1.00 28.27 172 LYS B C 1
ATOM 4736 O O . LYS B 1 175 ? 2.524 28.976 31.375 1.00 27.99 172 LYS B O 1
ATOM 4742 N N . MET B 1 176 ? 4.362 27.777 30.919 1.00 22.86 173 MET B N 1
ATOM 4743 C CA . MET B 1 176 ? 4.784 28.653 29.840 1.00 26.08 173 MET B CA 1
ATOM 4744 C C . MET B 1 176 ? 5.425 27.799 28.757 1.00 26.60 173 MET B C 1
ATOM 4745 O O . MET B 1 176 ? 6.205 26.914 29.076 1.00 23.92 173 MET B O 1
ATOM 4750 N N . VAL B 1 177 ? 5.099 28.058 27.490 1.00 26.50 174 VAL B N 1
ATOM 4751 C CA . VAL B 1 177 ? 5.720 27.315 26.390 1.00 27.15 174 VAL B CA 1
ATOM 4752 C C . VAL B 1 177 ? 6.738 28.145 25.609 1.00 26.13 174 VAL B C 1
ATOM 4753 O O . VAL B 1 177 ? 6.478 29.292 25.238 1.00 24.46 174 VAL B O 1
ATOM 4757 N N . VAL B 1 178 ? 7.904 27.563 25.361 1.00 25.73 175 VAL B N 1
ATOM 4758 C CA . VAL B 1 178 ? 8.868 28.183 24.466 1.00 21.04 175 VAL B CA 1
ATOM 4759 C C . VAL B 1 178 ? 9.029 27.284 23.261 1.00 23.26 175 VAL B C 1
ATOM 4760 O O . VAL B 1 178 ? 9.412 26.129 23.396 1.00 22.65 175 VAL B O 1
ATOM 4764 N N . ASP B 1 179 ? 8.690 27.813 22.091 1.00 23.11 176 ASP B N 1
ATOM 4765 C CA . ASP B 1 179 ? 8.841 27.077 20.849 1.00 21.47 176 ASP B CA 1
ATOM 4766 C C . ASP B 1 179 ? 10.228 27.367 20.283 1.00 22.86 176 ASP B C 1
ATOM 4767 O O . ASP B 1 179 ? 10.506 28.487 19.840 1.00 23.45 176 ASP B O 1
ATOM 4772 N N . ALA B 1 180 ? 11.103 26.361 20.335 1.00 20.04 177 ALA B N 1
ATOM 4773 C CA . ALA B 1 180 ? 12.458 26.468 19.819 1.00 20.75 177 ALA B CA 1
ATOM 4774 C C . ALA B 1 180 ? 12.685 25.397 18.745 1.00 22.56 177 ALA B C 1
ATOM 4775 O O . ALA B 1 180 ? 13.773 24.835 18.620 1.00 19.73 177 ALA B O 1
ATOM 4777 N N . SER B 1 181 ? 11.644 25.145 17.964 1.00 22.77 178 SER B N 1
ATOM 4778 C CA . SER B 1 181 ? 11.636 24.063 16.979 1.00 23.17 178 SER B CA 1
ATOM 4779 C C . SER B 1 181 ? 12.339 24.391 15.661 1.00 22.08 178 SER B C 1
ATOM 4780 O O . SER B 1 181 ? 12.288 23.598 14.724 1.00 20.51 178 SER B O 1
ATOM 4783 N N . GLY B 1 182 ? 12.993 25.551 15.582 1.00 18.80 179 GLY B N 1
ATOM 4784 C CA . GLY B 1 182 ? 13.730 25.917 14.394 1.00 19.82 179 GLY B CA 1
ATOM 4785 C C . GLY B 1 182 ? 12.821 26.019 13.189 1.00 23.14 179 GLY B C 1
ATOM 4786 O O . GLY B 1 182 ? 11.663 26.434 13.309 1.00 20.04 179 GLY B O 1
ATOM 4787 N N . ARG B 1 183 ? 13.340 25.629 12.030 1.00 22.51 180 ARG B N 1
ATOM 4788 C CA . ARG B 1 183 ? 12.610 25.771 10.773 1.00 21.74 180 ARG B CA 1
ATOM 4789 C C . ARG B 1 183 ? 11.326 24.928 10.710 1.00 25.93 180 ARG B C 1
ATOM 4790 O O . ARG B 1 183 ? 10.516 25.094 9.802 1.00 24.59 180 ARG B O 1
ATOM 4798 N N . ARG B 1 184 ? 11.124 24.033 11.673 1.00 25.72 181 ARG B N 1
ATOM 4799 C CA . ARG B 1 184 ? 9.864 23.288 11.704 1.00 22.40 181 ARG B CA 1
ATOM 4800 C C . ARG B 1 184 ? 8.702 24.183 12.124 1.00 24.64 181 ARG B C 1
ATOM 4801 O O . ARG B 1 184 ? 7.532 23.840 11.890 1.00 23.76 181 ARG B O 1
ATOM 4803 N N . THR B 1 185 ? 9.028 25.318 12.747 1.00 20.28 182 THR B N 1
ATOM 4804 C CA . THR B 1 185 ? 8.033 26.300 13.187 1.00 21.51 182 THR B CA 1
ATOM 4805 C C . THR B 1 185 ? 6.780 25.624 13.735 1.00 22.40 182 THR B C 1
ATOM 4806 O O . THR B 1 185 ? 5.686 25.838 13.245 1.00 24.68 182 THR B O 1
ATOM 4810 N N . GLN B 1 186 ? 6.950 24.809 14.766 1.00 25.02 183 GLN B N 1
ATOM 4811 C CA . GLN B 1 186 ? 5.866 23.973 15.266 1.00 22.30 183 GLN B CA 1
ATOM 4812 C C . GLN B 1 186 ? 4.643 24.779 15.685 1.00 28.98 183 GLN B C 1
ATOM 4813 O O . GLN B 1 186 ? 3.510 24.454 15.301 1.00 23.46 183 GLN B O 1
ATOM 4819 N N . LEU B 1 187 ? 4.868 25.830 16.473 1.00 25.76 184 LEU B N 1
ATOM 4820 C CA . LEU B 1 187 ? 3.761 26.626 16.984 1.00 26.68 184 LEU B CA 1
ATOM 4821 C C . LEU B 1 187 ? 3.238 27.611 15.947 1.00 27.90 184 LEU B C 1
ATOM 4822 O O . LEU B 1 187 ? 2.024 27.796 15.817 1.00 29.40 184 LEU B O 1
ATOM 4827 N N . GLY B 1 188 ? 4.156 28.232 15.205 1.00 24.91 185 GLY B N 1
ATOM 4828 C CA . GLY B 1 188 ? 3.810 29.158 14.144 1.00 26.89 185 GLY B CA 1
ATOM 4829 C C . GLY B 1 188 ? 2.908 28.528 13.095 1.00 32.87 185 GLY B C 1
ATOM 4830 O O . GLY B 1 188 ? 1.959 29.156 12.609 1.00 29.56 185 GLY B O 1
ATOM 4831 N N . SER B 1 189 ? 3.204 27.283 12.736 1.00 26.67 186 SER B N 1
ATOM 4832 C CA . SER B 1 189 ? 2.380 26.563 11.781 1.00 28.57 186 SER B CA 1
ATOM 4833 C C . SER B 1 189 ? 1.046 26.139 12.396 1.00 28.94 186 SER B C 1
ATOM 4834 O O . SER B 1 189 ? 0.007 26.167 11.729 1.00 27.04 186 SER B O 1
ATOM 4837 N N . GLN B 1 190 ? 1.071 25.741 13.665 1.00 25.29 187 GLN B N 1
ATOM 4838 C CA . GLN B 1 190 ? -0.166 25.376 14.343 1.00 27.81 187 GLN B CA 1
ATOM 4839 C C . GLN B 1 190 ? -1.114 26.578 14.434 1.00 31.76 187 GLN B C 1
ATOM 4840 O O . GLN B 1 190 ? -2.321 26.437 14.259 1.00 27.61 187 GLN B O 1
ATOM 4846 N N . LEU B 1 191 ? -0.561 27.758 14.694 1.00 28.32 188 LEU B N 1
ATOM 4847 C CA . LEU B 1 191 ? -1.372 28.964 14.822 1.00 27.96 188 LEU B CA 1
ATOM 4848 C C . LEU B 1 191 ? -1.664 29.636 13.470 1.00 28.65 188 LEU B C 1
ATOM 4849 O O . LEU B 1 191 ? -2.432 30.604 13.398 1.00 29.71 188 LEU B O 1
ATOM 4854 N N . LYS B 1 192 ? -1.052 29.122 12.408 1.00 27.75 189 LYS B N 1
ATOM 4855 C CA . LYS B 1 192 ? -1.228 29.659 11.052 1.00 29.80 189 LYS B CA 1
ATOM 4856 C C . LYS B 1 192 ? -0.783 31.116 10.959 1.00 31.00 189 LYS B C 1
ATOM 4857 O O . LYS B 1 192 ? -1.453 31.949 10.331 1.00 29.86 189 LYS B O 1
ATOM 4863 N N . VAL B 1 193 ? 0.356 31.427 11.569 1.00 25.98 190 VAL B N 1
ATOM 4864 C CA . VAL B 1 193 ? 0.886 32.781 11.506 1.00 23.64 190 VAL B CA 1
ATOM 4865 C C . VAL B 1 193 ? 2.210 32.874 10.749 1.00 25.15 190 VAL B C 1
ATOM 4866 O O . VAL B 1 193 ? 2.886 33.893 10.796 1.00 29.56 190 VAL B O 1
ATOM 4870 N N . LYS B 1 194 ? 2.585 31.820 10.040 1.00 25.21 191 LYS B N 1
ATOM 4871 C CA . LYS B 1 194 ? 3.848 31.839 9.316 1.00 25.12 191 LYS B CA 1
ATOM 4872 C C . LYS B 1 194 ? 3.674 32.469 7.930 1.00 32.24 191 LYS B C 1
ATOM 4873 O O . LYS B 1 194 ? 2.868 31.994 7.125 1.00 30.53 191 LYS B O 1
ATOM 4879 N N . GLU B 1 195 ? 4.412 33.539 7.645 1.00 28.08 192 GLU B N 1
ATOM 4880 C CA . GLU B 1 195 ? 4.360 34.137 6.302 1.00 29.90 192 GLU B CA 1
ATOM 4881 C C . GLU B 1 195 ? 5.649 33.903 5.527 1.00 26.93 192 GLU B C 1
ATOM 4882 O O . GLU B 1 195 ? 6.699 34.427 5.884 1.00 28.13 192 GLU B O 1
ATOM 4888 N N . LYS B 1 196 ? 5.582 33.112 4.461 1.00 28.83 193 LYS B N 1
ATOM 4889 C CA . LYS B 1 196 ? 6.790 32.824 3.698 1.00 27.79 193 LYS B CA 1
ATOM 4890 C C . LYS B 1 196 ? 7.171 34.008 2.822 1.00 30.63 193 LYS B C 1
ATOM 4891 O O . LYS B 1 196 ? 6.317 34.713 2.286 1.00 28.11 193 LYS B O 1
ATOM 4897 N N . ASP B 1 197 ? 8.466 34.237 2.704 1.00 23.28 194 ASP B N 1
ATOM 4898 C CA . ASP B 1 197 ? 8.960 35.369 1.935 1.00 27.62 194 ASP B CA 1
ATOM 4899 C C . ASP B 1 197 ? 8.822 35.099 0.437 1.00 30.64 194 ASP B C 1
ATOM 4900 O O . ASP B 1 197 ? 9.253 34.059 -0.045 1.00 30.05 194 ASP B O 1
ATOM 4905 N N . PRO B 1 198 ? 8.218 36.042 -0.306 1.00 33.27 195 PRO B N 1
ATOM 4906 C CA . PRO B 1 198 ? 7.976 35.847 -1.740 1.00 34.80 195 PRO B CA 1
ATOM 4907 C C . PRO B 1 198 ? 9.227 36.041 -2.597 1.00 39.25 195 PRO B C 1
ATOM 4908 O O . PRO B 1 198 ? 9.217 35.674 -3.772 1.00 36.60 195 PRO B O 1
ATOM 4912 N N . VAL B 1 199 ? 10.283 36.609 -2.023 1.00 29.27 196 VAL B N 1
ATOM 4913 C CA . VAL B 1 199 ? 11.500 36.902 -2.783 1.00 30.72 196 VAL B CA 1
ATOM 4914 C C . VAL B 1 199 ? 12.675 36.022 -2.351 1.00 31.17 196 VAL B C 1
ATOM 4915 O O . VAL B 1 199 ? 13.368 35.413 -3.173 1.00 30.56 196 VAL B O 1
ATOM 4919 N N . PHE B 1 200 ? 12.906 35.961 -1.049 1.00 28.78 197 PHE B N 1
ATOM 4920 C CA . PHE B 1 200 ? 14.018 35.173 -0.525 1.00 27.36 197 PHE B CA 1
ATOM 4921 C C . PHE B 1 200 ? 13.630 33.727 -0.258 1.00 29.71 197 PHE B C 1
ATOM 4922 O O . PHE B 1 200 ? 13.456 33.307 0.889 1.00 27.44 197 PHE B O 1
ATOM 4930 N N . ASN B 1 201 ? 13.526 32.963 -1.337 1.00 25.98 198 ASN B N 1
ATOM 4931 C CA . ASN B 1 201 ? 13.046 31.597 -1.270 1.00 30.26 198 ASN B CA 1
ATOM 4932 C C . ASN B 1 201 ? 14.172 30.616 -1.596 1.00 31.66 198 ASN B C 1
ATOM 4933 O O . ASN B 1 201 ? 13.984 29.646 -2.336 1.00 33.11 198 ASN B O 1
ATOM 4938 N N . GLN B 1 202 ? 15.342 30.885 -1.028 1.00 28.28 199 GLN B N 1
ATOM 4939 C CA . GLN B 1 202 ? 16.550 30.119 -1.317 1.00 28.80 199 GLN B CA 1
ATOM 4940 C C . GLN B 1 202 ? 16.483 28.652 -0.903 1.00 27.29 199 GLN B C 1
ATOM 4941 O O . GLN B 1 202 ? 15.804 28.277 0.061 1.00 29.32 199 GLN B O 1
ATOM 4947 N N . TYR B 1 203 ? 17.208 27.827 -1.643 1.00 25.83 200 TYR B N 1
ATOM 4948 C CA . TYR B 1 203 ? 17.527 26.475 -1.204 1.00 25.07 200 TYR B CA 1
ATOM 4949 C C . TYR B 1 203 ? 19.050 26.320 -1.244 1.00 25.18 200 TYR B C 1
ATOM 4950 O O . TYR B 1 203 ? 19.727 27.094 -1.920 1.00 26.01 200 TYR B O 1
ATOM 4959 N N . ALA B 1 204 ? 19.585 25.340 -0.515 1.00 23.26 201 ALA B N 1
ATOM 4960 C CA . ALA B 1 204 ? 21.033 25.154 -0.434 1.00 23.09 201 ALA B CA 1
ATOM 4961 C C . ALA B 1 204 ? 21.425 23.718 -0.733 1.00 24.04 201 ALA B C 1
ATOM 4962 O O . ALA B 1 204 ? 20.753 22.790 -0.298 1.00 26.11 201 ALA B O 1
ATOM 4964 N N . ILE B 1 205 ? 22.529 23.562 -1.461 1.00 25.44 202 ILE B N 1
ATOM 4965 C CA . ILE B 1 205 ? 23.090 22.263 -1.830 1.00 26.87 202 ILE B CA 1
ATOM 4966 C C . ILE B 1 205 ? 24.510 22.255 -1.277 1.00 22.83 202 ILE B C 1
ATOM 4967 O O . ILE B 1 205 ? 25.326 23.107 -1.644 1.00 25.69 202 ILE B O 1
ATOM 4972 N N . HIS B 1 206 ? 24.812 21.325 -0.383 1.00 25.22 203 HIS B N 1
ATOM 4973 C CA . HIS B 1 206 ? 26.056 21.439 0.370 1.00 26.32 203 HIS B CA 1
ATOM 4974 C C . HIS B 1 206 ? 26.568 20.096 0.858 1.00 26.21 203 HIS B C 1
ATOM 4975 O O . HIS B 1 206 ? 25.816 19.128 0.962 1.00 30.12 203 HIS B O 1
ATOM 4982 N N . THR B 1 207 ? 27.862 20.046 1.159 1.00 27.40 204 THR B N 1
ATOM 4983 C CA . THR B 1 207 ? 28.462 18.864 1.757 1.00 23.23 204 THR B CA 1
ATOM 4984 C C . THR B 1 207 ? 29.789 19.216 2.433 1.00 27.42 204 THR B C 1
ATOM 4985 O O . THR B 1 207 ? 30.185 20.383 2.473 1.00 24.89 204 THR B O 1
ATOM 4989 N N . TRP B 1 208 ? 30.453 18.201 2.981 1.00 25.35 205 TRP B N 1
ATOM 4990 C CA . TRP B 1 208 ? 31.781 18.347 3.575 1.00 27.17 205 TRP B CA 1
ATOM 4991 C C . TRP B 1 208 ? 32.858 17.734 2.673 1.00 27.11 205 TRP B C 1
ATOM 4992 O O . TRP B 1 208 ? 32.651 16.665 2.092 1.00 25.09 205 TRP B O 1
ATOM 5003 N N . PHE B 1 209 ? 34.000 18.419 2.567 1.00 30.52 206 PHE B N 1
ATOM 5004 C CA . PHE B 1 209 ? 35.178 17.910 1.857 1.00 29.57 206 PHE B CA 1
ATOM 5005 C C . PHE B 1 209 ? 36.380 17.804 2.810 1.00 34.60 206 PHE B C 1
ATOM 5006 O O . PHE B 1 209 ? 36.511 18.573 3.766 1.00 31.48 206 PHE B O 1
ATOM 5014 N N . ASP B 1 210 ? 37.268 16.865 2.518 1.00 33.36 207 ASP B N 1
ATOM 5015 C CA . ASP B 1 210 ? 38.435 16.605 3.344 1.00 32.30 207 ASP B CA 1
ATOM 5016 C C . ASP B 1 210 ? 39.704 16.762 2.501 1.00 35.85 207 ASP B C 1
ATOM 5017 O O . ASP B 1 210 ? 39.824 16.168 1.430 1.00 34.52 207 ASP B O 1
ATOM 5022 N N . ASN B 1 211 ? 40.640 17.577 2.972 1.00 32.95 208 ASN B N 1
ATOM 5023 C CA . ASN B 1 211 ? 41.972 17.652 2.370 1.00 39.16 208 ASN B CA 1
ATOM 5024 C C . ASN B 1 211 ? 42.991 18.248 3.336 1.00 44.03 208 ASN B C 1
ATOM 5025 O O . ASN B 1 211 ? 42.633 18.748 4.414 1.00 36.59 208 ASN B O 1
ATOM 5030 N N . PHE B 1 212 ? 44.259 18.203 2.950 1.00 40.11 209 PHE B N 1
ATOM 5031 C CA . PHE B 1 212 ? 45.310 18.636 3.854 1.00 43.25 209 PHE B CA 1
ATOM 5032 C C . PHE B 1 212 ? 45.791 20.081 3.675 1.00 47.45 209 PHE B C 1
ATOM 5033 O O . PHE B 1 212 ? 46.872 20.438 4.149 1.00 51.57 209 PHE B O 1
ATOM 5041 N N . GLN B 1 223 ? 44.213 34.226 6.736 1.00 52.03 220 GLN B N 1
ATOM 5042 C CA . GLN B 1 223 ? 42.815 34.231 6.327 1.00 44.36 220 GLN B CA 1
ATOM 5043 C C . GLN B 1 223 ? 42.275 32.819 6.137 1.00 45.27 220 GLN B C 1
ATOM 5044 O O . GLN B 1 223 ? 41.075 32.630 5.959 1.00 41.63 220 GLN B O 1
ATOM 5050 N N . SER B 1 224 ? 43.169 31.837 6.168 1.00 48.05 221 SER B N 1
ATOM 5051 C CA . SER B 1 224 ? 42.818 30.458 5.821 1.00 47.17 221 SER B CA 1
ATOM 5052 C C . SER B 1 224 ? 41.643 29.900 6.618 1.00 44.76 221 SER B C 1
ATOM 5053 O O . SER B 1 224 ? 40.968 28.977 6.160 1.00 48.88 221 SER B O 1
ATOM 5056 N N . ASP B 1 225 ? 41.393 30.460 7.799 1.00 44.22 222 ASP B N 1
ATOM 5057 C CA . ASP B 1 225 ? 40.252 30.035 8.608 1.00 46.68 222 ASP B CA 1
ATOM 5058 C C . ASP B 1 225 ? 39.137 31.086 8.764 1.00 45.94 222 ASP B C 1
ATOM 5059 O O . ASP B 1 225 ? 38.328 31.003 9.686 1.00 41.57 222 ASP B O 1
ATOM 5064 N N . PHE B 1 226 ? 39.101 32.066 7.863 1.00 34.65 223 PHE B N 1
ATOM 5065 C CA . PHE B 1 226 ? 37.930 32.918 7.723 1.00 34.86 223 PHE B CA 1
ATOM 5066 C C . PHE B 1 226 ? 36.802 32.070 7.160 1.00 30.07 223 PHE B C 1
ATOM 5067 O O . PHE B 1 226 ? 37.040 30.998 6.620 1.00 30.55 223 PHE B O 1
ATOM 5075 N N . ILE B 1 227 ? 35.575 32.562 7.257 1.00 28.85 224 ILE B N 1
ATOM 5076 C CA . ILE B 1 227 ? 34.550 32.097 6.348 1.00 24.37 224 ILE B CA 1
ATOM 5077 C C . ILE B 1 227 ? 34.716 32.890 5.059 1.00 28.30 224 ILE B C 1
ATOM 5078 O O . ILE B 1 227 ? 35.049 34.073 5.096 1.00 26.35 224 ILE B O 1
ATOM 5083 N N . PHE B 1 228 ? 34.500 32.229 3.926 1.00 25.16 225 PHE B N 1
ATOM 5084 C CA . PHE B 1 228 ? 34.452 32.902 2.638 1.00 27.62 225 PHE B CA 1
ATOM 5085 C C . PHE B 1 228 ? 33.083 32.749 2.019 1.00 30.11 225 PHE B C 1
ATOM 5086 O O . PHE B 1 228 ? 32.588 31.634 1.886 1.00 27.17 225 PHE B O 1
ATOM 5094 N N . ILE B 1 229 ? 32.490 33.880 1.642 1.00 23.28 226 ILE B N 1
ATOM 5095 C CA . ILE B 1 229 ? 31.221 33.913 0.942 1.00 26.79 226 ILE B CA 1
ATOM 5096 C C . ILE B 1 229 ? 31.438 34.497 -0.446 1.00 27.72 226 ILE B C 1
ATOM 5097 O O . ILE B 1 229 ? 31.867 35.636 -0.579 1.00 30.50 226 ILE B O 1
ATOM 5102 N N . HIS B 1 230 ? 31.143 33.710 -1.475 1.00 27.27 227 HIS B N 1
ATOM 5103 C CA . HIS B 1 230 ? 31.370 34.124 -2.855 1.00 33.78 227 HIS B CA 1
ATOM 5104 C C . HIS B 1 230 ? 30.034 34.435 -3.522 1.00 28.09 227 HIS B C 1
ATOM 5105 O O . HIS B 1 230 ? 29.169 33.573 -3.615 1.00 30.73 227 HIS B O 1
ATOM 5112 N N . PHE B 1 231 ? 29.857 35.674 -3.961 1.00 28.96 228 PHE B N 1
ATOM 5113 C CA . PHE B 1 231 ? 28.615 36.063 -4.607 1.00 28.99 228 PHE B CA 1
ATOM 5114 C C . PHE B 1 231 ? 28.776 36.015 -6.114 1.00 33.88 228 PHE B C 1
ATOM 5115 O O . PHE B 1 231 ? 29.790 36.466 -6.648 1.00 28.04 228 PHE B O 1
ATOM 5123 N N . LEU B 1 232 ? 27.772 35.452 -6.783 1.00 31.44 229 LEU B N 1
ATOM 5124 C CA . LEU B 1 232 ? 27.732 35.349 -8.235 1.00 30.34 229 LEU B CA 1
ATOM 5125 C C . LEU B 1 232 ? 26.531 36.139 -8.766 1.00 29.43 229 LEU B C 1
ATOM 5126 O O . LEU B 1 232 ? 25.440 35.597 -8.883 1.00 32.55 229 LEU B O 1
ATOM 5131 N N . PRO B 1 233 ? 26.725 37.437 -9.058 1.00 30.90 230 PRO B N 1
ATOM 5132 C CA . PRO B 1 233 ? 25.604 38.325 -9.392 1.00 33.35 230 PRO B CA 1
ATOM 5133 C C . PRO B 1 233 ? 24.798 37.846 -10.598 1.00 35.12 230 PRO B C 1
ATOM 5134 O O . PRO B 1 233 ? 23.592 38.049 -10.613 1.00 34.90 230 PRO B O 1
ATOM 5138 N N . VAL B 1 234 ? 25.440 37.214 -11.580 1.00 34.10 231 VAL B N 1
ATOM 5139 C CA . VAL B 1 234 ? 24.718 36.837 -12.799 1.00 36.55 231 VAL B CA 1
ATOM 5140 C C . VAL B 1 234 ? 23.526 35.937 -12.473 1.00 39.29 231 VAL B C 1
ATOM 5141 O O . VAL B 1 234 ? 22.514 35.970 -13.167 1.00 41.42 231 VAL B O 1
ATOM 5145 N N . ILE B 1 235 ? 23.637 35.161 -11.397 1.00 33.08 232 ILE B N 1
ATOM 5146 C CA . ILE B 1 235 ? 22.571 34.245 -11.009 1.00 38.13 232 ILE B CA 1
ATOM 5147 C C . ILE B 1 235 ? 22.124 34.404 -9.545 1.00 34.21 232 ILE B C 1
ATOM 5148 O O . ILE B 1 235 ? 21.537 33.488 -8.973 1.00 35.63 232 ILE B O 1
ATOM 5153 N N . ASP B 1 236 ? 22.404 35.565 -8.953 1.00 34.45 233 ASP B N 1
ATOM 5154 C CA . ASP B 1 236 ? 22.055 35.846 -7.551 1.00 31.98 233 ASP B CA 1
ATOM 5155 C C . ASP B 1 236 ? 22.201 34.607 -6.678 1.00 33.36 233 ASP B C 1
ATOM 5156 O O . ASP B 1 236 ? 21.242 34.141 -6.042 1.00 31.56 233 ASP B O 1
ATOM 5161 N N . THR B 1 237 ? 23.417 34.079 -6.653 1.00 30.57 234 THR B N 1
ATOM 5162 C CA . THR B 1 237 ? 23.710 32.831 -5.967 1.00 30.84 234 THR B CA 1
ATOM 5163 C C . THR B 1 237 ? 24.946 33.084 -5.126 1.00 32.49 234 THR B C 1
ATOM 5164 O O . THR B 1 237 ? 25.804 33.872 -5.526 1.00 30.72 234 THR B O 1
ATOM 5168 N N . TRP B 1 238 ? 25.026 32.464 -3.950 1.00 28.46 235 TRP B N 1
ATOM 5169 C CA . TRP B 1 238 ? 26.260 32.539 -3.174 1.00 30.02 235 TRP B CA 1
ATOM 5170 C C . TRP B 1 238 ? 26.813 31.167 -2.822 1.00 26.79 235 TRP B C 1
ATOM 5171 O O . TRP B 1 238 ? 26.088 30.180 -2.784 1.00 27.59 235 TRP B O 1
ATOM 5182 N N . VAL B 1 239 ? 28.117 31.130 -2.581 1.00 28.93 236 VAL B N 1
ATOM 5183 C CA . VAL B 1 239 ? 28.810 29.895 -2.266 1.00 28.38 236 VAL B CA 1
ATOM 5184 C C . VAL B 1 239 ? 29.612 30.104 -0.993 1.00 25.73 236 VAL B C 1
ATOM 5185 O O . VAL B 1 239 ? 30.327 31.098 -0.860 1.00 28.12 236 VAL B O 1
ATOM 5189 N N . TRP B 1 240 ? 29.491 29.174 -0.055 1.00 26.04 237 TRP B N 1
ATOM 5190 C CA . TRP B 1 240 ? 30.247 29.289 1.183 1.00 26.59 237 TRP B CA 1
ATOM 5191 C C . TRP B 1 240 ? 31.374 28.292 1.291 1.00 26.98 237 TRP B C 1
ATOM 5192 O O . TRP B 1 240 ? 31.334 27.222 0.707 1.00 25.66 237 TRP B O 1
ATOM 5203 N N . GLN B 1 241 ? 32.367 28.667 2.084 1.00 25.65 238 GLN B N 1
ATOM 5204 C CA . GLN B 1 241 ? 33.502 27.836 2.386 1.00 25.82 238 GLN B CA 1
ATOM 5205 C C . GLN B 1 241 ? 33.743 28.050 3.873 1.00 24.59 238 GLN B C 1
ATOM 5206 O O . GLN B 1 241 ? 34.103 29.156 4.286 1.00 25.14 238 GLN B O 1
ATOM 5212 N N . ILE B 1 242 ? 33.523 27.004 4.671 1.00 23.96 239 ILE B N 1
ATOM 5213 C CA . ILE B 1 242 ? 33.636 27.083 6.133 1.00 24.35 239 ILE B CA 1
ATOM 5214 C C . ILE B 1 242 ? 34.499 25.943 6.681 1.00 25.07 239 ILE B C 1
ATOM 5215 O O . ILE B 1 242 ? 34.217 24.778 6.415 1.00 25.65 239 ILE B O 1
ATOM 5220 N N . PRO B 1 243 ? 35.559 26.274 7.442 1.00 27.25 240 PRO B N 1
ATOM 5221 C CA . PRO B 1 243 ? 36.373 25.239 8.093 1.00 28.41 240 PRO B CA 1
ATOM 5222 C C . PRO B 1 243 ? 35.598 24.530 9.191 1.00 28.21 240 PRO B C 1
ATOM 5223 O O . PRO B 1 243 ? 34.961 25.179 10.023 1.00 30.37 240 PRO B O 1
ATOM 5227 N N . ILE B 1 244 ? 35.651 23.204 9.201 1.00 27.98 241 ILE B N 1
ATOM 5228 C CA . ILE B 1 244 ? 34.939 22.431 10.205 1.00 26.90 241 ILE B CA 1
ATOM 5229 C C . ILE B 1 244 ? 35.940 21.785 11.150 1.00 31.55 241 ILE B C 1
ATOM 5230 O O . ILE B 1 244 ? 35.709 21.702 12.358 1.00 27.30 241 ILE B O 1
ATOM 5235 N N . THR B 1 245 ? 37.047 21.305 10.597 1.00 29.87 242 THR B N 1
ATOM 5236 C CA . THR B 1 245 ? 38.188 20.895 11.421 1.00 29.47 242 THR B CA 1
ATOM 5237 C C . THR B 1 245 ? 39.452 21.360 10.737 1.00 31.24 242 THR B C 1
ATOM 5238 O O . THR B 1 245 ? 39.381 22.127 9.776 1.00 31.16 242 THR B O 1
ATOM 5242 N N . ASP B 1 246 ? 40.610 20.898 11.209 1.00 29.64 243 ASP B N 1
ATOM 5243 C CA . ASP B 1 246 ? 41.851 21.227 10.515 1.00 35.57 243 ASP B CA 1
ATOM 5244 C C . ASP B 1 246 ? 41.901 20.672 9.083 1.00 34.61 243 ASP B C 1
ATOM 5245 O O . ASP B 1 246 ? 42.653 21.177 8.249 1.00 38.31 243 ASP B O 1
ATOM 5250 N N . THR B 1 247 ? 41.081 19.663 8.789 1.00 30.42 244 THR B N 1
ATOM 5251 C CA . THR B 1 247 ? 41.102 19.055 7.455 1.00 32.04 244 THR B CA 1
ATOM 5252 C C . THR B 1 247 ? 39.772 19.111 6.687 1.00 32.70 244 THR B C 1
ATOM 5253 O O . THR B 1 247 ? 39.746 18.993 5.449 1.00 31.06 244 THR B O 1
ATOM 5257 N N . ILE B 1 248 ? 38.673 19.259 7.417 1.00 29.21 245 ILE B N 1
ATOM 5258 C CA . ILE B 1 248 ? 37.351 19.264 6.810 1.00 26.55 245 ILE B CA 1
ATOM 5259 C C . ILE B 1 248 ? 36.850 20.679 6.539 1.00 31.65 245 ILE B C 1
ATOM 5260 O O . ILE B 1 248 ? 36.949 21.565 7.395 1.00 26.95 245 ILE B O 1
ATOM 5265 N N . THR B 1 249 ? 36.304 20.876 5.340 1.00 29.17 246 THR B N 1
ATOM 5266 C CA . THR B 1 249 ? 35.724 22.147 4.943 1.00 26.16 246 THR B CA 1
ATOM 5267 C C . THR B 1 249 ? 34.298 21.971 4.436 1.00 30.90 246 THR B C 1
ATOM 5268 O O . THR B 1 249 ? 34.022 21.109 3.597 1.00 28.79 246 THR B O 1
ATOM 5272 N N . SER B 1 250 ? 33.394 22.792 4.954 1.00 26.06 247 SER B N 1
ATOM 5273 C CA . SER B 1 250 ? 32.006 22.777 4.518 1.00 27.53 247 SER B CA 1
ATOM 5274 C C . SER B 1 250 ? 31.830 23.739 3.357 1.00 24.24 247 SER B C 1
ATOM 5275 O O . SER B 1 250 ? 32.291 24.869 3.417 1.00 25.08 247 SER B O 1
ATOM 5278 N N . VAL B 1 251 ? 31.168 23.278 2.299 1.00 24.73 248 VAL B N 1
ATOM 5279 C CA . VAL B 1 251 ? 30.959 24.078 1.090 1.00 24.23 248 VAL B CA 1
ATOM 5280 C C . VAL B 1 251 ? 29.505 23.975 0.658 1.00 22.39 248 VAL B C 1
ATOM 5281 O O . VAL B 1 251 ? 28.934 22.886 0.616 1.00 25.10 248 VAL B O 1
ATOM 5285 N N . GLY B 1 252 ? 28.900 25.118 0.365 1.00 23.74 249 GLY B N 1
ATOM 5286 C CA . GLY B 1 252 ? 27.498 25.146 0.002 1.00 21.50 249 GLY B CA 1
ATOM 5287 C C . GLY B 1 252 ? 27.186 26.133 -1.102 1.00 23.89 249 GLY B C 1
ATOM 5288 O O . GLY B 1 252 ? 27.834 27.170 -1.229 1.00 26.47 249 GLY B O 1
ATOM 5289 N N . VAL B 1 253 ? 26.181 25.790 -1.901 1.00 25.75 250 VAL B N 1
ATOM 5290 C CA . VAL B 1 253 ? 25.689 26.660 -2.960 1.00 24.73 250 VAL B CA 1
ATOM 5291 C C . VAL B 1 253 ? 24.248 27.008 -2.620 1.00 24.14 250 VAL B C 1
ATOM 5292 O O . VAL B 1 253 ? 23.425 26.129 -2.347 1.00 26.56 250 VAL B O 1
ATOM 5296 N N . VAL B 1 254 ? 23.947 28.294 -2.630 1.00 24.22 251 VAL B N 1
ATOM 5297 C CA . VAL B 1 254 ? 22.654 28.765 -2.152 1.00 24.74 251 VAL B CA 1
ATOM 5298 C C . VAL B 1 254 ? 22.006 29.609 -3.240 1.00 26.72 251 VAL B C 1
ATOM 5299 O O . VAL B 1 254 ? 22.574 30.612 -3.668 1.00 29.39 251 VAL B O 1
ATOM 5303 N N . THR B 1 255 ? 20.822 29.205 -3.684 1.00 24.76 252 THR B N 1
ATOM 5304 C CA . THR B 1 255 ? 20.206 29.852 -4.833 1.00 30.27 252 THR B CA 1
ATOM 5305 C C . THR B 1 255 ? 18.685 29.876 -4.707 1.00 28.04 252 THR B C 1
ATOM 5306 O O . THR B 1 255 ? 18.119 29.127 -3.919 1.00 27.79 252 THR B O 1
ATOM 5310 N N . GLN B 1 256 ? 18.021 30.724 -5.491 1.00 31.45 253 GLN B N 1
ATOM 5311 C CA . GLN B 1 256 ? 16.552 30.736 -5.525 1.00 29.75 253 GLN B CA 1
ATOM 5312 C C . GLN B 1 256 ? 15.944 29.400 -5.938 1.00 30.79 253 GLN B C 1
ATOM 5313 O O . GLN B 1 256 ? 16.460 28.713 -6.822 1.00 31.08 253 GLN B O 1
ATOM 5319 N N . LYS B 1 257 ? 14.840 29.037 -5.289 1.00 31.03 254 LYS B N 1
ATOM 5320 C CA . LYS B 1 257 ? 14.179 27.760 -5.541 1.00 34.51 254 LYS B CA 1
ATOM 5321 C C . LYS B 1 257 ? 13.911 27.550 -7.035 1.00 36.94 254 LYS B C 1
ATOM 5322 O O . LYS B 1 257 ? 14.032 26.435 -7.540 1.00 34.09 254 LYS B O 1
ATOM 5328 N N . GLU B 1 258 ? 13.576 28.630 -7.738 1.00 35.43 255 GLU B N 1
ATOM 5329 C CA . GLU B 1 258 ? 13.253 28.545 -9.168 1.00 41.52 255 GLU B CA 1
ATOM 5330 C C . GLU B 1 258 ? 14.409 28.009 -10.019 1.00 39.65 255 GLU B C 1
ATOM 5331 O O . GLU B 1 258 ? 14.190 27.233 -10.948 1.00 42.61 255 GLU B O 1
ATOM 5337 N N . ARG B 1 259 ? 15.635 28.411 -9.708 1.00 33.37 256 ARG B N 1
ATOM 5338 C CA . ARG B 1 259 ? 16.785 27.901 -10.451 1.00 39.37 256 ARG B CA 1
ATOM 5339 C C . ARG B 1 259 ? 16.975 26.397 -10.323 1.00 42.46 256 ARG B C 1
ATOM 5340 O O . ARG B 1 259 ? 17.478 25.748 -11.241 1.00 44.36 256 ARG B O 1
ATOM 5348 N N . LEU B 1 260 ? 16.593 25.845 -9.177 1.00 37.49 257 LEU B N 1
ATOM 5349 C CA . LEU B 1 260 ? 16.763 24.418 -8.946 1.00 41.55 257 LEU B CA 1
ATOM 5350 C C . LEU B 1 260 ? 15.638 23.633 -9.604 1.00 45.99 257 LEU B C 1
ATOM 5351 O O . LEU B 1 260 ? 15.839 22.520 -10.091 1.00 48.63 257 LEU B O 1
ATOM 5356 N N . LYS B 1 261 ? 14.449 24.222 -9.621 1.00 44.92 258 LYS B N 1
ATOM 5357 C CA . LYS B 1 261 ? 13.319 23.596 -10.291 1.00 46.38 258 LYS B CA 1
ATOM 5358 C C . LYS B 1 261 ? 13.492 23.614 -11.806 1.00 51.84 258 LYS B C 1
ATOM 5359 O O . LYS B 1 261 ? 13.323 22.588 -12.477 1.00 55.42 258 LYS B O 1
ATOM 5365 N N . ALA B 1 262 ? 13.846 24.781 -12.334 1.00 44.47 259 ALA B N 1
ATOM 5366 C CA . ALA B 1 262 ? 14.008 24.971 -13.773 1.00 50.31 259 ALA B CA 1
ATOM 5367 C C . ALA B 1 262 ? 15.268 24.310 -14.326 1.00 54.01 259 ALA B C 1
ATOM 5368 O O . ALA B 1 262 ? 15.601 24.480 -15.499 1.00 57.57 259 ALA B O 1
ATOM 5370 N N . SER B 1 263 ? 15.968 23.553 -13.487 1.00 52.46 260 SER B N 1
ATOM 5371 C CA . SER B 1 263 ? 17.208 22.910 -13.912 1.00 53.29 260 SER B CA 1
ATOM 5372 C C . SER B 1 263 ? 16.957 21.592 -14.637 1.00 56.05 260 SER B C 1
ATOM 5373 O O . SER B 1 263 ? 16.198 20.737 -14.170 1.00 54.30 260 SER B O 1
ATOM 5376 N N . LYS B 1 264 ? 17.617 21.433 -15.777 1.00 59.81 261 LYS B N 1
ATOM 5377 C CA . LYS B 1 264 ? 17.512 20.215 -16.572 1.00 64.34 261 LYS B CA 1
ATOM 5378 C C . LYS B 1 264 ? 18.208 19.034 -15.894 1.00 65.29 261 LYS B C 1
ATOM 5379 O O . LYS B 1 264 ? 17.742 17.897 -15.973 1.00 65.46 261 LYS B O 1
ATOM 5385 N N . ASP B 1 265 ? 19.321 19.306 -15.221 1.00 60.13 262 ASP B N 1
ATOM 5386 C CA . ASP B 1 265 ? 20.120 18.238 -14.626 1.00 63.80 262 ASP B CA 1
ATOM 5387 C C . ASP B 1 265 ? 19.841 18.049 -13.134 1.00 57.54 262 ASP B C 1
ATOM 5388 O O . ASP B 1 265 ? 19.174 18.868 -12.500 1.00 55.40 262 ASP B O 1
ATOM 5393 N N . ASP B 1 266 ? 20.353 16.958 -12.578 1.00 54.47 263 ASP B N 1
ATOM 5394 C CA . ASP B 1 266 ? 20.226 16.724 -11.152 1.00 51.14 263 ASP B CA 1
ATOM 5395 C C . ASP B 1 266 ? 20.993 17.813 -10.404 1.00 49.38 263 ASP B C 1
ATOM 5396 O O . ASP B 1 266 ? 21.728 18.604 -11.003 1.00 40.88 263 ASP B O 1
ATOM 5401 N N . LEU B 1 267 ? 20.816 17.871 -9.094 1.00 43.90 264 LEU B N 1
ATOM 5402 C CA . LEU B 1 267 ? 21.384 18.987 -8.357 1.00 43.63 264 LEU B CA 1
ATOM 5403 C C . LEU B 1 267 ? 22.897 18.865 -8.127 1.00 42.87 264 LEU B C 1
ATOM 5404 O O . LEU B 1 267 ? 23.566 19.868 -7.860 1.00 40.45 264 LEU B O 1
ATOM 5409 N N . GLU B 1 268 ? 23.444 17.657 -8.254 1.00 40.18 265 GLU B N 1
ATOM 5410 C CA . GLU B 1 268 ? 24.894 17.506 -8.152 1.00 40.84 265 GLU B CA 1
ATOM 5411 C C . GLU B 1 268 ? 25.601 18.280 -9.260 1.00 42.60 265 GLU B C 1
ATOM 5412 O O . GLU B 1 268 ? 26.589 18.984 -9.021 1.00 39.83 265 GLU B O 1
ATOM 5418 N N . LYS B 1 269 ? 25.085 18.161 -10.477 1.00 41.01 266 LYS B N 1
ATOM 5419 C CA . LYS B 1 269 ? 25.663 18.870 -11.607 1.00 41.02 266 LYS B CA 1
ATOM 5420 C C . LYS B 1 269 ? 25.520 20.378 -11.427 1.00 38.23 266 LYS B C 1
ATOM 5421 O O . LYS B 1 269 ? 26.415 21.143 -11.793 1.00 39.19 266 LYS B O 1
ATOM 5427 N N . PHE B 1 270 ? 24.394 20.808 -10.861 1.00 40.75 267 PHE B N 1
ATOM 5428 C CA . PHE B 1 270 ? 24.183 22.235 -10.611 1.00 40.70 267 PHE B CA 1
ATOM 5429 C C . PHE B 1 270 ? 25.237 22.751 -9.636 1.00 33.30 267 PHE B C 1
ATOM 5430 O O . PHE B 1 270 ? 25.847 23.793 -9.856 1.00 38.05 267 PHE B O 1
ATOM 5438 N N . PHE B 1 271 ? 25.451 21.995 -8.565 1.00 35.36 268 PHE B N 1
ATOM 5439 C CA . PHE B 1 271 ? 26.479 22.307 -7.569 1.00 36.44 268 PHE B CA 1
ATOM 5440 C C . PHE B 1 271 ? 27.856 22.541 -8.203 1.00 34.53 268 PHE B C 1
ATOM 5441 O O . PHE B 1 271 ? 28.488 23.581 -7.997 1.00 32.03 268 PHE B O 1
ATOM 5449 N N . TRP B 1 272 ? 28.314 21.579 -8.995 1.00 36.17 269 TRP B N 1
ATOM 5450 C CA . TRP B 1 272 ? 29.646 21.676 -9.587 1.00 36.36 269 TRP B CA 1
ATOM 5451 C C . TRP B 1 272 ? 29.761 22.735 -10.680 1.00 34.64 269 TRP B C 1
ATOM 5452 O O . TRP B 1 272 ? 30.758 23.447 -10.744 1.00 35.57 269 TRP B O 1
ATOM 5463 N N . ASP B 1 273 ? 28.742 22.851 -11.526 1.00 39.55 270 ASP B N 1
ATOM 5464 C CA . ASP B 1 273 ? 28.729 23.911 -12.539 1.00 40.64 270 ASP B CA 1
ATOM 5465 C C . ASP B 1 273 ? 28.830 25.269 -11.873 1.00 38.63 270 ASP B C 1
ATOM 5466 O O . ASP B 1 273 ? 29.498 26.182 -12.366 1.00 40.09 270 ASP B O 1
ATOM 5471 N N . THR B 1 274 ? 28.156 25.406 -10.742 1.00 38.65 271 THR B N 1
ATOM 5472 C CA . THR B 1 274 ? 28.165 26.674 -10.035 1.00 38.21 271 THR B CA 1
ATOM 5473 C C . THR B 1 274 ? 29.543 26.961 -9.456 1.00 36.05 271 THR B C 1
ATOM 5474 O O . THR B 1 274 ? 30.028 28.093 -9.519 1.00 37.84 271 THR B O 1
ATOM 5478 N N . LEU B 1 275 ? 30.181 25.934 -8.900 1.00 35.61 272 LEU B N 1
ATOM 5479 C CA . LEU B 1 275 ? 31.524 26.100 -8.353 1.00 37.01 272 LEU B CA 1
ATOM 5480 C C . LEU B 1 275 ? 32.524 26.489 -9.439 1.00 38.33 272 LEU B C 1
ATOM 5481 O O . LEU B 1 275 ? 33.563 27.080 -9.149 1.00 41.60 272 LEU B O 1
ATOM 5486 N N . GLY B 1 276 ? 32.188 26.174 -10.689 1.00 42.20 273 GLY B N 1
ATOM 5487 C CA . GLY B 1 276 ? 33.012 26.540 -11.829 1.00 41.98 273 GLY B CA 1
ATOM 5488 C C . GLY B 1 276 ? 33.304 28.029 -11.925 1.00 47.29 273 GLY B C 1
ATOM 5489 O O . GLY B 1 276 ? 34.307 28.434 -12.508 1.00 50.02 273 GLY B O 1
ATOM 5490 N N . SER B 1 277 ? 32.428 28.846 -11.345 1.00 43.66 274 SER B N 1
ATOM 5491 C CA . SER B 1 277 ? 32.587 30.299 -11.377 1.00 50.54 274 SER B CA 1
ATOM 5492 C C . SER B 1 277 ? 33.817 30.765 -10.594 1.00 54.23 274 SER B C 1
ATOM 5493 O O . SER B 1 277 ? 34.197 31.940 -10.652 1.00 54.94 274 SER B O 1
ATOM 5496 N N . ARG B 1 278 ? 34.421 29.842 -9.851 1.00 49.63 275 ARG B N 1
ATOM 5497 C CA . ARG B 1 278 ? 35.730 30.062 -9.245 1.00 52.18 275 ARG B CA 1
ATOM 5498 C C . ARG B 1 278 ? 36.572 28.815 -9.463 1.00 52.96 275 ARG B C 1
ATOM 5499 O O . ARG B 1 278 ? 36.553 27.901 -8.638 1.00 48.49 275 ARG B O 1
ATOM 5507 N N . PRO B 1 279 ? 37.317 28.779 -10.578 1.00 54.01 276 PRO B N 1
ATOM 5508 C CA . PRO B 1 279 ? 38.024 27.589 -11.069 1.00 51.94 276 PRO B CA 1
ATOM 5509 C C . PRO B 1 279 ? 39.012 27.030 -10.057 1.00 52.61 276 PRO B C 1
ATOM 5510 O O . PRO B 1 279 ? 39.184 25.812 -9.982 1.00 53.16 276 PRO B O 1
ATOM 5514 N N . GLU B 1 280 ? 39.663 27.908 -9.301 1.00 48.76 277 GLU B N 1
ATOM 5515 C CA . GLU B 1 280 ? 40.649 27.472 -8.320 1.00 52.58 277 GLU B CA 1
ATOM 5516 C C . GLU B 1 280 ? 39.986 26.787 -7.124 1.00 51.70 277 GLU B C 1
ATOM 5517 O O . GLU B 1 280 ? 40.518 25.816 -6.585 1.00 49.87 277 GLU B O 1
ATOM 5523 N N . LEU B 1 281 ? 38.829 27.297 -6.708 1.00 47.63 278 LEU B N 1
ATOM 5524 C CA . LEU B 1 281 ? 38.043 26.623 -5.679 1.00 45.31 278 LEU B CA 1
ATOM 5525 C C . LEU B 1 281 ? 37.547 25.291 -6.229 1.00 45.70 278 LEU B C 1
ATOM 5526 O O . LEU B 1 281 ? 37.752 24.245 -5.618 1.00 41.09 278 LEU B O 1
ATOM 5531 N N . HIS B 1 282 ? 36.906 25.341 -7.396 1.00 46.10 279 HIS B N 1
ATOM 5532 C CA . HIS B 1 282 ? 36.410 24.147 -8.076 1.00 46.35 279 HIS B CA 1
ATOM 5533 C C . HIS B 1 282 ? 37.498 23.085 -8.120 1.00 42.71 279 HIS B C 1
ATOM 5534 O O . HIS B 1 282 ? 37.261 21.909 -7.833 1.00 41.32 279 HIS B O 1
ATOM 5541 N N . LYS B 1 283 ? 38.702 23.518 -8.478 1.00 44.90 280 LYS B N 1
ATOM 5542 C CA . LYS B 1 283 ? 39.854 22.629 -8.599 1.00 46.38 280 LYS B CA 1
ATOM 5543 C C . LYS B 1 283 ? 40.277 22.048 -7.249 1.00 45.82 280 LYS B C 1
ATOM 5544 O O . LYS B 1 283 ? 40.494 20.842 -7.114 1.00 40.55 280 LYS B O 1
ATOM 5550 N N . ALA B 1 284 ? 40.397 22.917 -6.251 1.00 43.92 281 ALA B N 1
ATOM 5551 C CA . ALA B 1 284 ? 40.740 22.475 -4.905 1.00 42.27 281 ALA B CA 1
ATOM 5552 C C . ALA B 1 284 ? 39.775 21.386 -4.417 1.00 39.64 281 ALA B C 1
ATOM 5553 O O . ALA B 1 284 ? 40.213 20.357 -3.902 1.00 41.80 281 ALA B O 1
ATOM 5555 N N . LEU B 1 285 ? 38.472 21.609 -4.589 1.00 33.30 282 LEU B N 1
ATOM 5556 C CA . LEU B 1 285 ? 37.451 20.646 -4.150 1.00 36.46 282 LEU B CA 1
ATOM 5557 C C . LEU B 1 285 ? 37.414 19.344 -4.960 1.00 37.66 282 LEU B C 1
ATOM 5558 O O . LEU B 1 285 ? 37.139 18.279 -4.403 1.00 34.73 282 LEU B O 1
ATOM 5563 N N . LYS B 1 286 ? 37.642 19.433 -6.272 1.00 42.18 283 LYS B N 1
ATOM 5564 C CA . LYS B 1 286 ? 37.746 18.230 -7.108 1.00 38.74 283 LYS B CA 1
ATOM 5565 C C . LYS B 1 286 ? 38.876 17.335 -6.623 1.00 39.32 283 LYS B C 1
ATOM 5566 O O . LYS B 1 286 ? 38.773 16.111 -6.686 1.00 45.27 283 LYS B O 1
ATOM 5572 N N . GLU B 1 287 ? 39.951 17.960 -6.146 1.00 40.79 284 GLU B N 1
ATOM 5573 C CA . GLU B 1 287 ? 41.126 17.248 -5.648 1.00 42.01 284 GLU B CA 1
ATOM 5574 C C . GLU B 1 287 ? 41.035 16.921 -4.160 1.00 44.03 284 GLU B C 1
ATOM 5575 O O . GLU B 1 287 ? 42.004 16.451 -3.556 1.00 38.36 284 GLU B O 1
ATOM 5581 N N . SER B 1 288 ? 39.875 17.182 -3.569 1.00 38.90 285 SER B N 1
ATOM 5582 C CA . SER B 1 288 ? 39.630 16.805 -2.183 1.00 38.87 285 SER B CA 1
ATOM 5583 C C . SER B 1 288 ? 38.851 15.510 -2.159 1.00 35.17 285 SER B C 1
ATOM 5584 O O . SER B 1 288 ? 38.402 15.039 -3.198 1.00 37.09 285 SER B O 1
ATOM 5587 N N . GLU B 1 289 ? 38.697 14.925 -0.976 1.00 34.09 286 GLU B N 1
ATOM 5588 C CA . GLU B 1 289 ? 37.791 13.794 -0.822 1.00 35.03 286 GLU B CA 1
ATOM 5589 C C . GLU B 1 289 ? 36.455 14.300 -0.277 1.00 37.71 286 GLU B C 1
ATOM 5590 O O . GLU B 1 289 ? 36.409 14.975 0.754 1.00 34.59 286 GLU B O 1
ATOM 5596 N N . GLN B 1 290 ? 35.369 13.993 -0.976 1.00 31.29 287 GLN B N 1
ATOM 5597 C CA . GLN B 1 290 ? 34.047 14.381 -0.499 1.00 32.35 287 GLN B CA 1
ATOM 5598 C C . GLN B 1 290 ? 33.630 13.402 0.604 1.00 34.54 287 GLN B C 1
ATOM 5599 O O . GLN B 1 290 ? 33.692 12.184 0.415 1.00 31.48 287 GLN B O 1
ATOM 5605 N N . VAL B 1 291 ? 33.218 13.932 1.755 1.00 30.76 288 VAL B N 1
ATOM 5606 C CA . VAL B 1 291 ? 33.021 13.127 2.966 1.00 29.74 288 VAL B CA 1
ATOM 5607 C C . VAL B 1 291 ? 31.570 12.718 3.234 1.00 33.25 288 VAL B C 1
ATOM 5608 O O . VAL B 1 291 ? 31.295 11.753 3.965 1.00 32.95 288 VAL B O 1
ATOM 5612 N N . ARG B 1 292 ? 30.643 13.461 2.649 1.00 31.34 289 ARG B N 1
ATOM 5613 C CA . ARG B 1 292 ? 29.219 13.177 2.785 1.00 32.53 289 ARG B CA 1
ATOM 5614 C C . ARG B 1 292 ? 28.565 13.371 1.423 1.00 28.21 289 ARG B C 1
ATOM 5615 O O . ARG B 1 292 ? 29.099 14.076 0.574 1.00 31.45 289 ARG B O 1
ATOM 5623 N N . PRO B 1 293 ? 27.412 12.727 1.205 1.00 35.76 290 PRO B N 1
ATOM 5624 C CA . PRO B 1 293 ? 26.648 12.954 -0.021 1.00 39.34 290 PRO B CA 1
ATOM 5625 C C . PRO B 1 293 ? 26.187 14.403 -0.052 1.00 34.20 290 PRO B C 1
ATOM 5626 O O . PRO B 1 293 ? 26.069 15.020 1.010 1.00 36.41 290 PRO B O 1
ATOM 5630 N N . LEU B 1 294 ? 25.939 14.946 -1.237 1.00 30.21 291 LEU B N 1
ATOM 5631 C CA . LEU B 1 294 ? 25.418 16.303 -1.333 1.00 34.16 291 LEU B CA 1
ATOM 5632 C C . LEU B 1 294 ? 24.005 16.333 -0.772 1.00 36.16 291 LEU B C 1
ATOM 5633 O O . LEU B 1 294 ? 23.184 15.461 -1.075 1.00 35.75 291 LEU B O 1
ATOM 5638 N N . LYS B 1 295 ? 23.727 17.327 0.064 1.00 32.06 292 LYS B N 1
ATOM 5639 C CA . LYS B 1 295 ? 22.403 17.471 0.651 1.00 31.14 292 LYS B CA 1
ATOM 5640 C C . LYS B 1 295 ? 21.743 18.733 0.107 1.00 31.88 292 LYS B C 1
ATOM 5641 O O . LYS B 1 295 ? 22.372 19.790 0.050 1.00 29.63 292 LYS B O 1
ATOM 5647 N N . THR B 1 296 ? 20.482 18.623 -0.306 1.00 27.49 293 THR B N 1
ATOM 5648 C CA . THR B 1 296 ? 19.703 19.805 -0.665 1.00 29.11 293 THR B CA 1
ATOM 5649 C C . THR B 1 296 ? 18.642 20.073 0.405 1.00 30.24 293 THR B C 1
ATOM 5650 O O . THR B 1 296 ? 17.911 19.171 0.800 1.00 28.62 293 THR B O 1
ATOM 5654 N N . GLU B 1 297 ? 18.571 21.305 0.899 1.00 26.99 294 GLU B N 1
ATOM 5655 C CA . GLU B 1 297 ? 17.578 21.622 1.925 1.00 29.59 294 GLU B CA 1
ATOM 5656 C C . GLU B 1 297 ? 17.113 23.063 1.876 1.00 25.88 294 GLU B C 1
ATOM 5657 O O . GLU B 1 297 ? 17.784 23.914 1.294 1.00 23.94 294 GLU B O 1
ATOM 5663 N N . GLY B 1 298 ? 15.958 23.329 2.479 1.00 27.12 295 GLY B N 1
ATOM 5664 C CA . GLY B 1 298 ? 15.380 24.663 2.435 1.00 26.84 295 GLY B CA 1
ATOM 5665 C C . GLY B 1 298 ? 16.243 25.709 3.125 1.00 24.33 295 GLY B C 1
ATOM 5666 O O . GLY B 1 298 ? 16.855 25.420 4.148 1.00 23.71 295 GLY B O 1
ATOM 5667 N N . ASP B 1 299 ? 16.277 26.916 2.560 1.00 22.57 296 ASP B N 1
ATOM 5668 C CA . ASP B 1 299 ? 16.988 28.060 3.133 1.00 24.46 296 ASP B CA 1
ATOM 5669 C C . ASP B 1 299 ? 16.123 29.313 2.965 1.00 22.19 296 ASP B C 1
ATOM 5670 O O . ASP B 1 299 ? 16.618 30.450 3.002 1.00 26.14 296 ASP B O 1
ATOM 5675 N N . TYR B 1 300 ? 14.823 29.101 2.785 1.00 24.73 297 TYR B N 1
ATOM 5676 C CA . TYR B 1 300 ? 13.928 30.190 2.423 1.00 24.07 297 TYR B CA 1
ATOM 5677 C C . TYR B 1 300 ? 13.550 31.023 3.648 1.00 25.00 297 TYR B C 1
ATOM 5678 O O . TYR B 1 300 ? 13.452 30.501 4.765 1.00 24.24 297 TYR B O 1
ATOM 5687 N N . SER B 1 301 ? 13.389 32.327 3.446 1.00 23.21 298 SER B N 1
ATOM 5688 C CA . SER B 1 301 ? 13.029 33.224 4.543 1.00 24.86 298 SER B CA 1
ATOM 5689 C C . SER B 1 301 ? 11.534 33.196 4.837 1.00 23.98 298 SER B C 1
ATOM 5690 O O . SER B 1 301 ? 10.720 32.854 3.975 1.00 29.43 298 SER B O 1
ATOM 5693 N N . TYR B 1 302 ? 11.181 33.548 6.069 1.00 24.73 299 TYR B N 1
ATOM 5694 C CA . TYR B 1 302 ? 9.784 33.662 6.475 1.00 25.40 299 TYR B CA 1
ATOM 5695 C C . TYR B 1 302 ? 9.765 34.414 7.793 1.00 25.28 299 TYR B C 1
ATOM 5696 O O . TYR B 1 302 ? 10.795 34.550 8.460 1.00 25.57 299 TYR B O 1
ATOM 5705 N N . ALA B 1 303 ? 8.595 34.900 8.169 1.00 23.27 300 ALA B N 1
ATOM 5706 C CA . ALA B 1 303 ? 8.429 35.568 9.456 1.00 26.39 300 ALA B CA 1
ATOM 5707 C C . ALA B 1 303 ? 7.070 35.202 10.009 1.00 25.54 300 ALA B C 1
ATOM 5708 O O . ALA B 1 303 ? 6.125 35.000 9.242 1.00 30.09 300 ALA B O 1
ATOM 5710 N N . LEU B 1 304 ? 6.965 35.114 11.335 1.00 27.97 301 LEU B N 1
ATOM 5711 C CA . LEU B 1 304 ? 5.664 34.910 11.977 1.00 26.24 301 LEU B CA 1
ATOM 5712 C C . LEU B 1 304 ? 5.038 36.255 12.309 1.00 31.44 301 LEU B C 1
ATOM 5713 O O . LEU B 1 304 ? 5.739 37.190 12.694 1.00 28.59 301 LEU B O 1
ATOM 5718 N N . THR B 1 305 ? 3.720 36.346 12.169 1.00 27.88 302 THR B N 1
ATOM 5719 C CA . THR B 1 305 ? 3.015 37.577 12.508 1.00 34.64 302 THR B CA 1
ATOM 5720 C C . THR B 1 305 ? 2.747 37.632 14.014 1.00 34.01 302 THR B C 1
ATOM 5721 O O . THR B 1 305 ? 2.354 38.669 14.546 1.00 32.54 302 THR B O 1
ATOM 5725 N N . LYS B 1 306 ? 2.988 36.507 14.685 1.00 28.14 303 LYS B N 1
ATOM 5726 C CA . LYS B 1 306 ? 2.899 36.404 16.141 1.00 31.70 303 LYS B CA 1
ATOM 5727 C C . LYS B 1 306 ? 4.112 35.643 16.659 1.00 28.81 303 LYS B C 1
ATOM 5728 O O . LYS B 1 306 ? 4.327 34.505 16.245 1.00 29.19 303 LYS B O 1
ATOM 5734 N N . VAL B 1 307 ? 4.888 36.235 17.565 1.00 24.80 304 VAL B N 1
ATOM 5735 C CA . VAL B 1 307 ? 5.999 35.496 18.180 1.00 27.87 304 VAL B CA 1
ATOM 5736 C C . VAL B 1 307 ? 5.818 35.271 19.678 1.00 30.53 304 VAL B C 1
ATOM 5737 O O . VAL B 1 307 ? 6.676 34.677 20.326 1.00 24.50 304 VAL B O 1
ATOM 5741 N N . CYS B 1 308 ? 4.716 35.771 20.230 1.00 27.19 305 CYS B N 1
ATOM 5742 C CA . CYS B 1 308 ? 4.423 35.577 21.638 1.00 24.62 305 CYS B CA 1
ATOM 5743 C C . CYS B 1 308 ? 2.944 35.816 21.905 1.00 26.52 305 CYS B C 1
ATOM 5744 O O . CYS B 1 308 ? 2.244 36.388 21.078 1.00 30.36 305 CYS B O 1
ATOM 5747 N N . GLY B 1 309 ? 2.478 35.374 23.061 1.00 28.48 306 GLY B N 1
ATOM 5748 C CA . GLY B 1 309 ? 1.077 35.512 23.416 1.00 27.41 306 GLY B CA 1
ATOM 5749 C C . GLY B 1 309 ? 0.930 35.044 24.842 1.00 30.05 306 GLY B C 1
ATOM 5750 O O . GLY B 1 309 ? 1.943 34.877 25.532 1.00 26.09 306 GLY B O 1
ATOM 5751 N N . ASP B 1 310 ? -0.306 34.841 25.299 1.00 28.55 307 ASP B N 1
ATOM 5752 C CA . ASP B 1 310 ? -0.515 34.335 26.651 1.00 29.93 307 ASP B CA 1
ATOM 5753 C C . ASP B 1 310 ? 0.086 32.933 26.750 1.00 26.08 307 ASP B C 1
ATOM 5754 O O . ASP B 1 310 ? -0.334 32.038 26.016 1.00 27.72 307 ASP B O 1
ATOM 5759 N N . ASN B 1 311 ? 1.071 32.772 27.640 1.00 27.07 308 ASN B N 1
ATOM 5760 C CA . ASN B 1 311 ? 1.720 31.483 27.933 1.00 29.77 308 ASN B CA 1
ATOM 5761 C C . ASN B 1 311 ? 2.560 30.842 26.818 1.00 27.24 308 ASN B C 1
ATOM 5762 O O . ASN B 1 311 ? 2.804 29.633 26.855 1.00 26.32 308 ASN B O 1
ATOM 5767 N N . PHE B 1 312 ? 3.007 31.637 25.850 1.00 23.93 309 PHE B N 1
ATOM 5768 C CA . PHE B 1 312 ? 3.936 31.124 24.828 1.00 26.37 309 PHE B CA 1
ATOM 5769 C C . PHE B 1 312 ? 4.787 32.200 24.164 1.00 29.14 309 PHE B C 1
ATOM 5770 O O . PHE B 1 312 ? 4.446 33.392 24.183 1.00 23.99 309 PHE B O 1
ATOM 5778 N N . LEU B 1 313 ? 5.902 31.764 23.576 1.00 23.34 310 LEU B N 1
ATOM 5779 C CA . LEU B 1 313 ? 6.684 32.600 22.666 1.00 24.11 310 LEU B CA 1
ATOM 5780 C C . LEU B 1 313 ? 7.577 31.711 21.820 1.00 24.94 310 LEU B C 1
ATOM 5781 O O . LEU B 1 313 ? 7.809 30.554 22.173 1.00 24.18 310 LEU B O 1
ATOM 5786 N N . MET B 1 314 ? 8.064 32.262 20.711 1.00 23.56 311 MET B N 1
ATOM 5787 C CA . MET B 1 314 ? 8.949 31.559 19.794 1.00 24.23 311 MET B CA 1
ATOM 5788 C C . MET B 1 314 ? 10.337 32.170 19.862 1.00 22.71 311 MET B C 1
ATOM 5789 O O . MET B 1 314 ? 10.477 33.394 19.954 1.00 24.90 311 MET B O 1
ATOM 5794 N N . VAL B 1 315 ? 11.365 31.324 19.794 1.00 20.18 312 VAL B N 1
ATOM 5795 C CA . VAL B 1 315 ? 12.749 31.789 19.716 1.00 21.70 312 VAL B CA 1
ATOM 5796 C C . VAL B 1 315 ? 13.456 31.205 18.488 1.00 21.53 312 VAL B C 1
ATOM 5797 O O . VAL B 1 315 ? 12.991 30.231 17.906 1.00 22.23 312 VAL B O 1
ATOM 5801 N N . GLY B 1 316 ? 14.579 31.796 18.096 1.00 20.69 313 GLY B N 1
ATOM 5802 C CA . GLY B 1 316 ? 15.380 31.241 17.014 1.00 20.03 313 GLY B CA 1
ATOM 5803 C C . GLY B 1 316 ? 14.661 31.154 15.684 1.00 22.58 313 GLY B C 1
ATOM 5804 O O . GLY B 1 316 ? 13.850 32.026 15.348 1.00 22.34 313 GLY B O 1
ATOM 5805 N N . ASP B 1 317 ? 14.949 30.109 14.911 1.00 20.49 314 ASP B N 1
ATOM 5806 C CA . ASP B 1 317 ? 14.328 29.986 13.592 1.00 21.04 314 ASP B CA 1
ATOM 5807 C C . ASP B 1 317 ? 12.810 29.792 13.703 1.00 20.84 314 ASP B C 1
ATOM 5808 O O . ASP B 1 317 ? 12.074 30.096 12.756 1.00 23.23 314 ASP B O 1
ATOM 5813 N N . ALA B 1 318 ? 12.332 29.300 14.844 1.00 21.42 315 ALA B N 1
ATOM 5814 C CA . ALA B 1 318 ? 10.872 29.152 15.049 1.00 20.21 315 ALA B CA 1
ATOM 5815 C C . ALA B 1 318 ? 10.108 30.485 15.016 1.00 23.94 315 ALA B C 1
ATOM 5816 O O . ALA B 1 318 ? 8.897 30.511 14.783 1.00 23.28 315 ALA B O 1
ATOM 5818 N N . ALA B 1 319 ? 10.810 31.587 15.259 1.00 21.97 316 ALA B N 1
ATOM 5819 C CA . ALA B 1 319 ? 10.199 32.914 15.169 1.00 23.71 316 ALA B CA 1
ATOM 5820 C C . ALA B 1 319 ? 10.387 33.559 13.789 1.00 23.31 316 ALA B C 1
ATOM 5821 O O . ALA B 1 319 ? 9.488 34.228 13.278 1.00 24.99 316 ALA B O 1
ATOM 5823 N N . ARG B 1 320 ? 11.558 33.376 13.185 1.00 23.92 317 ARG B N 1
ATOM 5824 C CA . ARG B 1 320 ? 11.844 34.031 11.908 1.00 24.39 317 ARG B CA 1
ATOM 5825 C C . ARG B 1 320 ? 13.098 33.447 11.287 1.00 24.44 317 ARG B C 1
ATOM 5826 O O . ARG B 1 320 ? 13.981 33.013 12.016 1.00 25.17 317 ARG B O 1
ATOM 5834 N N . PHE B 1 321 ? 13.185 33.446 9.954 1.00 23.81 318 PHE B N 1
ATOM 5835 C CA . PHE B 1 321 ? 14.401 32.994 9.263 1.00 23.69 318 PHE B CA 1
ATOM 5836 C C . PHE B 1 321 ? 14.844 34.014 8.216 1.00 22.51 318 PHE B C 1
ATOM 5837 O O . PHE B 1 321 ? 14.028 34.510 7.460 1.00 23.38 318 PHE B O 1
ATOM 5845 N N . VAL B 1 322 ? 16.136 34.320 8.173 1.00 24.01 319 VAL B N 1
ATOM 5846 C CA . VAL B 1 322 ? 16.675 35.189 7.132 1.00 22.56 319 VAL B CA 1
ATOM 5847 C C . VAL B 1 322 ? 17.911 34.533 6.513 1.00 26.55 319 VAL B C 1
ATOM 5848 O O . VAL B 1 322 ? 18.588 33.735 7.162 1.00 23.97 319 VAL B O 1
ATOM 5852 N N . ASP B 1 323 ? 18.220 34.896 5.270 1.00 23.51 320 ASP B N 1
ATOM 5853 C CA . ASP B 1 323 ? 19.321 34.263 4.530 1.00 24.61 320 ASP B CA 1
ATOM 5854 C C . ASP B 1 323 ? 20.654 34.423 5.273 1.00 25.42 320 ASP B C 1
ATOM 5855 O O . ASP B 1 323 ? 21.090 35.547 5.526 1.00 27.81 320 ASP B O 1
ATOM 5860 N N . PRO B 1 324 ? 21.310 33.300 5.637 1.00 25.03 321 PRO B N 1
ATOM 5861 C CA . PRO B 1 324 ? 22.497 33.389 6.499 1.00 22.90 321 PRO B CA 1
ATOM 5862 C C . PRO B 1 324 ? 23.796 33.775 5.783 1.00 24.97 321 PRO B C 1
ATOM 5863 O O . PRO B 1 324 ? 24.848 33.240 6.130 1.00 27.26 321 PRO B O 1
ATOM 5867 N N . ILE B 1 325 ? 23.732 34.703 4.830 1.00 27.17 322 ILE B N 1
ATOM 5868 C CA . ILE B 1 325 ? 24.936 35.221 4.167 1.00 25.62 322 ILE B CA 1
ATOM 5869 C C . ILE B 1 325 ? 25.934 35.854 5.136 1.00 24.28 322 ILE B C 1
ATOM 5870 O O . ILE B 1 325 ? 27.125 35.908 4.854 1.00 26.99 322 ILE B O 1
ATOM 5875 N N . PHE B 1 326 ? 25.443 36.333 6.272 1.00 24.39 323 PHE B N 1
ATOM 5876 C CA . PHE B 1 326 ? 26.296 36.941 7.293 1.00 24.44 323 PHE B CA 1
ATOM 5877 C C . PHE B 1 326 ? 26.514 36.041 8.513 1.00 24.04 323 PHE B C 1
ATOM 5878 O O . PHE B 1 326 ? 26.977 36.510 9.554 1.00 22.80 323 PHE B O 1
ATOM 5886 N N . SER B 1 327 ? 26.183 34.756 8.379 1.00 24.68 324 SER B N 1
ATOM 5887 C CA . SER B 1 327 ? 26.399 33.792 9.455 1.00 23.34 324 SER B CA 1
ATOM 5888 C C . SER B 1 327 ? 25.696 34.240 10.722 1.00 22.94 324 SER B C 1
ATOM 5889 O O . SER B 1 327 ? 26.313 34.360 11.786 1.00 23.65 324 SER B O 1
ATOM 5892 N N . SER B 1 328 ? 24.389 34.446 10.607 1.00 22.64 325 SER B N 1
ATOM 5893 C CA . SER B 1 328 ? 23.630 35.190 11.597 1.00 24.75 325 SER B CA 1
ATOM 5894 C C . SER B 1 328 ? 22.720 34.328 12.465 1.00 22.11 325 SER B C 1
ATOM 5895 O O . SER B 1 328 ? 22.423 34.709 13.583 1.00 22.46 325 SER B O 1
ATOM 5898 N N . GLY B 1 329 ? 22.287 33.182 11.941 1.00 21.46 326 GLY B N 1
ATOM 5899 C CA . GLY B 1 329 ? 21.207 32.411 12.545 1.00 20.25 326 GLY B CA 1
ATOM 5900 C C . GLY B 1 329 ? 21.457 31.915 13.959 1.00 24.43 326 GLY B C 1
ATOM 5901 O O . GLY B 1 329 ? 20.590 32.032 14.829 1.00 21.41 326 GLY B O 1
ATOM 5902 N N . VAL B 1 330 ? 22.629 31.335 14.200 1.00 20.11 327 VAL B N 1
ATOM 5903 C CA . VAL B 1 330 ? 22.921 30.869 15.548 1.00 24.14 327 VAL B CA 1
ATOM 5904 C C . VAL B 1 330 ? 22.989 32.033 16.546 1.00 20.75 327 VAL B C 1
ATOM 5905 O O . VAL B 1 330 ? 22.557 31.895 17.700 1.00 20.33 327 VAL B O 1
ATOM 5909 N N . SER B 1 331 ? 23.513 33.180 16.107 1.00 22.00 328 SER B N 1
ATOM 5910 C CA . SER B 1 331 ? 23.570 34.333 17.010 1.00 19.62 328 SER B CA 1
ATOM 5911 C C . SER B 1 331 ? 22.168 34.823 17.319 1.00 20.16 328 SER B C 1
ATOM 5912 O O . SER B 1 331 ? 21.906 35.297 18.418 1.00 22.71 328 SER B O 1
ATOM 5915 N N . VAL B 1 332 ? 21.257 34.697 16.358 1.00 22.43 329 VAL B N 1
ATOM 5916 C CA . VAL B 1 332 ? 19.853 35.022 16.626 1.00 22.10 329 VAL B CA 1
ATOM 5917 C C . VAL B 1 332 ? 19.236 33.992 17.583 1.00 22.02 329 VAL B C 1
ATOM 5918 O O . VAL B 1 332 ? 18.521 34.360 18.508 1.00 22.30 329 VAL B O 1
ATOM 5922 N N . ALA B 1 333 ? 19.515 32.705 17.373 1.00 21.69 330 ALA B N 1
ATOM 5923 C CA . ALA B 1 333 ? 19.011 31.681 18.290 1.00 19.04 330 ALA B CA 1
ATOM 5924 C C . ALA B 1 333 ? 19.467 31.984 19.720 1.00 22.22 330 ALA B C 1
ATOM 5925 O O . ALA B 1 333 ? 18.655 31.980 20.647 1.00 19.47 330 ALA B O 1
ATOM 5927 N N . LEU B 1 334 ? 20.760 32.255 19.901 1.00 22.53 331 LEU B N 1
ATOM 5928 C CA . LEU B 1 334 ? 21.299 32.484 21.244 1.00 21.33 331 LEU B CA 1
ATOM 5929 C C . LEU B 1 334 ? 20.799 33.801 21.860 1.00 22.44 331 LEU B C 1
ATOM 5930 O O . LEU B 1 334 ? 20.438 33.847 23.035 1.00 21.39 331 LEU B O 1
ATOM 5935 N N . ASN B 1 335 ? 20.781 34.875 21.073 1.00 22.12 332 ASN B N 1
ATOM 5936 C CA . ASN B 1 335 ? 20.305 36.150 21.607 1.00 24.00 332 ASN B CA 1
ATOM 5937 C C . ASN B 1 335 ? 18.797 36.232 21.832 1.00 22.70 332 ASN B C 1
ATOM 5938 O O . ASN B 1 335 ? 18.344 36.827 22.821 1.00 23.04 332 ASN B O 1
ATOM 5943 N N . SER B 1 336 ? 18.020 35.611 20.948 1.00 20.84 333 SER B N 1
ATOM 5944 C CA . SER B 1 336 ? 16.574 35.561 21.171 1.00 20.27 333 SER B CA 1
ATOM 5945 C C . SER B 1 336 ? 16.296 34.766 22.441 1.00 24.80 333 SER B C 1
ATOM 5946 O O . SER B 1 336 ? 15.430 35.131 23.229 1.00 22.42 333 SER B O 1
ATOM 5949 N N . ALA B 1 337 ? 17.064 33.702 22.660 1.00 22.38 334 ALA B N 1
ATOM 5950 C CA . ALA B 1 337 ? 16.951 32.923 23.893 1.00 20.13 334 ALA B CA 1
ATOM 5951 C C . ALA B 1 337 ? 17.299 33.773 25.124 1.00 21.97 334 ALA B C 1
ATOM 5952 O O . ALA B 1 337 ? 16.620 33.711 26.136 1.00 22.28 334 ALA B O 1
ATOM 5954 N N . ARG B 1 338 ? 18.370 34.553 25.027 1.00 20.84 335 ARG B N 1
ATOM 5955 C CA . ARG B 1 338 ? 18.778 35.414 26.132 1.00 22.96 335 ARG B CA 1
ATOM 5956 C C . ARG B 1 338 ? 17.693 36.422 26.503 1.00 22.76 335 ARG B C 1
ATOM 5957 O O . ARG B 1 338 ? 17.321 36.570 27.675 1.00 22.20 335 ARG B O 1
ATOM 5965 N N . ILE B 1 339 ? 17.208 37.136 25.494 1.00 22.24 336 ILE B N 1
ATOM 5966 C CA . ILE B 1 339 ? 16.247 38.219 25.703 1.00 26.13 336 ILE B CA 1
ATOM 5967 C C . ILE B 1 339 ? 14.898 37.668 26.163 1.00 25.60 336 ILE B C 1
ATOM 5968 O O . ILE B 1 339 ? 14.281 38.172 27.121 1.00 23.99 336 ILE B O 1
ATOM 5973 N N . ALA B 1 340 ? 14.434 36.629 25.476 1.00 21.76 337 ALA B N 1
ATOM 5974 C CA . ALA B 1 340 ? 13.182 35.992 25.860 1.00 24.03 337 ALA B CA 1
ATOM 5975 C C . ALA B 1 340 ? 13.275 35.479 27.296 1.00 23.36 337 ALA B C 1
ATOM 5976 O O . ALA B 1 340 ? 12.333 35.635 28.072 1.00 20.89 337 ALA B O 1
ATOM 5978 N N . SER B 1 341 ? 14.407 34.863 27.653 1.00 23.16 338 SER B N 1
ATOM 5979 C CA . SER B 1 341 ? 14.551 34.278 28.994 1.00 24.04 338 SER B CA 1
ATOM 5980 C C . SER B 1 341 ? 14.450 35.331 30.099 1.00 23.56 338 SER B C 1
ATOM 5981 O O . SER B 1 341 ? 13.897 35.061 31.168 1.00 24.90 338 SER B O 1
ATOM 5984 N N . ALA B 1 342 ? 14.996 36.518 29.852 1.00 24.61 339 ALA B N 1
ATOM 5985 C CA . ALA B 1 342 ? 14.891 37.613 30.826 1.00 30.09 339 ALA B CA 1
ATOM 5986 C C . ALA B 1 342 ? 13.432 38.001 31.081 1.00 30.24 339 ALA B C 1
ATOM 5987 O O . ALA B 1 342 ? 13.037 38.265 32.227 1.00 30.83 339 ALA B O 1
ATOM 5989 N N . ASP B 1 343 ? 12.628 38.029 30.020 1.00 26.84 340 ASP B N 1
ATOM 5990 C CA . ASP B 1 343 ? 11.191 38.306 30.156 1.00 25.29 340 ASP B CA 1
ATOM 5991 C C . ASP B 1 343 ? 10.473 37.181 30.886 1.00 26.35 340 ASP B C 1
ATOM 5992 O O . ASP B 1 343 ? 9.583 37.428 31.693 1.00 25.88 340 ASP B O 1
ATOM 5997 N N . ILE B 1 344 ? 10.840 35.940 30.580 1.00 24.01 341 ILE B N 1
ATOM 5998 C CA . ILE B 1 344 ? 10.207 34.788 31.224 1.00 25.90 341 ILE B CA 1
ATOM 5999 C C . ILE B 1 344 ? 10.502 34.738 32.720 1.00 24.64 341 ILE B C 1
ATOM 6000 O O . ILE B 1 344 ? 9.632 34.409 33.518 1.00 27.55 341 ILE B O 1
ATOM 6005 N N . ILE B 1 345 ? 11.728 35.082 33.093 1.00 25.00 342 ILE B N 1
ATOM 6006 C CA . ILE B 1 345 ? 12.136 35.103 34.500 1.00 27.40 342 ILE B CA 1
ATOM 6007 C C . ILE B 1 345 ? 11.366 36.170 35.284 1.00 32.17 342 ILE B C 1
ATOM 6008 O O . ILE B 1 345 ? 10.910 35.920 36.409 1.00 28.57 342 ILE B O 1
ATOM 6013 N N . ALA B 1 346 ? 11.206 37.347 34.679 1.00 29.54 343 ALA B N 1
ATOM 6014 C CA . ALA B 1 346 ? 10.436 38.423 35.298 1.00 29.08 343 ALA B CA 1
ATOM 6015 C C . ALA B 1 346 ? 8.966 38.023 35.417 1.00 31.84 343 ALA B C 1
ATOM 6016 O O . ALA B 1 346 ? 8.308 38.359 36.405 1.00 33.09 343 ALA B O 1
ATOM 6018 N N . ALA B 1 347 ? 8.462 37.297 34.414 1.00 29.26 344 ALA B N 1
ATOM 6019 C CA . ALA B 1 347 ? 7.078 36.818 34.403 1.00 29.75 344 ALA B CA 1
ATOM 6020 C C . ALA B 1 347 ? 6.852 35.779 35.495 1.00 34.08 344 ALA B C 1
ATOM 6021 O O . ALA B 1 347 ? 5.850 35.811 36.217 1.00 34.84 344 ALA B O 1
ATOM 6023 N N . HIS B 1 348 ? 7.788 34.844 35.602 1.00 29.62 345 HIS B N 1
ATOM 6024 C CA . HIS B 1 348 ? 7.758 33.848 36.658 1.00 32.68 345 HIS B CA 1
ATOM 6025 C C . HIS B 1 348 ? 7.699 34.513 38.037 1.00 32.71 345 HIS B C 1
ATOM 6026 O O . HIS B 1 348 ? 6.917 34.095 38.905 1.00 33.51 345 HIS B O 1
ATOM 6033 N N . ARG B 1 349 ? 8.528 35.529 38.251 1.00 33.05 346 ARG B N 1
ATOM 6034 C CA . ARG B 1 349 ? 8.528 36.233 39.535 1.00 35.44 346 ARG B CA 1
ATOM 6035 C C . ARG B 1 349 ? 7.161 36.870 39.777 1.00 39.38 346 ARG B C 1
ATOM 6036 O O . ARG B 1 349 ? 6.622 36.795 40.874 1.00 38.30 346 ARG B O 1
ATOM 6044 N N . ALA B 1 350 ? 6.595 37.466 38.730 1.00 37.31 347 ALA B N 1
ATOM 6045 C CA . ALA B 1 350 ? 5.296 38.133 38.816 1.00 37.49 347 ALA B CA 1
ATOM 6046 C C . ALA B 1 350 ? 4.137 37.145 38.904 1.00 43.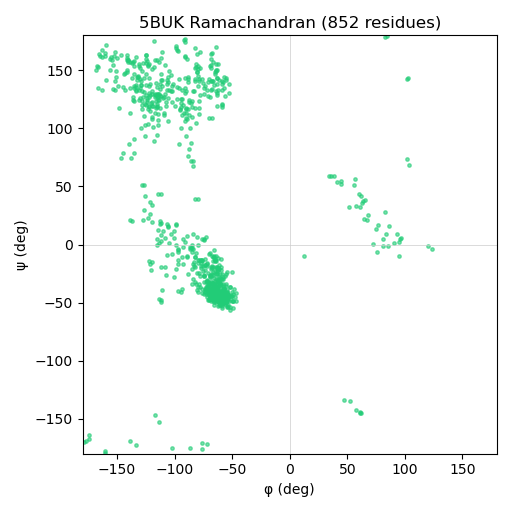48 347 ALA B C 1
ATOM 6047 O O . ALA B 1 350 ? 3.001 37.526 39.209 1.00 43.92 347 ALA B O 1
ATOM 6049 N N . GLY B 1 351 ? 4.420 35.875 38.633 1.00 40.71 348 GLY B N 1
ATOM 6050 C CA . GLY B 1 351 ? 3.392 34.848 38.660 1.00 38.58 348 GLY B CA 1
ATOM 6051 C C . GLY B 1 351 ? 2.372 34.999 37.545 1.00 41.16 348 GLY B C 1
ATOM 6052 O O . GLY B 1 351 ? 1.236 34.546 37.667 1.00 38.23 348 GLY B O 1
ATOM 6053 N N . ASP B 1 352 ? 2.774 35.630 36.446 1.00 37.66 349 ASP B N 1
ATOM 6054 C CA . ASP B 1 352 ? 1.863 35.827 35.323 1.00 34.49 349 ASP B CA 1
ATOM 6055 C C . ASP B 1 352 ? 2.558 35.748 33.964 1.00 31.51 349 ASP B C 1
ATOM 6056 O O . ASP B 1 352 ? 3.610 36.344 33.767 1.00 30.12 349 ASP B O 1
ATOM 6061 N N . TYR B 1 353 ? 1.943 35.042 33.020 1.00 31.45 350 TYR B N 1
ATOM 6062 C CA . TYR B 1 353 ? 2.534 34.872 31.690 1.00 34.89 350 TYR B CA 1
ATOM 6063 C C . TYR B 1 353 ? 1.662 35.430 30.556 1.00 34.84 350 TYR B C 1
ATOM 6064 O O . TYR B 1 353 ? 1.636 34.875 29.447 1.00 32.25 350 TYR B O 1
ATOM 6073 N N . SER B 1 354 ? 0.941 36.518 30.831 1.00 34.43 351 SER B N 1
ATOM 6074 C CA . SER B 1 354 ? 0.141 37.179 29.798 1.00 33.53 351 SER B CA 1
ATOM 6075 C C . SER B 1 354 ? 1.042 37.800 28.725 1.00 27.83 351 SER B C 1
ATOM 6076 O O . SER B 1 354 ? 2.202 38.106 28.986 1.00 29.48 351 SER B O 1
ATOM 6079 N N . LYS B 1 355 ? 0.491 37.999 27.528 1.00 31.06 352 LYS B N 1
ATOM 6080 C CA . LYS B 1 355 ? 1.278 38.434 26.387 1.00 28.74 352 LYS B CA 1
ATOM 6081 C C . LYS B 1 355 ? 2.103 39.670 26.677 1.00 30.68 352 LYS B C 1
ATOM 6082 O O . LYS B 1 355 ? 3.232 39.773 26.203 1.00 31.13 352 LYS B O 1
ATOM 6088 N N . LYS B 1 356 ? 1.567 40.595 27.474 1.00 30.23 353 LYS B N 1
ATOM 6089 C CA . LYS B 1 356 ? 2.272 41.853 27.748 1.00 34.20 353 LYS B CA 1
ATOM 6090 C C . LYS B 1 356 ? 3.622 41.634 28.422 1.00 32.09 353 LYS B C 1
ATOM 6091 O O . LYS B 1 356 ? 4.519 42.472 28.327 1.00 29.72 353 LYS B O 1
ATOM 6097 N N . ARG B 1 357 ? 3.764 40.516 29.119 1.00 28.19 354 ARG B N 1
ATOM 6098 C CA . ARG B 1 357 ? 5.016 40.211 29.791 1.00 26.46 354 ARG B CA 1
ATOM 6099 C C . ARG B 1 357 ? 6.179 40.086 28.808 1.00 23.23 354 ARG B C 1
ATOM 6100 O O . ARG B 1 357 ? 7.339 40.155 29.203 1.00 28.82 354 ARG B O 1
ATOM 6108 N N . PHE B 1 358 ? 5.868 39.900 27.531 1.00 28.08 355 PHE B N 1
ATOM 6109 C CA . PHE B 1 358 ? 6.898 39.648 26.524 1.00 27.25 355 PHE B CA 1
ATOM 6110 C C . PHE B 1 358 ? 7.045 40.782 25.510 1.00 28.72 355 PHE B C 1
ATOM 6111 O O . PHE B 1 358 ? 7.631 40.596 24.441 1.00 26.74 355 PHE B O 1
ATOM 6119 N N . ASP B 1 359 ? 6.523 41.962 25.847 1.00 29.53 356 ASP B N 1
ATOM 6120 C CA . ASP B 1 359 ? 6.638 43.129 24.969 1.00 30.21 356 ASP B CA 1
ATOM 6121 C C . ASP B 1 359 ? 8.091 43.477 24.680 1.00 24.10 356 ASP B C 1
ATOM 6122 O O . ASP B 1 359 ? 8.446 43.834 23.550 1.00 29.53 356 ASP B O 1
ATOM 6127 N N . THR B 1 360 ? 8.935 43.396 25.703 1.00 23.86 357 THR B N 1
ATOM 6128 C CA . THR B 1 360 ? 10.350 43.715 25.525 1.00 25.29 357 THR B CA 1
ATOM 6129 C C . THR B 1 360 ? 11.006 42.770 24.514 1.00 28.76 357 THR B C 1
ATOM 6130 O O . THR B 1 360 ? 11.657 43.208 23.571 1.00 26.21 357 THR B O 1
ATOM 6134 N N . TYR B 1 361 ? 10.846 41.471 24.728 1.00 25.29 358 TYR B N 1
ATOM 6135 C CA . TYR B 1 361 ? 11.362 40.475 23.788 1.00 22.58 358 TYR B CA 1
ATOM 6136 C C . TYR B 1 361 ? 10.815 40.725 22.385 1.00 25.66 358 TYR B C 1
ATOM 6137 O O . TYR B 1 361 ? 11.557 40.757 21.405 1.00 27.54 358 TYR B O 1
ATOM 6146 N N . GLU B 1 362 ? 9.507 40.902 22.282 1.00 22.39 359 GLU B N 1
ATOM 6147 C CA . GLU B 1 362 ? 8.885 41.080 20.965 1.00 26.67 359 GLU B CA 1
ATOM 6148 C C . GLU B 1 362 ? 9.511 42.248 20.202 1.00 28.81 359 GLU B C 1
ATOM 6149 O O . GLU B 1 362 ? 9.843 42.143 19.016 1.00 27.96 359 GLU B O 1
ATOM 6155 N N . SER B 1 363 ? 9.702 43.364 20.897 1.00 29.63 360 SER B N 1
ATOM 6156 C CA . SER B 1 363 ? 10.302 44.547 20.283 1.00 27.08 360 SER B CA 1
ATOM 6157 C C . SER B 1 363 ? 11.772 44.368 19.949 1.00 26.54 360 SER B C 1
ATOM 6158 O O . SER B 1 363 ? 12.211 44.787 18.892 1.00 26.41 360 SER B O 1
ATOM 6161 N N . MET B 1 364 ? 12.546 43.773 20.849 1.00 28.74 361 MET B N 1
ATOM 6162 C CA . MET B 1 364 ? 13.955 43.565 20.546 1.00 28.74 361 MET B CA 1
ATOM 6163 C C . MET B 1 364 ? 14.184 42.568 19.422 1.00 28.09 361 MET B C 1
ATOM 6164 O O . MET B 1 364 ? 15.078 42.769 18.604 1.00 28.75 361 MET B O 1
ATOM 6169 N N . LEU B 1 365 ? 13.389 41.501 19.377 1.00 26.06 362 LEU B N 1
ATOM 6170 C CA . LEU B 1 365 ? 13.502 40.530 18.271 1.00 26.37 362 LEU B CA 1
ATOM 6171 C C . LEU B 1 365 ? 13.147 41.187 16.942 1.00 28.64 362 LEU B C 1
ATOM 6172 O O . LEU B 1 365 ? 13.852 41.033 15.952 1.00 27.72 362 LEU B O 1
ATOM 6177 N N . ARG B 1 366 ? 12.040 41.921 16.921 1.00 26.72 363 ARG B N 1
ATOM 6178 C CA . ARG B 1 366 ? 11.650 42.672 15.738 1.00 29.46 363 ARG B CA 1
ATOM 6179 C C . ARG B 1 366 ? 12.789 43.596 15.293 1.00 28.13 363 ARG B C 1
ATOM 6180 O O . ARG B 1 366 ? 13.159 43.636 14.113 1.00 29.31 363 ARG B O 1
ATOM 6188 N N . ARG B 1 367 ? 13.358 44.337 16.240 1.00 28.43 364 ARG B N 1
ATOM 6189 C CA . ARG B 1 367 ? 14.454 45.251 15.924 1.00 28.97 364 ARG B CA 1
ATOM 6190 C C . ARG B 1 367 ? 15.669 44.516 15.351 1.00 30.57 364 ARG B C 1
ATOM 6191 O O . ARG B 1 367 ? 16.185 44.872 14.289 1.00 26.70 364 ARG B O 1
ATOM 6199 N N . GLY B 1 368 ? 16.114 43.480 16.052 1.00 24.26 365 GLY B N 1
ATOM 6200 C CA . GLY B 1 368 ? 17.314 42.767 15.657 1.00 25.56 365 GLY B CA 1
ATOM 6201 C C . GLY B 1 368 ? 17.147 42.072 14.321 1.00 24.08 365 GLY B C 1
ATOM 6202 O O . GLY B 1 368 ? 18.010 42.174 13.454 1.00 22.79 365 GLY B O 1
ATOM 6203 N N . VAL B 1 369 ? 16.047 41.361 14.130 1.00 19.23 366 VAL B N 1
ATOM 6204 C CA . VAL B 1 369 ? 15.937 40.611 12.877 1.00 22.79 366 VAL B CA 1
ATOM 6205 C C . VAL B 1 369 ? 15.494 41.505 11.709 1.00 23.71 366 VAL B C 1
ATOM 6206 O O . VAL B 1 369 ? 15.805 41.217 10.561 1.00 21.26 366 VAL B O 1
ATOM 6210 N N . ASN B 1 370 ? 14.801 42.610 11.992 1.00 23.32 367 ASN B N 1
ATOM 6211 C CA . ASN B 1 370 ? 14.592 43.611 10.937 1.00 23.96 367 ASN B CA 1
ATOM 6212 C C . ASN B 1 370 ? 15.933 44.144 10.437 1.00 23.03 367 ASN B C 1
ATOM 6213 O O . ASN B 1 370 ? 16.124 44.336 9.236 1.00 23.79 367 ASN B O 1
ATOM 6218 N N . ASN B 1 371 ? 16.856 44.407 11.357 1.00 25.22 368 ASN B N 1
ATOM 6219 C CA . ASN B 1 371 ? 18.181 44.892 10.965 1.00 26.17 368 ASN B CA 1
ATOM 6220 C C . ASN B 1 371 ? 18.909 43.878 10.085 1.00 26.13 368 ASN B C 1
ATOM 6221 O O . ASN B 1 371 ? 19.419 44.226 9.015 1.00 21.65 368 ASN B O 1
ATOM 6226 N N . TRP B 1 372 ? 18.939 42.620 10.519 1.00 25.80 369 TRP B N 1
ATOM 6227 C CA . TRP B 1 372 ? 19.513 41.559 9.685 1.00 25.48 369 TRP B CA 1
ATOM 6228 C C . TRP B 1 372 ? 18.870 41.522 8.292 1.00 23.93 369 TRP B C 1
ATOM 6229 O O . TRP B 1 372 ? 19.566 41.461 7.288 1.00 24.26 369 TRP B O 1
ATOM 6240 N N . TYR B 1 373 ? 17.540 41.556 8.235 1.00 22.69 370 TYR B N 1
ATOM 6241 C CA . TYR B 1 373 ? 16.817 41.436 6.966 1.00 23.77 370 TYR B CA 1
ATOM 6242 C C . TYR B 1 3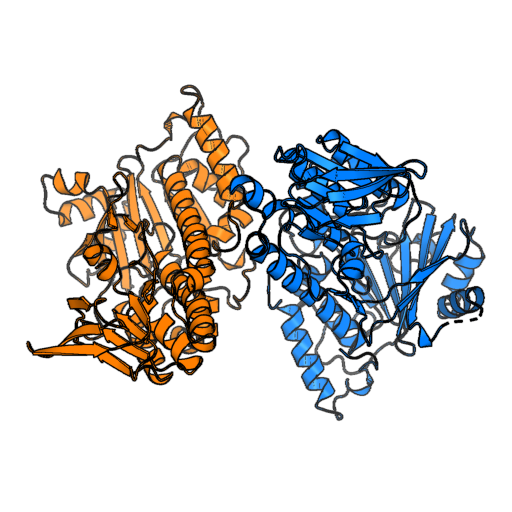73 ? 17.113 42.605 6.014 1.00 25.95 370 TYR B C 1
ATOM 6243 O O . TYR B 1 373 ? 17.262 42.432 4.795 1.00 24.29 370 TYR B O 1
ATOM 6252 N N . GLU B 1 374 ? 17.170 43.800 6.579 1.00 25.64 371 GLU B N 1
ATOM 6253 C CA . GLU B 1 374 ? 17.469 44.994 5.803 1.00 26.85 371 GLU B CA 1
ATOM 6254 C C . GLU B 1 374 ? 18.893 44.908 5.261 1.00 26.40 371 GLU B C 1
ATOM 6255 O O . GLU B 1 374 ? 19.153 45.226 4.095 1.00 26.71 371 GLU B O 1
ATOM 6261 N N . PHE B 1 375 ? 19.819 44.478 6.117 1.00 24.33 372 PHE B N 1
ATOM 6262 C CA . PHE B 1 375 ? 21.224 44.315 5.736 1.00 25.17 372 PHE B CA 1
ATOM 6263 C C . PHE B 1 375 ? 21.342 43.314 4.581 1.00 24.28 372 PHE B C 1
ATOM 6264 O O . PHE B 1 375 ? 22.016 43.565 3.584 1.00 23.71 372 PHE B O 1
ATOM 6272 N N . ILE B 1 376 ? 20.686 42.170 4.721 1.00 22.65 373 ILE B N 1
ATOM 6273 C CA . ILE B 1 376 ? 20.653 41.185 3.647 1.00 23.43 373 ILE B CA 1
ATOM 6274 C C . ILE B 1 376 ? 20.011 41.750 2.369 1.00 25.81 373 ILE B C 1
ATOM 6275 O O . ILE B 1 376 ? 20.493 41.490 1.267 1.00 25.11 373 ILE B O 1
ATOM 6280 N N . SER B 1 377 ? 18.927 42.511 2.522 1.00 27.90 374 SER B N 1
ATOM 6281 C CA . SER B 1 377 ? 18.214 43.093 1.376 1.00 26.51 374 SER B CA 1
ATOM 6282 C C . SER B 1 377 ? 19.142 43.987 0.559 1.00 27.80 374 SER B C 1
ATOM 6283 O O . SER B 1 377 ? 19.114 43.981 -0.677 1.00 26.64 374 SER B O 1
ATOM 6286 N N . ILE B 1 378 ? 19.951 44.765 1.262 1.00 24.75 375 ILE B N 1
ATOM 6287 C CA . ILE B 1 378 ? 20.899 45.666 0.624 1.00 28.97 375 ILE B CA 1
ATOM 6288 C C . ILE B 1 378 ? 21.989 44.886 -0.102 1.00 28.25 375 ILE B C 1
ATOM 6289 O O . ILE B 1 378 ? 22.378 45.235 -1.219 1.00 27.45 375 ILE B O 1
ATOM 6294 N N . TYR B 1 379 ? 22.473 43.821 0.531 1.00 27.65 376 TYR B N 1
ATOM 6295 C CA . TYR B 1 379 ? 23.519 42.983 -0.055 1.00 27.15 376 TYR B CA 1
ATOM 6296 C C . TYR B 1 379 ? 23.073 42.483 -1.424 1.00 28.11 376 TYR B C 1
ATOM 6297 O O . TYR B 1 379 ? 23.842 42.511 -2.393 1.00 29.67 376 TYR B O 1
ATOM 6306 N N . TYR B 1 380 ? 21.815 42.054 -1.512 1.00 24.57 377 TYR B N 1
ATOM 6307 C CA . TYR B 1 380 ? 21.283 41.522 -2.767 1.00 27.79 377 TYR B CA 1
ATOM 6308 C C . TYR B 1 380 ? 20.916 42.619 -3.774 1.00 28.60 377 TYR B C 1
ATOM 6309 O O . TYR B 1 380 ? 21.098 42.452 -4.986 1.00 28.69 377 TYR B O 1
ATOM 6318 N N . ARG B 1 381 ? 20.393 43.732 -3.271 1.00 25.69 378 ARG B N 1
ATOM 6319 C CA . ARG B 1 381 ? 19.890 44.789 -4.146 1.00 24.90 378 ARG B CA 1
ATOM 6320 C C . ARG B 1 381 ? 21.019 45.621 -4.763 1.00 28.80 378 ARG B C 1
ATOM 6321 O O . ARG B 1 381 ? 20.944 46.011 -5.927 1.00 30.63 378 ARG B O 1
ATOM 6329 N N . LEU B 1 382 ? 22.061 45.896 -3.988 1.00 29.95 379 LEU B N 1
ATOM 6330 C CA . LEU B 1 382 ? 23.197 46.655 -4.505 1.00 27.79 379 LEU B CA 1
ATOM 6331 C C . LEU B 1 382 ? 24.471 46.149 -3.845 1.00 29.23 379 LEU B C 1
ATOM 6332 O O . LEU B 1 382 ? 25.039 46.797 -2.966 1.00 26.45 379 LEU B O 1
ATOM 6337 N N . ASN B 1 383 ? 24.904 44.973 -4.287 1.00 29.34 380 ASN B N 1
ATOM 6338 C CA . ASN B 1 383 ? 26.013 44.272 -3.674 1.00 28.34 380 ASN B CA 1
ATOM 6339 C C . ASN B 1 383 ? 27.303 45.093 -3.648 1.00 32.50 380 ASN B C 1
ATOM 6340 O O . ASN B 1 383 ? 28.057 45.042 -2.677 1.00 29.46 380 ASN B O 1
ATOM 6345 N N . ILE B 1 384 ? 27.560 45.847 -4.713 1.00 27.65 381 ILE B N 1
ATOM 6346 C CA . ILE B 1 384 ? 28.745 46.704 -4.742 1.00 30.13 381 ILE B CA 1
ATOM 6347 C C . ILE B 1 384 ? 28.742 47.735 -3.618 1.00 30.26 381 ILE B C 1
ATOM 6348 O O . ILE B 1 384 ? 29.801 48.130 -3.137 1.00 32.75 381 ILE B O 1
ATOM 6353 N N . LEU B 1 385 ? 27.562 48.169 -3.182 1.00 28.81 382 LEU B N 1
ATOM 6354 C CA . LEU B 1 385 ? 27.496 49.126 -2.079 1.00 29.67 382 LEU B CA 1
ATOM 6355 C C . LEU B 1 385 ? 27.894 48.484 -0.745 1.00 31.03 382 LEU B C 1
ATOM 6356 O O . LEU B 1 385 ? 28.543 49.112 0.096 1.00 30.55 382 LEU B O 1
ATOM 6361 N N . PHE B 1 386 ? 27.471 47.244 -0.542 1.00 30.07 383 PHE B N 1
ATOM 6362 C CA . PHE B 1 386 ? 27.901 46.481 0.630 1.00 29.25 383 PHE B CA 1
ATOM 6363 C C . PHE B 1 386 ? 29.427 46.465 0.685 1.00 31.58 383 PHE B C 1
ATOM 6364 O O . PHE B 1 386 ? 30.042 46.825 1.701 1.00 31.19 383 PHE B O 1
ATOM 6372 N N . THR B 1 387 ? 30.034 46.047 -0.422 1.00 29.70 384 THR B N 1
ATOM 6373 C CA . THR B 1 387 ? 31.484 45.930 -0.508 1.00 29.56 384 THR B CA 1
ATOM 6374 C C . THR B 1 387 ? 32.160 47.264 -0.208 1.00 29.97 384 THR B C 1
ATOM 6375 O O . THR B 1 387 ? 33.139 47.321 0.529 1.00 31.07 384 THR B O 1
ATOM 6379 N N . ALA B 1 388 ? 31.611 48.337 -0.760 1.00 29.38 385 ALA B N 1
ATOM 6380 C CA . ALA B 1 388 ? 32.159 49.666 -0.546 1.00 33.29 385 ALA B CA 1
ATOM 6381 C C . ALA B 1 388 ? 32.104 50.077 0.920 1.00 32.99 385 ALA B C 1
ATOM 6382 O O . ALA B 1 388 ? 33.045 50.678 1.441 1.00 34.34 385 ALA B O 1
ATOM 6384 N N . PHE B 1 389 ? 31.002 49.759 1.591 1.00 29.29 386 PHE B N 1
ATOM 6385 C CA . PHE B 1 389 ? 30.829 50.183 2.974 1.00 34.24 386 PHE B CA 1
ATOM 6386 C C . PHE B 1 389 ? 31.708 49.404 3.946 1.00 35.53 386 PHE B C 1
ATOM 6387 O O . PHE B 1 389 ? 32.140 49.952 4.965 1.00 31.70 386 PHE B O 1
ATOM 6395 N N . VAL B 1 390 ? 31.968 48.131 3.643 1.00 30.76 387 VAL B N 1
ATOM 6396 C CA . VAL B 1 390 ? 32.854 47.326 4.485 1.00 32.17 387 VAL B CA 1
ATOM 6397 C C . VAL B 1 390 ? 34.297 47.834 4.386 1.00 34.78 387 VAL B C 1
ATOM 6398 O O . VAL B 1 390 ? 35.029 47.886 5.376 1.00 34.87 387 VAL B O 1
ATOM 6402 N N . GLN B 1 391 ? 34.695 48.206 3.176 1.00 35.95 388 GLN B N 1
ATOM 6403 C CA . GLN B 1 391 ? 36.079 48.560 2.894 1.00 36.87 388 GLN B CA 1
ATOM 6404 C C . GLN B 1 391 ? 36.439 50.006 3.219 1.00 37.52 388 GLN B C 1
ATOM 6405 O O . GLN B 1 391 ? 37.592 50.291 3.539 1.00 36.97 388 GLN B O 1
ATOM 6411 N N . ASP B 1 392 ? 35.469 50.914 3.132 1.00 31.96 389 ASP B N 1
ATOM 6412 C CA . ASP B 1 392 ? 35.746 52.332 3.374 1.00 37.61 389 ASP B CA 1
ATOM 6413 C C . ASP B 1 392 ? 35.838 52.656 4.860 1.00 34.17 389 ASP B C 1
ATOM 6414 O O . ASP B 1 392 ? 34.862 52.506 5.597 1.00 36.76 389 ASP B O 1
ATOM 6419 N N . PRO B 1 393 ? 37.018 53.115 5.304 1.00 39.63 390 PRO B N 1
ATOM 6420 C CA . PRO B 1 393 ? 37.292 53.426 6.713 1.00 36.23 390 PRO B CA 1
ATOM 6421 C C . PRO B 1 393 ? 36.255 54.323 7.381 1.00 38.36 390 PRO B C 1
ATOM 6422 O O . PRO B 1 393 ? 36.132 54.289 8.609 1.00 39.31 390 PRO B O 1
ATOM 6426 N N . ARG B 1 394 ? 35.519 55.105 6.596 1.00 35.07 391 ARG B N 1
ATOM 6427 C CA . ARG B 1 394 ? 34.491 55.983 7.146 1.00 38.88 391 ARG B CA 1
ATOM 6428 C C . ARG B 1 394 ? 33.310 55.205 7.719 1.00 37.39 391 ARG B C 1
ATOM 6429 O O . ARG B 1 394 ? 32.664 55.658 8.662 1.00 35.67 391 ARG B O 1
ATOM 6437 N N . TYR B 1 395 ? 33.025 54.042 7.134 1.00 34.11 392 TYR B N 1
ATOM 6438 C CA . TYR B 1 395 ? 31.784 53.326 7.419 1.00 34.14 392 TYR B CA 1
ATOM 6439 C C . TYR B 1 395 ? 32.061 51.926 7.951 1.00 35.12 392 TYR B C 1
ATOM 6440 O O . TYR B 1 395 ? 31.168 51.269 8.491 1.00 34.78 392 TYR B O 1
ATOM 6449 N N . ARG B 1 396 ? 33.303 51.480 7.787 1.00 32.56 393 ARG B N 1
ATOM 6450 C CA . ARG B 1 396 ? 33.705 50.120 8.136 1.00 33.64 393 ARG B CA 1
ATOM 6451 C C . ARG B 1 396 ? 33.261 49.699 9.543 1.00 31.96 393 ARG B C 1
ATOM 6452 O O . ARG B 1 396 ? 32.690 48.629 9.717 1.00 30.52 393 ARG B O 1
ATOM 6460 N N . ILE B 1 397 ? 33.517 50.533 10.544 1.00 30.50 394 ILE B N 1
ATOM 6461 C CA . ILE B 1 397 ? 33.231 50.139 11.921 1.00 31.61 394 ILE B CA 1
ATOM 6462 C C . ILE B 1 397 ? 31.732 50.017 12.190 1.00 31.58 394 ILE B C 1
ATOM 6463 O O . ILE B 1 397 ? 31.297 49.152 12.950 1.00 31.78 394 ILE B O 1
ATOM 6468 N N . ASP B 1 398 ? 30.936 50.876 11.567 1.00 31.67 395 ASP B N 1
ATOM 6469 C CA . ASP B 1 398 ? 29.494 50.819 11.753 1.00 33.01 395 ASP B CA 1
ATOM 6470 C C . ASP B 1 398 ? 28.912 49.586 11.075 1.00 33.46 395 ASP B C 1
ATOM 6471 O O . ASP B 1 398 ? 27.938 49.001 11.562 1.00 32.83 395 ASP B O 1
ATOM 6476 N N . VAL B 1 399 ? 29.504 49.201 9.948 1.00 26.95 396 VAL B N 1
ATOM 6477 C CA . VAL B 1 399 ? 29.091 47.988 9.245 1.00 30.54 396 VAL B CA 1
ATOM 6478 C C . VAL B 1 399 ? 29.480 46.776 10.084 1.00 29.20 396 VAL B C 1
ATOM 6479 O O . VAL B 1 399 ? 28.697 45.845 10.260 1.00 28.67 396 VAL B O 1
ATOM 6483 N N . LEU B 1 400 ? 30.693 46.812 10.618 1.00 28.25 397 LEU B N 1
ATOM 6484 C CA . LEU B 1 400 ? 31.209 45.705 11.416 1.00 29.95 397 LEU B CA 1
ATOM 6485 C C . LEU B 1 400 ? 30.304 45.392 12.602 1.00 28.84 397 LEU B C 1
ATOM 6486 O O . LEU B 1 400 ? 30.121 44.225 12.951 1.00 26.64 397 LEU B O 1
ATOM 6491 N N . LYS B 1 401 ? 29.739 46.426 13.226 1.00 27.52 398 LYS B N 1
ATOM 6492 C CA . LYS B 1 401 ? 28.771 46.225 14.308 1.00 32.28 398 LYS B CA 1
ATOM 6493 C C . LYS B 1 401 ? 27.667 45.230 13.904 1.00 28.98 398 LYS B C 1
ATOM 6494 O O . LYS B 1 401 ? 27.298 44.344 14.684 1.00 27.17 398 LYS B O 1
ATOM 6500 N N . MET B 1 402 ? 27.144 45.392 12.688 1.00 28.15 399 MET B N 1
ATOM 6501 C CA . MET B 1 402 ? 26.121 44.489 12.149 1.00 29.98 399 MET B CA 1
ATOM 6502 C C . MET B 1 402 ? 26.697 43.090 11.861 1.00 27.75 399 MET B C 1
ATOM 6503 O O . MET B 1 402 ? 26.086 42.071 12.190 1.00 27.10 399 MET B O 1
ATOM 6508 N N . LEU B 1 403 ? 27.874 43.049 11.249 1.00 28.23 400 LEU B N 1
ATOM 6509 C CA . LEU B 1 403 ? 28.509 41.776 10.913 1.00 28.19 400 LEU B CA 1
ATOM 6510 C C . LEU B 1 403 ? 28.921 40.980 12.151 1.00 29.51 400 LEU B C 1
ATOM 6511 O O . LEU B 1 403 ? 29.058 39.752 12.090 1.00 26.54 400 LEU B O 1
ATOM 6516 N N . GLN B 1 404 ? 29.112 41.676 13.269 1.00 26.21 401 GLN B N 1
ATOM 6517 C CA . GLN B 1 404 ? 29.404 41.018 14.545 1.00 24.33 401 GLN B CA 1
ATOM 6518 C C . GLN B 1 404 ? 28.159 40.402 15.179 1.00 22.86 401 GLN B C 1
ATOM 6519 O O . GLN B 1 404 ? 28.265 39.615 16.109 1.00 23.29 401 GLN B O 1
ATOM 6525 N N . GLY B 1 405 ? 26.982 40.765 14.679 1.00 24.14 402 GLY B N 1
ATOM 6526 C CA . GLY B 1 405 ? 25.727 40.260 15.222 1.00 24.48 402 GLY B CA 1
ATOM 6527 C C . GLY B 1 405 ? 25.084 41.187 16.241 1.00 28.28 402 GLY B C 1
ATOM 6528 O O . GLY B 1 405 ? 24.056 40.853 16.843 1.00 28.42 402 GLY B O 1
ATOM 6529 N N . ASP B 1 406 ? 25.698 42.356 16.416 1.00 25.76 403 ASP B N 1
ATOM 6530 C CA . ASP B 1 406 ? 25.307 43.342 17.420 1.00 26.63 403 ASP B CA 1
ATOM 6531 C C . ASP B 1 406 ? 24.163 44.214 16.898 1.00 30.65 403 ASP B C 1
ATOM 6532 O O . ASP B 1 406 ? 24.351 45.399 16.607 1.00 28.44 403 ASP B O 1
ATOM 6537 N N . VAL B 1 407 ? 22.968 43.635 16.798 1.00 27.91 404 VAL B N 1
ATOM 6538 C CA . VAL B 1 407 ? 21.884 44.277 16.061 1.00 28.56 404 VAL B CA 1
ATOM 6539 C C . VAL B 1 407 ? 20.688 44.674 16.927 1.00 31.25 404 VAL B C 1
ATOM 6540 O O . VAL B 1 407 ? 19.683 45.129 16.399 1.00 28.89 404 VAL B O 1
ATOM 6544 N N . TYR B 1 408 ? 20.790 44.498 18.244 1.00 26.40 405 TYR B N 1
ATOM 6545 C CA . TYR B 1 408 ? 19.609 44.606 19.101 1.00 30.06 405 TYR B CA 1
ATOM 6546 C C . TYR B 1 408 ? 19.499 45.972 19.792 1.00 30.21 405 TYR B C 1
ATOM 6547 O O . TYR B 1 408 ? 18.535 46.225 20.498 1.00 34.01 405 TYR B O 1
ATOM 6556 N N . ASP B 1 409 ? 20.465 46.853 19.536 1.00 37.61 406 ASP B N 1
ATOM 6557 C CA . ASP B 1 409 ? 20.562 48.156 20.212 1.00 39.74 406 ASP B CA 1
ATOM 6558 C C . ASP B 1 409 ? 19.899 49.298 19.454 1.00 44.56 406 ASP B C 1
ATOM 6559 O O . ASP B 1 409 ? 19.263 50.172 20.049 1.00 41.96 406 ASP B O 1
ATOM 6564 N N . ASP B 1 410 ? 20.075 49.307 18.139 1.00 39.62 407 ASP B N 1
ATOM 6565 C CA . ASP B 1 410 ? 19.639 50.432 17.330 1.00 41.21 407 ASP B CA 1
ATOM 6566 C C . ASP B 1 410 ? 18.444 50.054 16.480 1.00 39.65 407 ASP B C 1
ATOM 6567 O O . ASP B 1 410 ? 18.488 49.068 15.743 1.00 35.36 407 ASP B O 1
ATOM 6572 N N . GLU B 1 411 ? 17.380 50.841 16.584 1.00 36.05 408 GLU B N 1
ATOM 6573 C CA . GLU B 1 411 ? 16.229 50.681 15.715 1.00 37.53 408 GLU B CA 1
ATOM 6574 C C . GLU B 1 411 ? 16.619 51.016 14.276 1.00 37.39 408 GLU B C 1
ATOM 6575 O O . GLU B 1 411 ? 16.101 50.422 13.321 1.00 35.65 408 GLU B O 1
ATOM 6581 N N . GLU B 1 412 ? 17.545 51.964 14.130 1.00 36.22 409 GLU B N 1
ATOM 6582 C CA . GLU B 1 412 ? 17.989 52.431 12.818 1.00 36.48 409 GLU B CA 1
ATOM 6583 C C . GLU B 1 412 ? 19.513 52.551 12.760 1.00 38.88 409 GLU B C 1
ATOM 6584 O O . GLU B 1 412 ? 20.067 53.652 12.867 1.00 37.51 409 GLU B O 1
ATOM 6590 N N . PRO B 1 413 ? 20.201 51.413 12.592 1.00 31.37 410 PRO B N 1
ATOM 6591 C CA . PRO B 1 413 ? 21.666 51.386 12.566 1.00 32.39 410 PRO B CA 1
ATOM 6592 C C . PRO B 1 413 ? 22.250 52.370 11.552 1.00 30.95 410 PRO B C 1
ATOM 6593 O O . PRO B 1 413 ? 21.720 52.493 10.449 1.00 33.20 410 PRO B O 1
ATOM 6597 N N . LYS B 1 414 ? 23.317 53.069 11.939 1.00 32.03 411 LYS B N 1
ATOM 6598 C CA . LYS B 1 414 ? 23.939 54.095 11.098 1.00 33.82 411 LYS B CA 1
ATOM 6599 C C . LYS B 1 414 ? 24.201 53.609 9.676 1.00 34.78 411 LYS B C 1
ATOM 6600 O O . LYS B 1 414 ? 23.788 54.239 8.693 1.00 29.91 411 LYS B O 1
ATOM 6606 N N . ALA B 1 415 ? 24.917 52.492 9.581 1.00 30.41 412 ALA B N 1
ATOM 6607 C CA . ALA B 1 415 ? 25.344 51.950 8.299 1.00 34.39 412 ALA B CA 1
ATOM 6608 C C . ALA B 1 415 ? 24.166 51.568 7.400 1.00 33.80 412 ALA B C 1
ATOM 6609 O O . ALA B 1 415 ? 24.205 51.816 6.195 1.00 34.03 412 ALA B O 1
ATOM 6611 N N . LEU B 1 416 ? 23.125 50.966 7.979 1.00 30.51 413 LEU B N 1
ATOM 6612 C CA . LEU B 1 416 ? 21.962 50.547 7.194 1.00 32.48 413 LEU B CA 1
ATOM 6613 C C . LEU B 1 416 ? 21.191 51.737 6.632 1.00 30.71 413 LEU B C 1
ATOM 6614 O O . LEU B 1 416 ? 20.838 51.753 5.459 1.00 32.43 413 LEU B O 1
ATOM 6619 N N . ALA B 1 417 ? 20.940 52.727 7.480 1.00 29.38 414 ALA B N 1
ATOM 6620 C CA . ALA B 1 417 ? 20.224 53.927 7.075 1.00 34.93 414 ALA B CA 1
ATOM 6621 C C . ALA B 1 417 ? 20.995 54.646 5.977 1.00 29.36 414 ALA B C 1
ATOM 6622 O O . ALA B 1 417 ? 20.410 55.115 5.005 1.00 30.95 414 ALA B O 1
ATOM 6624 N N . ALA B 1 418 ? 22.314 54.713 6.124 1.00 32.15 415 ALA B N 1
ATOM 6625 C CA . ALA B 1 418 ? 23.157 55.365 5.122 1.00 34.12 415 ALA B CA 1
ATOM 6626 C C . ALA B 1 418 ? 23.142 54.614 3.789 1.00 39.05 415 ALA B C 1
ATOM 6627 O O . ALA B 1 418 ? 23.019 55.215 2.713 1.00 34.55 415 ALA B O 1
ATOM 6629 N N . MET B 1 419 ? 23.274 53.295 3.861 1.00 30.61 416 MET B N 1
ATOM 6630 C CA . MET B 1 419 ? 23.253 52.474 2.660 1.00 29.86 416 MET B CA 1
ATOM 6631 C C . MET B 1 419 ? 21.898 52.521 1.969 1.00 30.01 416 MET B C 1
ATOM 6632 O O . MET B 1 419 ? 21.830 52.612 0.751 1.00 31.34 416 MET B O 1
ATOM 6637 N N . ARG B 1 420 ? 20.821 52.459 2.747 1.00 30.66 417 ARG B N 1
ATOM 6638 C CA . ARG B 1 420 ? 19.474 52.498 2.181 1.00 32.18 417 ARG B CA 1
ATOM 6639 C C . ARG B 1 420 ? 19.272 53.776 1.364 1.00 36.05 417 ARG B C 1
ATOM 6640 O O . ARG B 1 420 ? 18.753 53.739 0.244 1.00 35.19 417 ARG B O 1
ATOM 6648 N N . GLU B 1 421 ? 19.702 54.903 1.916 1.00 37.71 418 GLU B N 1
ATOM 6649 C CA . GLU B 1 421 ? 19.569 56.172 1.210 1.00 38.12 418 GLU B CA 1
ATOM 6650 C C . GLU B 1 421 ? 20.276 56.120 -0.135 1.00 34.81 418 GLU B C 1
ATOM 6651 O O . GLU B 1 421 ? 19.777 56.653 -1.120 1.00 37.36 418 GLU B O 1
ATOM 6657 N N . ILE B 1 422 ? 21.434 55.466 -0.182 1.00 31.03 419 ILE B N 1
ATOM 6658 C CA . ILE B 1 422 ? 22.166 55.348 -1.440 1.00 32.41 419 ILE B CA 1
ATOM 6659 C C . ILE B 1 422 ? 21.441 54.415 -2.423 1.00 36.11 419 ILE B C 1
ATOM 6660 O O . ILE B 1 422 ? 21.251 54.757 -3.586 1.00 35.54 419 ILE B O 1
ATOM 6665 N N . VAL B 1 423 ? 21.011 53.252 -1.948 1.00 31.71 420 VAL B N 1
ATOM 6666 C CA . VAL B 1 423 ? 20.229 52.340 -2.782 1.00 30.87 420 VAL B CA 1
ATOM 6667 C C . VAL B 1 423 ? 19.060 53.086 -3.439 1.00 34.66 420 VAL B C 1
ATOM 6668 O O . VAL B 1 423 ? 18.847 52.991 -4.647 1.00 34.54 420 VAL B O 1
ATOM 6672 N N . LYS B 1 424 ? 18.320 53.848 -2.644 1.00 33.69 421 LYS B N 1
ATOM 6673 C CA . LYS B 1 424 ? 17.219 54.650 -3.159 1.00 36.77 421 LYS B CA 1
ATOM 6674 C C . LYS B 1 424 ? 17.639 55.630 -4.272 1.00 42.95 421 LYS B C 1
ATOM 6675 O O . LYS B 1 424 ? 16.979 55.719 -5.312 1.00 40.93 421 LYS B O 1
ATOM 6681 N N . ALA B 1 425 ? 18.726 56.366 -4.051 1.00 38.64 422 ALA B N 1
ATOM 6682 C CA . ALA B 1 425 ? 19.229 57.295 -5.062 1.00 37.98 422 ALA B CA 1
ATOM 6683 C C . ALA B 1 425 ? 19.490 56.574 -6.383 1.00 40.34 422 ALA B C 1
ATOM 6684 O O . ALA B 1 425 ? 19.045 57.020 -7.442 1.00 36.96 422 ALA B O 1
ATOM 6686 N N . VAL B 1 426 ? 20.202 55.453 -6.309 1.00 34.83 423 VAL B N 1
ATOM 6687 C CA . VAL B 1 426 ? 20.523 54.662 -7.491 1.00 34.93 423 VAL B CA 1
ATOM 6688 C C . VAL B 1 426 ? 19.267 54.135 -8.190 1.00 36.76 423 VAL B C 1
ATOM 6689 O O . VAL B 1 426 ? 19.166 54.188 -9.418 1.00 36.77 423 VAL B O 1
ATOM 6693 N N . GLU B 1 427 ? 18.308 53.639 -7.412 1.00 35.77 424 GLU B N 1
ATOM 6694 C CA . GLU B 1 427 ? 17.070 53.097 -7.977 1.00 37.31 424 GLU B CA 1
ATOM 6695 C C . GLU B 1 427 ? 16.251 54.155 -8.720 1.00 41.19 424 GLU B C 1
ATOM 6696 O O . GLU B 1 427 ? 15.544 53.853 -9.677 1.00 38.70 424 GLU B O 1
ATOM 6702 N N . GLU B 1 428 ? 16.344 55.394 -8.264 1.00 37.12 425 GLU B N 1
ATOM 6703 C CA . GLU B 1 428 ? 15.504 56.458 -8.790 1.00 46.03 425 GLU B CA 1
ATOM 6704 C C . GLU B 1 428 ? 16.037 57.059 -10.086 1.00 44.57 425 GLU B C 1
ATOM 6705 O O . GLU B 1 428 ? 15.339 57.813 -10.761 1.00 45.07 425 GLU B O 1
ATOM 6711 N N . ASP B 1 429 ? 17.267 56.708 -10.439 1.00 44.89 426 ASP B N 1
ATOM 6712 C CA . ASP B 1 429 ? 17.918 57.307 -11.592 1.00 42.24 426 ASP B CA 1
ATOM 6713 C C . ASP B 1 429 ? 18.490 56.248 -12.529 1.00 40.32 426 ASP B C 1
ATOM 6714 O O . ASP B 1 429 ? 19.581 55.720 -12.290 1.00 40.64 426 ASP B O 1
ATOM 6719 N N . PRO B 1 430 ? 17.771 55.951 -13.626 1.00 38.12 427 PRO B N 1
ATOM 6720 C CA . PRO B 1 430 ? 18.231 54.901 -14.544 1.00 39.18 427 PRO B CA 1
ATOM 6721 C C . PRO B 1 430 ? 19.555 55.274 -15.200 1.00 41.89 427 PRO B C 1
ATOM 6722 O O . PRO B 1 430 ? 20.224 54.418 -15.789 1.00 42.22 427 PRO B O 1
ATOM 6726 N N . ASN B 1 431 ? 19.938 56.541 -15.096 1.00 39.18 428 ASN B N 1
ATOM 6727 C CA . ASN B 1 431 ? 21.199 56.985 -15.687 1.00 43.84 428 ASN B CA 1
ATOM 6728 C C . ASN B 1 431 ? 22.371 57.030 -14.704 1.00 43.62 428 ASN B C 1
ATOM 6729 O O . ASN B 1 431 ? 23.508 57.289 -15.104 1.00 44.75 428 ASN B O 1
ATOM 6734 N N . HIS B 1 432 ? 22.097 56.762 -13.430 1.00 39.34 429 HIS B N 1
ATOM 6735 C CA . HIS B 1 432 ? 23.149 56.697 -12.425 1.00 38.12 429 HIS B CA 1
ATOM 6736 C C . HIS B 1 432 ? 24.168 55.645 -12.844 1.00 38.46 429 HIS B C 1
ATOM 6737 O O . HIS B 1 432 ? 23.800 54.583 -13.354 1.00 36.11 429 HIS B O 1
ATOM 6744 N N . LEU B 1 433 ? 25.451 55.927 -12.642 1.00 37.54 430 LEU B N 1
ATOM 6745 C CA . LEU B 1 433 ? 26.486 54.991 -13.084 1.00 36.72 430 LEU B CA 1
ATOM 6746 C C . LEU B 1 433 ? 26.403 53.642 -12.359 1.00 35.98 430 LEU B C 1
ATOM 6747 O O . LEU B 1 433 ? 26.915 52.632 -12.846 1.00 36.07 430 LEU B O 1
ATOM 6752 N N . TRP B 1 434 ? 25.743 53.628 -11.210 1.00 35.01 431 TRP B N 1
ATOM 6753 C CA . TRP B 1 434 ? 25.630 52.397 -10.425 1.00 36.44 431 TRP B CA 1
ATOM 6754 C C . TRP B 1 434 ? 24.357 51.601 -10.713 1.00 37.49 431 TRP B C 1
ATOM 6755 O O . TRP B 1 434 ? 24.219 50.444 -10.285 1.00 34.66 431 TRP B O 1
ATOM 6766 N N . HIS B 1 435 ? 23.432 52.216 -11.446 1.00 33.18 432 HIS B N 1
ATOM 6767 C CA . HIS B 1 435 ? 22.151 51.581 -11.763 1.00 36.16 432 HIS B CA 1
ATOM 6768 C C . HIS B 1 435 ? 22.258 50.163 -12.330 1.00 38.57 432 HIS B C 1
ATOM 6769 O O . HIS B 1 435 ? 21.458 49.300 -11.969 1.00 38.99 432 HIS B O 1
ATOM 6776 N N . PRO B 1 436 ? 23.238 49.916 -13.220 1.00 36.88 433 PRO B N 1
ATOM 6777 C CA . PRO B 1 436 ? 23.383 48.595 -13.846 1.00 33.01 433 PRO B CA 1
ATOM 6778 C C . PRO B 1 436 ? 23.735 47.483 -12.853 1.00 37.11 433 PRO B C 1
ATOM 6779 O O . PRO B 1 436 ? 23.658 46.303 -13.189 1.00 39.31 433 PRO B O 1
ATOM 6783 N N . PHE B 1 437 ? 24.128 47.859 -11.646 1.00 34.09 434 PHE B N 1
ATOM 6784 C CA . PHE B 1 437 ? 24.581 46.881 -10.666 1.00 35.62 434 PHE B CA 1
ATOM 6785 C C . PHE B 1 437 ? 23.507 46.552 -9.632 1.00 35.37 434 PHE B C 1
ATOM 6786 O O . PHE B 1 437 ? 23.755 45.812 -8.675 1.00 34.39 434 PHE B O 1
ATOM 6794 N N . LEU B 1 438 ? 22.313 47.098 -9.839 1.00 31.42 435 LEU B N 1
ATOM 6795 C CA . LEU B 1 438 ? 21.172 46.738 -9.013 1.00 32.50 435 LEU B CA 1
ATOM 6796 C C . LEU B 1 438 ? 20.827 45.278 -9.259 1.00 34.08 435 LEU B C 1
ATOM 6797 O O . LEU B 1 438 ? 20.837 44.814 -10.402 1.00 33.71 435 LEU B O 1
ATOM 6802 N N . GLY B 1 439 ? 20.537 44.548 -8.186 1.00 31.26 436 GLY B N 1
ATOM 6803 C CA . GLY B 1 439 ? 20.206 43.140 -8.295 1.00 27.72 436 GLY B CA 1
ATOM 6804 C C . GLY B 1 439 ? 18.722 42.902 -8.491 1.00 29.49 436 GLY B C 1
ATOM 6805 O O . GLY B 1 439 ? 17.899 43.764 -8.180 1.00 34.47 436 GLY B O 1
ATOM 6806 N N . SER B 1 440 ? 18.390 41.720 -9.002 1.00 31.94 437 SER B N 1
ATOM 6807 C CA . SER B 1 440 ? 17.006 41.314 -9.245 1.00 39.44 437 SER B CA 1
ATOM 6808 C C . SER B 1 440 ? 16.169 41.106 -7.973 1.00 38.09 437 SER B C 1
ATOM 6809 O O . SER B 1 440 ? 14.958 41.332 -7.986 1.00 35.32 437 SER B O 1
ATOM 6812 N N . LEU B 1 441 ? 16.794 40.647 -6.890 1.00 32.18 438 LEU B N 1
ATOM 6813 C CA . LEU B 1 441 ? 16.032 40.353 -5.675 1.00 32.20 438 LEU B CA 1
ATOM 6814 C C . LEU B 1 441 ? 15.650 41.626 -4.935 1.00 33.71 438 LEU B C 1
ATOM 6815 O O . LEU B 1 441 ? 16.497 42.245 -4.289 1.00 38.00 438 LEU B O 1
#

Foldseek 3Di:
DAPAAEEEAAQALLRLLLLLLQLLLPGAYEYEHQADFLDFDDQFDAFQLLQLSCVVSVNNVVVVVVAAAWAQWAKEAEPDLAFPCPVPFDQCPRRLGIFMDGLVVADDPSGDDSTDGGERRRVVSVSSNVSSVVSPYHYDYSKHFQAWDPPDPFIWTFIADPNDTDIHTHRAYEYAPAQVLRHLVVVVQKFFDPFFWKKKKKAKWFQLQQLVPDPDSVNSQHWYWYAYQVQRKIWIWHDHHNTMIMIMIMHHCVVCVPVVVRLVVCCVPVVSSVSRVPTGGPDDTDMGTQTWIAGPDQFFFRYGYFFNSGIHDRCSLSARSSRSSVLSVLQSVLSSVCVVVVGRGRVSCPRSVVLSCQLVVQVRLLVQLCNFQVSLVSSQCRGPVRNNLSSCVSSSVRSPDSQRPNSVVSVVVSVVLCVDCVDSSVVRGGPRHD/DPFAEEEAAQALLRLLLLLLQLLLPGAYEYEHQADFLDFDDQFFAFQLLQLSCVVSVNNVVVVVVAFAWAFWAKEAELDQAFPDLPPFDQCPRRLGMFMDGLVVADDPSGDDSTDGGERRRVVSVSSSVSSVVSPYHYHYSKHFQDWDPPDPFIWTFIADPNDTDIHTHRFYEYAPAQVLRVLVVVVQKFFDPPQWKKKKKFKWFDQVVQHKYWYAYQVQRKIWIWHDHHNTMIIIMIMHHPVCQVPDPDHVVVVVLVVCVSPVVSSVVRVPTHTDDPIDMGTQTWIAGPAQFFFRYGYFFNSGIHDRCSLSARSSRSSVLSVLQSVLSSVCVVVVGRGRVSCPRSVLLSCQLVVLVRLLVVLCQFQVSLLSSQCRGPVRNNLSSCVSSSVGRPDSQRPNSVVSVVVSVVLCVDCPPSRVVRTGPD

CATH classification: 3.50.50.60

Secondary structure (DSSP, 8-state):
--SEEEEEE--SHHHHHHHHHHHHTT--EEEEESS-SS---S--B--GGGHHHHHHTT-HHHHHHTTPPEE-EEEEEES----S--TT----EEEESEEEEEGGGS--TT--SS-EEB--HHHHHHHHHHHHHHHT-EEEES-EEEEEE-SSSS-EEEEEETTEEEEEEEEEEEE--GGG-HHHHHHT-EEE-SS--EEEEEEEEES--HHHH-SSGGGTTSEEEEEEGGGTEEEEEEE-SSSEEEEEEEEEGGG--HHHHHHHHHTTSHHHHHHHHTSEE-S--EEEE---EEES-SEETTEEE-GGGTEE--GGGS-HHHHHHHHHHHHHHHHHHHHHHT---GGGGHHHHHHHHHHHHHHHHHHHHHHH-HHHHHHHHHSTTTHHHHHHHHTT--SS-SS-HHHHHHHHHHHHHHT-TTSTTGGG--S---/--EEEEEE--SHHHHHHHHHHHHTT--EEEEESS-SS------B--TTHHHHHHHTT-HHHHHHTTPPEE-EEEEEES----S--TT----EEEESEEEEEGGGS--TT--SS-EEB--HHHHHHHHHHHHHHHT-EEEES-EEEEEE-SSSS-EEEEEETTEEEEEEEEEEEE--GGG-HHHHHTT-EEE-SS--EEEEEEEEE---TTSEEEEEEGGGTEEEEEEE-SSSEEEEEEEEEHHHHHT-SS-HHHHHHHHHTTSHHHHHHHHTSEE-S--EEEE---EEES-SEETTEEE-GGGTEE--GGGS-HHHHHHHHHHHHHHHHHHHHHHT---GGGGHHHHHHHHHHHHHHHHHHHHHHH-HHHHHHHHHSTTTHHHHHHHHTT--SS-SS-HHHHHHHHHHHHHHH-TTSTTGGG----

Solvent-accessible surface area: 34086 Å² total; per-residue (Å²): 167,20,126,27,12,0,0,0,9,9,0,12,9,8,0,1,1,0,0,0,30,0,12,117,48,62,9,92,2,1,0,11,16,46,64,101,20,76,45,116,82,40,34,6,8,0,2,4,7,0,0,29,0,1,70,41,3,80,0,6,99,72,0,51,87,55,63,21,17,83,1,74,0,2,5,14,37,9,65,45,48,21,13,119,62,58,78,60,22,79,27,14,117,101,56,1,92,27,1,42,0,60,9,70,72,46,134,14,64,52,32,105,80,69,26,1,2,0,0,33,12,6,88,0,0,42,32,3,2,117,4,0,74,124,37,57,4,108,30,45,60,41,20,108,4,57,94,0,30,72,130,49,96,46,4,31,0,17,2,36,70,102,74,129,132,36,140,30,66,0,32,0,0,0,0,7,24,21,69,61,0,32,0,0,51,54,53,172,15,49,107,122,17,120,38,2,44,0,47,7,1,19,3,22,1,29,105,8,89,18,104,76,61,21,143,67,115,107,26,5,56,8,5,34,2,16,3,11,37,139,51,16,0,5,4,13,25,10,0,4,50,129,58,29,0,1,2,0,1,1,1,35,121,166,112,70,139,77,102,127,45,0,23,84,11,0,27,59,63,102,120,14,49,125,30,1,107,130,16,104,77,62,60,111,39,104,54,44,25,9,40,2,4,36,16,91,88,17,0,6,88,25,15,0,0,0,1,34,0,0,43,26,11,1,38,0,2,12,0,28,14,0,12,9,0,7,1,0,70,26,0,1,60,12,0,27,24,0,70,153,51,66,45,12,33,68,103,82,0,58,21,0,35,52,22,11,124,40,0,2,69,8,1,47,49,1,2,11,8,2,3,47,0,15,8,0,2,4,0,2,0,26,0,92,145,59,29,76,47,1,0,17,2,2,1,0,25,1,24,40,12,91,97,5,139,4,4,31,30,0,78,114,51,10,98,55,0,36,138,57,101,133,46,104,2,49,104,56,32,17,101,9,107,80,52,138,32,13,0,0,0,10,9,0,11,10,8,0,2,1,0,0,0,31,0,13,115,48,60,10,81,2,1,0,10,14,35,59,101,20,78,44,101,77,36,32,8,8,0,2,3,7,0,1,34,0,1,69,69,2,83,0,6,101,76,0,48,87,57,58,16,17,73,1,76,0,2,2,13,19,12,70,44,50,18,10,110,53,51,82,54,22,78,33,27,111,85,59,1,98,16,0,41,3,66,10,74,71,32,47,11,25,32,30,106,85,70,25,1,0,0,0,32,12,6,87,0,0,43,32,3,2,120,4,0,76,125,36,38,1,104,33,68,63,39,20,112,4,79,100,0,30,68,127,48,98,77,4,31,0,16,2,35,69,102,76,129,156,38,114,32,66,0,53,0,0,0,0,7,24,21,67,62,0,34,0,0,54,60,56,178,18,48,108,131,20,118,60,11,26,0,56,6,0,18,4,21,2,45,61,230,117,101,65,17,5,35,1,5,5,4,42,130,40,10,0,4,5,14,49,10,11,2,58,143,36,30,30,0,0,0,0,1,0,33,84,99,84,21,148,90,33,209,66,95,50,100,99,30,0,32,86,9,3,34,58,72,90,103,17,49,122,50,6,108,126,16,136,83,69,64,114,40,93,58,46,22,10,39,3,5,35,16,88,99,18,0,4,87,25,16,0,0,0,2,35,0,1,43,24,12,1,40,0,2,12,0,29,14,1,10,9,0,7,0,0,72,8,0,1,61,15,0,40,54,0,68,189,53,61,47,12,26,71,129,87,0,51,63,0,33,46,44,9,119,41,0,3,70,7,0,64,48,1,4,18,0,1,2,69,0,14,8,0,1,5,0,2,0,15,1,93,141,62,39,45,47,1,0,31,2,2,1,0,23,1,11,35,45,88,93,5,130,3,5,29,38,0,70,133,53,0,109,50,0,60,122,59,102,130,47,104,2,54,102,55,33,14,104,25

Sequence (860 aa):
EPQFDVGIIGGGPAGSTTASYLARAGLKVALFESSDNFPREHVGESLVPATTPVLVDIDAFDKVEAAGFPKKFGAAWTSADSGPSDKMGFTGLDHDFRAAEIMFNERTQSGVHKDYTFHVDRGQFDLLLLKHAEEQGAKVHQGVRVNRVNFDGAFPVLETSVAGQRAKVPVKMVVDASGRRTQLGSQLKVKEKDPVFNQYAIHTWFDNFDRKALAVDQSQSDFIFIHFLPVIDTWVWQIPITDTITSVGVVTQKERLDLEKFFWDTLGSRPELHKALKESEQVVRPLKTEGDYSYALTKVCGDNFLMVGDAARFVDPIFSSGVSVALNSARIIASADIIIAAHRAGDYSKKRFDTYESMLRRGVNNWYEFISIYYRLNILFTAFVQDPRYRIDVLKMLQGDVYDDEEPKALAAMREIVKAVEEDPNHLWHPFLGSLKAPQFDVGIIGGGPAGSTTASYLARAGLKVALFESDNFPREHVGESLVPATTPVLVDIDAFDKVEAAGFPKKFGAAWTSADSGPSDKMGFTGLDHDFRAAEIMFNERTQSGVHKDYTFHVDRGQFDLLLLKHAEEQGAKVHQGVRVNRVNFDGAFPVLETSVAGQRAKVPVKMVVDASGRRTQLGSQLKVKEKDPVFNQYAIHTWFDNFQSDFIFIHFLPVIDTWVWQIPITDTITSVGVVTQKERLKASKDDLEKFFWDTLGSRPELHKALKESEQVRPLKTEGDYSYALTKVCGDNFLMVGDAARFVDPIFSSGVSVALNSARIASADIIAAHRAGDYSKKRFDTYESMLRRGVNNWYEFISIYYRLNILFTAFVQDPRYRIDVLKMLQGDVYDDEEPKALAAMREIVKAVEEDPNHLWHPFLGSL